Protein AF-0000000078882111 (afdb_homodimer)

Sequence (1118 aa):
MERHYGGCLCYGPPIEEGYYYDMHLEGRQVSSNDFSSLDNLTKKITKEKQPFERLEMKKEDLLEMFKYNEFKCRILNNKVKTPTTTVYRCGPLIDLCRGPHVRHTGKIKSIAVTKNSATYWEGNCEAESLQRIYGISFPNDKQMKEWKKFQEEAAKRDHRKIGRDQELFFFHELSPGSCFFLPKGAVIYNTLINFIKEQYWKRGFQEVVSPNIYSTKLWETSGHWQHYSEHMFSFEVEKESYALKPMNCPGHCLMFDHRPRSWRELPLRMADFGVLHRNELSGTLSGLTRVRRFQQDDAHIFCTADQIGQEIISCLDFLKHVYGVFGFTFKLNLSTRPEKYLGKIELWNQAEKELEAALNGFGQAWVLNPGDGAFYGPKIDIQIQDALRRYHQCATIQLDFQLPERFNLTYVTGEGDERKRPVIVHRAILGSVERMIAILTESFGGKWPFWLSPRQAIVIPIGPKYDEYAQKVMSDILAAGYHVDADLDHGTTLNKKVRNAQLAQYNFIFVVGEKEATTGTVNVRTRDNKVHGEFSVEAVLNKFATLTSERVRNSEEEFMERHYGGCLCYGPPIEEGYYYDMHLEGRQVSSNDFSSLDNLTKKITKEKQPFERLEMKKEDLLEMFKYNEFKCRILNNKVKTPTTTVYRCGPLIDLCRGPHVRHTGKIKSIAVTKNSATYWEGNCEAESLQRIYGISFPNDKQMKEWKKFQEEAAKRDHRKIGRDQELFFFHELSPGSCFFLPKGAVIYNTLINFIKEQYWKRGFQEVVSPNIYSTKLWETSGHWQHYSEHMFSFEVEKESYALKPMNCPGHCLMFDHRPRSWRELPLRMADFGVLHRNELSGTLSGLTRVRRFQQDDAHIFCTADQIGQEIISCLDFLKHVYGVFGFTFKLNLSTRPEKYLGKIELWNQAEKELEAALNGFGQAWVLNPGDGAFYGPKIDIQIQDALRRYHQCATIQLDFQLPERFNLTYVTGEGDERKRPVIVHRAILGSVERMIAILTESFGGKWPFWLSPRQAIVIPIGPKYDEYAQKVMSDILAAGYHVDADLDHGTTLNKKVRNAQLAQYNFIFVVGEKEATTGTVNVRTRDNKVHGEFSVEAVLNKFATLTSERVRNSEEEF

Nearest PDB structures (foldseek):
  4p3n-assembly2_C  TM=9.733E-01  e=9.401E-69  Homo sapiens
  7l3o-assembly1_D  TM=9.529E-01  e=1.076E-58  Cryptosporidium parvum Iowa II
  8wia-assembly1_B  TM=9.780E-01  e=5.096E-55  Escherichia coli
  8wih-assembly1_B  TM=9.767E-01  e=7.377E-54  Escherichia coli
  6vu9-assembly1_A  TM=7.011E-01  e=6.704E-66  Stenotrophomonas maltophilia K279a

Structure (mmCIF, N/CA/C/O backbone):
data_AF-0000000078882111-model_v1
#
loop_
_entity.id
_entity.type
_entity.pdbx_description
1 polymer 'threonine--tRNA ligase'
#
loop_
_atom_site.group_PDB
_atom_site.id
_atom_site.type_symbol
_atom_site.label_atom_id
_atom_site.label_alt_id
_atom_site.label_comp_id
_atom_site.label_asym_id
_atom_site.label_entity_id
_atom_site.label_seq_id
_atom_site.pdbx_PDB_ins_code
_atom_site.Cartn_x
_atom_site.Cartn_y
_atom_site.Cartn_z
_atom_site.occupancy
_atom_site.B_iso_or_equiv
_atom_site.auth_seq_id
_atom_site.auth_comp_id
_atom_site.auth_asym_id
_atom_site.auth_atom_id
_atom_site.pdbx_PDB_model_num
ATOM 1 N N . MET A 1 1 ? 13.812 -48.375 1.765 1 89.62 1 MET A N 1
ATOM 2 C CA . MET A 1 1 ? 14.25 -47.562 2.881 1 89.62 1 MET A CA 1
ATOM 3 C C . MET A 1 1 ? 14.633 -48.406 4.082 1 89.62 1 MET A C 1
ATOM 5 O O . MET A 1 1 ? 15.68 -48.188 4.695 1 89.62 1 MET A O 1
ATOM 9 N N . GLU A 1 2 ? 13.789 -49.375 4.328 1 87.38 2 GLU A N 1
ATOM 10 C CA . GLU A 1 2 ? 14.109 -50.281 5.43 1 87.38 2 GLU A CA 1
ATOM 11 C C . GLU A 1 2 ? 15.398 -51.062 5.152 1 87.38 2 GLU A C 1
ATOM 13 O O . GLU A 1 2 ? 16.219 -51.25 6.051 1 87.38 2 GLU A O 1
ATOM 18 N N . ARG A 1 3 ? 15.492 -51.531 3.975 1 87.56 3 ARG A N 1
ATOM 19 C CA . ARG A 1 3 ? 16.672 -52.312 3.6 1 87.56 3 ARG A CA 1
ATOM 20 C C . ARG A 1 3 ? 17.922 -51.438 3.639 1 87.56 3 ARG A C 1
ATOM 22 O O . ARG A 1 3 ? 19 -51.906 4.027 1 87.56 3 ARG A O 1
ATOM 29 N N . HIS A 1 4 ? 17.828 -50.188 3.262 1 90.56 4 HIS A N 1
ATOM 30 C CA . HIS A 1 4 ? 18.984 -49.312 3.15 1 90.56 4 HIS A CA 1
ATOM 31 C C . HIS A 1 4 ? 19.312 -48.656 4.484 1 90.56 4 HIS A C 1
ATOM 33 O O . HIS A 1 4 ? 20.469 -48.562 4.875 1 90.56 4 HIS A O 1
ATOM 39 N N . TYR A 1 5 ? 18.328 -48.156 5.211 1 90.5 5 TYR A N 1
ATOM 40 C CA . TYR A 1 5 ? 18.547 -47.312 6.391 1 90.5 5 TYR A CA 1
ATOM 41 C C . TYR A 1 5 ? 18.281 -48.094 7.668 1 90.5 5 TYR A C 1
ATOM 43 O O . TYR A 1 5 ? 18.797 -47.75 8.734 1 90.5 5 TYR A O 1
ATOM 51 N N . GLY A 1 6 ? 17.422 -49.125 7.664 1 86 6 GLY A N 1
ATOM 52 C CA . GLY A 1 6 ? 17.094 -49.938 8.828 1 86 6 GLY A CA 1
ATOM 53 C C . GLY A 1 6 ? 16.156 -49.219 9.797 1 86 6 GLY A C 1
ATOM 54 O O . GLY A 1 6 ? 16.078 -49.594 10.969 1 86 6 GLY A O 1
ATOM 55 N N . GLY A 1 7 ? 15.523 -48.125 9.492 1 89.25 7 GLY A N 1
ATOM 56 C CA . GLY A 1 7 ? 14.641 -47.375 10.367 1 89.25 7 GLY A CA 1
ATOM 57 C C . GLY A 1 7 ? 13.211 -47.906 10.367 1 89.25 7 GLY A C 1
ATOM 58 O O . GLY A 1 7 ? 12.953 -49 9.898 1 89.25 7 GLY A O 1
ATOM 59 N N . CYS A 1 8 ? 12.328 -47.219 11.133 1 91.62 8 CYS A N 1
ATOM 60 C CA . CYS A 1 8 ? 10.922 -47.594 11.234 1 91.62 8 CYS A CA 1
ATOM 61 C C . CYS A 1 8 ? 10.078 -46.812 10.227 1 91.62 8 CYS A C 1
ATOM 63 O O . CYS A 1 8 ? 9.938 -45.594 10.328 1 91.62 8 CYS A O 1
ATOM 65 N N . LEU A 1 9 ? 9.508 -47.594 9.273 1 92.19 9 LEU A N 1
ATOM 66 C CA . LEU A 1 9 ? 8.641 -46.938 8.281 1 92.19 9 LEU A CA 1
ATOM 67 C C . LEU A 1 9 ? 7.348 -46.469 8.93 1 92.19 9 LEU A C 1
ATOM 69 O O . LEU A 1 9 ? 6.758 -47.156 9.758 1 92.19 9 LEU A O 1
ATOM 73 N N . CYS A 1 10 ? 6.922 -45.281 8.531 1 91.62 10 CYS A N 1
ATOM 74 C CA . CYS A 1 10 ? 5.719 -44.688 9.117 1 91.62 10 CYS A CA 1
ATOM 75 C C . CYS A 1 10 ? 4.613 -44.562 8.078 1 91.62 10 CYS A C 1
ATOM 77 O O . CYS A 1 10 ? 3.902 -45.531 7.801 1 91.62 10 CYS A O 1
ATOM 79 N N . TYR A 1 11 ? 4.543 -43.375 7.316 1 85.88 11 TYR A N 1
ATOM 80 C CA . TYR A 1 11 ? 3.527 -43.094 6.309 1 85.88 11 TYR A CA 1
ATOM 81 C C . TYR A 1 11 ? 4.141 -43.062 4.914 1 85.88 11 TYR A C 1
ATOM 83 O O . TYR A 1 11 ? 5.309 -42.688 4.75 1 85.88 11 TYR A O 1
ATOM 91 N N . GLY A 1 12 ? 3.344 -43.531 3.938 1 84.62 12 GLY A N 1
ATOM 92 C CA . GLY A 1 12 ? 3.799 -43.406 2.562 1 84.62 12 GLY A CA 1
ATOM 93 C C . GLY A 1 12 ? 2.658 -43.344 1.562 1 84.62 12 GLY A C 1
ATOM 94 O O . GLY A 1 12 ? 2.33 -44.344 0.916 1 84.62 12 GLY A O 1
ATOM 95 N N . PRO A 1 13 ? 2.061 -42.188 1.33 1 83.5 13 PRO A N 1
ATOM 96 C CA . PRO A 1 13 ? 0.946 -42.031 0.39 1 83.5 13 PRO A CA 1
ATOM 97 C C . PRO A 1 13 ? 1.4 -41.625 -1.007 1 83.5 13 PRO A C 1
ATOM 99 O O . PRO A 1 13 ? 2.48 -41.062 -1.163 1 83.5 13 PRO A O 1
ATOM 102 N N . PRO A 1 14 ? 0.655 -42.156 -2.051 1 86.38 14 PRO A N 1
ATOM 103 C CA . PRO A 1 14 ? 0.847 -41.531 -3.355 1 86.38 14 PRO A CA 1
ATOM 104 C C . PRO A 1 14 ? 0.374 -40.062 -3.383 1 86.38 14 PRO A C 1
ATOM 106 O O . PRO A 1 14 ? -0.542 -39.719 -2.641 1 86.38 14 PRO A O 1
ATOM 109 N N . ILE A 1 15 ? 1.084 -39.281 -4.078 1 80.69 15 ILE A N 1
ATOM 110 C CA . ILE A 1 15 ? 0.682 -37.906 -4.293 1 80.69 15 ILE A CA 1
ATOM 111 C C . ILE A 1 15 ? 0.628 -37.594 -5.789 1 80.69 15 ILE A C 1
ATOM 113 O O . ILE A 1 15 ? 0.972 -38.438 -6.609 1 80.69 15 ILE A O 1
ATOM 117 N N . GLU A 1 16 ? 0.128 -36.438 -6.164 1 72.69 16 GLU A N 1
ATOM 118 C CA . GLU A 1 16 ? -0.05 -36.062 -7.566 1 72.69 16 GLU A CA 1
ATOM 119 C C . GLU A 1 16 ? 1.271 -36.156 -8.328 1 72.69 16 GLU A C 1
ATOM 121 O O . GLU A 1 16 ? 1.314 -36.625 -9.461 1 72.69 16 GLU A O 1
ATOM 126 N N . GLU A 1 17 ? 2.291 -35.688 -7.633 1 75.12 17 GLU A N 1
ATOM 127 C CA . GLU A 1 17 ? 3.578 -35.656 -8.32 1 75.12 17 GLU A CA 1
ATOM 128 C C . GLU A 1 17 ? 4.48 -36.812 -7.871 1 75.12 17 GLU A C 1
ATOM 130 O O . GLU A 1 17 ? 5.703 -36.656 -7.832 1 75.12 17 GLU A O 1
ATOM 135 N N . GLY A 1 18 ? 3.836 -37.938 -7.535 1 87.44 18 GLY A N 1
ATOM 136 C CA . GLY A 1 18 ? 4.637 -39.062 -7.117 1 87.44 18 GLY A CA 1
ATOM 137 C C . GLY A 1 18 ? 4.191 -39.656 -5.793 1 87.44 18 GLY A C 1
ATOM 138 O O . GLY A 1 18 ? 3.016 -39.969 -5.605 1 87.44 18 GLY A O 1
ATOM 139 N N . TYR A 1 19 ? 5.16 -39.875 -4.984 1 90.5 19 TYR A N 1
ATOM 140 C CA . TYR A 1 19 ? 4.898 -40.438 -3.664 1 90.5 19 TYR A CA 1
ATOM 141 C C . TYR A 1 19 ? 5.945 -39.969 -2.656 1 90.5 19 TYR A C 1
ATOM 143 O O . TYR A 1 19 ? 6.953 -39.375 -3.033 1 90.5 19 TYR A O 1
ATOM 151 N N . TYR A 1 20 ? 5.582 -40.062 -1.432 1 91.5 20 TYR A N 1
ATOM 152 C CA . TYR A 1 20 ? 6.617 -39.938 -0.415 1 91.5 20 TYR A CA 1
ATOM 153 C C . TYR A 1 20 ? 6.48 -41 0.658 1 91.5 20 TYR A C 1
ATOM 155 O O . TYR A 1 20 ? 5.445 -41.656 0.758 1 91.5 20 TYR A O 1
ATOM 163 N N . TYR A 1 21 ? 7.535 -41.25 1.365 1 92.38 21 TYR A N 1
ATOM 164 C CA . TYR A 1 21 ? 7.531 -42.188 2.5 1 92.38 21 TYR A CA 1
ATOM 165 C C . TYR A 1 21 ? 8.305 -41.594 3.676 1 92.38 21 TYR A C 1
ATOM 167 O O . TYR A 1 21 ? 9.406 -41.062 3.5 1 92.38 21 TYR A O 1
ATOM 175 N N . ASP A 1 22 ? 7.73 -41.656 4.824 1 93 22 ASP A N 1
ATOM 176 C CA . ASP A 1 22 ? 8.344 -41.188 6.066 1 93 22 ASP A CA 1
ATOM 177 C C . ASP A 1 22 ? 8.953 -42.344 6.848 1 93 22 ASP A C 1
ATOM 179 O O . ASP A 1 22 ? 8.375 -43.438 6.895 1 93 22 ASP A O 1
ATOM 183 N N . MET A 1 23 ? 10.125 -42.094 7.445 1 93.56 23 MET A N 1
ATOM 184 C CA . MET A 1 23 ? 10.805 -43.094 8.242 1 93.56 23 MET A CA 1
ATOM 185 C C . MET A 1 23 ? 11.445 -42.5 9.484 1 93.56 23 MET A C 1
ATOM 187 O O . MET A 1 23 ? 12 -41.375 9.414 1 93.56 23 MET A O 1
ATOM 191 N N . HIS A 1 24 ? 11.242 -43.125 10.57 1 94.25 24 HIS A N 1
ATOM 192 C CA . HIS A 1 24 ? 11.977 -42.719 11.766 1 94.25 24 HIS A CA 1
ATOM 193 C C . HIS A 1 24 ? 13.359 -43.375 11.797 1 94.25 24 HIS A C 1
ATOM 195 O O . HIS A 1 24 ? 13.477 -44.594 11.75 1 94.25 24 HIS A O 1
ATOM 201 N N . LEU A 1 25 ? 14.359 -42.531 11.758 1 90.12 25 LEU A N 1
ATOM 202 C CA . LEU A 1 25 ? 15.75 -42.969 11.773 1 90.12 25 LEU A CA 1
ATOM 203 C C . LEU A 1 25 ? 16.453 -42.469 13.031 1 90.12 25 LEU A C 1
ATOM 205 O O . LEU A 1 25 ? 16.312 -41.312 13.422 1 90.12 25 LEU A O 1
ATOM 209 N N . GLU A 1 26 ? 17.078 -43.406 13.758 1 82.5 26 GLU A N 1
ATOM 210 C CA . GLU A 1 26 ? 17.875 -43 14.914 1 82.5 26 GLU A CA 1
ATOM 211 C C . GLU A 1 26 ? 19.328 -42.75 14.516 1 82.5 26 GLU A C 1
ATOM 213 O O . GLU A 1 26 ? 20 -43.656 14 1 82.5 26 GLU A O 1
ATOM 218 N N . GLY A 1 27 ? 19.766 -41.625 14.766 1 79.06 27 GLY A N 1
ATOM 219 C CA . GLY A 1 27 ? 21.172 -41.312 14.617 1 79.06 27 GLY A CA 1
ATOM 220 C C . GLY A 1 27 ? 21.594 -41.094 13.18 1 79.06 27 GLY A C 1
ATOM 221 O O . GLY A 1 27 ? 22.781 -40.906 12.891 1 79.06 27 GLY A O 1
ATOM 222 N N . ARG A 1 28 ? 20.734 -41.406 12.18 1 81.5 28 ARG A N 1
ATOM 223 C CA . ARG A 1 28 ? 21.062 -41.188 10.773 1 81.5 28 ARG A CA 1
ATOM 224 C C . ARG A 1 28 ? 20.047 -40.281 10.094 1 81.5 28 ARG A C 1
ATOM 226 O O . ARG A 1 28 ? 18.922 -40.125 10.586 1 81.5 28 ARG A O 1
ATOM 233 N N . GLN A 1 29 ? 20.562 -39.5 9.023 1 87.25 29 GLN A N 1
ATOM 234 C CA . GLN A 1 29 ? 19.688 -38.688 8.219 1 87.25 29 GLN A CA 1
ATOM 235 C C . GLN A 1 29 ? 19.734 -39.094 6.746 1 87.25 29 GLN A C 1
ATOM 237 O O . GLN A 1 29 ? 20.75 -39.625 6.277 1 87.25 29 GLN A O 1
ATOM 242 N N . VAL A 1 30 ? 18.609 -39.031 6.125 1 89.25 30 VAL A N 1
ATOM 243 C CA . VAL A 1 30 ? 18.562 -39.25 4.684 1 89.25 30 VAL A CA 1
ATOM 244 C C . VAL A 1 30 ? 19.344 -38.156 3.965 1 89.25 30 VAL A C 1
ATOM 246 O O . VAL A 1 30 ? 19.25 -36.969 4.32 1 89.25 30 VAL A O 1
ATOM 249 N N . SER A 1 31 ? 20.234 -38.5 3.111 1 88.31 31 SER A N 1
ATOM 250 C CA . SER A 1 31 ? 21.031 -37.562 2.344 1 88.31 31 SER A CA 1
ATOM 251 C C . SER A 1 31 ? 20.828 -37.75 0.844 1 88.31 31 SER A C 1
ATOM 253 O O . SER A 1 31 ? 20.578 -38.875 0.382 1 88.31 31 SER A O 1
ATOM 255 N N . SER A 1 32 ? 20.922 -36.75 0.131 1 87.88 32 SER A N 1
ATOM 256 C CA . SER A 1 32 ? 20.812 -36.812 -1.322 1 87.88 32 SER A CA 1
ATOM 257 C C . SER A 1 32 ? 21.906 -37.719 -1.918 1 87.88 32 SER A C 1
ATOM 259 O O . SER A 1 32 ? 21.75 -38.219 -3.025 1 87.88 32 SER A O 1
ATOM 261 N N . ASN A 1 33 ? 22.906 -37.938 -1.239 1 89 33 ASN A N 1
ATOM 262 C CA . ASN A 1 33 ? 24 -38.812 -1.685 1 89 33 ASN A CA 1
ATOM 263 C C . ASN A 1 33 ? 23.562 -40.281 -1.775 1 89 33 ASN A C 1
ATOM 265 O O . ASN A 1 33 ? 24.203 -41.062 -2.438 1 89 33 ASN A O 1
ATOM 269 N N . ASP A 1 34 ? 22.453 -40.531 -1.107 1 90.06 34 ASP A N 1
ATOM 270 C CA . ASP A 1 34 ? 21.984 -41.906 -1.059 1 90.06 34 ASP A CA 1
ATOM 271 C C . ASP A 1 34 ? 21.031 -42.219 -2.209 1 90.06 34 ASP A C 1
ATOM 273 O O . ASP A 1 34 ? 20.594 -43.344 -2.375 1 90.06 34 ASP A O 1
ATOM 277 N N . PHE A 1 35 ? 20.719 -41.25 -2.998 1 92.62 35 PHE A N 1
ATOM 278 C CA . PHE A 1 35 ? 19.688 -41.406 -4.02 1 92.62 35 PHE A CA 1
ATOM 279 C C . PHE A 1 35 ? 20.094 -42.5 -5.012 1 92.62 35 PHE A C 1
ATOM 281 O O . PHE A 1 35 ? 19.266 -43.312 -5.402 1 92.62 35 PHE A O 1
ATOM 288 N N . SER A 1 36 ? 21.391 -42.5 -5.387 1 91.31 36 SER A N 1
ATOM 289 C CA . SER A 1 36 ? 21.859 -43.469 -6.352 1 91.31 36 SER A CA 1
ATOM 290 C C . SER A 1 36 ? 21.734 -44.906 -5.809 1 91.31 36 SER A C 1
ATOM 292 O O . SER A 1 36 ? 21.312 -45.812 -6.527 1 91.31 36 SER A O 1
ATOM 294 N N . SER A 1 37 ? 22.078 -45.031 -4.582 1 92.56 37 SER A N 1
ATOM 295 C CA . SER A 1 37 ? 21.984 -46.344 -3.953 1 92.56 37 SER A CA 1
ATOM 296 C C . SER A 1 37 ? 20.531 -46.812 -3.842 1 92.56 37 SER A C 1
ATOM 298 O O . SER A 1 37 ? 20.219 -47.969 -4.051 1 92.56 37 SER A O 1
ATOM 300 N N . LEU A 1 38 ? 19.734 -45.906 -3.475 1 93.25 38 LEU A N 1
ATOM 301 C CA . LEU A 1 38 ? 18.312 -46.219 -3.355 1 93.25 38 LEU A CA 1
ATOM 302 C C . LEU A 1 38 ? 17.719 -46.562 -4.715 1 93.25 38 LEU A C 1
ATOM 304 O O . LEU A 1 38 ? 16.938 -47.5 -4.824 1 93.25 38 LEU A O 1
ATOM 308 N N . ASP A 1 39 ? 18.109 -45.844 -5.688 1 92.38 39 ASP A N 1
ATOM 309 C CA . ASP A 1 39 ? 17.609 -46.094 -7.043 1 92.38 39 ASP A CA 1
ATOM 310 C C . ASP A 1 39 ? 18.047 -47.469 -7.531 1 92.38 39 ASP A C 1
ATOM 312 O O . ASP A 1 39 ? 17.266 -48.188 -8.156 1 92.38 39 ASP A O 1
ATOM 316 N N . ASN A 1 40 ? 19.266 -47.812 -7.285 1 92.38 40 ASN A N 1
ATOM 317 C CA . ASN A 1 40 ? 19.766 -49.125 -7.672 1 92.38 40 ASN A CA 1
ATOM 318 C C . ASN A 1 40 ? 19 -50.219 -6.973 1 92.38 40 ASN A C 1
ATOM 320 O O . ASN A 1 40 ? 18.688 -51.25 -7.586 1 92.38 40 ASN A O 1
ATOM 324 N N . LEU A 1 41 ? 18.766 -50 -5.762 1 92.5 41 LEU A N 1
ATOM 325 C CA . LEU A 1 41 ? 18.016 -51 -4.996 1 92.5 41 LEU A CA 1
ATOM 326 C C . LEU A 1 41 ? 16.609 -51.156 -5.543 1 92.5 41 LEU A C 1
ATOM 328 O O . LEU A 1 41 ? 16.094 -52.281 -5.652 1 92.5 41 LEU A O 1
ATOM 332 N N . THR A 1 42 ? 15.977 -50.094 -5.773 1 92.06 42 THR A N 1
ATOM 333 C CA . THR A 1 42 ? 14.609 -50.156 -6.285 1 92.06 42 THR A CA 1
ATOM 334 C C . THR A 1 42 ? 14.578 -50.812 -7.66 1 92.06 42 THR A C 1
ATOM 336 O O . THR A 1 42 ? 13.641 -51.531 -7.977 1 92.06 42 THR A O 1
ATOM 339 N N . LYS A 1 43 ? 15.578 -50.562 -8.477 1 90.5 43 LYS A N 1
ATOM 340 C CA . LYS A 1 43 ? 15.672 -51.188 -9.781 1 90.5 43 LYS A CA 1
ATOM 341 C C . LYS A 1 43 ? 15.789 -52.719 -9.641 1 90.5 43 LYS A C 1
ATOM 343 O O . LYS A 1 43 ? 15.188 -53.469 -10.406 1 90.5 43 LYS A O 1
ATOM 348 N N . LYS A 1 44 ? 16.547 -53.125 -8.68 1 92.81 44 LYS A N 1
ATOM 349 C CA . LYS A 1 44 ? 16.688 -54.562 -8.422 1 92.81 44 LYS A CA 1
ATOM 350 C C . LYS A 1 44 ? 15.359 -55.188 -8.023 1 92.81 44 LYS A C 1
ATOM 352 O O . LYS A 1 44 ? 15.008 -56.281 -8.5 1 92.81 44 LYS A O 1
ATOM 357 N N . ILE A 1 45 ? 14.711 -54.469 -7.195 1 93.81 45 ILE A N 1
ATOM 358 C CA . ILE A 1 45 ? 13.43 -54.969 -6.719 1 93.81 45 ILE A CA 1
ATOM 359 C C . ILE A 1 45 ? 12.438 -55.062 -7.879 1 93.81 45 ILE A C 1
ATOM 361 O O . ILE A 1 45 ? 11.656 -56 -7.977 1 93.81 45 ILE A O 1
ATOM 365 N N . THR A 1 46 ? 12.367 -54.125 -8.75 1 93.44 46 THR A N 1
ATOM 366 C CA . THR A 1 46 ? 11.477 -54.125 -9.898 1 93.44 46 THR A CA 1
ATOM 367 C C . THR A 1 46 ? 11.789 -55.281 -10.836 1 93.44 46 THR A C 1
ATOM 369 O O . THR A 1 46 ? 10.875 -55.875 -11.422 1 93.44 46 THR A O 1
ATOM 372 N N . LYS A 1 47 ? 13.078 -55.625 -10.992 1 92.88 47 LYS A N 1
ATOM 373 C CA . LYS A 1 47 ? 13.5 -56.719 -11.859 1 92.88 47 LYS A CA 1
ATOM 374 C C . LYS A 1 47 ? 13.047 -58.062 -11.305 1 92.88 47 LYS A C 1
ATOM 376 O O . LYS A 1 47 ? 12.82 -59 -12.062 1 92.88 47 LYS A O 1
ATOM 381 N N . GLU A 1 48 ? 12.805 -58.094 -10.031 1 94.94 48 GLU A N 1
ATOM 382 C CA . GLU A 1 48 ? 12.398 -59.312 -9.367 1 94.94 48 GLU A CA 1
ATOM 383 C C . GLU A 1 48 ? 10.914 -59.594 -9.586 1 94.94 48 GLU A C 1
ATOM 385 O O . GLU A 1 48 ? 10.445 -60.719 -9.359 1 94.94 48 GLU A O 1
ATOM 390 N N . LYS A 1 49 ? 10.227 -58.719 -10.031 1 95.19 49 LYS A N 1
ATOM 391 C CA . LYS A 1 49 ? 8.797 -58.844 -10.281 1 95.19 49 LYS A CA 1
ATOM 392 C C . LYS A 1 49 ? 8.078 -59.438 -9.086 1 95.19 49 LYS A C 1
ATOM 394 O O . LYS A 1 49 ? 7.332 -60.406 -9.227 1 95.19 49 LYS A O 1
ATOM 399 N N . GLN A 1 50 ? 8.336 -58.844 -7.953 1 94.88 50 GLN A N 1
ATOM 400 C CA . GLN A 1 50 ? 7.695 -59.281 -6.719 1 94.88 50 GLN A CA 1
ATOM 401 C C . GLN A 1 50 ? 6.195 -59 -6.746 1 94.88 50 GLN A C 1
ATOM 403 O O . GLN A 1 50 ? 5.777 -57.875 -7.008 1 94.88 50 GLN A O 1
ATOM 408 N N . PRO A 1 51 ? 5.383 -60 -6.504 1 95.5 51 PRO A N 1
ATOM 409 C CA . PRO A 1 51 ? 3.936 -59.781 -6.508 1 95.5 51 PRO A CA 1
ATOM 410 C C . PRO A 1 51 ? 3.453 -59.031 -5.277 1 95.5 51 PRO A C 1
ATOM 412 O O . PRO A 1 51 ? 4.012 -59.188 -4.188 1 95.5 51 PRO A O 1
ATOM 415 N N . PHE A 1 52 ? 2.482 -58.219 -5.434 1 94.62 52 PHE A N 1
ATOM 416 C CA . PHE A 1 52 ? 1.761 -57.625 -4.316 1 94.62 52 PHE A CA 1
ATOM 417 C C . PHE A 1 52 ? 0.601 -58.5 -3.887 1 94.62 52 PHE A C 1
ATOM 419 O O . PHE A 1 52 ? -0.316 -58.75 -4.672 1 94.62 52 PHE A O 1
ATOM 426 N N . GLU A 1 53 ? 0.645 -59 -2.662 1 94.25 53 GLU A N 1
ATOM 427 C CA . GLU A 1 53 ? -0.375 -59.906 -2.146 1 94.25 53 GLU A CA 1
ATOM 428 C C . GLU A 1 53 ? -1.201 -59.25 -1.049 1 94.25 53 GLU A C 1
ATOM 430 O O . GLU A 1 53 ? -0.651 -58.781 -0.051 1 94.25 53 GLU A O 1
ATOM 435 N N . ARG A 1 54 ? -2.475 -59.156 -1.258 1 94.62 54 ARG A N 1
ATOM 436 C CA . ARG A 1 54 ? -3.387 -58.625 -0.256 1 94.62 54 ARG A CA 1
ATOM 437 C C . ARG A 1 54 ? -3.709 -59.656 0.811 1 94.62 54 ARG A C 1
ATOM 439 O O . ARG A 1 54 ? -4.094 -60.781 0.49 1 94.62 54 ARG A O 1
ATOM 446 N N . LEU A 1 55 ? -3.51 -59.344 2.018 1 93.25 55 LEU A N 1
ATOM 447 C CA . LEU A 1 55 ? -3.781 -60.219 3.141 1 93.25 55 LEU A CA 1
ATOM 448 C C . LEU A 1 55 ? -4.723 -59.562 4.141 1 93.25 55 LEU A C 1
ATOM 450 O O . LEU A 1 55 ? -4.672 -58.344 4.34 1 93.25 55 LEU A O 1
ATOM 454 N N . GLU A 1 56 ? -5.637 -60.281 4.641 1 94.31 56 GLU A N 1
ATOM 455 C CA . GLU A 1 56 ? -6.469 -59.844 5.754 1 94.31 56 GLU A CA 1
ATOM 456 C C . GLU A 1 56 ? -6.008 -60.469 7.07 1 94.31 56 GLU A C 1
ATOM 458 O O . GLU A 1 56 ? -5.945 -61.688 7.199 1 94.31 56 GLU A O 1
ATOM 463 N N . MET A 1 57 ? -5.648 -59.625 7.969 1 94.56 57 MET A N 1
ATOM 464 C CA . MET A 1 57 ? -5.086 -60.125 9.227 1 94.56 57 MET A CA 1
ATOM 465 C C . MET A 1 57 ? -5.816 -59.5 10.422 1 94.56 57 MET A C 1
ATOM 467 O O . MET A 1 57 ? -6.43 -58.438 10.305 1 94.56 57 MET A O 1
ATOM 471 N N . LYS A 1 58 ? -5.777 -60.188 11.508 1 95.31 58 LYS A N 1
ATOM 472 C CA . LYS A 1 58 ? -6.352 -59.656 12.75 1 95.31 58 LYS A CA 1
ATOM 473 C C . LYS A 1 58 ? -5.484 -58.562 13.344 1 95.31 58 LYS A C 1
ATOM 475 O O . LYS A 1 58 ? -4.254 -58.625 13.289 1 95.31 58 LYS A O 1
ATOM 480 N N . LYS A 1 59 ? -6.148 -57.656 13.922 1 95.06 59 LYS A N 1
ATOM 481 C CA . LYS A 1 59 ? -5.453 -56.531 14.539 1 95.06 59 LYS A CA 1
ATOM 482 C C . LYS A 1 59 ? -4.445 -57.031 15.578 1 95.06 59 LYS A C 1
ATOM 484 O O . LYS A 1 59 ? -3.326 -56.5 15.656 1 95.06 59 LYS A O 1
ATOM 489 N N . GLU A 1 60 ? -4.844 -58.031 16.391 1 94.38 60 GLU A N 1
ATOM 490 C CA . GLU A 1 60 ? -3.975 -58.562 17.453 1 94.38 60 GLU A CA 1
ATOM 491 C C . GLU A 1 60 ? -2.705 -59.156 16.859 1 94.38 60 GLU A C 1
ATOM 493 O O . GLU A 1 60 ? -1.615 -59 17.406 1 94.38 60 GLU A O 1
ATOM 498 N N . ASP A 1 61 ? -2.867 -59.812 15.766 1 95 61 ASP A N 1
ATOM 499 C CA . ASP A 1 61 ? -1.722 -60.406 15.094 1 95 61 ASP A CA 1
ATOM 500 C C . ASP A 1 61 ? -0.798 -59.344 14.516 1 95 61 ASP A C 1
ATOM 502 O O . ASP A 1 61 ? 0.425 -59.5 14.547 1 95 61 ASP A O 1
ATOM 506 N N . LEU A 1 62 ? -1.387 -58.312 14 1 94.94 62 LEU A N 1
ATOM 507 C CA . LEU A 1 62 ? -0.61 -57.219 13.422 1 94.94 62 LEU A CA 1
ATOM 508 C C . LEU A 1 62 ? 0.161 -56.469 14.5 1 94.94 62 LEU A C 1
ATOM 510 O O . LEU A 1 62 ? 1.304 -56.062 14.281 1 94.94 62 LEU A O 1
ATOM 514 N N . LEU A 1 63 ? -0.448 -56.312 15.633 1 95.88 63 LEU A N 1
ATOM 515 C CA . LEU A 1 63 ? 0.223 -55.625 16.75 1 95.88 63 LEU A CA 1
ATOM 516 C C . LEU A 1 63 ? 1.44 -56.438 17.203 1 95.88 63 LEU A C 1
ATOM 518 O O . LEU A 1 63 ? 2.459 -55.844 17.578 1 95.88 63 LEU A O 1
ATOM 522 N N . GLU A 1 64 ? 1.242 -57.75 17.125 1 94.88 64 GLU A N 1
ATOM 523 C CA . GLU A 1 64 ? 2.373 -58.594 17.469 1 94.88 64 GLU A CA 1
ATOM 524 C C . GLU A 1 64 ? 3.463 -58.531 16.391 1 94.88 64 GLU A C 1
ATOM 526 O O . GLU A 1 64 ? 4.652 -58.5 16.719 1 94.88 64 GLU A O 1
ATOM 531 N N . MET A 1 65 ? 3.057 -58.531 15.203 1 93.75 65 MET A N 1
ATOM 532 C CA . MET A 1 65 ? 3.992 -58.5 14.078 1 93.75 65 MET A CA 1
ATOM 533 C C . MET A 1 65 ? 4.781 -57.188 14.047 1 93.75 65 MET A C 1
ATOM 535 O O . MET A 1 65 ? 5.977 -57.188 13.75 1 93.75 65 MET A O 1
ATOM 539 N N . PHE A 1 66 ? 4.105 -56.031 14.375 1 94.19 66 PHE A N 1
ATOM 540 C CA . PHE A 1 66 ? 4.719 -54.719 14.258 1 94.19 66 PHE A CA 1
ATOM 541 C C . PHE A 1 66 ? 5.254 -54.25 15.602 1 94.19 66 PHE A C 1
ATOM 543 O O . PHE A 1 66 ? 5.492 -53.031 15.789 1 94.19 66 PHE A O 1
ATOM 550 N N . LYS A 1 67 ? 5.434 -55.062 16.562 1 93.25 67 LYS A N 1
ATOM 551 C CA . LYS A 1 67 ? 5.875 -54.719 17.906 1 93.25 67 LYS A CA 1
ATOM 552 C C . LYS A 1 67 ? 7.191 -53.938 17.875 1 93.25 67 LYS A C 1
ATOM 554 O O . LYS A 1 67 ? 7.441 -53.094 18.734 1 93.25 67 LYS A O 1
ATOM 559 N N . TYR A 1 68 ? 7.957 -54.156 16.844 1 90.19 68 TYR A N 1
ATOM 560 C CA . TYR A 1 68 ? 9.258 -53.5 16.719 1 90.19 68 TYR A CA 1
ATOM 561 C C . TYR A 1 68 ? 9.102 -52.094 16.203 1 90.19 68 TYR A C 1
ATOM 563 O O . TYR A 1 68 ? 10.031 -51.281 16.312 1 90.19 68 TYR A O 1
ATOM 571 N N . ASN A 1 69 ? 8.039 -51.688 15.648 1 93.5 69 ASN A N 1
ATOM 572 C CA . ASN A 1 69 ? 7.738 -50.406 15.07 1 93.5 69 ASN A CA 1
ATOM 573 C C . ASN A 1 69 ? 6.613 -49.688 15.828 1 93.5 69 ASN A C 1
ATOM 575 O O . ASN A 1 69 ? 5.441 -49.844 15.484 1 93.5 69 ASN A O 1
ATOM 579 N N . GLU A 1 70 ? 7.078 -48.812 16.688 1 92.94 70 GLU A N 1
ATOM 580 C CA . GLU A 1 70 ? 6.113 -48.156 17.547 1 92.94 70 GLU A CA 1
ATOM 581 C C . GLU A 1 70 ? 5.141 -47.312 16.734 1 92.94 70 GLU A C 1
ATOM 583 O O . GLU A 1 70 ? 3.988 -47.125 17.141 1 92.94 70 GLU A O 1
ATOM 588 N N . PHE A 1 71 ? 5.535 -46.844 15.656 1 94.25 71 PHE A N 1
ATOM 589 C CA . PHE A 1 71 ? 4.703 -45.969 14.836 1 94.25 71 PHE A CA 1
ATOM 590 C C . PHE A 1 71 ? 3.574 -46.75 14.18 1 94.25 71 PHE A C 1
ATOM 592 O O . PHE A 1 71 ? 2.443 -46.25 14.094 1 94.25 71 PHE A O 1
ATOM 599 N N . LYS A 1 72 ? 3.842 -47.938 13.727 1 93.38 72 LYS A N 1
ATOM 600 C CA . LYS A 1 72 ? 2.801 -48.781 13.156 1 93.38 72 LYS A CA 1
ATOM 601 C C . LYS A 1 72 ? 1.789 -49.219 14.219 1 93.38 72 LYS A C 1
ATOM 603 O O . LYS A 1 72 ? 0.591 -49.281 13.938 1 93.38 72 LYS A O 1
ATOM 608 N N . CYS A 1 73 ? 2.293 -49.438 15.375 1 94.62 73 CYS A N 1
ATOM 609 C CA . CYS A 1 73 ? 1.406 -49.781 16.484 1 94.62 73 CYS A CA 1
ATOM 610 C C . CYS A 1 73 ? 0.474 -48.625 16.812 1 94.62 73 CYS A C 1
ATOM 612 O O . CYS A 1 73 ? -0.712 -48.812 17.078 1 94.62 73 CYS A O 1
ATOM 614 N N . ARG A 1 74 ? 1.056 -47.469 16.75 1 93.81 74 ARG A N 1
ATOM 615 C CA . ARG A 1 74 ? 0.247 -46.281 17 1 93.81 74 ARG A CA 1
ATOM 616 C C . ARG A 1 74 ? -0.845 -46.125 15.945 1 93.81 74 ARG A C 1
ATOM 618 O O . ARG A 1 74 ? -1.985 -45.781 16.281 1 93.81 74 ARG A O 1
ATOM 625 N N . ILE A 1 75 ? -0.489 -46.406 14.727 1 92.06 75 ILE A N 1
ATOM 626 C CA . ILE A 1 75 ? -1.444 -46.312 13.625 1 92.06 75 ILE A CA 1
ATOM 627 C C . ILE A 1 75 ? -2.545 -47.344 13.797 1 92.06 75 ILE A C 1
ATOM 629 O O . ILE A 1 75 ? -3.73 -47.031 13.648 1 92.06 75 ILE A O 1
ATOM 633 N N . LEU A 1 76 ? -2.203 -48.562 14.195 1 93.38 76 LEU A N 1
ATOM 634 C CA . LEU A 1 76 ? -3.158 -49.625 14.391 1 93.38 76 LEU A CA 1
ATOM 635 C C . LEU A 1 76 ? -4.125 -49.312 15.523 1 93.38 76 LEU A C 1
ATOM 637 O O . LEU A 1 76 ? -5.336 -49.5 15.383 1 93.38 76 LEU A O 1
ATOM 641 N N . ASN A 1 77 ? -3.58 -48.719 16.531 1 93.38 77 ASN A N 1
ATOM 642 C CA . ASN A 1 77 ? -4.387 -48.438 17.703 1 93.38 77 ASN A CA 1
ATOM 643 C C . ASN A 1 77 ? -5.293 -47.219 17.484 1 93.38 77 ASN A C 1
ATOM 645 O O . ASN A 1 77 ? -6.43 -47.188 17.953 1 93.38 77 ASN A O 1
ATOM 649 N N . ASN A 1 78 ? -4.773 -46.312 16.75 1 90.88 78 ASN A N 1
ATOM 650 C CA . ASN A 1 78 ? -5.504 -45.062 16.609 1 90.88 78 ASN A CA 1
ATOM 651 C C . ASN A 1 78 ? -6.453 -45.094 15.414 1 90.88 78 ASN A C 1
ATOM 653 O O . ASN A 1 78 ? -7.535 -44.531 15.461 1 90.88 78 ASN A O 1
ATOM 657 N N . LYS A 1 79 ? -6.082 -45.812 14.312 1 86.94 79 LYS A N 1
ATOM 658 C CA . LYS A 1 79 ? -6.828 -45.656 13.062 1 86.94 79 LYS A CA 1
ATOM 659 C C . LYS A 1 79 ? -7.633 -46.938 12.75 1 86.94 79 LYS A C 1
ATOM 661 O O . LYS A 1 79 ? -8.633 -46.875 12.031 1 86.94 79 LYS A O 1
ATOM 666 N N . VAL A 1 80 ? -7.238 -48.094 13.281 1 89.75 80 VAL A N 1
ATOM 667 C CA . VAL A 1 80 ? -7.926 -49.344 12.977 1 89.75 80 VAL A CA 1
ATOM 668 C C . VAL A 1 80 ? -8.898 -49.688 14.109 1 89.75 80 VAL A C 1
ATOM 670 O O . VAL A 1 80 ? -8.477 -50.031 15.219 1 89.75 80 VAL A O 1
ATOM 673 N N . LYS A 1 81 ? -10.164 -49.594 13.766 1 90.12 81 LYS A N 1
ATOM 674 C CA . LYS A 1 81 ? -11.188 -49.844 14.773 1 90.12 81 LYS A CA 1
ATOM 675 C C . LYS A 1 81 ? -11.891 -51.188 14.539 1 90.12 81 LYS A C 1
ATOM 677 O O . LYS A 1 81 ? -12.789 -51.562 15.297 1 90.12 81 LYS A O 1
ATOM 682 N N . THR A 1 82 ? -11.547 -51.938 13.531 1 91.75 82 THR A N 1
ATOM 683 C CA . THR A 1 82 ? -12.117 -53.25 13.211 1 91.75 82 THR A CA 1
ATOM 684 C C . THR A 1 82 ? -11.227 -54.375 13.711 1 91.75 82 THR A C 1
ATOM 686 O O . THR A 1 82 ? -10.023 -54.188 13.93 1 91.75 82 THR A O 1
ATOM 689 N N . PRO A 1 83 ? -11.836 -55.5 13.914 1 92.81 83 PRO A N 1
ATOM 690 C CA . PRO A 1 83 ? -11.047 -56.656 14.398 1 92.81 83 PRO A CA 1
ATOM 691 C C . PRO A 1 83 ? -10.023 -57.125 13.367 1 92.81 83 PRO A C 1
ATOM 693 O O . PRO A 1 83 ? -8.984 -57.688 13.742 1 92.81 83 PRO A O 1
ATOM 696 N N . THR A 1 84 ? -10.336 -56.906 12.094 1 93.75 84 THR A N 1
ATOM 697 C CA . THR A 1 84 ? -9.414 -57.281 11.023 1 93.75 84 THR A CA 1
ATOM 698 C C . THR A 1 84 ? -9.141 -56.094 10.117 1 93.75 84 THR A C 1
ATOM 700 O O . THR A 1 84 ? -9.914 -55.125 10.086 1 93.75 84 THR A O 1
ATOM 703 N N . THR A 1 85 ? -7.918 -56.094 9.516 1 93.56 85 THR A N 1
ATOM 704 C CA . THR A 1 85 ? -7.582 -55.062 8.516 1 93.56 85 THR A CA 1
ATOM 705 C C . THR A 1 85 ? -6.73 -55.688 7.406 1 93.56 85 THR A C 1
ATOM 707 O O . THR A 1 85 ? -6.328 -56.844 7.488 1 93.56 8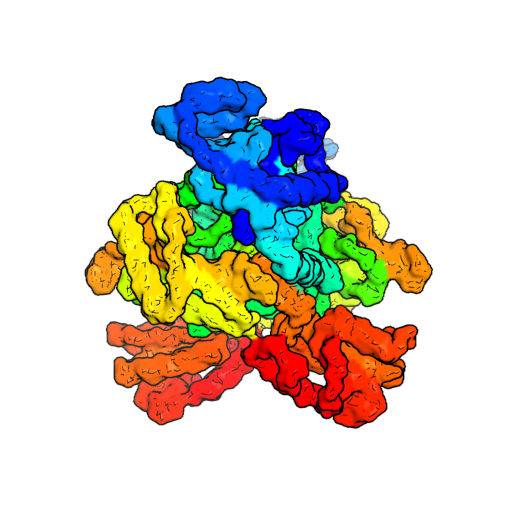5 THR A O 1
ATOM 710 N N . THR A 1 86 ? -6.633 -54.906 6.383 1 92.06 86 THR A N 1
ATOM 711 C CA . THR A 1 86 ? -5.91 -55.438 5.219 1 92.06 86 THR A CA 1
ATOM 712 C C . THR A 1 86 ? -4.453 -54.969 5.246 1 92.06 86 THR A C 1
ATOM 714 O O . THR A 1 86 ? -4.164 -53.844 5.668 1 92.06 86 THR A O 1
ATOM 717 N N . VAL A 1 87 ? -3.555 -55.844 4.871 1 93.88 87 VAL A N 1
ATOM 718 C CA . VAL A 1 87 ? -2.141 -55.562 4.676 1 93.88 87 VAL A CA 1
ATOM 719 C C . VAL A 1 87 ? -1.678 -56.094 3.322 1 93.88 87 VAL A C 1
ATOM 721 O O . VAL A 1 87 ? -2.334 -56.938 2.727 1 93.88 87 VAL A O 1
ATOM 724 N N . TYR A 1 88 ? -0.663 -55.531 2.844 1 93.94 88 TYR A N 1
ATOM 725 C CA . TYR A 1 88 ? -0.058 -56 1.61 1 93.94 88 TYR A CA 1
ATOM 726 C C . TYR A 1 88 ? 1.354 -56.531 1.862 1 93.94 88 TYR A C 1
ATOM 728 O O . TYR A 1 88 ? 2.111 -55.938 2.631 1 93.94 88 TYR A O 1
ATOM 736 N N . ARG A 1 89 ? 1.576 -57.594 1.202 1 93.88 89 ARG A N 1
ATOM 737 C CA . ARG A 1 89 ? 2.922 -58.156 1.23 1 93.88 89 ARG A CA 1
ATOM 738 C C . ARG A 1 89 ? 3.605 -58.031 -0.125 1 93.88 89 ARG A C 1
ATOM 740 O O . ARG A 1 89 ? 2.998 -58.281 -1.164 1 93.88 89 ARG A O 1
ATOM 747 N N . CYS A 1 90 ? 4.773 -57.562 -0.207 1 93.31 90 CYS A N 1
ATOM 748 C CA . CYS A 1 90 ? 5.652 -57.438 -1.365 1 93.31 90 CYS A CA 1
ATOM 749 C C . CYS A 1 90 ? 7.078 -57.844 -1.001 1 93.31 90 CYS A C 1
ATOM 751 O O . CYS A 1 90 ? 7.812 -57.062 -0.401 1 93.31 90 CYS A O 1
ATOM 753 N N . GLY A 1 91 ? 7.496 -59 -1.45 1 90 91 GLY A N 1
ATOM 754 C CA . GLY A 1 91 ? 8.773 -59.5 -0.966 1 90 91 GLY A CA 1
ATOM 755 C C . GLY A 1 91 ? 8.828 -59.625 0.545 1 90 91 GLY A C 1
ATOM 756 O O . GLY A 1 91 ? 7.945 -60.25 1.155 1 90 91 GLY A O 1
ATOM 757 N N . PRO A 1 92 ? 9.844 -59.031 1.08 1 86.94 92 PRO A N 1
ATOM 758 C CA . PRO A 1 92 ? 9.969 -59.125 2.535 1 86.94 92 PRO A CA 1
ATOM 759 C C . PRO A 1 92 ? 9.141 -58.094 3.271 1 86.94 92 PRO A C 1
ATOM 761 O O . PRO A 1 92 ? 9.031 -58.125 4.5 1 86.94 92 PRO A O 1
ATOM 764 N N . LEU A 1 93 ? 8.555 -57.25 2.533 1 90.94 93 LEU A N 1
ATOM 765 C CA . LEU A 1 93 ? 7.828 -56.156 3.164 1 90.94 93 LEU A CA 1
ATOM 766 C C . LEU A 1 93 ? 6.359 -56.5 3.365 1 90.94 93 LEU A C 1
ATOM 768 O O . LEU A 1 93 ? 5.727 -57.062 2.469 1 90.94 93 LEU A O 1
ATOM 772 N N . ILE A 1 94 ? 5.863 -56.312 4.566 1 90.12 94 ILE A N 1
ATOM 773 C CA . ILE A 1 94 ? 4.441 -56.312 4.879 1 90.12 94 ILE A CA 1
ATOM 774 C C . ILE A 1 94 ? 4.031 -54.969 5.504 1 90.12 94 ILE A C 1
ATOM 776 O O . ILE A 1 94 ? 4.645 -54.531 6.473 1 90.12 94 ILE A O 1
ATOM 780 N N . ASP A 1 95 ? 3.121 -54.344 4.941 1 91.75 95 ASP A N 1
ATOM 781 C CA . ASP A 1 95 ? 2.742 -53.031 5.426 1 91.75 95 ASP A CA 1
ATOM 782 C C . ASP A 1 95 ? 1.226 -52.844 5.426 1 91.75 95 ASP A C 1
ATOM 784 O O . ASP A 1 95 ? 0.515 -53.562 4.715 1 91.75 95 ASP A O 1
ATOM 788 N N . LEU A 1 96 ? 0.788 -51.969 6.312 1 90.62 96 LEU A N 1
ATOM 789 C CA . LEU A 1 96 ? -0.626 -51.625 6.387 1 90.62 96 LEU A CA 1
ATOM 790 C C . LEU A 1 96 ? -1.058 -50.812 5.156 1 90.62 96 LEU A C 1
ATOM 792 O O . LEU A 1 96 ? -0.534 -49.75 4.895 1 90.62 96 LEU A O 1
ATOM 796 N N . CYS A 1 97 ? -1.95 -51.344 4.367 1 87.94 97 CYS A N 1
ATOM 797 C CA . CYS A 1 97 ? -2.404 -50.656 3.166 1 87.94 97 CYS A CA 1
ATOM 798 C C . CYS A 1 97 ? -3.711 -51.25 2.658 1 87.94 97 CYS A C 1
ATOM 800 O O . CYS A 1 97 ? -3.912 -52.469 2.723 1 87.94 97 CYS A O 1
ATOM 802 N N . ARG A 1 98 ? -4.574 -50.406 2.201 1 82.31 98 ARG A N 1
ATOM 803 C CA . ARG A 1 98 ? -5.855 -50.844 1.663 1 82.31 98 ARG A CA 1
ATOM 804 C C . ARG A 1 98 ? -5.75 -51.156 0.17 1 82.31 98 ARG A C 1
ATOM 806 O O . ARG A 1 98 ? -6.531 -51.938 -0.372 1 82.31 98 ARG A O 1
ATOM 813 N N . GLY A 1 99 ? -4.668 -50.688 -0.402 1 77.38 99 GLY A N 1
ATOM 814 C CA . GLY A 1 99 ? -4.512 -50.844 -1.839 1 77.38 99 GLY A CA 1
ATOM 815 C C . GLY A 1 99 ? -5.523 -50.031 -2.639 1 77.38 99 GLY A C 1
ATOM 816 O O . GLY A 1 99 ? -6.062 -49.031 -2.154 1 77.38 99 GLY A O 1
ATOM 817 N N . PRO A 1 100 ? -5.645 -50.375 -3.93 1 80.62 100 PRO A N 1
ATOM 818 C CA . PRO A 1 100 ? -4.938 -51.406 -4.695 1 80.62 100 PRO A CA 1
ATOM 819 C C . PRO A 1 100 ? -3.521 -51 -5.082 1 80.62 100 PRO A C 1
ATOM 821 O O . PRO A 1 100 ? -3.172 -49.812 -4.973 1 80.62 100 PRO A O 1
ATOM 824 N N . HIS A 1 101 ? -2.729 -52 -5.367 1 87.62 101 HIS A N 1
ATOM 825 C CA . HIS A 1 101 ? -1.38 -51.812 -5.895 1 87.62 101 HIS A CA 1
ATOM 826 C C . HIS A 1 101 ? -1.248 -52.438 -7.285 1 87.62 101 HIS A C 1
ATOM 828 O O . HIS A 1 101 ? -2.174 -53.094 -7.77 1 87.62 101 HIS A O 1
ATOM 834 N N . VAL A 1 102 ? -0.201 -52.188 -7.996 1 90.31 102 VAL A N 1
ATOM 835 C CA . VAL A 1 102 ? 0.146 -52.875 -9.227 1 90.31 102 VAL A CA 1
ATOM 836 C C . VAL A 1 102 ? 0.283 -54.375 -8.953 1 90.31 102 VAL A C 1
ATOM 838 O O . VAL A 1 102 ? 0.454 -54.781 -7.805 1 90.31 102 VAL A O 1
ATOM 841 N N . ARG A 1 103 ? 0.216 -55.188 -9.977 1 92.19 103 ARG A N 1
ATOM 842 C CA . ARG A 1 103 ? 0.231 -56.656 -9.836 1 92.19 103 ARG A CA 1
ATOM 843 C C . ARG A 1 103 ? 1.566 -57.125 -9.281 1 92.19 103 ARG A C 1
ATOM 845 O O . ARG A 1 103 ? 1.604 -58 -8.422 1 92.19 103 ARG A O 1
ATOM 852 N N . HIS A 1 104 ? 2.564 -56.656 -9.789 1 94.69 104 HIS A N 1
ATOM 853 C CA . HIS A 1 104 ? 3.91 -56.969 -9.32 1 94.69 104 HIS A CA 1
ATOM 854 C C . HIS A 1 104 ? 4.867 -55.812 -9.602 1 94.69 104 HIS A C 1
ATOM 856 O O . HIS A 1 104 ? 4.547 -54.906 -10.391 1 94.69 104 HIS A O 1
ATOM 862 N N . THR A 1 105 ? 6.016 -55.812 -8.977 1 94.62 105 THR A N 1
ATOM 863 C CA . THR A 1 105 ? 6.957 -54.688 -9.023 1 94.62 105 THR A CA 1
ATOM 864 C C . THR A 1 105 ? 7.488 -54.5 -10.438 1 94.62 105 THR A C 1
ATOM 866 O O . THR A 1 105 ? 8 -53.406 -10.766 1 94.62 105 THR A O 1
ATOM 869 N N . GLY A 1 106 ? 7.398 -55.469 -11.32 1 93.69 106 GLY A N 1
ATOM 870 C CA . GLY A 1 106 ? 7.875 -55.406 -12.695 1 93.69 106 GLY A CA 1
ATOM 871 C C . GLY A 1 106 ? 7.07 -54.438 -13.555 1 93.69 106 GLY A C 1
ATOM 872 O O . GLY A 1 106 ? 7.512 -54.062 -14.633 1 93.69 106 GLY A O 1
ATOM 873 N N . LYS A 1 107 ? 5.941 -54.062 -13.102 1 94.12 107 LYS A N 1
ATOM 874 C CA . LYS A 1 107 ? 5.098 -53.125 -13.836 1 94.12 107 LYS A CA 1
ATOM 875 C C . LYS A 1 107 ? 5.625 -51.719 -13.703 1 94.12 107 LYS A C 1
ATOM 877 O O . LYS A 1 107 ? 5.238 -50.844 -14.477 1 94.12 107 LYS A O 1
ATOM 882 N N . ILE A 1 108 ? 6.496 -51.5 -12.727 1 94.06 108 ILE A N 1
ATOM 883 C CA . ILE A 1 108 ? 7.188 -50.219 -12.562 1 94.06 108 ILE A CA 1
ATOM 884 C C . ILE A 1 108 ? 8.461 -50.219 -13.406 1 94.06 108 ILE A C 1
ATOM 886 O O . ILE A 1 108 ? 9.492 -50.75 -12.992 1 94.06 108 ILE A O 1
ATOM 890 N N . LYS A 1 109 ? 8.445 -49.625 -14.539 1 91.88 109 LYS A N 1
ATOM 891 C CA . LYS A 1 109 ? 9.578 -49.688 -15.469 1 91.88 109 LYS A CA 1
ATOM 892 C C . LYS A 1 1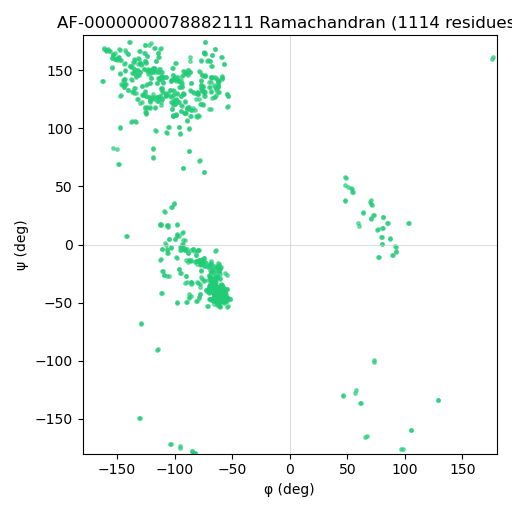09 ? 10.617 -48.625 -15.141 1 91.88 109 LYS A C 1
ATOM 894 O O . LYS A 1 109 ? 11.781 -48.781 -15.5 1 91.88 109 LYS A O 1
ATOM 899 N N . SER A 1 110 ? 10.102 -47.531 -14.664 1 93.12 110 SER A N 1
ATOM 900 C CA . SER A 1 110 ? 11.016 -46.438 -14.289 1 93.12 110 SER A CA 1
ATOM 901 C C . SER A 1 110 ? 10.641 -45.844 -12.938 1 93.12 110 SER A C 1
ATOM 903 O O . SER A 1 110 ? 9.469 -45.594 -12.672 1 93.12 110 SER A O 1
ATOM 905 N N . ILE A 1 111 ? 11.641 -45.719 -12.047 1 93.62 111 ILE A N 1
ATOM 906 C CA . ILE A 1 111 ? 11.43 -45.156 -10.719 1 93.62 111 ILE A CA 1
ATOM 907 C C . ILE A 1 111 ? 12.648 -44.344 -10.305 1 93.62 111 ILE A C 1
ATOM 909 O O . ILE A 1 111 ? 13.781 -44.656 -10.672 1 93.62 111 ILE A O 1
ATOM 913 N N . ALA A 1 112 ? 12.391 -43.125 -9.695 1 92.25 112 ALA A N 1
ATOM 914 C CA . ALA A 1 112 ? 13.492 -42.281 -9.258 1 92.25 112 ALA A CA 1
ATOM 915 C C . ALA A 1 112 ? 13.164 -41.594 -7.934 1 92.25 112 ALA A C 1
ATOM 917 O O . ALA A 1 112 ? 12.023 -41.156 -7.719 1 92.25 112 ALA A O 1
ATOM 918 N N . VAL A 1 113 ? 14.141 -41.562 -7.066 1 92.94 113 VAL A N 1
ATOM 919 C CA . VAL A 1 113 ? 14.047 -40.719 -5.879 1 92.94 113 VAL A CA 1
ATOM 920 C C . VAL A 1 113 ? 14.281 -39.25 -6.262 1 92.94 113 VAL A C 1
ATOM 922 O O . VAL A 1 113 ? 15.203 -38.938 -7.016 1 92.94 113 VAL A O 1
ATOM 925 N N . THR A 1 114 ? 13.445 -38.406 -5.801 1 89.25 114 THR A N 1
ATOM 926 C CA . THR A 1 114 ? 13.484 -37.031 -6.309 1 89.25 114 THR A CA 1
ATOM 927 C C . THR A 1 114 ? 13.961 -36.062 -5.227 1 89.25 114 THR A C 1
ATOM 929 O O . THR A 1 114 ? 14.672 -35.094 -5.52 1 89.25 114 THR A O 1
ATOM 932 N N . LYS A 1 115 ? 13.523 -36.188 -3.969 1 88.88 115 LYS A N 1
ATOM 933 C CA . LYS A 1 115 ? 13.867 -35.25 -2.902 1 88.88 115 LYS A CA 1
ATOM 934 C C . LYS A 1 115 ? 13.789 -35.906 -1.533 1 88.88 115 LYS A C 1
ATOM 936 O O . LYS A 1 115 ? 13.172 -36.969 -1.391 1 88.88 115 LYS A O 1
ATOM 941 N N . ASN A 1 116 ? 14.594 -35.344 -0.624 1 90 116 ASN A N 1
ATOM 942 C CA . ASN A 1 116 ? 14.492 -35.781 0.772 1 90 116 ASN A CA 1
ATOM 943 C C . ASN A 1 116 ? 14.203 -34.594 1.686 1 90 116 ASN A C 1
ATOM 945 O O . ASN A 1 116 ? 14.531 -33.438 1.351 1 90 116 ASN A O 1
ATOM 949 N N . SER A 1 117 ? 13.484 -34.781 2.703 1 86.62 117 SER A N 1
ATOM 950 C CA . SER A 1 117 ? 13.188 -33.719 3.668 1 86.62 117 SER A CA 1
ATOM 951 C C . SER A 1 117 ? 12.992 -34.281 5.066 1 86.62 117 SER A C 1
ATOM 953 O O . SER A 1 117 ? 12.969 -35.5 5.25 1 86.62 117 SER A O 1
ATOM 955 N N . ALA A 1 118 ? 13.117 -33.406 6.039 1 85.69 118 ALA A N 1
ATOM 956 C CA . ALA A 1 118 ? 12.766 -33.781 7.406 1 85.69 118 ALA A CA 1
ATOM 957 C C . ALA A 1 118 ? 11.32 -33.406 7.73 1 85.69 118 ALA A C 1
ATOM 959 O O . ALA A 1 118 ? 10.797 -32.438 7.199 1 85.69 118 ALA A O 1
ATOM 960 N N . THR A 1 119 ? 10.672 -34.219 8.375 1 85.12 119 THR A N 1
ATOM 961 C CA . THR A 1 119 ? 9.297 -33.969 8.797 1 85.12 119 THR A CA 1
ATOM 962 C C . THR A 1 119 ? 9.07 -34.469 10.227 1 85.12 119 THR A C 1
ATOM 964 O O . THR A 1 119 ? 10.008 -34.906 10.883 1 85.12 119 THR A O 1
ATOM 967 N N . TYR A 1 120 ? 7.902 -34.188 10.758 1 84.38 120 TYR A N 1
ATOM 968 C CA . TYR A 1 120 ? 7.547 -34.625 12.102 1 84.38 120 TYR A CA 1
ATOM 969 C C . TYR A 1 120 ? 6.359 -35.594 12.062 1 84.38 120 TYR A C 1
ATOM 971 O O . TYR A 1 120 ? 5.523 -35.5 11.164 1 84.38 120 TYR A O 1
ATOM 979 N N . TRP A 1 121 ? 6.332 -36.469 13.047 1 88.62 121 TRP A N 1
ATOM 980 C CA . TRP A 1 121 ? 5.203 -37.375 13.172 1 88.62 121 TRP A CA 1
ATOM 981 C C . TRP A 1 121 ? 3.885 -36.625 13.211 1 88.62 121 TRP A C 1
ATOM 983 O O . TRP A 1 121 ? 3.678 -35.75 14.078 1 88.62 121 TRP A O 1
ATOM 993 N N . GLU A 1 122 ? 3.109 -36.906 12.273 1 76.12 122 GLU A N 1
ATOM 994 C CA . GLU A 1 122 ? 1.788 -36.312 12.109 1 76.12 122 GLU A CA 1
ATOM 995 C C . GLU A 1 122 ? 1.887 -34.781 11.969 1 76.12 122 GLU A C 1
ATOM 997 O O . GLU A 1 122 ? 0.957 -34.062 12.336 1 76.12 122 GLU A O 1
ATOM 1002 N N . GLY A 1 123 ? 3.115 -34.281 11.633 1 71.06 123 GLY A N 1
ATOM 1003 C CA . GLY A 1 123 ? 3.326 -32.844 11.406 1 71.06 123 GLY A CA 1
ATOM 1004 C C . GLY A 1 123 ? 3.461 -32.062 12.688 1 71.06 123 GLY A C 1
ATOM 1005 O O . GLY A 1 123 ? 3.443 -30.828 12.664 1 71.06 123 GLY A O 1
ATOM 1006 N N . ASN A 1 124 ? 3.514 -32.75 13.82 1 72.5 124 ASN A N 1
ATOM 1007 C CA . ASN A 1 124 ? 3.666 -32.125 15.133 1 72.5 124 ASN A CA 1
ATOM 1008 C C . ASN A 1 124 ? 5.133 -31.875 15.469 1 72.5 124 ASN A C 1
ATOM 1010 O O . ASN A 1 124 ? 5.887 -32.812 15.695 1 72.5 124 ASN A O 1
ATOM 1014 N N . CYS A 1 125 ? 5.445 -30.594 15.484 1 70.12 125 CYS A N 1
ATOM 1015 C CA . CYS A 1 125 ? 6.844 -30.219 15.68 1 70.12 125 CYS A CA 1
ATOM 1016 C C . CYS A 1 125 ? 7.348 -30.688 17.047 1 70.12 125 CYS A C 1
ATOM 1018 O O . CYS A 1 125 ? 8.555 -30.719 17.281 1 70.12 125 CYS A O 1
ATOM 1020 N N . GLU A 1 126 ? 6.461 -31.016 17.906 1 75.81 126 GLU A N 1
ATOM 1021 C CA . GLU A 1 126 ? 6.848 -31.5 19.234 1 75.81 126 GLU A CA 1
ATOM 1022 C C . GLU A 1 126 ? 6.992 -33.031 19.25 1 75.81 126 GLU A C 1
ATOM 1024 O O . GLU A 1 126 ? 7.426 -33.594 20.234 1 75.81 126 GLU A O 1
ATOM 1029 N N . ALA A 1 127 ? 6.668 -33.656 18.141 1 85.19 127 ALA A N 1
ATOM 1030 C CA . ALA A 1 127 ? 6.75 -35.125 18.031 1 85.19 127 ALA A CA 1
ATOM 1031 C C . ALA A 1 127 ? 8.07 -35.562 17.406 1 85.19 127 ALA A C 1
ATOM 1033 O O . ALA A 1 127 ? 9 -34.75 17.281 1 85.19 127 ALA A O 1
ATOM 1034 N N . GLU A 1 128 ? 8.156 -36.844 17.188 1 89.38 128 GLU A N 1
ATOM 1035 C CA . GLU A 1 128 ? 9.398 -37.406 16.656 1 89.38 128 GLU A CA 1
ATOM 1036 C C . GLU A 1 128 ? 9.719 -36.844 15.273 1 89.38 128 GLU A C 1
ATOM 1038 O O . GLU A 1 128 ? 8.82 -36.625 14.453 1 89.38 128 GLU A O 1
ATOM 1043 N N . SER A 1 129 ? 10.992 -36.531 15.133 1 89.75 129 SER A N 1
ATOM 1044 C CA . SER A 1 129 ? 11.469 -36.125 13.812 1 89.75 129 SER A CA 1
ATOM 1045 C C . SER A 1 129 ? 11.578 -37.312 12.875 1 89.75 129 SER A C 1
ATOM 1047 O O . SER A 1 129 ? 12.055 -38.406 13.266 1 89.75 129 SER A O 1
ATOM 1049 N N . LEU A 1 130 ? 11.055 -37.219 11.727 1 92.25 130 LEU A N 1
ATOM 1050 C CA . LEU A 1 130 ? 11.094 -38.25 10.711 1 92.25 130 LEU A CA 1
ATOM 1051 C C . LEU A 1 130 ? 11.875 -37.781 9.484 1 92.25 130 LEU A C 1
ATOM 1053 O O . LEU A 1 130 ? 12.109 -36.594 9.312 1 92.25 130 LEU A O 1
ATOM 1057 N N . GLN A 1 131 ? 12.336 -38.781 8.758 1 92.69 131 GLN A N 1
ATOM 1058 C CA . GLN A 1 131 ? 12.961 -38.531 7.461 1 92.69 131 GLN A CA 1
ATOM 1059 C C . GLN A 1 131 ? 12.016 -38.906 6.316 1 92.69 131 GLN A C 1
ATOM 1061 O O . GLN A 1 131 ? 11.445 -40 6.293 1 92.69 131 GLN A O 1
ATOM 1066 N N . ARG A 1 132 ? 11.82 -37.938 5.379 1 91.12 132 ARG A N 1
ATOM 1067 C CA . ARG A 1 132 ? 10.922 -38.156 4.25 1 91.12 132 ARG A CA 1
ATOM 1068 C C . ARG A 1 132 ? 11.695 -38.25 2.943 1 91.12 132 ARG A C 1
ATOM 1070 O O . ARG A 1 132 ? 12.578 -37.438 2.674 1 91.12 132 ARG A O 1
ATOM 1077 N N . ILE A 1 133 ? 11.297 -39.281 2.156 1 91.81 133 ILE A N 1
ATOM 1078 C CA . ILE A 1 133 ? 11.859 -39.406 0.815 1 91.81 133 ILE A CA 1
ATOM 1079 C C . ILE A 1 133 ? 10.742 -39.312 -0.221 1 91.81 133 ILE A C 1
ATOM 1081 O O . ILE A 1 133 ? 9.719 -40 -0.098 1 91.81 133 ILE A O 1
ATOM 1085 N N . TYR A 1 134 ? 10.953 -38.438 -1.198 1 92.31 134 TYR A N 1
ATOM 1086 C CA . TYR A 1 134 ? 10.023 -38.312 -2.32 1 92.31 134 TYR A CA 1
ATOM 1087 C C . TYR A 1 134 ? 10.539 -39.094 -3.523 1 92.31 134 TYR A C 1
ATOM 1089 O O . TYR A 1 134 ? 11.75 -39.219 -3.725 1 92.31 134 TYR A O 1
ATOM 1097 N N . GLY A 1 135 ? 9.531 -39.656 -4.207 1 92 135 GLY A N 1
ATOM 1098 C CA . GLY A 1 135 ? 9.883 -40.344 -5.438 1 92 135 GLY A CA 1
ATOM 1099 C C . GLY A 1 135 ? 8.805 -40.281 -6.492 1 92 135 GLY A C 1
ATOM 1100 O O . GLY A 1 135 ? 7.711 -39.781 -6.238 1 92 135 GLY A O 1
ATOM 1101 N N . ILE A 1 136 ? 9.188 -40.688 -7.723 1 93.19 136 ILE A N 1
ATOM 1102 C CA . ILE A 1 136 ? 8.258 -40.719 -8.844 1 93.19 136 ILE A CA 1
ATOM 1103 C C . ILE A 1 136 ? 8.477 -42 -9.641 1 93.19 136 ILE A C 1
ATOM 1105 O O . ILE A 1 136 ? 9.57 -42.562 -9.633 1 93.19 136 ILE A O 1
ATOM 1109 N N . SER A 1 137 ? 7.383 -42.594 -10.133 1 93.5 137 SER A N 1
ATOM 1110 C CA . SER A 1 137 ? 7.484 -43.812 -10.945 1 93.5 137 SER A CA 1
ATOM 1111 C C . SER A 1 137 ? 6.578 -43.719 -12.172 1 93.5 137 SER A C 1
ATOM 1113 O O . SER A 1 137 ? 5.574 -43 -12.164 1 93.5 137 SER A O 1
ATOM 1115 N N . PHE A 1 138 ? 6.988 -44.406 -13.234 1 93.19 138 PHE A N 1
ATOM 1116 C CA . PHE A 1 138 ? 6.23 -44.438 -14.477 1 93.19 138 PHE A CA 1
ATOM 1117 C C . PHE A 1 138 ? 6.211 -45.844 -15.039 1 93.19 138 PHE A C 1
ATOM 1119 O O . PHE A 1 138 ? 7.102 -46.656 -14.758 1 93.19 138 PHE A O 1
ATOM 1126 N N . PRO A 1 139 ? 5.168 -46.188 -15.812 1 92.06 139 PRO A N 1
ATOM 1127 C CA . PRO A 1 139 ? 5.098 -47.5 -16.438 1 92.06 139 PRO A CA 1
ATOM 1128 C C . PRO A 1 139 ? 6.051 -47.656 -17.625 1 92.06 139 PRO A C 1
ATOM 1130 O O . PRO A 1 139 ? 6.25 -48.75 -18.141 1 92.06 139 PRO A O 1
ATOM 1133 N N . ASN A 1 140 ? 6.629 -46.625 -18.109 1 92.19 140 ASN A N 1
ATOM 1134 C CA . ASN A 1 140 ? 7.613 -46.688 -19.188 1 92.19 140 ASN A CA 1
ATOM 1135 C C . ASN A 1 140 ? 8.68 -45.625 -19.047 1 92.19 140 ASN A C 1
ATOM 1137 O O . ASN A 1 140 ? 8.484 -44.625 -18.328 1 92.19 140 ASN A O 1
ATOM 1141 N N . ASP A 1 141 ? 9.812 -45.875 -19.703 1 91.62 141 ASP A N 1
ATOM 1142 C CA . ASP A 1 141 ? 10.977 -45 -19.609 1 91.62 141 ASP A CA 1
ATOM 1143 C C . ASP A 1 141 ? 10.727 -43.656 -20.344 1 91.62 141 ASP A C 1
ATOM 1145 O O . ASP A 1 141 ? 11.281 -42.625 -19.969 1 91.62 141 ASP A O 1
ATOM 1149 N N . LYS A 1 142 ? 9.953 -43.75 -21.328 1 93.81 142 LYS A N 1
ATOM 1150 C CA . LYS A 1 142 ? 9.648 -42.531 -22.094 1 93.81 142 LYS A CA 1
ATOM 1151 C C . LYS A 1 142 ? 9.008 -41.469 -21.203 1 93.81 142 LYS A C 1
ATOM 1153 O O . LYS A 1 142 ? 9.375 -40.281 -21.281 1 93.81 142 LYS A O 1
ATOM 1158 N N . GLN A 1 143 ? 8.133 -41.875 -20.406 1 92.88 143 GLN A N 1
ATOM 1159 C CA . GLN A 1 143 ? 7.453 -40.938 -19.5 1 92.88 143 GLN A CA 1
ATOM 1160 C C . GLN A 1 143 ? 8.422 -40.375 -18.469 1 92.88 143 GLN A C 1
ATOM 1162 O O . GLN A 1 143 ? 8.305 -39.188 -18.094 1 92.88 143 GLN A O 1
ATOM 1167 N N . MET A 1 144 ? 9.281 -41.156 -18.047 1 92.88 144 MET A N 1
ATOM 1168 C CA . MET A 1 144 ? 10.297 -40.656 -17.109 1 92.88 144 MET A CA 1
ATOM 1169 C C . MET A 1 144 ? 11.195 -39.625 -17.781 1 92.88 144 MET A C 1
ATOM 1171 O O . MET A 1 144 ? 11.508 -38.594 -17.172 1 92.88 144 MET A O 1
ATOM 1175 N N . LYS A 1 145 ? 11.609 -39.938 -18.953 1 93.12 145 LYS A N 1
ATOM 1176 C CA . LYS A 1 145 ? 12.43 -38.969 -19.688 1 93.12 145 LYS A CA 1
ATOM 1177 C C . LYS A 1 145 ? 11.688 -37.656 -19.906 1 93.12 145 LYS A C 1
ATOM 1179 O O . LYS A 1 145 ? 12.273 -36.594 -19.766 1 93.12 145 LYS A O 1
ATOM 1184 N N . GLU A 1 146 ? 10.477 -37.781 -20.266 1 90.19 146 GLU A N 1
ATOM 1185 C CA . GLU A 1 146 ? 9.648 -36.594 -20.422 1 90.19 146 GLU A CA 1
ATOM 1186 C C . GLU A 1 146 ? 9.523 -35.812 -19.125 1 90.19 146 GLU A C 1
ATOM 1188 O O . GLU A 1 146 ? 9.594 -34.594 -19.109 1 90.19 146 GLU A O 1
ATOM 1193 N N . TRP A 1 147 ? 9.281 -36.531 -18.094 1 87.94 147 TRP A N 1
ATOM 1194 C CA . TRP A 1 147 ? 9.172 -35.906 -16.766 1 87.94 147 TRP A CA 1
ATOM 1195 C C . TRP A 1 147 ? 10.469 -35.188 -16.406 1 87.94 147 TRP A C 1
ATOM 1197 O O . TRP A 1 147 ? 10.43 -34.062 -15.883 1 87.94 147 TRP A O 1
ATOM 1207 N N . LYS A 1 148 ? 11.523 -35.844 -16.594 1 90 148 LYS A N 1
ATOM 1208 C CA . LYS A 1 148 ? 12.812 -35.219 -16.297 1 90 148 LYS A CA 1
ATOM 1209 C C . LYS A 1 148 ? 13.031 -33.969 -17.125 1 90 148 LYS A C 1
ATOM 1211 O O . LYS A 1 148 ? 13.57 -32.969 -16.625 1 90 148 LYS A O 1
ATOM 1216 N N . LYS A 1 149 ? 12.695 -34.062 -18.359 1 89.06 149 LYS A N 1
ATOM 1217 C CA . LYS A 1 149 ? 12.781 -32.875 -19.203 1 89.06 149 LYS A CA 1
ATOM 1218 C C . LYS A 1 149 ? 11.906 -31.734 -18.688 1 89.06 149 LYS A C 1
ATOM 1220 O O . LYS A 1 149 ? 12.312 -30.578 -18.703 1 89.06 149 LYS A O 1
ATOM 1225 N N . PHE A 1 150 ? 10.805 -32.156 -18.281 1 85.5 150 PHE A N 1
ATOM 1226 C CA . PHE A 1 150 ? 9.883 -31.172 -17.719 1 85.5 150 PHE A CA 1
ATOM 1227 C C . PHE A 1 150 ? 10.461 -30.562 -16.438 1 85.5 150 PHE A C 1
ATOM 1229 O O . PHE A 1 150 ? 10.305 -29.375 -16.203 1 85.5 150 PHE A O 1
ATOM 1236 N N . GLN A 1 151 ? 11.078 -31.375 -15.672 1 85.88 151 GLN A N 1
ATOM 1237 C CA . GLN A 1 151 ? 11.695 -30.891 -14.438 1 85.88 151 GLN A CA 1
ATOM 1238 C C . GLN A 1 151 ? 12.82 -29.906 -14.742 1 85.88 151 GLN A C 1
ATOM 1240 O O . GLN A 1 151 ? 12.992 -28.922 -14.023 1 85.88 151 GLN A O 1
ATOM 1245 N N . GLU A 1 152 ? 13.539 -30.203 -15.711 1 88.62 152 GLU A N 1
ATOM 1246 C CA . GLU A 1 152 ? 14.617 -29.297 -16.109 1 88.62 152 GLU A CA 1
ATOM 1247 C C . GLU A 1 152 ? 14.07 -27.969 -16.594 1 88.62 152 GLU A C 1
ATOM 1249 O O . GLU A 1 152 ? 14.625 -26.906 -16.266 1 88.62 152 GLU A O 1
ATOM 1254 N N . GLU A 1 153 ? 13.102 -28.062 -17.344 1 87.44 153 GLU A N 1
ATOM 1255 C CA . GLU A 1 153 ? 12.469 -26.844 -17.828 1 87.44 153 GLU A CA 1
ATOM 1256 C C . GLU A 1 153 ? 11.875 -26.031 -16.688 1 87.44 153 GLU A C 1
ATOM 1258 O O . GLU A 1 153 ? 11.969 -24.797 -16.672 1 87.44 153 GLU A O 1
ATOM 1263 N N . ALA A 1 154 ? 11.305 -26.734 -15.828 1 86.69 154 ALA A N 1
ATOM 1264 C CA . ALA A 1 154 ? 10.734 -26.078 -14.648 1 86.69 154 ALA A CA 1
ATOM 1265 C C . ALA A 1 154 ? 11.82 -25.406 -13.812 1 86.69 154 ALA A C 1
ATOM 1267 O O . ALA A 1 154 ? 11.602 -24.312 -13.273 1 86.69 154 ALA A O 1
ATOM 1268 N N . ALA A 1 155 ? 12.867 -26.062 -13.695 1 89.56 155 ALA A N 1
ATOM 1269 C CA . ALA A 1 155 ? 13.977 -25.5 -12.914 1 89.56 155 ALA A CA 1
ATOM 1270 C C . ALA A 1 155 ? 14.516 -24.234 -13.555 1 89.56 155 ALA A C 1
ATOM 1272 O O . ALA A 1 155 ? 14.898 -23.297 -12.859 1 89.56 155 ALA A O 1
ATOM 1273 N N . LYS A 1 156 ? 14.508 -24.25 -14.797 1 91.19 156 LYS A N 1
ATOM 1274 C CA . LYS A 1 156 ? 14.984 -23.062 -15.523 1 91.19 156 LYS A CA 1
ATOM 1275 C C . LYS A 1 156 ? 14.008 -21.906 -15.375 1 91.19 156 LYS A C 1
ATOM 1277 O O . LYS A 1 156 ? 14.414 -20.734 -15.391 1 91.19 156 LYS A O 1
ATOM 1282 N N . ARG A 1 157 ? 12.828 -22.234 -15.18 1 93.19 157 ARG A N 1
ATOM 1283 C CA . ARG A 1 157 ? 11.773 -21.219 -15.141 1 93.19 157 ARG A CA 1
ATOM 1284 C C . ARG A 1 157 ? 11.406 -20.875 -13.703 1 93.19 157 ARG A C 1
ATOM 1286 O O . ARG A 1 157 ? 10.492 -20.078 -13.461 1 93.19 157 ARG A O 1
ATOM 1293 N N . ASP A 1 158 ? 12.148 -21.469 -12.789 1 94.19 158 ASP A N 1
ATOM 1294 C CA . ASP A 1 158 ? 11.875 -21.188 -11.383 1 94.19 158 ASP A CA 1
ATOM 1295 C C . ASP A 1 158 ? 11.906 -19.688 -11.102 1 94.19 158 ASP A C 1
ATOM 1297 O O . ASP A 1 158 ? 12.883 -19.016 -11.43 1 94.19 158 ASP A O 1
ATOM 1301 N N . HIS A 1 159 ? 10.852 -19.172 -10.445 1 96.69 159 HIS A N 1
ATOM 1302 C CA . HIS A 1 159 ? 10.742 -17.719 -10.242 1 96.69 159 HIS A CA 1
ATOM 1303 C C . HIS A 1 159 ? 11.867 -17.219 -9.344 1 96.69 159 HIS A C 1
ATOM 1305 O O . HIS A 1 159 ? 12.258 -16.047 -9.445 1 96.69 159 HIS A O 1
ATOM 1311 N N . ARG A 1 160 ? 12.422 -18.109 -8.516 1 96.81 160 ARG A N 1
ATOM 1312 C CA . ARG A 1 160 ? 13.516 -17.703 -7.637 1 96.81 160 ARG A CA 1
ATOM 1313 C C . ARG A 1 160 ? 14.797 -17.453 -8.438 1 96.81 160 ARG A C 1
ATOM 1315 O O . ARG A 1 160 ? 15.516 -16.5 -8.172 1 96.81 160 ARG A O 1
ATOM 1322 N N . LYS A 1 161 ? 14.969 -18.188 -9.305 1 96.69 161 LYS A N 1
ATOM 1323 C CA . LYS A 1 161 ? 16.141 -18.031 -10.172 1 96.69 161 LYS A CA 1
ATOM 1324 C C . LYS A 1 161 ? 15.984 -16.812 -11.078 1 96.69 161 LYS A C 1
ATOM 1326 O O . LYS A 1 161 ? 16.875 -15.969 -11.141 1 96.69 161 LYS A O 1
ATOM 1331 N N . ILE A 1 162 ? 14.883 -16.766 -11.773 1 97.38 162 ILE A N 1
ATOM 1332 C CA . ILE A 1 162 ? 14.633 -15.656 -12.695 1 97.38 162 ILE A CA 1
ATOM 1333 C C . ILE A 1 162 ? 14.609 -14.336 -11.922 1 97.38 162 ILE A C 1
ATOM 1335 O O . ILE A 1 162 ? 15.117 -13.32 -12.406 1 97.38 162 ILE A O 1
ATOM 1339 N N . GLY A 1 163 ? 14 -14.352 -10.695 1 97.88 163 GLY A N 1
ATOM 1340 C CA . GLY A 1 163 ? 13.977 -13.164 -9.867 1 97.88 163 GLY A CA 1
ATOM 1341 C C . GLY A 1 163 ? 15.359 -12.617 -9.555 1 97.88 163 GLY A C 1
ATOM 1342 O O . GLY A 1 163 ? 15.578 -11.406 -9.617 1 97.88 163 GLY A O 1
ATOM 1343 N N . ARG A 1 164 ? 16.25 -13.461 -9.266 1 96.5 164 ARG A N 1
ATOM 1344 C CA . ARG A 1 164 ? 17.625 -13.07 -8.992 1 96.5 164 ARG A CA 1
ATOM 1345 C C . ARG A 1 164 ? 18.312 -12.586 -10.258 1 96.5 164 ARG A C 1
ATOM 1347 O O . ARG A 1 164 ? 18.938 -11.516 -10.266 1 96.5 164 ARG A O 1
ATOM 1354 N N . ASP A 1 165 ? 18.141 -13.359 -11.312 1 96.62 165 ASP A N 1
ATOM 1355 C CA . ASP A 1 165 ? 18.828 -13.062 -12.562 1 96.62 165 ASP A CA 1
ATOM 1356 C C . ASP A 1 165 ? 18.375 -11.727 -13.141 1 96.62 165 ASP A C 1
ATOM 1358 O O . ASP A 1 165 ? 19.172 -11 -13.734 1 96.62 165 ASP A O 1
ATOM 1362 N N . GLN A 1 166 ? 17.125 -11.469 -12.969 1 97.62 166 GLN A N 1
ATOM 1363 C CA . GLN A 1 166 ? 16.578 -10.227 -13.508 1 97.62 166 GLN A CA 1
ATOM 1364 C C . GLN A 1 166 ? 16.5 -9.148 -12.438 1 97.62 166 GLN A C 1
ATOM 1366 O O . GLN A 1 166 ? 15.914 -8.086 -12.656 1 97.62 166 GLN A O 1
ATOM 1371 N N . GLU A 1 167 ? 17.031 -9.391 -11.281 1 97.19 167 GLU A N 1
ATOM 1372 C CA . GLU A 1 167 ? 17.062 -8.445 -10.164 1 97.19 167 GLU A CA 1
ATOM 1373 C C . GLU A 1 167 ? 15.672 -7.93 -9.828 1 97.19 167 GLU A C 1
ATOM 1375 O O . GLU A 1 167 ? 15.461 -6.719 -9.727 1 97.19 167 GLU A O 1
ATOM 1380 N N . LEU A 1 168 ? 14.75 -8.844 -9.719 1 98.5 168 LEU A N 1
ATOM 1381 C CA . LEU A 1 168 ? 13.367 -8.461 -9.461 1 98.5 168 LEU A CA 1
ATOM 1382 C C . LEU A 1 168 ? 13.109 -8.328 -7.965 1 98.5 168 LEU A C 1
ATOM 1384 O O . LEU A 1 168 ? 12.453 -7.387 -7.523 1 98.5 168 LEU A O 1
ATOM 1388 N N . PHE A 1 169 ? 13.578 -9.297 -7.203 1 98.62 169 PHE A N 1
ATOM 1389 C CA . PHE A 1 169 ? 13.305 -9.344 -5.77 1 98.62 169 PHE A CA 1
ATOM 1390 C C . PHE A 1 169 ? 14.328 -10.227 -5.055 1 98.62 169 PHE A C 1
ATOM 1392 O O . PHE A 1 169 ? 15.117 -10.914 -5.699 1 98.62 169 PHE A O 1
ATOM 1399 N N . PHE A 1 170 ? 14.367 -10.156 -3.754 1 98.25 170 PHE A N 1
ATOM 1400 C CA . PHE A 1 170 ? 15.203 -11.039 -2.951 1 98.25 170 PHE A CA 1
ATOM 1401 C C . PHE A 1 170 ? 14.617 -11.219 -1.554 1 98.25 170 PHE A C 1
ATOM 1403 O O . PHE A 1 170 ? 13.664 -10.531 -1.186 1 98.25 170 PHE A O 1
ATOM 1410 N N . PHE A 1 171 ? 15.039 -12.195 -0.884 1 97.5 171 PHE A N 1
ATOM 1411 C CA . PHE A 1 171 ? 14.688 -12.453 0.509 1 97.5 171 PHE A CA 1
ATOM 1412 C C . PHE A 1 171 ? 15.891 -12.25 1.416 1 97.5 171 PHE A C 1
ATOM 1414 O O . PHE A 1 171 ? 17.031 -12.367 0.971 1 97.5 171 PHE A O 1
ATOM 1421 N N . HIS A 1 172 ? 15.672 -11.844 2.557 1 97.12 172 HIS A N 1
ATOM 1422 C CA . HIS A 1 172 ? 16.734 -11.57 3.514 1 97.12 172 HIS A CA 1
ATOM 1423 C C . HIS A 1 172 ? 16.469 -12.242 4.852 1 97.12 172 HIS A C 1
ATOM 1425 O O . HIS A 1 172 ? 15.32 -12.344 5.281 1 97.12 172 HIS A O 1
ATOM 1431 N N . GLU A 1 173 ? 17.469 -12.641 5.559 1 95.94 173 GLU A N 1
ATOM 1432 C CA . GLU A 1 173 ? 17.344 -13.359 6.82 1 95.94 173 GLU A CA 1
ATOM 1433 C C . GLU A 1 173 ? 16.766 -12.461 7.914 1 95.94 173 GLU A C 1
ATOM 1435 O O . GLU A 1 173 ? 16.172 -12.953 8.867 1 95.94 173 GLU A O 1
ATOM 1440 N N . LEU A 1 174 ? 16.891 -11.18 7.793 1 97.56 174 LEU A N 1
ATOM 1441 C CA . LEU A 1 174 ? 16.406 -10.242 8.805 1 97.56 174 LEU A CA 1
ATOM 1442 C C . LEU A 1 174 ? 14.906 -10.016 8.672 1 97.56 174 LEU A C 1
ATOM 1444 O O . LEU A 1 174 ? 14.289 -9.359 9.516 1 97.56 174 LEU A O 1
ATOM 1448 N N . SER A 1 175 ? 14.273 -10.555 7.684 1 97.62 175 SER A N 1
ATOM 1449 C CA . SER A 1 175 ? 12.82 -10.562 7.516 1 97.62 175 SER A CA 1
ATOM 1450 C C . SER A 1 175 ? 12.352 -11.812 6.777 1 97.62 175 SER A C 1
ATOM 1452 O O . SER A 1 175 ? 11.828 -11.719 5.668 1 97.62 175 SER A O 1
ATOM 1454 N N . PRO A 1 176 ? 12.453 -12.906 7.383 1 95.75 176 PRO A N 1
ATOM 1455 C CA . PRO A 1 176 ? 12.125 -14.164 6.707 1 95.75 176 PRO A CA 1
ATOM 1456 C C . PRO A 1 176 ? 10.664 -14.227 6.266 1 95.75 176 PRO A C 1
ATOM 1458 O O . PRO A 1 176 ? 9.766 -13.828 7.02 1 95.75 176 PRO A O 1
ATOM 1461 N N . GLY A 1 177 ? 10.469 -14.75 5.109 1 96.12 177 GLY A N 1
ATOM 1462 C CA . GLY A 1 177 ? 9.125 -14.922 4.594 1 96.12 177 GLY A CA 1
ATOM 1463 C C . GLY A 1 177 ? 8.539 -13.648 4.016 1 96.12 177 GLY A C 1
ATOM 1464 O O . GLY A 1 177 ? 7.383 -13.633 3.586 1 96.12 177 GLY A O 1
ATOM 1465 N N . SER A 1 178 ? 9.25 -12.539 4.02 1 97.81 178 SER A N 1
ATOM 1466 C CA . SER A 1 178 ? 8.828 -11.266 3.447 1 97.81 178 SER A CA 1
ATOM 1467 C C . SER A 1 178 ? 9.758 -10.828 2.326 1 97.81 178 SER A C 1
ATOM 1469 O O . SER A 1 178 ? 10.961 -10.672 2.539 1 97.81 178 SER A O 1
ATOM 1471 N N . CYS A 1 179 ? 9.203 -10.586 1.217 1 98.12 179 CYS A N 1
ATOM 1472 C CA . CYS A 1 179 ? 9.984 -10.32 0.015 1 98.12 179 CYS A CA 1
ATOM 1473 C C . CYS A 1 179 ? 10.367 -8.852 -0.076 1 98.12 179 CYS A C 1
ATOM 1475 O O . CYS A 1 179 ? 9.578 -7.973 0.288 1 98.12 179 CYS A O 1
ATOM 1477 N N . PHE A 1 180 ? 11.633 -8.57 -0.498 1 98.62 180 PHE A N 1
ATOM 1478 C CA . PHE A 1 180 ? 12.055 -7.258 -0.963 1 98.62 180 PHE A CA 1
ATOM 1479 C C . PHE A 1 180 ? 11.891 -7.137 -2.473 1 98.62 180 PHE A C 1
ATOM 1481 O O . PHE A 1 180 ? 12.578 -7.828 -3.232 1 98.62 180 PHE A O 1
ATOM 1488 N N . PHE A 1 181 ? 11.031 -6.332 -2.93 1 98.75 181 PHE A N 1
ATOM 1489 C CA . PHE A 1 181 ? 10.953 -6.078 -4.363 1 98.75 181 PHE A CA 1
ATOM 1490 C C . PHE A 1 181 ? 11.867 -4.93 -4.762 1 98.75 181 PHE A C 1
ATOM 1492 O O . PHE A 1 181 ? 11.711 -3.805 -4.281 1 98.75 181 PHE A O 1
ATOM 1499 N N . LEU A 1 182 ? 12.812 -5.219 -5.57 1 98.5 182 LEU A N 1
ATOM 1500 C CA . LEU A 1 182 ? 13.727 -4.23 -6.137 1 98.5 182 LEU A CA 1
ATOM 1501 C C . LEU A 1 182 ? 13.031 -3.398 -7.207 1 98.5 182 LEU A C 1
ATOM 1503 O O . LEU A 1 182 ? 11.852 -3.619 -7.508 1 98.5 182 LEU A O 1
ATOM 1507 N N . PRO A 1 183 ? 13.664 -2.379 -7.742 1 98.06 183 PRO A N 1
ATOM 1508 C CA . PRO A 1 183 ? 12.984 -1.462 -8.664 1 98.06 183 PRO A CA 1
ATOM 1509 C C . PRO A 1 183 ? 12.281 -2.188 -9.805 1 98.06 183 PRO A C 1
ATOM 1511 O O . PRO A 1 183 ? 11.109 -1.918 -10.094 1 98.06 183 PRO A O 1
ATOM 1514 N N . LYS A 1 184 ? 12.969 -3.131 -10.438 1 98.38 184 LYS A N 1
ATOM 1515 C CA . LYS A 1 184 ? 12.367 -3.838 -11.562 1 98.38 184 LYS A CA 1
ATOM 1516 C C . LYS A 1 184 ? 11.195 -4.707 -11.109 1 98.38 184 LYS A C 1
ATOM 1518 O O . LYS A 1 184 ? 10.195 -4.82 -11.812 1 98.38 184 LYS A O 1
ATOM 1523 N N . GLY A 1 185 ? 11.375 -5.363 -9.961 1 98.62 185 GLY A N 1
ATOM 1524 C CA . GLY A 1 185 ? 10.266 -6.113 -9.398 1 98.62 185 GLY A CA 1
ATOM 1525 C C . GLY A 1 185 ? 9.078 -5.242 -9.031 1 98.62 185 GLY A C 1
ATOM 1526 O O . GLY A 1 185 ? 7.93 -5.637 -9.219 1 98.62 185 GLY A O 1
ATOM 1527 N N . ALA A 1 186 ? 9.367 -4.062 -8.5 1 98.56 186 ALA A N 1
ATOM 1528 C CA . ALA A 1 186 ? 8.312 -3.127 -8.109 1 98.56 186 ALA A CA 1
ATOM 1529 C C . ALA A 1 186 ? 7.52 -2.658 -9.328 1 98.56 186 ALA A C 1
ATOM 1531 O O . ALA A 1 186 ? 6.32 -2.389 -9.227 1 98.56 186 ALA A O 1
ATOM 1532 N N . VAL A 1 187 ? 8.172 -2.547 -10.508 1 98.5 187 VAL A N 1
ATOM 1533 C CA . VAL A 1 187 ? 7.477 -2.184 -11.742 1 98.5 187 VAL A CA 1
ATOM 1534 C C . VAL A 1 187 ? 6.383 -3.203 -12.039 1 98.5 187 VAL A C 1
ATOM 1536 O O . VAL A 1 187 ? 5.234 -2.834 -12.289 1 98.5 187 VAL A O 1
ATOM 1539 N N . ILE A 1 188 ? 6.738 -4.465 -11.961 1 98.69 188 ILE A N 1
ATOM 1540 C CA . ILE A 1 188 ? 5.777 -5.531 -12.211 1 98.69 188 ILE A CA 1
ATOM 1541 C C . ILE A 1 188 ? 4.68 -5.496 -11.148 1 98.69 188 ILE A C 1
ATOM 1543 O O . ILE A 1 188 ? 3.49 -5.547 -11.477 1 98.69 188 ILE A O 1
ATOM 1547 N N . TYR A 1 189 ? 5.094 -5.371 -9.891 1 98.5 189 TYR A N 1
ATOM 1548 C CA . TYR A 1 189 ? 4.195 -5.305 -8.75 1 98.5 189 TYR A CA 1
ATOM 1549 C C . TYR A 1 189 ? 3.156 -4.207 -8.93 1 98.5 189 TYR A C 1
ATOM 1551 O O . TYR A 1 189 ? 1.953 -4.457 -8.836 1 98.5 189 TYR A O 1
ATOM 1559 N N . ASN A 1 190 ? 3.602 -3.029 -9.203 1 98.19 190 ASN A N 1
ATOM 1560 C CA . ASN A 1 190 ? 2.732 -1.865 -9.336 1 98.19 190 ASN A CA 1
ATOM 1561 C C . ASN A 1 190 ? 1.859 -1.963 -10.586 1 98.19 190 ASN A C 1
ATOM 1563 O O . ASN A 1 190 ? 0.706 -1.528 -10.578 1 98.19 190 ASN A O 1
ATOM 1567 N N . THR A 1 191 ? 2.416 -2.477 -11.688 1 98.44 191 THR A N 1
ATOM 1568 C CA . THR A 1 191 ? 1.65 -2.619 -12.922 1 98.44 191 THR A CA 1
ATOM 1569 C C . THR A 1 191 ? 0.47 -3.566 -12.719 1 98.44 191 THR A C 1
ATOM 1571 O O . THR A 1 191 ? -0.629 -3.309 -13.211 1 98.44 191 THR A O 1
ATOM 1574 N N . LEU A 1 192 ? 0.702 -4.645 -11.992 1 98.44 192 LEU A N 1
ATOM 1575 C CA . LEU A 1 192 ? -0.374 -5.59 -11.711 1 98.44 192 LEU A CA 1
ATOM 1576 C C . LEU A 1 192 ? -1.461 -4.938 -10.867 1 98.44 192 LEU A C 1
ATOM 1578 O O . LEU A 1 192 ? -2.652 -5.102 -11.141 1 98.44 192 LEU A O 1
ATOM 1582 N N . ILE A 1 193 ? -1.081 -4.219 -9.844 1 98.19 193 ILE A N 1
ATOM 1583 C CA . ILE A 1 193 ? -2.033 -3.545 -8.969 1 98.19 193 ILE A CA 1
ATOM 1584 C C . ILE A 1 193 ? -2.85 -2.539 -9.773 1 98.19 193 ILE A C 1
ATOM 1586 O O . ILE A 1 193 ? -4.078 -2.486 -9.656 1 98.19 193 ILE A O 1
ATOM 1590 N N . ASN A 1 194 ? -2.174 -1.756 -10.609 1 97.56 194 ASN A N 1
ATOM 1591 C CA . ASN A 1 194 ? -2.863 -0.759 -11.422 1 97.56 194 ASN A CA 1
ATOM 1592 C C . ASN A 1 194 ? -3.85 -1.409 -12.391 1 97.56 194 ASN A C 1
ATOM 1594 O O . ASN A 1 194 ? -4.926 -0.866 -12.641 1 97.56 194 ASN A O 1
ATOM 1598 N N . PHE A 1 195 ? -3.432 -2.525 -12.906 1 98.19 195 PHE A N 1
ATOM 1599 C CA . PHE A 1 195 ? -4.312 -3.271 -13.797 1 98.19 195 PHE A CA 1
ATOM 1600 C C . PHE A 1 195 ? -5.605 -3.652 -13.086 1 98.19 195 PHE A C 1
ATOM 1602 O O . PHE A 1 195 ? -6.699 -3.432 -13.609 1 98.19 195 PHE A O 1
ATOM 1609 N N . ILE A 1 196 ? -5.512 -4.195 -11.906 1 98.31 196 ILE A N 1
ATOM 1610 C CA . ILE A 1 196 ? -6.68 -4.613 -11.141 1 98.31 196 ILE A CA 1
ATOM 1611 C C . ILE A 1 196 ? -7.512 -3.393 -10.758 1 98.31 196 ILE A C 1
ATOM 1613 O O . ILE A 1 196 ? -8.742 -3.436 -10.797 1 98.31 196 ILE A O 1
ATOM 1617 N N . LYS A 1 197 ? -6.914 -2.332 -10.383 1 97.88 197 LYS A N 1
ATOM 1618 C CA . LYS A 1 197 ? -7.625 -1.111 -10.016 1 97.88 197 LYS A CA 1
ATOM 1619 C C . LYS A 1 197 ? -8.43 -0.565 -11.188 1 97.88 197 LYS A C 1
ATOM 1621 O O . LYS A 1 197 ? -9.531 -0.033 -11 1 97.88 197 LYS A O 1
ATOM 1626 N N . GLU A 1 198 ? -7.824 -0.633 -12.391 1 97.44 198 GLU A N 1
ATOM 1627 C CA . GLU A 1 198 ? -8.578 -0.254 -13.578 1 97.44 198 GLU A CA 1
ATOM 1628 C C . GLU A 1 198 ? -9.859 -1.069 -13.703 1 97.44 198 GLU A C 1
ATOM 1630 O O . GLU A 1 198 ? -10.914 -0.53 -14.047 1 97.44 198 GLU A O 1
ATOM 1635 N N . GLN A 1 199 ? -9.727 -2.338 -13.391 1 97.69 199 GLN A N 1
ATOM 1636 C CA . GLN A 1 199 ? -10.898 -3.207 -13.445 1 97.69 199 GLN A CA 1
ATOM 1637 C C . GLN A 1 199 ? -11.883 -2.877 -12.32 1 97.69 199 GLN A C 1
ATOM 1639 O O . GLN A 1 199 ? -13.094 -2.986 -12.5 1 97.69 199 GLN A O 1
ATOM 1644 N N . TYR A 1 200 ? -11.375 -2.496 -11.117 1 98 200 TYR A N 1
ATOM 1645 C CA . TYR A 1 200 ? -12.242 -2.033 -10.039 1 98 200 TYR A CA 1
ATOM 1646 C C . TYR A 1 200 ? -13.133 -0.892 -10.508 1 98 200 TYR A C 1
ATOM 1648 O O . TYR A 1 200 ? -14.344 -0.91 -10.273 1 98 200 TYR A O 1
ATOM 1656 N N . TRP A 1 201 ? -12.523 0.058 -11.211 1 97.31 201 TRP A N 1
ATOM 1657 C CA . TRP A 1 201 ? -13.242 1.235 -11.688 1 97.31 201 TRP A CA 1
ATOM 1658 C C . TRP A 1 201 ? -14.359 0.84 -12.641 1 97.31 201 TRP A C 1
ATOM 1660 O O . TRP A 1 201 ? -15.5 1.28 -12.484 1 97.31 201 TRP A O 1
ATOM 1670 N N . LYS A 1 202 ? -14.062 -0.055 -13.562 1 96.56 202 LYS A N 1
ATOM 1671 C CA . LYS A 1 202 ? -15.016 -0.467 -14.594 1 96.56 202 LYS A CA 1
ATOM 1672 C C . LYS A 1 202 ? -16.156 -1.281 -13.992 1 96.56 202 LYS A C 1
ATOM 1674 O O . LYS A 1 202 ? -17.281 -1.248 -14.5 1 96.56 202 LYS A O 1
ATOM 1679 N N . ARG A 1 203 ? -15.836 -1.959 -12.891 1 97 203 ARG A N 1
ATOM 1680 C CA . ARG A 1 203 ? -16.797 -2.918 -12.367 1 97 203 ARG A CA 1
ATOM 1681 C C . ARG A 1 203 ? -17.5 -2.371 -11.125 1 97 203 ARG A C 1
ATOM 1683 O O . ARG A 1 203 ? -18.266 -3.084 -10.477 1 97 203 ARG A O 1
ATOM 1690 N N . GLY A 1 204 ? -17.234 -1.149 -10.773 1 96.06 204 GLY A N 1
ATOM 1691 C CA . GLY A 1 204 ? -17.984 -0.454 -9.742 1 96.06 204 GLY A CA 1
ATOM 1692 C C . GLY A 1 204 ? -17.5 -0.741 -8.344 1 96.06 204 GLY A C 1
ATOM 1693 O O . GLY A 1 204 ? -18.234 -0.59 -7.371 1 96.06 204 GLY A O 1
ATOM 1694 N N . PHE A 1 205 ? -16.297 -1.24 -8.18 1 97.94 205 PHE A N 1
ATOM 1695 C CA . PHE A 1 205 ? -15.703 -1.411 -6.859 1 97.94 205 PHE A CA 1
ATOM 1696 C C . PHE A 1 205 ? -15.227 -0.075 -6.305 1 97.94 205 PHE A C 1
ATOM 1698 O O . PHE A 1 205 ? -14.812 0.806 -7.059 1 97.94 205 PHE A O 1
ATOM 1705 N N . GLN A 1 206 ? -15.328 0.084 -4.992 1 97.56 206 GLN A N 1
ATOM 1706 C CA . GLN A 1 206 ? -14.812 1.251 -4.281 1 97.56 206 GLN A CA 1
ATOM 1707 C C . GLN A 1 206 ? -13.625 0.881 -3.402 1 97.56 206 GLN A C 1
ATOM 1709 O O . GLN A 1 206 ? -13.719 -0.025 -2.57 1 97.56 206 GLN A O 1
ATOM 1714 N N . GLU A 1 207 ? -12.539 1.552 -3.594 1 98.12 207 GLU A N 1
ATOM 1715 C CA . GLU A 1 207 ? -11.336 1.262 -2.814 1 98.12 207 GLU A CA 1
ATOM 1716 C C . GLU A 1 207 ? -11.445 1.839 -1.405 1 98.12 207 GLU A C 1
ATOM 1718 O O . GLU A 1 207 ? -12 2.92 -1.212 1 98.12 207 GLU A O 1
ATOM 1723 N N . VAL A 1 208 ? -10.969 1.155 -0.413 1 98.56 208 VAL A N 1
ATOM 1724 C CA . VAL A 1 208 ? -10.867 1.603 0.973 1 98.56 208 VAL A CA 1
ATOM 1725 C C . VAL A 1 208 ? -9.469 1.321 1.505 1 98.56 208 VAL A C 1
ATOM 1727 O O . VAL A 1 208 ? -8.688 0.608 0.87 1 98.56 208 VAL A O 1
ATOM 1730 N N . VAL A 1 209 ? -9.031 1.938 2.521 1 98 209 VAL A N 1
ATOM 1731 C CA . VAL A 1 209 ? -7.777 1.689 3.23 1 98 209 VAL A CA 1
ATOM 1732 C C . VAL A 1 209 ? -8.07 1.355 4.691 1 98 209 VAL A C 1
ATOM 1734 O O . VAL A 1 209 ? -8.68 2.15 5.406 1 98 209 VAL A O 1
ATOM 1737 N N . SER A 1 210 ? -7.719 0.181 5.137 1 97.81 210 SER A N 1
ATOM 1738 C CA . SER A 1 210 ? -8.023 -0.262 6.496 1 97.81 210 SER A CA 1
ATOM 1739 C C . SER A 1 210 ? -6.75 -0.454 7.312 1 97.81 210 SER A C 1
ATOM 1741 O O . SER A 1 210 ? -5.656 -0.561 6.75 1 97.81 210 SER A O 1
ATOM 1743 N N . PRO A 1 211 ? -6.812 -0.495 8.602 1 98.12 211 PRO A N 1
ATOM 1744 C CA . PRO A 1 211 ? -5.664 -0.692 9.492 1 98.12 211 PRO A CA 1
ATOM 1745 C C . PRO A 1 211 ? -5.023 -2.068 9.328 1 98.12 211 PRO A C 1
ATOM 1747 O O . PRO A 1 211 ? -5.586 -2.941 8.664 1 98.12 211 PRO A O 1
ATOM 1750 N N . ASN A 1 212 ? -3.811 -2.188 9.945 1 98.12 212 ASN A N 1
ATOM 1751 C CA . ASN A 1 212 ? -3.092 -3.455 9.898 1 98.12 212 ASN A CA 1
ATOM 1752 C C . ASN A 1 212 ? -3.082 -4.152 11.258 1 98.12 212 ASN A C 1
ATOM 1754 O O . ASN A 1 212 ? -2.9 -5.367 11.336 1 98.12 212 ASN A O 1
ATOM 1758 N N . ILE A 1 213 ? -3.199 -3.379 12.312 1 98.31 213 ILE A N 1
ATOM 1759 C CA . ILE A 1 213 ? -3.18 -3.895 13.68 1 98.31 213 ILE A CA 1
ATOM 1760 C C . ILE A 1 213 ? -4.555 -3.711 14.32 1 98.31 213 ILE A C 1
ATOM 1762 O O . ILE A 1 213 ? -5.113 -2.613 14.297 1 98.31 213 ILE A O 1
ATOM 1766 N N . TYR A 1 214 ? -5.086 -4.797 14.852 1 98.5 214 TYR A N 1
ATOM 1767 C CA . TYR A 1 214 ? -6.375 -4.758 15.539 1 98.5 214 TYR A CA 1
ATOM 1768 C C . TYR A 1 214 ? -6.285 -5.43 16.906 1 98.5 214 TYR A C 1
ATOM 1770 O O . TYR A 1 214 ? -5.453 -6.316 17.109 1 98.5 214 TYR A O 1
ATOM 1778 N N . SER A 1 215 ? -7.211 -5.016 17.781 1 98.06 215 SER A N 1
ATOM 1779 C CA . SER A 1 215 ? -7.445 -5.777 19.016 1 98.06 215 SER A CA 1
ATOM 1780 C C . SER A 1 215 ? -7.855 -7.211 18.703 1 98.06 215 SER A C 1
ATOM 1782 O O . SER A 1 215 ? -8.594 -7.457 17.734 1 98.06 215 SER A O 1
ATOM 1784 N N . THR A 1 216 ? -7.402 -8.156 19.562 1 97.81 216 THR A N 1
ATOM 1785 C CA . THR A 1 216 ? -7.773 -9.555 19.359 1 97.81 216 THR A CA 1
ATOM 1786 C C . THR A 1 216 ? -9.289 -9.727 19.469 1 97.81 216 THR A C 1
ATOM 1788 O O . THR A 1 216 ? -9.844 -10.703 18.953 1 97.81 216 THR A O 1
ATOM 1791 N N . LYS A 1 217 ? -9.961 -8.766 20.094 1 98.06 217 LYS A N 1
ATOM 1792 C CA . LYS A 1 217 ? -11.414 -8.797 20.219 1 98.06 217 LYS A CA 1
ATOM 1793 C C . LYS A 1 217 ? -12.086 -8.812 18.859 1 98.06 217 LYS A C 1
ATOM 1795 O O . LYS A 1 217 ? -13.141 -9.422 18.672 1 98.06 217 LYS A O 1
ATOM 1800 N N . LEU A 1 218 ? -11.516 -8.172 17.906 1 98.5 218 LEU A N 1
ATOM 1801 C CA . LEU A 1 218 ? -12.039 -8.203 16.547 1 98.5 218 LEU A CA 1
ATOM 1802 C C . LEU A 1 218 ? -12.039 -9.617 15.984 1 98.5 218 LEU A C 1
ATOM 1804 O O . LEU A 1 218 ? -13.023 -10.062 15.391 1 98.5 218 LEU A O 1
ATOM 1808 N N . TRP A 1 219 ? -10.977 -10.289 16.188 1 97.88 219 TRP A N 1
ATOM 1809 C CA . TRP A 1 219 ? -10.789 -11.625 15.633 1 97.88 219 TRP A CA 1
ATOM 1810 C C . TRP A 1 219 ? -11.617 -12.656 16.391 1 97.88 219 TRP A C 1
ATOM 1812 O O . TRP A 1 219 ? -12.039 -13.664 15.828 1 97.88 219 TRP A O 1
ATOM 1822 N N . GLU A 1 220 ? -11.805 -12.375 17.688 1 97.69 220 GLU A N 1
ATOM 1823 C CA . GLU A 1 220 ? -12.727 -13.203 18.453 1 97.69 220 GLU A CA 1
ATOM 1824 C C . GLU A 1 220 ? -14.156 -13.078 17.922 1 97.69 220 GLU A C 1
ATOM 1826 O O . GLU A 1 220 ? -14.852 -14.086 17.766 1 97.69 220 GLU A O 1
ATOM 1831 N N . THR A 1 221 ? -14.508 -11.883 17.641 1 97.25 221 THR A N 1
ATOM 1832 C CA . THR A 1 221 ? -15.836 -11.633 17.094 1 97.25 221 THR A CA 1
ATOM 1833 C C . THR A 1 221 ? -16.016 -12.336 15.75 1 97.25 221 THR A C 1
ATOM 1835 O O . THR A 1 221 ? -17.031 -12.992 15.516 1 97.25 221 THR A O 1
ATOM 1838 N N . SER A 1 222 ? -15.062 -12.281 14.906 1 95.94 222 SER A N 1
ATOM 1839 C CA . SER A 1 222 ? -15.164 -12.852 13.57 1 95.94 222 SER A CA 1
ATOM 1840 C C . SER A 1 222 ? -15 -14.367 13.602 1 95.94 222 SER A C 1
ATOM 1842 O O . SER A 1 222 ? -15.328 -15.055 12.625 1 95.94 222 SER A O 1
ATOM 1844 N N . GLY A 1 223 ? -14.461 -14.945 14.68 1 93.94 223 GLY A N 1
ATOM 1845 C CA . GLY A 1 223 ? -14.211 -16.375 14.781 1 93.94 223 GLY A CA 1
ATOM 1846 C C . GLY A 1 223 ? -12.812 -16.766 14.328 1 93.94 223 GLY A C 1
ATOM 1847 O O . GLY A 1 223 ? -12.398 -17.906 14.516 1 93.94 223 GLY A O 1
ATOM 1848 N N . HIS A 1 224 ? -12.07 -15.789 13.797 1 94 224 HIS A N 1
ATOM 1849 C CA . HIS A 1 224 ? -10.727 -16.062 13.289 1 94 224 HIS A CA 1
ATOM 1850 C C . HIS A 1 224 ? -9.766 -16.406 14.422 1 94 224 HIS A C 1
ATOM 1852 O O . HIS A 1 224 ? -8.859 -17.219 14.258 1 94 224 HIS A O 1
ATOM 1858 N N . TRP A 1 225 ? -9.945 -15.781 15.547 1 95.12 225 TRP A N 1
ATOM 1859 C CA . TRP A 1 225 ? -9.031 -16.016 16.656 1 95.12 225 TRP A CA 1
ATOM 1860 C C . TRP A 1 225 ? -9.094 -17.469 17.109 1 95.12 225 TRP A C 1
ATOM 1862 O O . TRP A 1 225 ? -8.062 -18.094 17.375 1 95.12 225 TRP A O 1
ATOM 1872 N N . GLN A 1 226 ? -10.312 -18.062 17.172 1 91.38 226 GLN A N 1
ATOM 1873 C CA . GLN A 1 226 ? -10.547 -19.422 17.625 1 91.38 226 GLN A CA 1
ATOM 1874 C C . GLN A 1 226 ? -10 -20.438 16.641 1 91.38 226 GLN A C 1
ATOM 1876 O O . GLN A 1 226 ? -9.547 -21.516 17.031 1 91.38 226 GLN A O 1
ATOM 1881 N N . HIS A 1 227 ? -9.969 -20.031 15.438 1 87.06 227 HIS A N 1
ATOM 1882 C CA . HIS A 1 227 ? -9.68 -21.031 14.422 1 87.06 227 HIS A CA 1
ATOM 1883 C C . HIS A 1 227 ? -8.312 -20.781 13.773 1 87.06 227 HIS A C 1
ATOM 1885 O O . HIS A 1 227 ? -7.758 -21.688 13.133 1 87.06 227 HIS A O 1
ATOM 1891 N N . TYR A 1 228 ? -7.719 -19.578 14.016 1 89.5 228 TYR A N 1
ATOM 1892 C CA . TYR A 1 228 ? -6.582 -19.219 13.18 1 89.5 228 TYR A CA 1
ATOM 1893 C C . TYR A 1 228 ? -5.516 -18.484 13.992 1 89.5 228 TYR A C 1
ATOM 1895 O O . TYR A 1 228 ? -4.492 -18.062 13.445 1 89.5 228 TYR A O 1
ATOM 1903 N N . SER A 1 229 ? -5.574 -18.359 15.258 1 92.56 229 SER A N 1
ATOM 1904 C CA . SER A 1 229 ? -4.707 -17.531 16.078 1 92.56 229 SER A CA 1
ATOM 1905 C C . SER A 1 229 ? -3.258 -18 16.016 1 92.56 229 SER A C 1
ATOM 1907 O O . SER A 1 229 ? -2.33 -17.188 16.109 1 92.56 229 SER A O 1
ATOM 1909 N N . GLU A 1 230 ? -3.018 -19.266 15.805 1 90.12 230 GLU A N 1
ATOM 1910 C CA . GLU A 1 230 ? -1.672 -19.828 15.773 1 90.12 230 GLU A CA 1
ATOM 1911 C C . GLU A 1 230 ? -0.887 -19.312 14.57 1 90.12 230 GLU A C 1
ATOM 1913 O O . GLU A 1 230 ? 0.345 -19.328 14.57 1 90.12 230 GLU A O 1
ATOM 1918 N N . HIS A 1 231 ? -1.595 -18.859 13.625 1 92.5 231 HIS A N 1
ATOM 1919 C CA . HIS A 1 231 ? -0.958 -18.391 12.398 1 92.5 231 HIS A CA 1
ATOM 1920 C C . HIS A 1 231 ? -0.987 -16.875 12.312 1 92.5 231 HIS A C 1
ATOM 1922 O O . HIS A 1 231 ? -0.791 -16.297 11.242 1 92.5 231 HIS A O 1
ATOM 1928 N N . MET A 1 232 ? -1.269 -16.234 13.492 1 96.5 232 MET A N 1
ATOM 1929 C CA . MET A 1 232 ? -1.297 -14.773 13.523 1 96.5 232 MET A CA 1
ATOM 1930 C C . MET A 1 232 ? -0.13 -14.227 14.344 1 96.5 232 MET A C 1
ATOM 1932 O O . MET A 1 232 ? 0.338 -14.875 15.273 1 96.5 232 MET A O 1
ATOM 1936 N N . PHE A 1 233 ? 0.427 -13.078 13.922 1 97.31 233 PHE A N 1
ATOM 1937 C CA . PHE A 1 233 ? 1.378 -12.336 14.742 1 97.31 233 PHE A CA 1
ATOM 1938 C C . PHE A 1 233 ? 0.655 -11.531 15.812 1 97.31 233 PHE A C 1
ATOM 1940 O O . PHE A 1 233 ? -0.059 -10.578 15.5 1 97.31 233 PHE A O 1
ATOM 1947 N N . SER A 1 234 ? 0.806 -11.922 17.031 1 96.25 234 SER A N 1
ATOM 1948 C CA . SER A 1 234 ? 0.119 -11.234 18.109 1 96.25 234 SER A CA 1
ATOM 1949 C C . SER A 1 234 ? 1.111 -10.664 19.125 1 96.25 234 SER A C 1
ATOM 1951 O O . SER A 1 234 ? 2.242 -11.148 19.234 1 96.25 234 SER A O 1
ATOM 1953 N N . PHE A 1 235 ? 0.771 -9.586 19.781 1 96.06 235 PHE A N 1
ATOM 1954 C CA . PHE A 1 235 ? 1.631 -8.93 20.766 1 96.06 235 PHE A CA 1
ATOM 1955 C C . PHE A 1 235 ? 0.809 -8.07 21.719 1 96.06 235 PHE A C 1
ATOM 1957 O O . PHE A 1 235 ? -0.38 -7.84 21.484 1 96.06 235 PHE A O 1
ATOM 1964 N N . GLU A 1 236 ? 1.4 -7.609 22.797 1 93.88 236 GLU A N 1
ATOM 1965 C CA . GLU A 1 236 ? 0.723 -6.805 23.812 1 93.88 236 GLU A CA 1
ATOM 1966 C C . GLU A 1 236 ? 1.112 -5.332 23.703 1 93.88 236 GLU A C 1
ATOM 1968 O O . GLU A 1 236 ? 2.279 -5.012 23.484 1 93.88 236 GLU A O 1
ATOM 1973 N N . VAL A 1 237 ? 0.123 -4.516 23.75 1 90.25 237 VAL A N 1
ATOM 1974 C CA . VAL A 1 237 ? 0.293 -3.068 23.797 1 90.25 237 VAL A CA 1
ATOM 1975 C C . VAL A 1 237 ? -0.536 -2.49 24.938 1 90.25 237 VAL A C 1
ATOM 1977 O O . VAL A 1 237 ? -1.76 -2.643 24.969 1 90.25 237 VAL A O 1
ATOM 1980 N N . GLU A 1 238 ? 0.11 -1.775 25.906 1 88.06 238 GLU A N 1
ATOM 1981 C CA . GLU A 1 238 ? -0.573 -1.171 27.047 1 88.06 238 GLU A CA 1
ATOM 1982 C C . GLU A 1 238 ? -1.51 -2.17 27.719 1 88.06 238 GLU A C 1
ATOM 1984 O O . GLU A 1 238 ? -2.688 -1.875 27.938 1 88.06 238 GLU A O 1
ATOM 1989 N N . LYS A 1 239 ? -1.159 -3.402 27.828 1 88.75 239 LYS A N 1
ATOM 1990 C CA . LYS A 1 239 ? -1.803 -4.473 28.578 1 88.75 239 LYS A CA 1
ATOM 1991 C C . LYS A 1 239 ? -2.996 -5.043 27.812 1 88.75 239 LYS A C 1
ATOM 1993 O O . LYS A 1 239 ? -3.869 -5.68 28.406 1 88.75 239 LYS A O 1
ATOM 1998 N N . GLU A 1 240 ? -3.072 -4.734 26.578 1 93.38 240 GLU A N 1
ATOM 1999 C CA . GLU A 1 240 ? -4.082 -5.332 25.719 1 93.38 240 GLU A CA 1
ATOM 2000 C C . GLU A 1 240 ? -3.441 -6.121 24.578 1 93.38 240 GLU A C 1
ATOM 2002 O O . GLU A 1 240 ? -2.32 -5.824 24.156 1 93.38 240 GLU A O 1
ATOM 2007 N N . SER A 1 241 ? -4.195 -7.125 24.141 1 96.38 241 SER A N 1
ATOM 2008 C CA . SER A 1 241 ? -3.658 -7.992 23.094 1 96.38 241 SER A CA 1
ATOM 2009 C C . SER A 1 241 ? -4.094 -7.531 21.703 1 96.38 241 SER A C 1
ATOM 2011 O O . SER A 1 241 ? -5.277 -7.254 21.484 1 96.38 241 SER A O 1
ATOM 2013 N N . TYR A 1 242 ? -3.154 -7.379 20.891 1 97.88 242 TYR A N 1
ATOM 2014 C CA . TYR A 1 242 ? -3.379 -6.988 19.5 1 97.88 242 TYR A CA 1
ATOM 2015 C C . TYR A 1 242 ? -2.768 -8 18.547 1 97.88 242 TYR A C 1
ATOM 2017 O O . TYR A 1 242 ? -1.959 -8.836 18.953 1 97.88 242 TYR A O 1
ATOM 2025 N N . ALA A 1 243 ? -3.178 -7.988 17.297 1 98.06 243 ALA A N 1
ATOM 2026 C CA . ALA A 1 243 ? -2.617 -8.867 16.281 1 98.06 243 ALA A CA 1
ATOM 2027 C C . ALA A 1 243 ? -2.615 -8.188 14.914 1 98.06 243 ALA A C 1
ATOM 2029 O O . ALA A 1 243 ? -3.447 -7.312 14.648 1 98.06 243 ALA A O 1
ATOM 2030 N N . LEU A 1 244 ? -1.62 -8.531 14.133 1 98.38 244 LEU A N 1
ATOM 2031 C CA . LEU A 1 244 ? -1.617 -8.125 12.734 1 98.38 244 LEU A CA 1
ATOM 2032 C C . LEU A 1 244 ? -2.719 -8.836 11.953 1 98.38 244 LEU A C 1
ATOM 2034 O O . LEU A 1 244 ? -3.01 -10.008 12.211 1 98.38 244 LEU A O 1
ATOM 2038 N N . LYS A 1 245 ? -3.289 -8.117 11.047 1 98.19 245 LYS A N 1
ATOM 2039 C CA . LYS A 1 245 ? -4.422 -8.695 10.328 1 98.19 245 LYS A CA 1
ATOM 2040 C C . LYS A 1 245 ? -3.961 -9.758 9.336 1 98.19 245 LYS A C 1
ATOM 2042 O O . LYS A 1 245 ? -3.119 -9.492 8.477 1 98.19 245 LYS A O 1
ATOM 2047 N N . PRO A 1 246 ? -4.512 -10.977 9.344 1 97.19 246 PRO A N 1
ATOM 2048 C CA . PRO A 1 246 ? -4.262 -12 8.328 1 97.19 246 PRO A CA 1
ATOM 2049 C C . PRO A 1 246 ? -5.176 -11.867 7.113 1 97.19 246 PRO A C 1
ATOM 2051 O O . PRO A 1 246 ? -4.941 -12.516 6.09 1 97.19 246 PRO A O 1
ATOM 2054 N N . MET A 1 247 ? -6.223 -11.078 7.223 1 95.94 247 MET A N 1
ATOM 2055 C CA . MET A 1 247 ? -7.215 -10.836 6.18 1 95.94 247 MET A CA 1
ATOM 2056 C C . MET A 1 247 ? -7.93 -9.508 6.402 1 95.94 247 MET A C 1
ATOM 2058 O O . MET A 1 247 ? -7.879 -8.945 7.496 1 95.94 247 MET A O 1
ATOM 2062 N N . ASN A 1 248 ? -8.633 -9.023 5.453 1 97.5 248 ASN A N 1
ATOM 2063 C CA . ASN A 1 248 ? -9.242 -7.695 5.508 1 97.5 248 ASN A CA 1
ATOM 2064 C C . ASN A 1 248 ? -10.695 -7.758 5.957 1 97.5 248 ASN A C 1
ATOM 2066 O O . ASN A 1 248 ? -11.258 -6.758 6.406 1 97.5 248 ASN A O 1
ATOM 2070 N N . CYS A 1 249 ? -11.352 -8.859 5.848 1 97.5 249 CYS A N 1
ATOM 2071 C CA . CYS A 1 249 ? -12.805 -8.977 5.891 1 97.5 249 CYS A CA 1
ATOM 2072 C C . CYS A 1 249 ? -13.359 -8.43 7.199 1 97.5 249 CYS A C 1
ATOM 2074 O O . CYS A 1 249 ? -14.336 -7.676 7.195 1 97.5 249 CYS A O 1
ATOM 2076 N N . PRO A 1 250 ? -12.75 -8.773 8.406 1 97.94 250 PRO A N 1
ATOM 2077 C CA . PRO A 1 250 ? -13.328 -8.211 9.633 1 97.94 250 PRO A CA 1
ATOM 2078 C C . PRO A 1 250 ? -13.266 -6.688 9.672 1 97.94 250 PRO A C 1
ATOM 2080 O O . PRO A 1 250 ? -14.188 -6.043 10.18 1 97.94 250 PRO A O 1
ATOM 2083 N N . GLY A 1 251 ? -12.148 -6.141 9.188 1 98.12 251 GLY A N 1
ATOM 2084 C CA . GLY A 1 251 ? -12.062 -4.691 9.109 1 98.12 251 GLY A CA 1
ATOM 2085 C C . GLY A 1 251 ? -13.141 -4.07 8.234 1 98.12 251 GLY A C 1
ATOM 2086 O O . GLY A 1 251 ? -13.664 -3.004 8.555 1 98.12 251 GLY A O 1
ATOM 2087 N N . HIS A 1 252 ? -13.469 -4.699 7.113 1 98.5 252 HIS A N 1
ATOM 2088 C CA . HIS A 1 252 ? -14.5 -4.199 6.215 1 98.5 252 HIS A CA 1
ATOM 2089 C C . HIS A 1 252 ? -15.883 -4.297 6.848 1 98.5 252 HIS A C 1
ATOM 2091 O O . HIS A 1 252 ? -16.766 -3.488 6.555 1 98.5 252 HIS A O 1
ATOM 2097 N N . CYS A 1 253 ? -16.078 -5.312 7.742 1 98.62 253 CYS A N 1
ATOM 2098 C CA . CYS A 1 253 ? -17.328 -5.383 8.492 1 98.62 253 CYS A CA 1
ATOM 2099 C C . CYS A 1 253 ? -17.5 -4.156 9.375 1 98.62 253 CYS A C 1
ATOM 2101 O O . CYS A 1 253 ? -18.609 -3.613 9.477 1 98.62 253 CYS A O 1
ATOM 2103 N N . LEU A 1 254 ? -16.391 -3.744 10.016 1 98.62 254 LEU A N 1
ATOM 2104 C CA . LEU A 1 254 ? -16.453 -2.527 10.82 1 98.62 254 LEU A CA 1
ATOM 2105 C C . LEU A 1 254 ? -16.812 -1.324 9.961 1 98.62 254 LEU A C 1
ATOM 2107 O O . LEU A 1 254 ? -17.562 -0.449 10.398 1 98.62 254 LEU A O 1
ATOM 2111 N N . MET A 1 255 ? -16.266 -1.259 8.758 1 98.5 255 MET A N 1
ATOM 2112 C CA . MET A 1 255 ? -16.562 -0.155 7.844 1 98.5 255 MET A CA 1
ATOM 2113 C C . MET A 1 255 ? -18.031 -0.148 7.441 1 98.5 255 MET A C 1
ATOM 2115 O O . MET A 1 255 ? -18.656 0.911 7.387 1 98.5 255 MET A O 1
ATOM 2119 N N . PHE A 1 256 ? -18.578 -1.304 7.117 1 98.44 256 PHE A N 1
ATOM 2120 C CA . PHE A 1 256 ? -20 -1.41 6.77 1 98.44 256 PHE A CA 1
ATOM 2121 C C . PHE A 1 256 ? -20.875 -0.935 7.918 1 98.44 256 PHE A C 1
ATOM 2123 O O . PHE A 1 256 ? -21.875 -0.254 7.699 1 98.44 256 PHE A O 1
ATOM 2130 N N . ASP A 1 257 ? -20.438 -1.284 9.109 1 97.94 257 ASP A N 1
ATOM 2131 C CA . ASP A 1 257 ? -21.25 -1.05 10.305 1 97.94 257 ASP A CA 1
ATOM 2132 C C . ASP A 1 257 ? -21.062 0.375 10.82 1 97.94 257 ASP A C 1
ATOM 2134 O O . ASP A 1 257 ? -21.672 0.767 11.812 1 97.94 257 ASP A O 1
ATOM 2138 N N . HIS A 1 258 ? -20.219 1.133 10.25 1 96 258 HIS A N 1
ATOM 2139 C CA . HIS A 1 258 ? -19.875 2.461 10.734 1 96 258 HIS A CA 1
ATOM 2140 C C . HIS A 1 258 ? -21.078 3.379 10.773 1 96 258 HIS A C 1
ATOM 2142 O O . HIS A 1 258 ? -21.141 4.305 11.586 1 96 258 HIS A O 1
ATOM 2148 N N . ARG A 1 259 ? -22.016 3.221 9.984 1 94.69 259 ARG A N 1
ATOM 2149 C CA . ARG A 1 259 ? -23.281 3.957 9.953 1 94.69 259 ARG A CA 1
ATOM 2150 C C . ARG A 1 259 ? -24.406 3.082 9.43 1 94.69 259 ARG A C 1
ATOM 2152 O O . ARG A 1 259 ? -24.172 2.039 8.828 1 94.69 259 ARG A O 1
ATOM 2159 N N . PRO A 1 260 ? -25.641 3.529 9.742 1 94.62 260 PRO A N 1
ATOM 2160 C CA . PRO A 1 260 ? -26.75 2.766 9.188 1 94.62 260 PRO A CA 1
ATOM 2161 C C . PRO A 1 260 ? -26.734 2.707 7.66 1 94.62 260 PRO A C 1
ATOM 2163 O O . PRO A 1 260 ? -26.391 3.693 7.008 1 94.62 260 PRO A O 1
ATOM 2166 N N . ARG A 1 261 ? -27.125 1.538 7.141 1 95.5 261 ARG A N 1
ATOM 2167 C CA . ARG A 1 261 ? -27.125 1.306 5.699 1 95.5 261 ARG A CA 1
ATOM 2168 C C . ARG A 1 261 ? -28.531 1.142 5.16 1 95.5 261 ARG A C 1
ATOM 2170 O O . ARG A 1 261 ? -29.391 0.546 5.816 1 95.5 261 ARG A O 1
ATOM 2177 N N . SER A 1 262 ? -28.688 1.682 4.012 1 93.75 262 SER A N 1
ATOM 2178 C CA . SER A 1 262 ? -29.938 1.492 3.287 1 93.75 262 SER A CA 1
ATOM 2179 C C . SER A 1 262 ? -29.797 0.436 2.197 1 93.75 262 SER A C 1
ATOM 2181 O O . SER A 1 262 ? -28.719 0.286 1.61 1 93.75 262 SER A O 1
ATOM 2183 N N . TRP A 1 263 ? -30.938 -0.253 1.87 1 93.06 263 TRP A N 1
ATOM 2184 C CA . TRP A 1 263 ? -30.922 -1.24 0.795 1 93.06 263 TRP A CA 1
ATOM 2185 C C . TRP A 1 263 ? -30.531 -0.598 -0.53 1 93.06 263 TRP A C 1
ATOM 2187 O O . TRP A 1 263 ? -30 -1.269 -1.419 1 93.06 263 TRP A O 1
ATOM 2197 N N . ARG A 1 264 ? -30.656 0.679 -0.641 1 90 264 ARG A N 1
ATOM 2198 C CA . ARG A 1 264 ? -30.344 1.403 -1.87 1 90 264 ARG A CA 1
ATOM 2199 C C . ARG A 1 264 ? -28.828 1.487 -2.094 1 90 264 ARG A C 1
ATOM 2201 O O . ARG A 1 264 ? -28.375 1.733 -3.213 1 90 264 ARG A O 1
ATOM 2208 N N . GLU A 1 265 ? -28.125 1.261 -1.051 1 93.69 265 GLU A N 1
ATOM 2209 C CA . GLU A 1 265 ? -26.672 1.343 -1.128 1 93.69 265 GLU A CA 1
ATOM 2210 C C . GLU A 1 265 ? -26.062 0.001 -1.527 1 93.69 265 GLU A C 1
ATOM 2212 O O . GLU A 1 265 ? -24.875 -0.083 -1.816 1 93.69 265 GLU A O 1
ATOM 2217 N N . LEU A 1 266 ? -26.891 -1.052 -1.59 1 96.44 266 LEU A N 1
ATOM 2218 C CA . LEU A 1 266 ? -26.406 -2.395 -1.88 1 96.44 266 LEU A CA 1
ATOM 2219 C C . LEU A 1 266 ? -26.609 -2.744 -3.35 1 96.44 266 LEU A C 1
ATOM 2221 O O . LEU A 1 266 ? -27.594 -2.32 -3.959 1 96.44 266 LEU A O 1
ATOM 2225 N N . PRO A 1 267 ? -25.703 -3.422 -3.939 1 97.81 267 PRO A N 1
ATOM 2226 C CA . PRO A 1 267 ? -24.5 -4.008 -3.344 1 97.81 267 PRO A CA 1
ATOM 2227 C C . PRO A 1 267 ? -23.406 -2.973 -3.096 1 97.81 267 PRO A C 1
ATOM 2229 O O . PRO A 1 267 ? -23.219 -2.053 -3.896 1 97.81 267 PRO A O 1
ATOM 2232 N N . LEU A 1 268 ? -22.781 -3.059 -1.949 1 98.06 268 LEU A N 1
ATOM 2233 C CA . LEU A 1 268 ? -21.594 -2.27 -1.604 1 98.06 268 LEU A CA 1
ATOM 2234 C C . LEU A 1 268 ? -20.328 -3.076 -1.813 1 98.06 268 LEU A C 1
ATOM 2236 O O . LEU A 1 268 ? -20.078 -4.062 -1.112 1 98.06 268 LEU A O 1
ATOM 2240 N N . ARG A 1 269 ? -19.516 -2.676 -2.803 1 98.56 269 ARG A N 1
ATOM 2241 C CA . ARG A 1 269 ? -18.312 -3.418 -3.182 1 98.56 269 ARG A CA 1
ATOM 2242 C C . ARG A 1 269 ? -17.062 -2.703 -2.705 1 98.56 269 ARG A C 1
ATOM 2244 O O . ARG A 1 269 ? -16.578 -1.768 -3.354 1 98.56 269 ARG A O 1
ATOM 2251 N N . MET A 1 270 ? -16.469 -3.154 -1.606 1 98.5 270 MET A N 1
ATOM 2252 C CA . MET A 1 270 ? -15.266 -2.547 -1.06 1 98.5 270 MET A CA 1
ATOM 2253 C C . MET A 1 270 ? -14.031 -3.352 -1.448 1 98.5 270 MET A C 1
ATOM 2255 O O . MET A 1 270 ? -13.992 -4.57 -1.258 1 98.5 270 MET A O 1
ATOM 2259 N N . ALA A 1 271 ? -13.102 -2.684 -2.057 1 98.25 271 ALA A N 1
ATOM 2260 C CA . ALA A 1 271 ? -11.844 -3.32 -2.443 1 98.25 271 ALA A CA 1
ATOM 2261 C C . ALA A 1 271 ? -10.672 -2.73 -1.668 1 98.25 271 ALA A C 1
ATOM 2263 O O . ALA A 1 271 ? -10.641 -1.527 -1.396 1 98.25 271 ALA A O 1
ATOM 2264 N N . ASP A 1 272 ? -9.711 -3.531 -1.308 1 95.94 272 ASP A N 1
ATOM 2265 C CA . ASP A 1 272 ? -8.594 -3.152 -0.447 1 95.94 272 ASP A CA 1
ATOM 2266 C C . ASP A 1 272 ? -7.324 -3.91 -0.829 1 95.94 272 ASP A C 1
ATOM 2268 O O . ASP A 1 272 ? -7.352 -5.133 -0.991 1 95.94 272 ASP A O 1
ATOM 2272 N N . PHE A 1 273 ? -6.215 -3.189 -1.046 1 94.88 273 PHE A N 1
ATOM 2273 C CA . PHE A 1 273 ? -4.906 -3.814 -1.199 1 94.88 273 PHE A CA 1
ATOM 2274 C C . PHE A 1 273 ? -4.102 -3.707 0.09 1 94.88 273 PHE A C 1
ATOM 2276 O O . PHE A 1 273 ? -2.889 -3.479 0.054 1 94.88 273 PHE A O 1
ATOM 2283 N N . GLY A 1 274 ? -4.762 -3.791 1.165 1 92.38 274 GLY A N 1
ATOM 2284 C CA . GLY A 1 274 ? -4.062 -3.729 2.439 1 92.38 274 GLY A CA 1
ATOM 2285 C C . GLY A 1 274 ? -3.078 -4.863 2.637 1 92.38 274 GLY A C 1
ATOM 2286 O O . GLY A 1 274 ? -3.338 -5.996 2.229 1 92.38 274 GLY A O 1
ATOM 2287 N N . VAL A 1 275 ? -1.978 -4.586 3.189 1 96.56 275 VAL A N 1
ATOM 2288 C CA . VAL A 1 275 ? -0.928 -5.57 3.443 1 96.56 275 VAL A CA 1
ATOM 2289 C C . VAL A 1 275 ? -1.392 -6.555 4.516 1 96.56 275 VAL A C 1
ATOM 2291 O O . VAL A 1 275 ? -1.956 -6.152 5.535 1 96.56 275 VAL A O 1
ATOM 2294 N N . LEU A 1 276 ? -1.23 -7.797 4.281 1 97.94 276 LEU A N 1
ATOM 2295 C CA . LEU A 1 276 ? -1.615 -8.867 5.195 1 97.94 276 LEU A CA 1
ATOM 2296 C C . LEU A 1 276 ? -0.385 -9.602 5.715 1 97.94 276 LEU A C 1
ATOM 2298 O O . LEU A 1 276 ? 0.643 -9.664 5.039 1 97.94 276 LEU A O 1
ATOM 2302 N N . HIS A 1 277 ? -0.489 -10.141 6.902 1 98.31 277 HIS A N 1
ATOM 2303 C CA . HIS A 1 277 ? 0.581 -10.914 7.52 1 98.31 277 HIS A CA 1
ATOM 2304 C C . HIS A 1 277 ? 0.049 -12.219 8.102 1 98.31 277 HIS A C 1
ATOM 2306 O O . HIS A 1 277 ? -0.922 -12.219 8.859 1 98.31 277 HIS A O 1
ATOM 2312 N N . ARG A 1 278 ? 0.603 -13.297 7.73 1 97.5 278 ARG A N 1
ATOM 2313 C CA . ARG A 1 278 ? 0.327 -14.617 8.281 1 97.5 278 ARG A CA 1
ATOM 2314 C C . ARG A 1 278 ? 1.608 -15.289 8.766 1 97.5 278 ARG A C 1
ATOM 2316 O O . ARG A 1 278 ? 2.611 -15.312 8.055 1 97.5 278 ARG A O 1
ATOM 2323 N N . ASN A 1 279 ? 1.575 -15.734 10.008 1 96.19 279 ASN A N 1
ATOM 2324 C CA . ASN A 1 279 ? 2.754 -16.344 10.609 1 96.19 279 ASN A CA 1
ATOM 2325 C C . ASN A 1 279 ? 2.939 -17.781 10.133 1 96.19 279 ASN A C 1
ATOM 2327 O O . ASN A 1 279 ? 2.848 -18.719 10.93 1 96.19 279 ASN A O 1
ATOM 2331 N N . GLU A 1 280 ? 3.355 -17.906 8.891 1 92.31 280 GLU A N 1
ATOM 2332 C CA . GLU A 1 280 ? 3.662 -19.219 8.32 1 92.31 280 GLU A CA 1
ATOM 2333 C C . GLU A 1 280 ? 4.91 -19.828 8.961 1 92.31 280 GLU A C 1
ATOM 2335 O O . GLU A 1 280 ? 5.867 -19.109 9.258 1 92.31 280 GLU A O 1
ATOM 2340 N N . LEU A 1 281 ? 4.859 -21.109 9.109 1 85.19 281 LEU A N 1
ATOM 2341 C CA . LEU A 1 281 ? 6.035 -21.797 9.641 1 85.19 281 LEU A CA 1
ATOM 2342 C C . LEU A 1 281 ? 7.23 -21.625 8.711 1 85.19 281 LEU A C 1
ATOM 2344 O O . LEU A 1 281 ? 7.078 -21.672 7.484 1 85.19 281 LEU A O 1
ATOM 2348 N N . SER A 1 282 ? 8.359 -21.469 9.297 1 85.44 282 SER A N 1
ATOM 2349 C CA . SER A 1 282 ? 9.578 -21.234 8.539 1 85.44 282 SER A CA 1
ATOM 2350 C C . SER A 1 282 ? 9.812 -22.312 7.496 1 85.44 282 SER A C 1
ATOM 2352 O O . SER A 1 282 ? 10.258 -22.031 6.383 1 85.44 282 SER A O 1
ATOM 2354 N N . GLY A 1 283 ? 9.531 -23.516 7.777 1 77.81 283 GLY A N 1
ATOM 2355 C CA . GLY A 1 283 ? 9.781 -24.641 6.895 1 77.81 283 GLY A CA 1
ATOM 2356 C C . GLY A 1 283 ? 8.836 -24.688 5.711 1 77.81 283 GLY A C 1
ATOM 2357 O O . GLY A 1 283 ? 9.094 -25.391 4.73 1 77.81 283 GLY A O 1
ATOM 2358 N N . THR A 1 284 ? 7.703 -23.922 5.777 1 83.56 284 THR A N 1
ATOM 2359 C CA . THR A 1 284 ? 6.691 -23.984 4.73 1 83.56 284 THR A CA 1
ATOM 2360 C C . THR A 1 284 ? 6.863 -22.828 3.744 1 83.56 284 THR A C 1
ATOM 2362 O O . THR A 1 284 ? 6.234 -22.812 2.684 1 83.56 284 THR A O 1
ATOM 2365 N N . LEU A 1 285 ? 7.684 -21.875 4.082 1 89.81 285 LEU A N 1
ATOM 2366 C CA . LEU A 1 285 ? 7.922 -20.719 3.215 1 89.81 285 LEU A CA 1
ATOM 2367 C C . LEU A 1 285 ? 8.539 -21.156 1.89 1 89.81 285 LEU A C 1
ATOM 2369 O O . LEU A 1 285 ? 9.391 -22.047 1.86 1 89.81 285 LEU A O 1
ATOM 2373 N N . SER A 1 286 ? 8.062 -20.625 0.73 1 90.94 286 SER A N 1
ATOM 2374 C CA . SER A 1 286 ? 8.555 -21.016 -0.585 1 90.94 286 SER A CA 1
ATOM 2375 C C . SER A 1 286 ? 8.5 -19.844 -1.563 1 90.94 286 SER A C 1
ATOM 2377 O O . SER A 1 286 ? 7.473 -19.609 -2.197 1 90.94 286 SER A O 1
ATOM 2379 N N . GLY A 1 287 ? 9.641 -19.266 -1.741 1 95.12 287 GLY A N 1
ATOM 2380 C CA . GLY A 1 287 ? 9.695 -18.141 -2.666 1 95.12 287 GLY A CA 1
ATOM 2381 C C . GLY A 1 287 ? 8.57 -17.156 -2.463 1 95.12 287 GLY A C 1
ATOM 2382 O O . GLY A 1 287 ? 8.32 -16.703 -1.342 1 95.12 287 GLY A O 1
ATOM 2383 N N . LEU A 1 288 ? 7.902 -16.844 -3.586 1 97.56 288 LEU A N 1
ATOM 2384 C CA . LEU A 1 288 ? 6.809 -15.883 -3.545 1 97.56 288 LEU A CA 1
ATOM 2385 C C . LEU A 1 288 ? 5.465 -16.594 -3.414 1 97.56 288 LEU A C 1
ATOM 2387 O O . LEU A 1 288 ? 4.43 -15.938 -3.256 1 97.56 288 LEU A O 1
ATOM 2391 N N . THR A 1 289 ? 5.434 -17.875 -3.395 1 93.81 289 THR A N 1
ATOM 2392 C CA . THR A 1 289 ? 4.184 -18.625 -3.416 1 93.81 289 THR A CA 1
ATOM 2393 C C . THR A 1 289 ? 3.637 -18.797 -2.002 1 93.81 289 THR A C 1
ATOM 2395 O O . THR A 1 289 ? 2.426 -18.938 -1.812 1 93.81 289 THR A O 1
ATOM 2398 N N . ARG A 1 290 ? 4.488 -18.891 -1.058 1 93.44 290 ARG A N 1
ATOM 2399 C CA . ARG A 1 290 ? 4.109 -18.938 0.351 1 93.44 290 ARG A CA 1
ATOM 2400 C C . ARG A 1 290 ? 4.98 -18 1.183 1 93.44 290 ARG A C 1
ATOM 2402 O O . ARG A 1 290 ? 6.145 -18.312 1.457 1 93.44 290 ARG A O 1
ATOM 2409 N N . VAL A 1 291 ? 4.41 -16.906 1.585 1 97.62 291 VAL A N 1
ATOM 2410 C CA . VAL A 1 291 ? 5.148 -15.844 2.252 1 97.62 291 VAL A CA 1
ATOM 2411 C C . VAL A 1 291 ? 4.418 -15.422 3.523 1 97.62 291 VAL A C 1
ATOM 2413 O O . VAL A 1 291 ? 3.27 -15.82 3.748 1 97.62 291 VAL A O 1
ATOM 2416 N N . ARG A 1 292 ? 5.066 -14.664 4.402 1 97.88 292 ARG A N 1
ATOM 2417 C CA . ARG A 1 292 ? 4.484 -14.164 5.641 1 97.88 292 ARG A CA 1
ATOM 2418 C C . ARG A 1 292 ? 3.824 -12.805 5.422 1 97.88 292 ARG A C 1
ATOM 2420 O O . ARG A 1 292 ? 2.92 -12.422 6.164 1 97.88 292 ARG A O 1
ATOM 2427 N N . ARG A 1 293 ? 4.289 -12.07 4.477 1 98.25 293 ARG A N 1
ATOM 2428 C CA . ARG A 1 293 ? 3.766 -10.758 4.121 1 98.25 293 ARG A CA 1
ATOM 2429 C C . ARG A 1 293 ? 3.314 -10.727 2.664 1 98.25 293 ARG A C 1
ATOM 2431 O O . ARG A 1 293 ? 4.082 -11.07 1.763 1 98.25 293 ARG A O 1
ATOM 2438 N N . PHE A 1 294 ? 2.062 -10.352 2.406 1 97.75 294 PHE A N 1
ATOM 2439 C CA . PHE A 1 294 ? 1.578 -10.305 1.032 1 97.75 294 PHE A CA 1
ATOM 2440 C C . PHE A 1 294 ? 0.435 -9.305 0.896 1 97.75 294 PHE A C 1
ATOM 2442 O O . PHE A 1 294 ? -0.119 -8.844 1.898 1 97.75 294 PHE A O 1
ATOM 2449 N N . GLN A 1 295 ? 0.166 -8.867 -0.274 1 97.06 295 GLN A N 1
ATOM 2450 C CA . GLN A 1 295 ? -0.995 -8.039 -0.588 1 97.06 295 GLN A CA 1
ATOM 2451 C C . GLN A 1 295 ? -1.971 -8.781 -1.496 1 97.06 295 GLN A C 1
ATOM 2453 O O . GLN A 1 295 ? -1.57 -9.344 -2.518 1 97.06 295 GLN A O 1
ATOM 2458 N N . GLN A 1 296 ? -3.174 -8.82 -1.041 1 96.12 296 GLN A N 1
ATOM 2459 C CA . GLN A 1 296 ? -4.234 -9.445 -1.822 1 96.12 296 GLN A CA 1
ATOM 2460 C C . GLN A 1 296 ? -5.121 -8.398 -2.49 1 96.12 296 GLN A C 1
ATOM 2462 O O . GLN A 1 296 ? -5.324 -7.309 -1.943 1 96.12 296 GLN A O 1
ATOM 2467 N N . ASP A 1 297 ? -5.523 -8.672 -3.729 1 96.06 297 ASP A N 1
ATOM 2468 C CA . ASP A 1 297 ? -6.578 -7.852 -4.324 1 96.06 297 ASP A CA 1
ATOM 2469 C C . ASP A 1 297 ? -7.941 -8.195 -3.727 1 96.06 297 ASP A C 1
ATOM 2471 O O . ASP A 1 297 ? -8.883 -8.5 -4.457 1 96.06 297 ASP A O 1
ATOM 2475 N N . ASP A 1 298 ? -8.062 -7.984 -2.518 1 94.88 298 ASP A N 1
ATOM 2476 C CA . ASP A 1 298 ? -9.18 -8.414 -1.686 1 94.88 298 ASP A CA 1
ATOM 2477 C C . ASP A 1 298 ? -10.375 -7.469 -1.835 1 94.88 298 ASP A C 1
ATOM 2479 O O . ASP A 1 298 ? -10.211 -6.246 -1.799 1 94.88 298 ASP A O 1
ATOM 2483 N N . ALA A 1 299 ? -11.516 -8.062 -2.086 1 97.88 299 ALA A N 1
ATOM 2484 C CA . ALA A 1 299 ? -12.734 -7.262 -2.084 1 97.88 299 ALA A CA 1
ATOM 2485 C C . ALA A 1 299 ? -13.867 -7.98 -1.352 1 97.88 299 ALA A C 1
ATOM 2487 O O . ALA A 1 299 ? -13.906 -9.211 -1.327 1 97.88 299 ALA A O 1
ATOM 2488 N N . HIS A 1 300 ? -14.695 -7.262 -0.734 1 98.56 300 HIS A N 1
ATOM 2489 C CA . HIS A 1 300 ? -15.875 -7.754 -0.036 1 98.56 300 HIS A CA 1
ATOM 2490 C C . HIS A 1 300 ? -17.141 -7.043 -0.516 1 98.56 300 HIS A C 1
ATOM 2492 O O . HIS A 1 300 ? -17.25 -5.82 -0.385 1 98.56 300 HIS A O 1
ATOM 2498 N N . ILE A 1 301 ? -18.016 -7.832 -1.07 1 98.62 301 ILE A N 1
ATOM 2499 C CA . ILE A 1 301 ? -19.281 -7.312 -1.59 1 98.62 301 ILE A CA 1
ATOM 2500 C C . ILE A 1 301 ? -20.406 -7.602 -0.6 1 98.62 301 ILE A C 1
ATOM 2502 O O . ILE A 1 301 ? -20.734 -8.766 -0.35 1 98.62 301 ILE A O 1
ATOM 2506 N N . PHE A 1 302 ? -20.922 -6.578 0.029 1 98.69 302 PHE A N 1
ATOM 2507 C CA . PHE A 1 302 ? -22.109 -6.688 0.863 1 98.69 302 PHE A CA 1
ATOM 2508 C C . PHE A 1 302 ? -23.375 -6.555 0.023 1 98.69 302 PHE A C 1
ATOM 2510 O O . PHE A 1 302 ? -23.625 -5.504 -0.572 1 98.69 302 PHE A O 1
ATOM 2517 N N . CYS A 1 303 ? -24.172 -7.59 -0.053 1 97.81 303 CYS A N 1
ATOM 2518 C CA . CYS A 1 303 ? -25.328 -7.559 -0.944 1 97.81 303 CYS A CA 1
ATOM 2519 C C . CYS A 1 303 ? -26.531 -8.219 -0.291 1 97.81 303 CYS A C 1
ATOM 2521 O O . CYS A 1 303 ? -26.422 -8.836 0.768 1 97.81 303 CYS A O 1
ATOM 2523 N N . THR A 1 304 ? -27.703 -7.961 -0.852 1 95.88 304 THR A N 1
ATOM 2524 C CA . THR A 1 304 ? -28.922 -8.648 -0.417 1 95.88 304 THR A CA 1
ATOM 2525 C C . THR A 1 304 ? -28.938 -10.086 -0.928 1 95.88 304 THR A C 1
ATOM 2527 O O . THR A 1 304 ? -28.141 -10.453 -1.795 1 95.88 304 THR A O 1
ATOM 2530 N N . ALA A 1 305 ? -29.797 -10.859 -0.37 1 92.25 305 ALA A N 1
ATOM 2531 C CA . ALA A 1 305 ? -29.891 -12.266 -0.75 1 92.25 305 ALA A CA 1
ATOM 2532 C C . ALA A 1 305 ? -30.203 -12.414 -2.234 1 92.25 305 ALA A C 1
ATOM 2534 O O . ALA A 1 305 ? -29.703 -13.328 -2.898 1 92.25 305 ALA A O 1
ATOM 2535 N N . ASP A 1 306 ? -31 -11.523 -2.756 1 92.81 306 ASP A N 1
ATOM 2536 C CA . ASP A 1 306 ? -31.453 -11.617 -4.141 1 92.81 306 ASP A CA 1
ATOM 2537 C C . ASP A 1 306 ? -30.344 -11.188 -5.105 1 92.81 306 ASP A C 1
ATOM 2539 O O . ASP A 1 306 ? -30.422 -11.461 -6.309 1 92.81 306 ASP A O 1
ATOM 2543 N N . GLN A 1 307 ? -29.297 -10.57 -4.625 1 95.38 307 GLN A N 1
ATOM 2544 C CA . GLN A 1 307 ? -28.219 -10.062 -5.465 1 95.38 307 GLN A CA 1
ATOM 2545 C C . GLN A 1 307 ? -27.078 -11.07 -5.559 1 95.38 307 GLN A C 1
ATOM 2547 O O . GLN A 1 307 ? -26.156 -10.898 -6.363 1 95.38 307 GLN A O 1
ATOM 2552 N N . ILE A 1 308 ? -27.109 -12.172 -4.852 1 94.5 308 ILE A N 1
ATOM 2553 C CA . ILE A 1 308 ? -26.016 -13.117 -4.711 1 94.5 308 ILE A CA 1
ATOM 2554 C C . ILE A 1 308 ? -25.641 -13.688 -6.078 1 94.5 308 ILE A C 1
ATOM 2556 O O . ILE A 1 308 ? -24.469 -13.656 -6.477 1 94.5 308 ILE A O 1
ATOM 2560 N N . GLY A 1 309 ? -26.609 -14.203 -6.777 1 91.5 309 GLY A N 1
ATOM 2561 C CA . GLY A 1 309 ? -26.359 -14.82 -8.07 1 91.5 309 GLY A CA 1
ATOM 2562 C C . GLY A 1 309 ? -25.641 -13.898 -9.047 1 91.5 309 GLY A C 1
ATOM 2563 O O . GLY A 1 309 ? -24.641 -14.281 -9.648 1 91.5 309 GLY A O 1
ATOM 2564 N N . GLN A 1 310 ? -26.141 -12.727 -9.141 1 94.56 310 GLN A N 1
ATOM 2565 C CA . GLN A 1 310 ? -25.562 -11.75 -10.055 1 94.56 310 GLN A CA 1
ATOM 2566 C C . GLN A 1 310 ? -24.141 -11.367 -9.641 1 94.56 310 GLN A C 1
ATOM 2568 O O . GLN A 1 310 ? -23.266 -11.195 -10.492 1 94.56 310 GLN A O 1
ATOM 2573 N N . GLU A 1 311 ? -23.906 -11.18 -8.375 1 96.88 311 GLU A N 1
ATOM 2574 C CA . GLU A 1 311 ? -22.578 -10.797 -7.879 1 96.88 311 GLU A CA 1
ATOM 2575 C C . GLU A 1 311 ? -21.562 -11.906 -8.133 1 96.88 311 GLU A C 1
ATOM 2577 O O . GLU A 1 311 ? -20.422 -11.633 -8.516 1 96.88 311 GLU A O 1
ATOM 2582 N N . ILE A 1 312 ? -21.953 -13.164 -7.945 1 95.31 312 ILE A N 1
ATOM 2583 C CA . ILE A 1 312 ? -21.047 -14.281 -8.164 1 95.31 312 ILE A CA 1
ATOM 2584 C C . ILE A 1 312 ? -20.688 -14.367 -9.648 1 95.31 312 ILE A C 1
ATOM 2586 O O . ILE A 1 312 ? -19.516 -14.539 -10 1 95.31 312 ILE A O 1
ATOM 2590 N N . ILE A 1 313 ? -21.656 -14.234 -10.508 1 94.62 313 ILE A N 1
ATOM 2591 C CA . ILE A 1 313 ? -21.422 -14.289 -11.945 1 94.62 313 ILE A CA 1
ATOM 2592 C C . ILE A 1 313 ? -20.484 -13.156 -12.359 1 94.62 313 ILE A C 1
ATOM 2594 O O . ILE A 1 313 ? -19.578 -13.352 -13.18 1 94.62 313 ILE A O 1
ATOM 2598 N N . SER A 1 314 ? -20.75 -11.961 -11.789 1 96.94 314 SER A N 1
ATOM 2599 C CA . SER A 1 314 ? -19.891 -10.812 -12.078 1 96.94 314 SER A CA 1
ATOM 2600 C C . SER A 1 314 ? -18.453 -11.078 -11.656 1 96.94 314 SER A C 1
ATOM 2602 O O . SER A 1 314 ? -17.516 -10.664 -12.344 1 96.94 314 SER A O 1
ATOM 2604 N N . CYS A 1 315 ? -18.266 -11.719 -10.531 1 96.88 315 CYS A N 1
ATOM 2605 C CA . CYS A 1 315 ? -16.938 -12.055 -10.055 1 96.88 315 CYS A CA 1
ATOM 2606 C C . CYS A 1 315 ? -16.266 -13.062 -10.992 1 96.88 315 CYS A C 1
ATOM 2608 O O . CYS A 1 315 ? -15.07 -12.953 -11.266 1 96.88 315 CYS A O 1
ATOM 2610 N N . LEU A 1 316 ? -17.047 -14.023 -11.445 1 95.31 316 LEU A N 1
ATOM 2611 C CA . LEU A 1 316 ? -16.5 -15.023 -12.367 1 95.31 316 LEU A CA 1
ATOM 2612 C C . LEU A 1 316 ? -16.109 -14.383 -13.695 1 95.31 316 LEU A C 1
ATOM 2614 O O . LEU A 1 316 ? -15.094 -14.75 -14.289 1 95.31 316 LEU A O 1
ATOM 2618 N N . ASP A 1 317 ? -16.875 -13.461 -14.117 1 96.25 317 ASP A N 1
ATOM 2619 C CA . ASP A 1 317 ? -16.531 -12.719 -15.336 1 96.25 317 ASP A CA 1
ATOM 2620 C C . ASP A 1 317 ? -15.25 -11.922 -15.156 1 96.25 317 ASP A C 1
ATOM 2622 O O . ASP A 1 317 ? -14.438 -11.828 -16.078 1 96.25 317 ASP A O 1
ATOM 2626 N N . PHE A 1 318 ? -15.172 -11.281 -14 1 97.38 318 PHE A N 1
ATOM 2627 C CA . PHE A 1 318 ? -13.953 -10.562 -13.656 1 97.38 318 PHE A CA 1
ATOM 2628 C C . PHE A 1 318 ? -12.742 -11.484 -13.742 1 97.38 318 PHE A C 1
ATOM 2630 O O . PHE A 1 318 ? -11.727 -11.125 -14.344 1 97.38 318 PHE A O 1
ATOM 2637 N N . LEU A 1 319 ? -12.875 -12.602 -13.203 1 95.75 319 LEU A N 1
ATOM 2638 C CA . LEU A 1 319 ? -11.82 -13.609 -13.195 1 95.75 319 LEU A CA 1
ATOM 2639 C C . LEU A 1 319 ? -11.461 -14.023 -14.617 1 95.75 319 LEU A C 1
ATOM 2641 O O . LEU A 1 319 ? -10.281 -14.078 -14.977 1 95.75 319 LEU A O 1
ATOM 2645 N N . LYS A 1 320 ? -12.398 -14.352 -15.391 1 94.81 320 LYS A N 1
ATOM 2646 C CA . LYS A 1 320 ? -12.195 -14.773 -16.781 1 94.81 320 LYS A CA 1
ATOM 2647 C C . LYS A 1 320 ? -11.445 -13.711 -17.578 1 94.81 320 LYS A C 1
ATOM 2649 O O . LYS A 1 320 ? -10.547 -14.023 -18.344 1 94.81 320 LYS A O 1
ATOM 2654 N N . HIS A 1 321 ? -11.82 -12.492 -17.359 1 96.69 321 HIS A N 1
ATOM 2655 C CA . HIS A 1 321 ? -11.172 -11.391 -18.062 1 96.69 321 HIS A CA 1
ATOM 2656 C C . HIS A 1 321 ? -9.695 -11.312 -17.703 1 96.69 321 HIS A C 1
ATOM 2658 O O . HIS A 1 321 ? -8.836 -11.25 -18.594 1 96.69 321 HIS A O 1
ATOM 2664 N N . VAL A 1 322 ? -9.391 -11.297 -16.453 1 96.81 322 VAL A N 1
ATOM 2665 C CA . VAL A 1 322 ? -8.016 -11.117 -15.984 1 96.81 322 VAL A CA 1
ATOM 2666 C C . VAL A 1 322 ? -7.164 -12.305 -16.422 1 96.81 322 VAL A C 1
ATOM 2668 O O . VAL A 1 322 ? -6.066 -12.125 -16.938 1 96.81 322 VAL A O 1
ATOM 2671 N N . TYR A 1 323 ? -7.637 -13.516 -16.203 1 94.06 323 TYR A N 1
ATOM 2672 C CA . TYR A 1 323 ? -6.867 -14.703 -16.562 1 94.06 323 TYR A CA 1
ATOM 2673 C C . TYR A 1 323 ? -6.742 -14.836 -18.062 1 94.06 323 TYR A C 1
ATOM 2675 O O . TYR A 1 323 ? -5.75 -15.359 -18.578 1 94.06 323 TYR A O 1
ATOM 2683 N N . GLY A 1 324 ? -7.75 -14.352 -18.797 1 93.5 324 GLY A N 1
ATOM 2684 C CA . GLY A 1 324 ? -7.637 -14.281 -20.25 1 93.5 324 GLY A CA 1
ATOM 2685 C C . GLY A 1 324 ? -6.508 -13.383 -20.719 1 93.5 324 GLY A C 1
ATOM 2686 O O . GLY A 1 324 ? -5.781 -13.719 -21.656 1 93.5 324 GLY A O 1
ATOM 2687 N N . VAL A 1 325 ? -6.367 -12.266 -20.062 1 95.94 325 VAL A N 1
ATOM 2688 C CA . VAL A 1 325 ? -5.297 -11.328 -20.375 1 95.94 325 VAL A CA 1
ATOM 2689 C C . VAL A 1 325 ? -3.941 -12 -20.172 1 95.94 325 VAL A C 1
ATOM 2691 O O . VAL A 1 325 ? -3.014 -11.797 -20.953 1 95.94 325 VAL A O 1
ATOM 2694 N N . PHE A 1 326 ? -3.811 -12.836 -19.109 1 94.31 326 PHE A N 1
ATOM 2695 C CA . PHE A 1 326 ? -2.553 -13.508 -18.797 1 94.31 326 PHE A CA 1
ATOM 2696 C C . PHE A 1 326 ? -2.375 -14.75 -19.656 1 94.31 326 PHE A C 1
ATOM 2698 O O . PHE A 1 326 ? -1.283 -15.32 -19.719 1 94.31 326 PHE A O 1
ATOM 2705 N N . GLY A 1 327 ? -3.432 -15.195 -20.297 1 90.81 327 GLY A N 1
ATOM 2706 C CA . GLY A 1 327 ? -3.375 -16.391 -21.125 1 90.81 327 GLY A CA 1
ATOM 2707 C C . GLY A 1 327 ? -3.482 -17.672 -20.328 1 90.81 327 GLY A C 1
ATOM 2708 O O . GLY A 1 327 ? -2.979 -18.719 -20.75 1 90.81 327 GLY A O 1
ATOM 2709 N N . PHE A 1 328 ? -4.062 -17.641 -19.172 1 91.31 328 PHE A N 1
ATOM 2710 C CA . PHE A 1 328 ? -4.203 -18.812 -18.312 1 91.31 328 PHE A CA 1
ATOM 2711 C C . PHE A 1 328 ? -5.508 -19.547 -18.609 1 91.31 328 PHE A C 1
ATOM 2713 O O . PHE A 1 328 ? -6.504 -18.922 -18.969 1 91.31 328 PHE A O 1
ATOM 2720 N N . THR A 1 329 ? -5.406 -20.812 -18.438 1 89.69 329 THR A N 1
ATOM 2721 C CA . THR A 1 329 ? -6.609 -21.625 -18.297 1 89.69 329 THR A CA 1
ATOM 2722 C C . THR A 1 329 ? -6.879 -21.953 -16.828 1 89.69 329 THR A C 1
ATOM 2724 O O . THR A 1 329 ? -5.949 -22 -16.016 1 89.69 329 THR A O 1
ATOM 2727 N N . PHE A 1 330 ? -8.164 -21.953 -16.516 1 90.25 330 PHE A N 1
ATOM 2728 C CA . PHE A 1 330 ? -8.445 -22.156 -15.094 1 90.25 330 PHE A CA 1
ATOM 2729 C C . PHE A 1 330 ? -9.531 -23.203 -14.914 1 90.25 330 PHE A C 1
ATOM 2731 O O . PHE A 1 330 ? -10.305 -23.484 -15.836 1 90.25 330 PHE A O 1
ATOM 2738 N N . LYS A 1 331 ? -9.461 -23.891 -13.82 1 92 331 LYS A N 1
ATOM 2739 C CA . LYS A 1 331 ? -10.461 -24.844 -13.359 1 92 331 LYS A CA 1
ATOM 2740 C C . LYS A 1 331 ? -11.195 -24.312 -12.125 1 92 331 LYS A C 1
ATOM 2742 O O . LYS A 1 331 ? -10.594 -23.641 -11.281 1 92 331 LYS A O 1
ATOM 2747 N N . LEU A 1 332 ? -12.539 -24.672 -12.102 1 94.31 332 LEU A N 1
ATOM 2748 C CA . LEU A 1 332 ? -13.367 -24.219 -10.992 1 94.31 332 LEU A CA 1
ATOM 2749 C C . LEU A 1 332 ? -13.695 -25.375 -10.055 1 94.31 332 LEU A C 1
ATOM 2751 O O . LEU A 1 332 ? -14.07 -26.469 -10.516 1 94.31 332 LEU A O 1
ATOM 2755 N N . ASN A 1 333 ? -13.484 -25.141 -8.781 1 94.31 333 ASN A N 1
ATOM 2756 C CA . ASN A 1 333 ? -13.828 -26.125 -7.75 1 94.31 333 ASN A CA 1
ATOM 2757 C C . ASN A 1 333 ? -14.805 -25.531 -6.73 1 94.31 333 ASN A C 1
ATOM 2759 O O . ASN A 1 333 ? -14.578 -24.453 -6.207 1 94.31 333 ASN A O 1
ATOM 2763 N N . LEU A 1 334 ? -15.898 -26.234 -6.531 1 95.75 334 LEU A N 1
ATOM 2764 C CA . LEU A 1 334 ? -16.812 -25.844 -5.465 1 95.75 334 LEU A CA 1
ATOM 2765 C C . LEU A 1 334 ? -16.438 -26.516 -4.148 1 95.75 334 LEU A C 1
ATOM 2767 O O . LEU A 1 334 ? -16.672 -27.719 -3.969 1 95.75 334 LEU A O 1
ATOM 2771 N N . SER A 1 335 ? -15.891 -25.75 -3.277 1 94.12 335 SER A N 1
ATOM 2772 C CA . SER A 1 335 ? -15.484 -26.25 -1.97 1 94.12 335 SER A CA 1
ATOM 2773 C C . SER A 1 335 ? -16.578 -26.047 -0.932 1 94.12 335 SER A C 1
ATOM 2775 O O . SER A 1 335 ? -16.938 -24.906 -0.616 1 94.12 335 SER A O 1
ATOM 2777 N N . THR A 1 336 ? -17.031 -27.156 -0.393 1 94.25 336 THR A N 1
ATOM 2778 C CA . THR A 1 336 ? -18.203 -27.109 0.481 1 94.25 336 THR A CA 1
ATOM 2779 C C . THR A 1 336 ? -17.797 -27.219 1.944 1 94.25 336 THR A C 1
ATOM 2781 O O . THR A 1 336 ? -16.609 -27.078 2.275 1 94.25 336 THR A O 1
ATOM 2784 N N . ARG A 1 337 ? -18.703 -27.359 2.811 1 93.06 337 ARG A N 1
ATOM 2785 C CA . ARG A 1 337 ? -18.578 -27.25 4.262 1 93.06 337 ARG A CA 1
ATOM 2786 C C . ARG A 1 337 ? -17.469 -28.156 4.785 1 93.06 337 ARG A C 1
ATOM 2788 O O . ARG A 1 337 ? -17.469 -29.359 4.512 1 93.06 337 ARG A O 1
ATOM 2795 N N . PRO A 1 338 ? -16.562 -27.531 5.562 1 91.38 338 PRO A N 1
ATOM 2796 C CA . PRO A 1 338 ? -15.531 -28.344 6.219 1 91.38 338 PRO A CA 1
ATOM 2797 C C . PRO A 1 338 ? -16.016 -29 7.512 1 91.38 338 PRO A C 1
ATOM 2799 O O . PRO A 1 338 ? -17.172 -28.797 7.902 1 91.38 338 PRO A O 1
ATOM 2802 N N . GLU A 1 339 ? -15.133 -29.703 8.102 1 86.06 339 GLU A N 1
ATOM 2803 C CA . GLU A 1 339 ? -15.484 -30.344 9.367 1 86.06 339 GLU A CA 1
ATOM 2804 C C . GLU A 1 339 ? -15.727 -29.297 10.461 1 86.06 339 GLU A C 1
ATOM 2806 O O . GLU A 1 339 ? -16.734 -29.359 11.164 1 86.06 339 GLU A O 1
ATOM 2811 N N . LYS A 1 340 ? -14.797 -28.422 10.508 1 84.62 340 LYS A N 1
ATOM 2812 C CA . LYS A 1 340 ? -14.938 -27.312 11.453 1 84.62 340 LYS A CA 1
ATOM 2813 C C . LYS A 1 340 ? -15.547 -26.094 10.773 1 84.62 340 LYS A C 1
ATOM 2815 O O . LYS A 1 340 ? -14.875 -25.406 10.008 1 84.62 340 LYS A O 1
ATOM 2820 N N . TYR A 1 341 ? -16.875 -25.969 10.914 1 87.44 341 TYR A N 1
ATOM 2821 C CA . TYR A 1 341 ? -17.531 -24.844 10.289 1 87.44 341 TYR A CA 1
ATOM 2822 C C . TYR A 1 341 ? -18.359 -24.062 11.305 1 87.44 341 TYR A C 1
ATOM 2824 O O . TYR A 1 341 ? -18.656 -24.562 12.391 1 87.44 341 TYR A O 1
ATOM 2832 N N . LEU A 1 342 ? -18.641 -22.844 11.031 1 87.62 342 LEU A N 1
ATOM 2833 C CA . LEU A 1 342 ? -19.469 -21.969 11.852 1 87.62 342 LEU A CA 1
ATOM 2834 C C . LEU A 1 342 ? -20.875 -21.859 11.266 1 87.62 342 LEU A C 1
ATOM 2836 O O . LEU A 1 342 ? -21.062 -21.906 10.047 1 87.62 342 LEU A O 1
ATOM 2840 N N . GLY A 1 343 ? -21.844 -21.734 12.164 1 86.06 343 GLY A N 1
ATOM 2841 C CA . GLY A 1 343 ? -23.172 -21.359 11.719 1 86.06 343 GLY A CA 1
ATOM 2842 C C . GLY A 1 343 ? -24.094 -22.562 11.562 1 86.06 343 GLY A C 1
ATOM 2843 O O . GLY A 1 343 ? -23.703 -23.688 11.836 1 86.06 343 GLY A O 1
ATOM 2844 N N . LYS A 1 344 ? -25.312 -22.281 11.07 1 88.38 344 LYS A N 1
ATOM 2845 C CA . LYS A 1 344 ? -26.344 -23.297 10.93 1 88.38 344 LYS A CA 1
ATOM 2846 C C . LYS A 1 344 ? -26.234 -24.031 9.594 1 88.38 344 LYS A C 1
ATOM 2848 O O . LYS A 1 344 ? -25.875 -23.422 8.578 1 88.38 344 LYS A O 1
ATOM 2853 N N . ILE A 1 345 ? -26.594 -25.234 9.602 1 91.12 345 ILE A N 1
ATOM 2854 C CA . ILE A 1 345 ? -26.469 -26.094 8.438 1 91.12 345 ILE A CA 1
ATOM 2855 C C . ILE A 1 345 ? -27.375 -25.594 7.316 1 91.12 345 ILE A C 1
ATOM 2857 O O . ILE A 1 345 ? -27.031 -25.688 6.137 1 91.12 345 ILE A O 1
ATOM 2861 N N . GLU A 1 346 ? -28.5 -25.016 7.73 1 90.69 346 GLU A N 1
ATOM 2862 C CA . GLU A 1 346 ? -29.453 -24.516 6.73 1 90.69 346 GLU A CA 1
ATOM 2863 C C . GLU A 1 346 ? -28.844 -23.391 5.902 1 90.69 346 GLU A C 1
ATOM 2865 O O . GLU A 1 346 ? -29.062 -23.312 4.691 1 90.69 346 GLU A O 1
ATOM 2870 N N . LEU A 1 347 ? -28.109 -22.594 6.559 1 87.44 347 LEU A N 1
ATOM 2871 C CA . LEU A 1 347 ? -27.453 -21.5 5.867 1 87.44 347 LEU A CA 1
ATOM 2872 C C . LEU A 1 347 ? -26.359 -22.016 4.93 1 87.44 347 LEU A C 1
ATOM 2874 O O . LEU A 1 347 ? -26.172 -21.484 3.836 1 87.44 347 LEU A O 1
ATOM 2878 N N . TRP A 1 348 ? -25.719 -23.047 5.324 1 91.38 348 TRP A N 1
ATOM 2879 C CA . TRP A 1 348 ? -24.688 -23.656 4.484 1 91.38 348 TRP A CA 1
ATOM 2880 C C . TRP A 1 348 ? -25.312 -24.281 3.238 1 91.38 348 TRP A C 1
ATOM 2882 O O . TRP A 1 348 ? -24.812 -24.078 2.127 1 91.38 348 TRP A O 1
ATOM 2892 N N . ASN A 1 349 ? -26.328 -24.984 3.541 1 92.56 349 ASN A N 1
ATOM 2893 C CA . ASN A 1 349 ? -27.016 -25.609 2.41 1 92.56 349 ASN A CA 1
ATOM 2894 C C . ASN A 1 349 ? -27.469 -24.562 1.391 1 92.56 349 ASN A C 1
ATOM 2896 O O . ASN A 1 349 ? -27.328 -24.766 0.184 1 92.56 349 ASN A O 1
ATOM 2900 N N . GLN A 1 350 ? -27.953 -23.547 1.921 1 89.88 350 GLN A N 1
ATOM 2901 C CA . GLN A 1 350 ? -28.406 -22.469 1.046 1 89.88 350 GLN A CA 1
ATOM 2902 C C . GLN A 1 350 ? -27.234 -21.859 0.287 1 89.88 350 GLN A C 1
ATOM 2904 O O . GLN A 1 350 ? -27.312 -21.625 -0.921 1 89.88 350 GLN A O 1
ATOM 2909 N N . ALA A 1 351 ? -26.234 -21.562 0.971 1 90.75 351 ALA A N 1
ATOM 2910 C CA . ALA A 1 351 ? -25.047 -20.953 0.365 1 90.75 351 ALA A CA 1
ATOM 2911 C C . ALA A 1 351 ? -24.469 -21.844 -0.724 1 90.75 351 ALA A C 1
ATOM 2913 O O . ALA A 1 351 ? -24.109 -21.375 -1.807 1 90.75 351 ALA A O 1
ATOM 2914 N N . GLU A 1 352 ? -24.328 -23.109 -0.463 1 94 352 GLU A N 1
ATOM 2915 C CA . GLU A 1 352 ? -23.781 -24.062 -1.422 1 94 352 GLU A CA 1
ATOM 2916 C C . GLU A 1 352 ? -24.656 -24.156 -2.668 1 94 352 GLU A C 1
ATOM 2918 O O . GLU A 1 352 ? -24.141 -24.25 -3.785 1 94 352 GLU A O 1
ATOM 2923 N N . LYS A 1 353 ? -25.938 -24.125 -2.426 1 93.12 353 LYS A N 1
ATOM 2924 C CA . LYS A 1 353 ? -26.875 -24.172 -3.543 1 93.12 353 LYS A CA 1
ATOM 2925 C C . LYS A 1 353 ? -26.719 -22.938 -4.43 1 93.12 353 LYS A C 1
ATOM 2927 O O . LYS A 1 353 ? -26.781 -23.031 -5.656 1 93.12 353 LYS A O 1
ATOM 2932 N N . GLU A 1 354 ? -26.562 -21.828 -3.803 1 91.44 354 GLU A N 1
ATOM 2933 C CA . GLU A 1 354 ? -26.406 -20.594 -4.547 1 91.44 354 GLU A CA 1
ATOM 2934 C C . GLU A 1 354 ? -25.125 -20.609 -5.391 1 91.44 354 GLU A C 1
ATOM 2936 O O . GLU A 1 354 ? -25.141 -20.188 -6.547 1 91.44 354 GLU A O 1
ATOM 2941 N N . LEU A 1 355 ? -24.031 -21.031 -4.816 1 94.56 355 LEU A N 1
ATOM 2942 C CA . LEU A 1 355 ? -22.766 -21.109 -5.543 1 94.56 35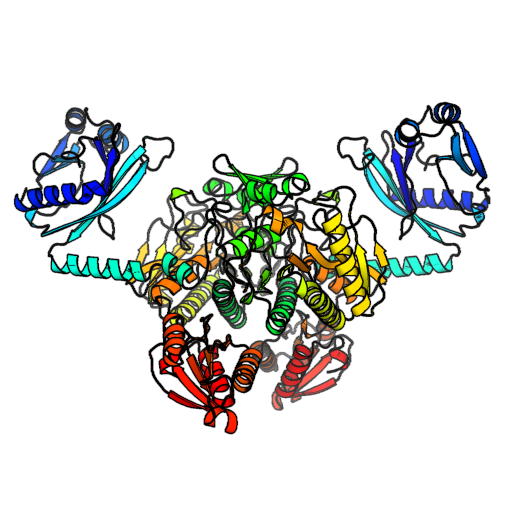5 LEU A CA 1
ATOM 2943 C C . LEU A 1 355 ? -22.859 -22.094 -6.699 1 94.56 355 LEU A C 1
ATOM 2945 O O . LEU A 1 355 ? -22.344 -21.844 -7.789 1 94.56 355 LEU A O 1
ATOM 2949 N N . GLU A 1 356 ? -23.5 -23.219 -6.426 1 94.88 356 GLU A N 1
ATOM 2950 C CA . GLU A 1 356 ? -23.672 -24.219 -7.469 1 94.88 356 GLU A CA 1
ATOM 2951 C C . GLU A 1 356 ? -24.484 -23.672 -8.641 1 94.88 356 GLU A C 1
ATOM 2953 O O . GLU A 1 356 ? -24.141 -23.891 -9.797 1 94.88 356 GLU A O 1
ATOM 2958 N N . ALA A 1 357 ? -25.531 -23 -8.305 1 93.81 357 ALA A N 1
ATOM 2959 C CA . ALA A 1 357 ? -26.375 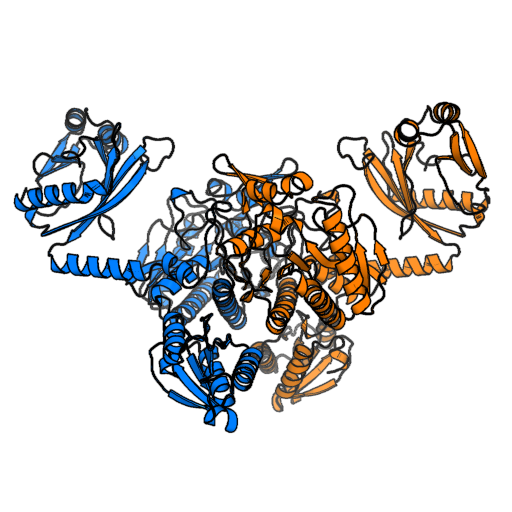-22.391 -9.336 1 93.81 357 ALA A CA 1
ATOM 2960 C C . ALA A 1 357 ? -25.578 -21.391 -10.172 1 93.81 357 ALA A C 1
ATOM 2962 O O . ALA A 1 357 ? -25.75 -21.328 -11.391 1 93.81 357 ALA A O 1
ATOM 2963 N N . ALA A 1 358 ? -24.828 -20.625 -9.492 1 92.12 358 ALA A N 1
ATOM 2964 C CA . ALA A 1 358 ? -24.016 -19.625 -10.188 1 92.12 358 ALA A CA 1
ATOM 2965 C C . ALA A 1 358 ? -23 -20.297 -11.117 1 92.12 358 ALA A C 1
ATOM 2967 O O . ALA A 1 358 ? -22.781 -19.828 -12.242 1 92.12 358 ALA A O 1
ATOM 2968 N N . LEU A 1 359 ? -22.375 -21.328 -10.656 1 94.69 359 LEU A N 1
ATOM 2969 C CA . LEU A 1 359 ? -21.391 -22.062 -11.453 1 94.69 359 LEU A CA 1
ATOM 2970 C C . LEU A 1 359 ? -22.047 -22.672 -12.688 1 94.69 359 LEU A C 1
ATOM 2972 O O . LEU A 1 359 ? -21.469 -22.609 -13.781 1 94.69 359 LEU A O 1
ATOM 2976 N N . ASN A 1 360 ? -23.188 -23.219 -12.5 1 94.12 360 ASN A N 1
ATOM 2977 C CA . ASN A 1 360 ? -23.922 -23.766 -13.625 1 94.12 360 ASN A CA 1
ATOM 2978 C C . ASN A 1 360 ? -24.281 -22.703 -14.648 1 94.12 360 ASN A C 1
ATOM 2980 O O . ASN A 1 360 ? -24.234 -22.953 -15.859 1 94.12 360 ASN A O 1
ATOM 2984 N N . GLY A 1 361 ? -24.641 -21.609 -14.172 1 91.19 361 GLY A N 1
ATOM 2985 C CA . GLY A 1 361 ? -24.969 -20.5 -15.055 1 91.19 361 GLY A CA 1
ATOM 2986 C C . GLY A 1 361 ? -23.781 -19.953 -15.812 1 91.19 361 GLY A C 1
ATOM 2987 O O . GLY A 1 361 ? -23.922 -19.453 -16.938 1 91.19 361 GLY A O 1
ATOM 2988 N N . PHE A 1 362 ? -22.703 -19.984 -15.195 1 90.31 362 PHE A N 1
ATOM 2989 C CA . PHE A 1 362 ? -21.484 -19.5 -15.82 1 90.31 362 PHE A CA 1
ATOM 2990 C C . PHE A 1 362 ? -21.094 -20.359 -17.016 1 90.31 362 PHE A C 1
ATOM 2992 O O . PHE A 1 362 ? -20.516 -19.875 -17.984 1 90.31 362 PHE A O 1
ATOM 2999 N N . GLY A 1 363 ? -21.375 -21.656 -16.984 1 87.56 363 GLY A N 1
ATOM 3000 C CA . GLY A 1 363 ? -21.266 -22.531 -18.141 1 87.56 363 GLY A CA 1
ATOM 3001 C C . GLY A 1 363 ? -19.906 -23.188 -18.25 1 87.56 363 GLY A C 1
ATOM 3002 O O . GLY A 1 363 ? -19.672 -24 -19.156 1 87.56 363 GLY A O 1
ATOM 3003 N N . GLN A 1 364 ? -18.984 -22.953 -17.406 1 90.19 364 GLN A N 1
ATOM 3004 C CA . GLN A 1 364 ? -17.688 -23.625 -17.406 1 90.19 364 GLN A CA 1
ATOM 3005 C C . GLN A 1 364 ? -17.719 -24.875 -16.516 1 90.19 364 GLN A C 1
ATOM 3007 O O . GLN A 1 364 ? -18.453 -24.922 -15.531 1 90.19 364 GLN A O 1
ATOM 3012 N N . ALA A 1 365 ? -16.938 -25.828 -16.906 1 90.62 365 ALA A N 1
ATOM 3013 C CA . ALA A 1 365 ? -16.875 -27.047 -16.125 1 90.62 365 ALA A CA 1
ATOM 3014 C C . ALA A 1 365 ? -16.312 -26.797 -14.734 1 90.62 365 ALA A C 1
ATOM 3016 O O . ALA A 1 365 ? -15.406 -25.969 -14.57 1 90.62 365 ALA A O 1
ATOM 3017 N N . TRP A 1 366 ? -16.969 -27.359 -13.781 1 93.5 366 TRP A N 1
ATOM 3018 C CA . TRP A 1 366 ? -16.5 -27.25 -12.406 1 93.5 366 TRP A CA 1
ATOM 3019 C C . TRP A 1 366 ? -16.594 -28.594 -11.695 1 93.5 366 TRP A C 1
ATOM 3021 O O . TRP A 1 366 ? -17.281 -29.5 -12.156 1 93.5 366 TRP A O 1
ATOM 3031 N N . VAL A 1 367 ? -15.797 -28.812 -10.617 1 93.44 367 VAL A N 1
ATOM 3032 C CA . VAL A 1 367 ? -15.789 -30.062 -9.859 1 93.44 367 VAL A CA 1
ATOM 3033 C C . VAL A 1 367 ? -16.078 -29.766 -8.383 1 93.44 367 VAL A C 1
ATOM 3035 O O . VAL A 1 367 ? -15.789 -28.672 -7.895 1 93.44 367 VAL A O 1
ATOM 3038 N N . LEU A 1 368 ? -16.703 -30.75 -7.734 1 93.5 368 LEU A N 1
ATOM 3039 C CA . LEU A 1 368 ? -16.969 -30.641 -6.305 1 93.5 368 LEU A CA 1
ATOM 3040 C C . LEU A 1 368 ? -15.719 -30.984 -5.492 1 93.5 368 LEU A C 1
ATOM 3042 O O . LEU A 1 368 ? -15.008 -31.938 -5.805 1 93.5 368 LEU A O 1
ATOM 3046 N N . ASN A 1 369 ? -15.375 -30.125 -4.586 1 91.88 369 ASN A N 1
ATOM 3047 C CA . ASN A 1 369 ? -14.305 -30.328 -3.621 1 91.88 369 ASN A CA 1
ATOM 3048 C C . ASN A 1 369 ? -14.828 -30.312 -2.188 1 91.88 369 ASN A C 1
ATOM 3050 O O . ASN A 1 369 ? -14.68 -29.312 -1.479 1 91.88 369 ASN A O 1
ATOM 3054 N N . PRO A 1 370 ? -15.344 -31.453 -1.759 1 91.69 370 PRO A N 1
ATOM 3055 C CA . PRO A 1 370 ? -16.016 -31.484 -0.455 1 91.69 370 PRO A CA 1
ATOM 3056 C C . PRO A 1 370 ? -15.055 -31.234 0.706 1 91.69 370 PRO A C 1
ATOM 3058 O O . PRO A 1 370 ? -13.922 -31.719 0.692 1 91.69 370 PRO A O 1
ATOM 3061 N N . GLY A 1 371 ? -15.492 -30.422 1.656 1 89.88 371 GLY A N 1
ATOM 3062 C CA . GLY A 1 371 ? -14.781 -30.266 2.914 1 89.88 371 GLY A CA 1
ATOM 3063 C C . GLY A 1 371 ? -13.695 -29.203 2.857 1 89.88 371 GLY A C 1
ATOM 3064 O O . GLY A 1 371 ? -12.977 -28.984 3.838 1 89.88 371 GLY A O 1
ATOM 3065 N N . ASP A 1 372 ? -13.586 -28.5 1.752 1 87.69 372 ASP A N 1
ATOM 3066 C CA . ASP A 1 372 ? -12.477 -27.562 1.6 1 87.69 372 ASP A CA 1
ATOM 3067 C C . ASP A 1 372 ? -12.969 -26.125 1.608 1 87.69 372 ASP A C 1
ATOM 3069 O O . ASP A 1 372 ? -12.258 -25.219 1.168 1 87.69 372 ASP A O 1
ATOM 3073 N N . GLY A 1 373 ? -14.102 -25.953 2.066 1 87.88 373 GLY A N 1
ATOM 3074 C CA . GLY A 1 373 ? -14.602 -24.594 2.234 1 87.88 373 GLY A CA 1
ATOM 3075 C C . GLY A 1 373 ? -13.953 -23.859 3.396 1 87.88 373 GLY A C 1
ATOM 3076 O O . GLY A 1 373 ? -13.203 -24.453 4.172 1 87.88 373 GLY A O 1
ATOM 3077 N N . ALA A 1 374 ? -14.125 -22.578 3.398 1 87.06 374 ALA A N 1
ATOM 3078 C CA . ALA A 1 374 ? -13.719 -21.812 4.578 1 87.06 374 ALA A CA 1
ATOM 3079 C C . ALA A 1 374 ? -14.602 -22.141 5.777 1 87.06 374 ALA A C 1
ATOM 3081 O O . ALA A 1 374 ? -15.695 -22.688 5.621 1 87.06 374 ALA A O 1
ATOM 3082 N N . PHE A 1 375 ? -14.141 -21.797 6.984 1 87.5 375 PHE A N 1
ATOM 3083 C CA . PHE A 1 375 ? -14.891 -22.141 8.188 1 87.5 375 PHE A CA 1
ATOM 3084 C C . PHE A 1 375 ? -16.188 -21.328 8.266 1 87.5 375 PHE A C 1
ATOM 3086 O O . PHE A 1 375 ? -17.109 -21.688 9 1 87.5 375 PHE A O 1
ATOM 3093 N N . TYR A 1 376 ? -16.25 -20.266 7.488 1 86.62 376 TYR A N 1
ATOM 3094 C CA . TYR A 1 376 ? -17.406 -19.391 7.602 1 86.62 376 TYR A CA 1
ATOM 3095 C C . TYR A 1 376 ? -18.281 -19.469 6.352 1 86.62 376 TYR A C 1
ATOM 3097 O O . TYR A 1 376 ? -19.328 -18.828 6.273 1 86.62 376 TYR A O 1
ATOM 3105 N N . GLY A 1 377 ? -17.891 -20.219 5.281 1 89.25 377 GLY A N 1
ATOM 3106 C CA . GLY A 1 377 ? -18.734 -20.344 4.098 1 89.25 377 GLY A CA 1
ATOM 3107 C C . GLY A 1 377 ? -18.078 -21.156 2.988 1 89.25 377 GLY A C 1
ATOM 3108 O O . GLY A 1 377 ? -16.859 -21.359 2.988 1 89.25 377 GLY A O 1
ATOM 3109 N N . PRO A 1 378 ? -18.953 -21.609 2.096 1 93.88 378 PRO A N 1
ATOM 3110 C CA . PRO A 1 378 ? -18.422 -22.312 0.923 1 93.88 378 PRO A CA 1
ATOM 3111 C C . PRO A 1 378 ? -17.734 -21.375 -0.057 1 93.88 378 PRO A C 1
ATOM 3113 O O . PRO A 1 378 ? -17.922 -20.156 0.004 1 93.88 378 PRO A O 1
ATOM 3116 N N . LYS A 1 379 ? -16.859 -21.969 -0.873 1 94.81 379 LYS A N 1
ATOM 3117 C CA . LYS A 1 379 ? -16.094 -21.109 -1.778 1 94.81 379 LYS A CA 1
ATOM 3118 C C . LYS A 1 379 ? -15.883 -21.781 -3.127 1 94.81 379 LYS A C 1
ATOM 3120 O O . LYS A 1 379 ? -15.945 -23.016 -3.229 1 94.81 379 LYS A O 1
ATOM 3125 N N . ILE A 1 380 ? -15.805 -20.984 -4.113 1 94.5 380 ILE A N 1
ATOM 3126 C CA . ILE A 1 380 ? -15.297 -21.406 -5.418 1 94.5 380 ILE A CA 1
ATOM 3127 C C . ILE A 1 380 ? -13.789 -21.172 -5.48 1 94.5 380 ILE A C 1
ATOM 3129 O O . ILE A 1 380 ? -13.328 -20.031 -5.418 1 94.5 380 ILE A O 1
ATOM 3133 N N . ASP A 1 381 ? -13.094 -22.25 -5.551 1 92.94 381 ASP A N 1
ATOM 3134 C CA . ASP A 1 381 ? -11.648 -22.172 -5.734 1 92.94 381 ASP A CA 1
ATOM 3135 C C . ASP A 1 381 ? -11.273 -22.25 -7.211 1 92.94 381 ASP A C 1
ATOM 3137 O O . ASP A 1 381 ? -11.836 -23.047 -7.961 1 92.94 381 ASP A O 1
ATOM 3141 N N . ILE A 1 382 ? -10.398 -21.375 -7.488 1 91.56 382 ILE A N 1
ATOM 3142 C CA . ILE A 1 382 ? -9.977 -21.328 -8.883 1 91.56 382 ILE A CA 1
ATOM 3143 C C . ILE A 1 382 ? -8.508 -21.734 -8.984 1 91.56 382 ILE A C 1
ATOM 3145 O O . ILE A 1 382 ? -7.645 -21.141 -8.336 1 91.56 382 ILE A O 1
ATOM 3149 N N . GLN A 1 383 ? -8.266 -22.734 -9.773 1 90.81 383 GLN A N 1
ATOM 3150 C CA . GLN A 1 383 ? -6.91 -23.188 -10.055 1 90.81 383 GLN A CA 1
ATOM 3151 C C . GLN A 1 383 ? -6.488 -22.812 -11.477 1 90.81 383 GLN A C 1
ATOM 3153 O O . GLN A 1 383 ? -7.223 -23.078 -12.43 1 90.81 383 GLN A O 1
ATOM 3158 N N . ILE A 1 384 ? -5.402 -22.203 -11.562 1 90.19 384 ILE A N 1
ATOM 3159 C CA . ILE A 1 384 ? -4.898 -21.828 -12.883 1 90.19 384 ILE A CA 1
ATOM 3160 C C . ILE A 1 384 ? -3.777 -22.781 -13.281 1 90.19 384 ILE A C 1
ATOM 3162 O O . ILE A 1 384 ? -3.025 -23.266 -12.43 1 90.19 384 ILE A O 1
ATOM 3166 N N . GLN A 1 385 ? -3.781 -23.078 -14.477 1 87.62 385 GLN A N 1
ATOM 3167 C CA . GLN A 1 385 ? -2.693 -23.875 -15.031 1 87.62 385 GLN A CA 1
ATOM 3168 C C . GLN A 1 385 ? -1.633 -22.984 -15.68 1 87.62 385 GLN A C 1
ATOM 3170 O O . GLN A 1 385 ? -1.941 -22.188 -16.562 1 87.62 385 GLN A O 1
ATOM 3175 N N . ASP A 1 386 ? -0.434 -23.172 -15.164 1 79.06 386 ASP A N 1
ATOM 3176 C CA . ASP A 1 386 ? 0.637 -22.344 -15.719 1 79.06 386 ASP A CA 1
ATOM 3177 C C . ASP A 1 386 ? 1.2 -22.969 -17 1 79.06 386 ASP A C 1
ATOM 3179 O O . ASP A 1 386 ? 0.663 -23.953 -17.5 1 79.06 386 ASP A O 1
ATOM 3183 N N . ALA A 1 387 ? 2.205 -22.266 -17.578 1 74.88 387 ALA A N 1
ATOM 3184 C CA . ALA A 1 387 ? 2.775 -22.688 -18.859 1 74.88 387 ALA A CA 1
ATOM 3185 C C . ALA A 1 387 ? 3.424 -24.062 -18.75 1 74.88 387 ALA A C 1
ATOM 3187 O O . ALA A 1 387 ? 3.617 -24.75 -19.75 1 74.88 387 ALA A O 1
ATOM 3188 N N . LEU A 1 388 ? 3.758 -24.547 -17.469 1 76 388 LEU A N 1
ATOM 3189 C CA . LEU A 1 388 ? 4.359 -25.844 -17.25 1 76 388 LEU A CA 1
ATOM 3190 C C . LEU A 1 388 ? 3.303 -26.875 -16.859 1 76 388 LEU A C 1
ATOM 3192 O O . LEU A 1 388 ? 3.631 -27.969 -16.391 1 76 388 LEU A O 1
ATOM 3196 N N . ARG A 1 389 ? 2.082 -26.469 -16.953 1 77.31 389 ARG A N 1
ATOM 3197 C CA . ARG A 1 389 ? 0.927 -27.328 -16.734 1 77.31 389 ARG A CA 1
ATOM 3198 C C . ARG A 1 389 ? 0.783 -27.688 -15.266 1 77.31 389 ARG A C 1
ATOM 3200 O O . ARG A 1 389 ? 0.369 -28.797 -14.922 1 77.31 389 ARG A O 1
ATOM 3207 N N . ARG A 1 390 ? 1.311 -26.938 -14.5 1 80.75 390 ARG A N 1
ATOM 3208 C CA . ARG A 1 390 ? 1.084 -27.062 -13.062 1 80.75 390 ARG A CA 1
ATOM 3209 C C . ARG A 1 390 ? -0.133 -26.266 -12.625 1 80.75 390 ARG A C 1
ATOM 3211 O O . ARG A 1 390 ? -0.372 -25.156 -13.133 1 80.75 390 ARG A O 1
ATOM 3218 N N . TYR A 1 391 ? -0.818 -26.734 -11.695 1 84.88 391 TYR A N 1
ATOM 3219 C CA . TYR A 1 391 ? -1.994 -26.047 -11.188 1 84.88 391 TYR A CA 1
ATOM 3220 C C . TYR A 1 391 ? -1.674 -25.297 -9.898 1 84.88 391 TYR A C 1
ATOM 3222 O O . TYR A 1 391 ? -0.96 -25.812 -9.039 1 84.88 391 TYR A O 1
ATOM 3230 N N . HIS A 1 392 ? -2.094 -24.078 -9.852 1 87.06 392 HIS A N 1
ATOM 3231 C CA . HIS A 1 392 ? -1.928 -23.234 -8.672 1 87.06 392 HIS A CA 1
ATOM 3232 C C . HIS A 1 392 ? -3.264 -22.656 -8.219 1 87.06 392 HIS A C 1
ATOM 3234 O O . HIS A 1 392 ? -4.074 -22.219 -9.039 1 87.06 392 HIS A O 1
ATOM 3240 N N . GLN A 1 393 ? -3.477 -22.797 -6.93 1 86.62 393 GLN A N 1
ATOM 3241 C CA . GLN A 1 393 ? -4.648 -22.125 -6.379 1 86.62 393 GLN A CA 1
ATOM 3242 C C . GLN A 1 393 ? -4.398 -20.641 -6.199 1 86.62 393 GLN A C 1
ATOM 3244 O O . GLN A 1 393 ? -3.447 -20.234 -5.523 1 86.62 393 GLN A O 1
ATOM 3249 N N . CYS A 1 394 ? -5.125 -19.812 -6.789 1 90.06 394 CYS A N 1
ATOM 3250 C CA . CYS A 1 394 ? -4.898 -18.375 -6.73 1 90.06 394 CYS A CA 1
ATOM 3251 C C . CYS A 1 394 ? -6.176 -17.641 -6.348 1 90.06 394 CYS A C 1
ATOM 3253 O O . CYS A 1 394 ? -6.391 -17.328 -5.176 1 90.06 394 CYS A O 1
ATOM 3255 N N . ALA A 1 395 ? -7.223 -17.594 -7.145 1 90.31 395 ALA A N 1
ATOM 3256 C CA . ALA A 1 395 ? -8.43 -16.797 -6.957 1 90.31 395 ALA A CA 1
ATOM 3257 C C . ALA A 1 395 ? -9.469 -17.547 -6.141 1 90.31 395 ALA A C 1
ATOM 3259 O O . ALA A 1 395 ? -9.469 -18.781 -6.117 1 90.31 395 ALA A O 1
ATOM 3260 N N . THR A 1 396 ? -10.242 -16.781 -5.438 1 92.81 396 THR A N 1
ATOM 3261 C CA . THR A 1 396 ? -11.32 -17.375 -4.652 1 92.81 396 THR A CA 1
ATOM 3262 C C . THR A 1 396 ? -12.555 -16.469 -4.656 1 92.81 396 THR A C 1
ATOM 3264 O O . THR A 1 396 ? -12.438 -15.258 -4.781 1 92.81 396 THR A O 1
ATOM 3267 N N . ILE A 1 397 ? -13.672 -17.078 -4.699 1 96.12 397 ILE A N 1
ATOM 3268 C CA . ILE A 1 397 ? -14.969 -16.453 -4.457 1 96.12 397 ILE A CA 1
ATOM 3269 C C . ILE A 1 397 ? -15.695 -17.203 -3.34 1 96.12 397 ILE A C 1
ATOM 3271 O O . ILE A 1 397 ? -15.969 -18.391 -3.455 1 96.12 397 ILE A O 1
ATOM 3275 N N . GLN A 1 398 ? -15.961 -16.547 -2.273 1 95.19 398 GLN A N 1
ATOM 3276 C CA . GLN A 1 398 ? -16.562 -17.188 -1.108 1 95.19 398 GLN A CA 1
ATOM 3277 C C . GLN A 1 398 ? -17.891 -16.516 -0.739 1 95.19 398 GLN A C 1
ATOM 3279 O O . GLN A 1 398 ? -18.031 -15.297 -0.852 1 95.19 398 GLN A O 1
ATOM 3284 N N . LEU A 1 399 ? -18.828 -17.281 -0.408 1 95.69 399 LEU A N 1
ATOM 3285 C CA . LEU A 1 399 ? -20.109 -16.781 0.075 1 95.69 399 LEU A CA 1
ATOM 3286 C C . LEU A 1 399 ? -20.203 -16.922 1.591 1 95.69 399 LEU A C 1
ATOM 3288 O O . LEU A 1 399 ? -20.141 -18.031 2.127 1 95.69 399 LEU A O 1
ATOM 3292 N N . ASP A 1 400 ? -20.438 -15.742 2.275 1 94.88 400 ASP A N 1
ATOM 3293 C CA . ASP A 1 400 ? -20.328 -15.695 3.73 1 94.88 400 ASP A CA 1
ATOM 3294 C C . ASP A 1 400 ? -21.609 -15.156 4.355 1 94.88 400 ASP A C 1
ATOM 3296 O O . ASP A 1 400 ? -21.922 -13.969 4.238 1 94.88 400 ASP A O 1
ATOM 3300 N N . PHE A 1 401 ? -22.344 -16.047 5.129 1 92.25 401 PHE A N 1
ATOM 3301 C CA . PHE A 1 401 ? -23.531 -15.648 5.879 1 92.25 401 PHE A CA 1
ATOM 3302 C C . PHE A 1 401 ? -23.203 -15.5 7.359 1 92.25 401 PHE A C 1
ATOM 3304 O O . PHE A 1 401 ? -24.031 -15.016 8.133 1 92.25 401 PHE A O 1
ATOM 3311 N N . GLN A 1 402 ? -21.969 -15.789 7.746 1 92.38 402 GLN A N 1
ATOM 3312 C CA . GLN A 1 402 ? -21.609 -15.891 9.156 1 92.38 402 GLN A CA 1
ATOM 3313 C C . GLN A 1 402 ? -21.156 -14.539 9.711 1 92.38 402 GLN A C 1
ATOM 3315 O O . GLN A 1 402 ? -21.641 -14.109 10.758 1 92.38 402 GLN A O 1
ATOM 3320 N N . LEU A 1 403 ? -20.266 -13.867 9.047 1 95.56 403 LEU A N 1
ATOM 3321 C CA . LEU A 1 403 ? -19.719 -12.617 9.57 1 95.56 403 LEU A CA 1
ATOM 3322 C C . LEU A 1 403 ? -20.812 -11.578 9.758 1 95.56 403 LEU A C 1
ATOM 3324 O O . LEU A 1 403 ? -20.797 -10.828 10.734 1 95.56 403 LEU A O 1
ATOM 3328 N N . PRO A 1 404 ? -21.75 -11.492 8.773 1 96.75 404 PRO A N 1
ATOM 3329 C CA . PRO A 1 404 ? -22.828 -10.539 9.016 1 96.75 404 PRO A CA 1
ATOM 3330 C C . PRO A 1 404 ? -23.594 -10.828 10.305 1 96.75 404 PRO A C 1
ATOM 3332 O O . PRO A 1 404 ? -24.047 -9.898 10.984 1 96.75 404 PRO A O 1
ATOM 3335 N N . GLU A 1 405 ? -23.781 -12.07 10.617 1 95 405 GLU A N 1
ATOM 3336 C CA . GLU A 1 405 ? -24.438 -12.438 11.867 1 95 405 GLU A CA 1
ATOM 3337 C C . GLU A 1 405 ? -23.562 -12.102 13.07 1 95 405 GLU A C 1
ATOM 3339 O O . GLU A 1 405 ? -24.031 -11.531 14.055 1 95 405 GLU A O 1
ATOM 3344 N N . ARG A 1 406 ? -22.375 -12.461 12.984 1 95.62 406 ARG A N 1
ATOM 3345 C CA . ARG A 1 406 ? -21.453 -12.312 14.117 1 95.62 406 ARG A CA 1
ATOM 3346 C C . ARG A 1 406 ? -21.188 -10.844 14.414 1 95.62 406 ARG A C 1
ATOM 3348 O O . ARG A 1 406 ? -20.984 -10.469 15.57 1 95.62 406 ARG A O 1
ATOM 3355 N N . PHE A 1 407 ? -21.141 -9.969 13.414 1 97.81 407 PHE A N 1
ATOM 3356 C CA . PHE A 1 407 ? -20.891 -8.539 13.586 1 97.81 407 PHE A CA 1
ATOM 3357 C C . PHE A 1 407 ? -22.203 -7.781 13.695 1 97.81 407 PHE A C 1
ATOM 3359 O O . PHE A 1 407 ? -22.219 -6.555 13.797 1 97.81 407 PHE A O 1
ATOM 3366 N N . ASN A 1 408 ? -23.297 -8.492 13.633 1 97.31 408 ASN A N 1
ATOM 3367 C CA . ASN A 1 408 ? -24.641 -7.906 13.703 1 97.31 408 ASN A CA 1
ATOM 3368 C C . ASN A 1 408 ? -24.828 -6.82 12.648 1 97.31 408 ASN A C 1
ATOM 3370 O O . ASN A 1 408 ? -25.234 -5.703 12.969 1 97.31 408 ASN A O 1
ATOM 3374 N N . LEU A 1 409 ? -24.391 -7.129 11.445 1 98.12 409 LEU A N 1
ATOM 3375 C CA . LEU A 1 409 ? -24.562 -6.184 10.352 1 98.12 409 LEU A CA 1
ATOM 3376 C C . LEU A 1 409 ? -26.016 -6.164 9.859 1 98.12 409 LEU A C 1
ATOM 3378 O O . LEU A 1 409 ? -26.641 -7.215 9.758 1 98.12 409 LEU A O 1
ATOM 3382 N N . THR A 1 410 ? -26.531 -4.988 9.641 1 97.44 410 THR A N 1
ATOM 3383 C CA . THR A 1 410 ? -27.891 -4.867 9.148 1 97.44 410 THR A CA 1
ATOM 3384 C C . THR A 1 410 ? -28.016 -3.713 8.156 1 97.44 410 THR A C 1
ATOM 3386 O O . THR A 1 410 ? -27.156 -2.842 8.102 1 97.44 410 THR A O 1
ATOM 3389 N N . TYR A 1 411 ? -28.984 -3.787 7.312 1 97 411 TYR A N 1
ATOM 3390 C CA . TYR A 1 411 ? -29.422 -2.682 6.465 1 97 411 TYR A CA 1
ATOM 3391 C C . TYR A 1 411 ? -30.938 -2.514 6.527 1 97 411 TYR A C 1
ATOM 3393 O O . TYR A 1 411 ? -31.656 -3.473 6.797 1 97 411 TYR A O 1
ATOM 3401 N N . VAL A 1 412 ? -31.359 -1.285 6.434 1 95.62 412 VAL A N 1
ATOM 3402 C CA . VAL A 1 412 ? -32.781 -0.994 6.418 1 95.62 412 VAL A CA 1
ATOM 3403 C C . VAL A 1 412 ? -33.375 -1.334 5.047 1 95.62 412 VAL A C 1
ATOM 3405 O O . VAL A 1 412 ? -32.844 -0.909 4.02 1 95.62 412 VAL A O 1
ATOM 3408 N N . THR A 1 413 ? -34.5 -2.027 5.27 1 91.5 413 THR A N 1
ATOM 3409 C CA . THR A 1 413 ? -35.156 -2.428 4.027 1 91.5 413 THR A CA 1
ATOM 3410 C C . THR A 1 413 ? -36.094 -1.33 3.529 1 91.5 413 THR A C 1
ATOM 3412 O O . THR A 1 413 ? -36.25 -0.312 4.199 1 91.5 413 THR A O 1
ATOM 3415 N N . GLY A 1 414 ? -36.562 -1.207 2.295 1 83.06 414 GLY A N 1
ATOM 3416 C CA . GLY A 1 414 ? -37.531 -0.247 1.748 1 83.06 414 GLY A CA 1
ATOM 3417 C C . GLY A 1 414 ? -38.906 -0.385 2.328 1 83.06 414 GLY A C 1
ATOM 3418 O O . GLY A 1 414 ? -39.781 0.465 2.096 1 83.06 414 GLY A O 1
ATOM 3419 N N . GLU A 1 415 ? -39.062 -1.362 3.105 1 83.88 415 GLU A N 1
ATOM 3420 C CA . GLU A 1 415 ? -40.375 -1.626 3.693 1 83.88 415 GLU A CA 1
ATOM 3421 C C . GLU A 1 415 ? -40.406 -1.256 5.176 1 83.88 415 GLU A C 1
ATOM 3423 O O . GLU A 1 415 ? -40.062 -2.078 6.031 1 83.88 415 GLU A O 1
ATOM 3428 N N . GLY A 1 416 ? -40.875 -0.071 5.516 1 78.44 416 GLY A N 1
ATOM 3429 C CA . GLY A 1 416 ? -40.938 0.373 6.898 1 78.44 416 GLY A CA 1
ATOM 3430 C C . GLY A 1 416 ? -39.562 0.458 7.562 1 78.44 416 GLY A C 1
ATOM 3431 O O . GLY A 1 416 ? -38.625 1.017 6.988 1 78.44 416 GLY A O 1
ATOM 3432 N N . ASP A 1 417 ? -39.469 -0.031 8.836 1 81.25 417 ASP A N 1
ATOM 3433 C CA . ASP A 1 417 ? -38.25 0 9.633 1 81.25 417 ASP A CA 1
ATOM 3434 C C . ASP A 1 417 ? -37.656 -1.399 9.781 1 81.25 417 ASP A C 1
ATOM 3436 O O . ASP A 1 417 ? -36.906 -1.663 10.727 1 81.25 417 ASP A O 1
ATOM 3440 N N . GLU A 1 418 ? -37.969 -2.143 8.75 1 91 418 GLU A N 1
ATOM 3441 C CA . GLU A 1 418 ? -37.469 -3.516 8.82 1 91 418 GLU A CA 1
ATOM 3442 C C . GLU A 1 418 ? -35.969 -3.588 8.5 1 91 418 GLU A C 1
ATOM 3444 O O . GLU A 1 418 ? -35.5 -2.918 7.586 1 91 418 GLU A O 1
ATOM 3449 N N . ARG A 1 419 ? -35.25 -4.344 9.336 1 94.44 419 ARG A N 1
ATOM 3450 C CA . ARG A 1 419 ? -33.812 -4.551 9.164 1 94.44 419 ARG A CA 1
ATOM 3451 C C . ARG A 1 419 ? -33.5 -5.992 8.773 1 94.44 419 ARG A C 1
ATOM 3453 O O . ARG A 1 419 ? -34.156 -6.922 9.281 1 94.44 419 ARG A O 1
ATOM 3460 N N . LYS A 1 420 ? -32.625 -6.141 7.785 1 95.81 420 LYS A N 1
ATOM 3461 C CA . LYS A 1 420 ? -32.156 -7.449 7.363 1 95.81 420 LYS A CA 1
ATOM 3462 C C . LYS A 1 420 ? -30.625 -7.496 7.363 1 95.81 420 LYS A C 1
ATOM 3464 O O . LYS A 1 420 ? -29.969 -6.461 7.48 1 95.81 420 LYS A O 1
ATOM 3469 N N . ARG A 1 421 ? -30.156 -8.719 7.301 1 96.06 421 ARG A N 1
ATOM 3470 C CA . ARG A 1 421 ? -28.703 -8.906 7.273 1 96.06 421 ARG A CA 1
ATOM 3471 C C . ARG A 1 421 ? -28.203 -9.055 5.844 1 96.06 421 ARG A C 1
ATOM 3473 O O . ARG A 1 421 ? -28.828 -9.719 5.023 1 96.06 421 ARG A O 1
ATOM 3480 N N . PRO A 1 422 ? -27.156 -8.398 5.535 1 97.56 422 PRO A N 1
ATOM 3481 C CA . PRO A 1 422 ? -26.531 -8.617 4.223 1 97.56 422 PRO A CA 1
ATOM 3482 C C . PRO A 1 422 ? -25.781 -9.945 4.145 1 97.56 422 PRO A C 1
ATOM 3484 O O . PRO A 1 422 ? -25.594 -10.617 5.16 1 97.56 422 PRO A O 1
ATOM 3487 N N . VAL A 1 423 ? -25.484 -10.336 2.973 1 96.44 423 VAL A N 1
ATOM 3488 C CA . VAL A 1 423 ? -24.562 -11.43 2.697 1 96.44 423 VAL A CA 1
ATOM 3489 C C . VAL A 1 423 ? -23.25 -10.883 2.133 1 96.44 423 VAL A C 1
ATOM 3491 O O . VAL A 1 423 ? -23.25 -9.891 1.403 1 96.44 423 VAL A O 1
ATOM 3494 N N . ILE A 1 424 ? -22.141 -11.523 2.504 1 97.88 424 ILE A N 1
ATOM 3495 C CA . ILE A 1 424 ? -20.844 -11.031 2.029 1 97.88 424 ILE A CA 1
ATOM 3496 C C . ILE A 1 424 ? -20.281 -11.984 0.978 1 97.88 424 ILE A C 1
ATOM 3498 O O . ILE A 1 424 ? -20.25 -13.203 1.189 1 97.88 424 ILE A O 1
ATOM 3502 N N . VAL A 1 425 ? -19.891 -11.508 -0.139 1 97.81 425 VAL A N 1
ATOM 3503 C CA . VAL A 1 425 ? -19.094 -12.242 -1.122 1 97.81 425 VAL A CA 1
ATOM 3504 C C . VAL A 1 425 ? -17.641 -11.805 -1.03 1 97.81 425 VAL A C 1
ATOM 3506 O O . VAL A 1 425 ? -17.312 -10.656 -1.316 1 97.81 425 VAL A O 1
ATOM 3509 N N . HIS A 1 426 ? -16.812 -12.727 -0.555 1 97.69 426 HIS A N 1
ATOM 3510 C CA . HIS A 1 426 ? -15.367 -12.5 -0.55 1 97.69 426 HIS A CA 1
ATOM 3511 C C . HIS A 1 426 ? -14.75 -12.859 -1.897 1 97.69 426 HIS A C 1
ATOM 3513 O O . HIS A 1 426 ? -15.031 -13.922 -2.453 1 97.69 426 HIS A O 1
ATOM 3519 N N . ARG A 1 427 ? -13.961 -11.977 -2.412 1 96.44 427 ARG A N 1
ATOM 3520 C CA . ARG A 1 427 ? -13.359 -12.352 -3.688 1 96.44 427 ARG A CA 1
ATOM 3521 C C . ARG A 1 427 ? -11.93 -11.812 -3.799 1 96.44 427 ARG A C 1
ATOM 3523 O O . ARG A 1 427 ? -11.633 -10.719 -3.312 1 96.44 427 ARG A O 1
ATOM 3530 N N . ALA A 1 428 ? -11.039 -12.57 -4.367 1 96.56 428 ALA A N 1
ATOM 3531 C CA . ALA A 1 428 ? -9.695 -12.219 -4.828 1 96.56 428 ALA A CA 1
ATOM 3532 C C . ALA A 1 428 ? -9.422 -12.805 -6.211 1 96.56 428 ALA A C 1
ATOM 3534 O O . ALA A 1 428 ? -9.773 -13.953 -6.488 1 96.56 428 ALA A O 1
ATOM 3535 N N . ILE A 1 429 ? -8.859 -12.008 -7.105 1 96.44 429 ILE A N 1
ATOM 3536 C CA . ILE A 1 429 ? -8.641 -12.43 -8.484 1 96.44 429 ILE A CA 1
ATOM 3537 C C . ILE A 1 429 ? -7.203 -12.906 -8.656 1 96.44 429 ILE A C 1
ATOM 3539 O O . ILE A 1 429 ? -6.969 -14.039 -9.094 1 96.44 429 ILE A O 1
ATOM 3543 N N . LEU A 1 430 ? -6.25 -12.133 -8.211 1 95.94 430 LEU A N 1
ATOM 3544 C CA . LEU A 1 430 ? -4.84 -12.508 -8.297 1 95.94 430 LEU A CA 1
ATOM 3545 C C . LEU A 1 430 ? -4.473 -13.484 -7.18 1 95.94 430 LEU A C 1
ATOM 3547 O O . LEU A 1 430 ? -3.457 -14.172 -7.27 1 95.94 430 LEU A O 1
ATOM 3551 N N . GLY A 1 431 ? -5.332 -13.602 -6.18 1 93.69 431 GLY A N 1
ATOM 3552 C CA . GLY A 1 431 ? -4.871 -14.148 -4.91 1 93.69 431 GLY A CA 1
ATOM 3553 C C . GLY A 1 431 ? -3.996 -13.18 -4.133 1 93.69 431 GLY A C 1
ATOM 3554 O O . GLY A 1 431 ? -4.492 -12.203 -3.568 1 93.69 431 GLY A O 1
ATOM 3555 N N . SER A 1 432 ? -2.76 -13.367 -4.215 1 96.12 432 SER A N 1
ATOM 3556 C CA . SER A 1 432 ? -1.81 -12.359 -3.76 1 96.12 432 SER A CA 1
ATOM 3557 C C . SER A 1 432 ? -0.936 -11.867 -4.906 1 96.12 432 SER A C 1
ATOM 3559 O O . SER A 1 432 ? -0.709 -12.594 -5.879 1 96.12 432 SER A O 1
ATOM 3561 N N . VAL A 1 433 ? -0.551 -10.633 -4.816 1 98 433 VAL A N 1
ATOM 3562 C CA . VAL A 1 433 ? 0.328 -10.07 -5.836 1 98 433 VAL A CA 1
ATOM 3563 C C . VAL A 1 433 ? 1.619 -10.883 -5.914 1 98 433 VAL A C 1
ATOM 3565 O O . VAL A 1 433 ? 2.115 -11.164 -7.008 1 98 433 VAL A O 1
ATOM 3568 N N . GLU A 1 434 ? 2.133 -11.305 -4.77 1 97.88 434 GLU A N 1
ATOM 3569 C CA . GLU A 1 434 ? 3.359 -12.094 -4.688 1 97.88 434 GLU A CA 1
ATOM 3570 C C . GLU A 1 434 ? 3.211 -13.422 -5.418 1 97.88 434 GLU A C 1
ATOM 3572 O O . GLU A 1 434 ? 4.027 -13.758 -6.277 1 97.88 434 GLU A O 1
ATOM 3577 N N . ARG A 1 435 ? 2.18 -14.141 -5.074 1 96.12 435 ARG A N 1
ATOM 3578 C CA . ARG A 1 435 ? 1.964 -15.438 -5.707 1 96.12 435 ARG A CA 1
ATOM 3579 C C . ARG A 1 435 ? 1.781 -15.289 -7.211 1 96.12 435 ARG A C 1
ATOM 3581 O O . ARG A 1 435 ? 2.293 -16.094 -7.988 1 96.12 435 ARG A O 1
ATOM 3588 N N . MET A 1 436 ? 1.057 -14.289 -7.648 1 97.12 436 MET A N 1
ATOM 3589 C CA . MET A 1 436 ? 0.833 -14.07 -9.07 1 97.12 436 MET A CA 1
ATOM 3590 C C . MET A 1 436 ? 2.145 -13.766 -9.789 1 97.12 436 MET A C 1
ATOM 3592 O O . MET A 1 436 ? 2.375 -14.242 -10.906 1 97.12 436 MET A O 1
ATOM 3596 N N . ILE A 1 437 ? 2.984 -12.953 -9.188 1 98.12 437 ILE A N 1
ATOM 3597 C CA . ILE A 1 437 ? 4.277 -12.641 -9.789 1 98.12 437 ILE A CA 1
ATOM 3598 C C . ILE A 1 437 ? 5.09 -13.922 -9.953 1 98.12 437 ILE A C 1
ATOM 3600 O O . ILE A 1 437 ? 5.754 -14.125 -10.969 1 98.12 437 ILE A O 1
ATOM 3604 N N . ALA A 1 438 ? 5.039 -14.805 -8.93 1 97 438 ALA A N 1
ATOM 3605 C CA . ALA A 1 438 ? 5.727 -16.078 -9.039 1 97 438 ALA A CA 1
ATOM 3606 C C . ALA A 1 438 ? 5.23 -16.875 -10.242 1 97 438 ALA A C 1
ATOM 3608 O O . ALA A 1 438 ? 6.031 -17.344 -11.062 1 97 438 ALA A O 1
ATOM 3609 N N . ILE A 1 439 ? 3.953 -17 -10.383 1 95.38 439 ILE A N 1
ATOM 3610 C CA . ILE A 1 439 ? 3.338 -17.797 -11.438 1 95.38 439 ILE A CA 1
ATOM 3611 C C . ILE A 1 439 ? 3.639 -17.172 -12.797 1 95.38 439 ILE A C 1
ATOM 3613 O O . ILE A 1 439 ? 4.008 -17.859 -13.742 1 95.38 439 ILE A O 1
ATOM 3617 N N . LEU A 1 440 ? 3.508 -15.883 -12.898 1 96.81 440 LEU A N 1
ATOM 3618 C CA . LEU A 1 440 ? 3.766 -15.188 -14.156 1 96.81 440 LEU A CA 1
ATOM 3619 C C . LEU A 1 440 ? 5.23 -15.312 -14.555 1 96.81 440 LEU A C 1
ATOM 3621 O O . LEU A 1 440 ? 5.543 -15.5 -15.734 1 96.81 440 LEU A O 1
ATOM 3625 N N . THR A 1 441 ? 6.117 -15.133 -13.586 1 97.25 441 THR A N 1
ATOM 3626 C CA . THR A 1 441 ? 7.543 -15.258 -13.852 1 97.25 441 THR A CA 1
ATOM 3627 C C . THR A 1 441 ? 7.863 -16.625 -14.453 1 97.25 441 THR A C 1
ATOM 3629 O O . THR A 1 441 ? 8.594 -16.719 -15.445 1 97.25 441 THR A O 1
ATOM 3632 N N . GLU A 1 442 ? 7.309 -17.641 -13.883 1 94.94 442 GLU A N 1
ATOM 3633 C CA . GLU A 1 442 ? 7.566 -19 -14.352 1 94.94 442 GLU A CA 1
ATOM 3634 C C . GLU A 1 442 ? 6.867 -19.266 -15.68 1 94.94 442 GLU A C 1
ATOM 3636 O O . GLU A 1 442 ? 7.414 -19.938 -16.547 1 94.94 442 GLU A O 1
ATOM 3641 N N . SER A 1 443 ? 5.691 -18.766 -15.82 1 93.62 443 SER A N 1
ATOM 3642 C CA . SER A 1 443 ? 4.918 -18.969 -17.031 1 93.62 443 SER A CA 1
ATOM 3643 C C . SER A 1 443 ? 5.582 -18.312 -18.234 1 93.62 443 SER A C 1
ATOM 3645 O O . SER A 1 443 ? 5.664 -18.891 -19.312 1 93.62 443 SER A O 1
ATOM 3647 N N . PHE A 1 444 ? 6.082 -17.109 -18.062 1 94.62 444 PHE A N 1
ATOM 3648 C CA . PHE A 1 444 ? 6.699 -16.375 -19.156 1 94.62 444 PHE A CA 1
ATOM 3649 C C . PHE A 1 444 ? 8.18 -16.719 -19.281 1 94.62 444 PHE A C 1
ATOM 3651 O O . PHE A 1 444 ? 8.82 -16.375 -20.281 1 94.62 444 PHE A O 1
ATOM 3658 N N . GLY A 1 445 ? 8.727 -17.375 -18.281 1 94.19 445 GLY A N 1
ATOM 3659 C CA . GLY A 1 445 ? 10.141 -17.703 -18.281 1 94.19 445 GLY A CA 1
ATOM 3660 C C . GLY A 1 445 ? 11.031 -16.469 -18.266 1 94.19 445 GLY A C 1
ATOM 3661 O O . GLY A 1 445 ? 12.102 -16.453 -18.891 1 94.19 445 GLY A O 1
ATOM 3662 N N . GLY A 1 446 ? 10.555 -15.406 -17.734 1 95.31 446 GLY A N 1
ATOM 3663 C CA . GLY A 1 446 ? 11.32 -14.172 -17.672 1 95.31 446 GLY A CA 1
ATOM 3664 C C . GLY A 1 446 ? 11.117 -13.297 -18.891 1 95.31 446 GLY A C 1
ATOM 3665 O O . GLY A 1 446 ? 11.586 -12.156 -18.938 1 95.31 446 GLY A O 1
ATOM 3666 N N . LYS A 1 447 ? 10.461 -13.797 -19.891 1 96.12 447 LYS A N 1
ATOM 3667 C CA . LYS A 1 447 ? 10.117 -13.023 -21.078 1 96.12 447 LYS A CA 1
ATOM 3668 C C . LYS A 1 447 ? 8.797 -12.289 -20.906 1 96.12 447 LYS A C 1
ATOM 3670 O O . LYS A 1 447 ? 7.793 -12.641 -21.531 1 96.12 447 LYS A O 1
ATOM 3675 N N . TRP A 1 448 ? 8.859 -11.172 -20.219 1 97.69 448 TRP A N 1
ATOM 3676 C CA . TRP A 1 448 ? 7.668 -10.438 -19.812 1 97.69 448 TRP A CA 1
ATOM 3677 C C . TRP A 1 448 ? 6.996 -9.805 -21.031 1 97.69 448 TRP A C 1
ATOM 3679 O O . TRP A 1 448 ? 7.668 -9.25 -21.906 1 97.69 448 TRP A O 1
ATOM 3689 N N . PRO A 1 449 ? 5.629 -9.906 -21.125 1 97.5 449 PRO A N 1
ATOM 3690 C CA . PRO A 1 449 ? 4.953 -9.086 -22.141 1 97.5 449 PRO A CA 1
ATOM 3691 C C . PRO A 1 449 ? 5.242 -7.598 -21.984 1 97.5 449 PRO A C 1
ATOM 3693 O O . PRO A 1 449 ? 5.441 -7.117 -20.859 1 97.5 449 PRO A O 1
ATOM 3696 N N . PHE A 1 450 ? 5.141 -6.84 -23.016 1 98.12 450 PHE A N 1
ATOM 3697 C CA . PHE A 1 450 ? 5.559 -5.445 -23.062 1 98.12 450 PHE A CA 1
ATOM 3698 C C . PHE A 1 450 ? 4.902 -4.641 -21.938 1 98.12 450 PHE A C 1
ATOM 3700 O O . PHE A 1 450 ? 5.57 -3.883 -21.234 1 98.12 450 PHE A O 1
ATOM 3707 N N . TRP A 1 451 ? 3.592 -4.812 -21.734 1 98.12 451 TRP A N 1
ATOM 3708 C CA . TRP A 1 451 ? 2.852 -3.965 -20.812 1 98.12 451 TRP A CA 1
ATOM 3709 C C . TRP A 1 451 ? 3.238 -4.27 -19.375 1 98.12 451 TRP A C 1
ATOM 3711 O O . TRP A 1 451 ? 3.023 -3.449 -18.469 1 98.12 451 TRP A O 1
ATOM 3721 N N . LEU A 1 452 ? 3.846 -5.445 -19.062 1 98.12 452 LEU A N 1
ATOM 3722 C CA . LEU A 1 452 ? 4.234 -5.852 -17.719 1 98.12 452 LEU A CA 1
ATOM 3723 C C . LEU A 1 452 ? 5.746 -5.75 -17.547 1 98.12 452 LEU A C 1
ATOM 3725 O O . LEU A 1 452 ? 6.246 -5.82 -16.422 1 98.12 452 LEU A O 1
ATOM 3729 N N . SER A 1 453 ? 6.48 -5.473 -18.594 1 98.44 453 SER A N 1
ATOM 3730 C CA . SER A 1 453 ? 7.934 -5.613 -18.609 1 98.44 453 SER A CA 1
ATOM 3731 C C . SER A 1 453 ? 8.609 -4.418 -17.938 1 98.44 453 SER A C 1
ATOM 3733 O O . SER A 1 453 ? 8.305 -3.266 -18.266 1 98.44 453 SER A O 1
ATOM 3735 N N . PRO A 1 454 ? 9.547 -4.691 -17.031 1 98.12 454 PRO A N 1
ATOM 3736 C CA . PRO A 1 454 ? 10.367 -3.592 -16.531 1 98.12 454 PRO A CA 1
ATOM 3737 C C . PRO A 1 454 ? 11.461 -3.168 -17.5 1 98.12 454 PRO A C 1
ATOM 3739 O O . PRO A 1 454 ? 12.109 -2.141 -17.297 1 98.12 454 PRO A O 1
ATOM 3742 N N . ARG A 1 455 ? 11.734 -3.945 -18.5 1 98.19 455 ARG A N 1
ATOM 3743 C CA . ARG A 1 455 ? 12.719 -3.68 -19.547 1 98.19 455 ARG A CA 1
ATOM 3744 C C . ARG A 1 455 ? 12.047 -3.611 -20.922 1 98.19 455 ARG A C 1
ATOM 3746 O O . ARG A 1 455 ? 12.289 -4.465 -21.781 1 98.19 455 ARG A O 1
ATOM 3753 N N . GLN A 1 456 ? 11.398 -2.516 -21.094 1 98.5 456 GLN A N 1
ATOM 3754 C CA . GLN A 1 456 ? 10.57 -2.396 -22.297 1 98.5 456 GLN A CA 1
ATOM 3755 C C . GLN A 1 456 ? 11.422 -2.082 -23.516 1 98.5 456 GLN A C 1
ATOM 3757 O O . GLN A 1 456 ? 11.211 -2.645 -24.594 1 98.5 456 GLN A O 1
ATOM 3762 N N . ALA A 1 457 ? 12.391 -1.187 -23.359 1 98.56 457 ALA A N 1
ATOM 3763 C CA . ALA A 1 457 ? 13.219 -0.827 -24.516 1 98.56 457 ALA A CA 1
ATOM 3764 C C . ALA A 1 457 ? 14.609 -0.387 -24.062 1 98.56 457 ALA A C 1
ATOM 3766 O O . ALA A 1 457 ? 14.82 -0.06 -22.891 1 98.56 457 ALA A O 1
ATOM 3767 N N . ILE A 1 458 ? 15.531 -0.438 -24.953 1 98.69 458 ILE A N 1
ATOM 3768 C CA . ILE A 1 458 ? 16.875 0.066 -24.734 1 98.69 458 ILE A CA 1
ATOM 3769 C C . ILE A 1 458 ? 17.406 0.681 -26.031 1 98.69 458 ILE A C 1
ATOM 3771 O O . ILE A 1 458 ? 17.172 0.16 -27.125 1 98.69 458 ILE A O 1
ATOM 3775 N N . VAL A 1 459 ? 18.047 1.872 -25.953 1 98.75 459 VAL A N 1
ATOM 3776 C CA . VAL A 1 459 ? 18.609 2.568 -27.109 1 98.75 459 VAL A CA 1
ATOM 3777 C C . VAL A 1 459 ? 20.109 2.357 -27.141 1 98.75 459 VAL A C 1
ATOM 3779 O O . VAL A 1 459 ? 20.812 2.586 -26.156 1 98.75 459 VAL A O 1
ATOM 3782 N N . ILE A 1 460 ? 20.641 1.92 -28.297 1 98.38 460 ILE A N 1
ATOM 3783 C CA . ILE A 1 460 ? 22.062 1.635 -28.484 1 98.38 460 ILE A CA 1
ATOM 3784 C C . ILE A 1 460 ? 22.609 2.43 -29.656 1 98.38 460 ILE A C 1
ATOM 3786 O O . ILE A 1 460 ? 22.281 2.135 -30.812 1 98.38 460 ILE A O 1
ATOM 3790 N N . PRO A 1 461 ? 23.484 3.385 -29.406 1 98.25 461 PRO A N 1
ATOM 3791 C CA . PRO A 1 461 ? 24.141 4.098 -30.5 1 98.25 461 PRO A CA 1
ATOM 3792 C C . PRO A 1 461 ? 25.281 3.299 -31.141 1 98.25 461 PRO A C 1
ATOM 3794 O O . PRO A 1 461 ? 25.984 2.572 -30.438 1 98.25 461 PRO A O 1
ATOM 3797 N N . ILE A 1 462 ? 25.547 3.447 -32.406 1 96.5 462 ILE A N 1
ATOM 3798 C CA . ILE A 1 462 ? 26.578 2.697 -33.125 1 96.5 462 ILE A CA 1
ATOM 3799 C C . ILE A 1 462 ? 27.953 3.268 -32.781 1 96.5 462 ILE A C 1
ATOM 3801 O O . ILE A 1 462 ? 28.984 2.609 -33 1 96.5 462 ILE A O 1
ATOM 3805 N N . GLY A 1 463 ? 27.969 4.512 -32.344 1 95.38 463 GLY A N 1
ATOM 3806 C CA . GLY A 1 463 ? 29.203 5.18 -31.938 1 95.38 463 GLY A CA 1
ATOM 3807 C C . GLY A 1 463 ? 28.969 6.402 -31.062 1 95.38 463 GLY A C 1
ATOM 3808 O O . GLY A 1 463 ? 27.828 6.871 -30.938 1 95.38 463 GLY A O 1
ATOM 3809 N N . PRO A 1 464 ? 30.016 6.938 -30.469 1 95.81 464 PRO A N 1
ATOM 3810 C CA . PRO A 1 464 ? 29.906 8.055 -29.516 1 95.81 464 PRO A CA 1
ATOM 3811 C C . PRO A 1 464 ? 29.281 9.297 -30.156 1 95.81 464 PRO A C 1
ATOM 3813 O O . PRO A 1 464 ? 28.641 10.086 -29.453 1 95.81 464 PRO A O 1
ATOM 3816 N N . LYS A 1 465 ? 29.422 9.383 -31.469 1 95.81 465 LYS A N 1
ATOM 3817 C CA . LYS A 1 465 ? 28.906 10.547 -32.188 1 95.81 465 LYS A CA 1
ATOM 3818 C C . LYS A 1 465 ? 27.391 10.641 -32.062 1 95.81 465 LYS A C 1
ATOM 3820 O O . LYS A 1 465 ? 26.812 11.727 -32.188 1 95.81 465 LYS A O 1
ATOM 3825 N N . TYR A 1 466 ? 26.797 9.547 -31.781 1 97.25 466 TYR A N 1
ATOM 3826 C CA . TYR A 1 466 ? 25.344 9.523 -31.812 1 97.25 466 TYR A CA 1
ATOM 3827 C C . TYR A 1 466 ? 24.766 9.344 -30.406 1 97.25 466 TYR A C 1
ATOM 3829 O O . TYR A 1 466 ? 23.594 9 -30.234 1 97.25 466 TYR A O 1
ATOM 3837 N N . ASP A 1 467 ? 25.562 9.57 -29.359 1 97.5 467 ASP A N 1
ATOM 3838 C CA . ASP A 1 467 ? 25.141 9.453 -27.969 1 97.5 467 ASP A CA 1
ATOM 3839 C C . ASP A 1 467 ? 24.047 10.484 -27.641 1 97.5 467 ASP A C 1
ATOM 3841 O O . ASP A 1 467 ? 23.109 10.18 -26.922 1 97.5 467 ASP A O 1
ATOM 3845 N N . GLU A 1 468 ? 24.219 11.625 -28.156 1 97.56 468 GLU A N 1
ATOM 3846 C CA . GLU A 1 468 ? 23.234 12.68 -27.891 1 97.56 468 GLU A CA 1
ATOM 3847 C C . GLU A 1 468 ? 21.859 12.312 -28.438 1 97.56 468 GLU A C 1
ATOM 3849 O O . GLU A 1 468 ? 20.844 12.547 -27.781 1 97.56 468 GLU A O 1
ATOM 3854 N N . TYR A 1 469 ? 21.922 11.812 -29.672 1 98.06 469 TYR A N 1
ATOM 3855 C CA . TYR A 1 469 ? 20.656 11.406 -30.25 1 98.06 469 TYR A CA 1
ATOM 3856 C C . TYR A 1 469 ? 20.047 10.25 -29.469 1 98.06 469 TYR A C 1
ATOM 3858 O O . TYR A 1 469 ? 18.828 10.211 -29.25 1 98.06 469 TYR A O 1
ATOM 3866 N N . ALA A 1 470 ? 20.812 9.297 -29.062 1 98.38 470 ALA A N 1
ATOM 3867 C CA . ALA A 1 470 ? 20.344 8.172 -28.25 1 98.38 470 ALA A CA 1
ATOM 3868 C C . ALA A 1 470 ? 19.688 8.672 -26.953 1 98.38 470 ALA A C 1
ATOM 3870 O O . ALA A 1 470 ? 18.641 8.164 -26.547 1 98.38 470 ALA A O 1
ATOM 3871 N N . GLN A 1 471 ? 20.266 9.625 -26.344 1 97.94 471 GLN A N 1
ATOM 3872 C CA . GLN A 1 471 ? 19.75 10.203 -25.109 1 97.94 471 GLN A CA 1
ATOM 3873 C C . GLN A 1 471 ? 18.422 10.922 -25.359 1 97.94 471 GLN A C 1
ATOM 3875 O O . GLN A 1 471 ? 17.516 10.867 -24.531 1 97.94 471 GLN A O 1
ATOM 3880 N N . LYS A 1 472 ? 18.391 11.609 -26.438 1 98.06 472 LYS A N 1
ATOM 3881 C CA . LYS A 1 472 ? 17.141 12.289 -26.797 1 98.06 472 LYS A CA 1
ATOM 3882 C C . LYS A 1 472 ? 16 11.297 -26.969 1 98.06 472 LYS A C 1
ATOM 3884 O O . LYS A 1 472 ? 14.898 11.516 -26.469 1 98.06 472 LYS A O 1
ATOM 3889 N N . VAL A 1 473 ? 16.281 10.203 -27.734 1 98.44 473 VAL A N 1
ATOM 3890 C CA . VAL A 1 473 ? 15.273 9.164 -27.953 1 98.44 473 VAL A CA 1
ATOM 3891 C C . VAL A 1 473 ? 14.828 8.578 -26.625 1 98.44 473 VAL A C 1
ATOM 3893 O O . VAL A 1 473 ? 13.633 8.398 -26.375 1 98.44 473 VAL A O 1
ATOM 3896 N N . MET A 1 474 ? 15.773 8.289 -25.797 1 98.25 474 MET A N 1
ATOM 3897 C CA . MET A 1 474 ? 15.477 7.754 -24.469 1 98.25 474 MET A CA 1
ATOM 3898 C C . MET A 1 474 ? 14.57 8.703 -23.688 1 98.25 474 MET A C 1
ATOM 3900 O O . MET A 1 474 ? 13.586 8.273 -23.094 1 98.25 474 MET A O 1
ATOM 3904 N N . SER A 1 475 ? 14.891 9.984 -23.703 1 97.69 475 SER A N 1
ATOM 3905 C CA . SER A 1 475 ? 14.133 11 -22.969 1 97.69 475 SER A CA 1
ATOM 3906 C C . SER A 1 475 ? 12.703 11.094 -23.484 1 97.69 475 SER A C 1
ATOM 3908 O O . SER A 1 475 ? 11.766 11.266 -22.703 1 97.69 475 SER A O 1
ATOM 3910 N N . ASP A 1 476 ? 12.578 11.023 -24.797 1 97.88 476 ASP A N 1
ATOM 3911 C CA . ASP A 1 476 ? 11.25 11.086 -25.391 1 97.88 476 ASP A CA 1
ATOM 3912 C C . ASP A 1 476 ? 10.391 9.898 -24.969 1 97.88 476 ASP A C 1
ATOM 3914 O O . ASP A 1 476 ? 9.211 10.055 -24.641 1 97.88 476 ASP A O 1
ATOM 3918 N N . ILE A 1 477 ? 10.992 8.75 -24.969 1 98.25 477 ILE A N 1
ATOM 3919 C CA . ILE A 1 477 ? 10.281 7.531 -24.609 1 98.25 477 ILE A CA 1
ATOM 3920 C C . ILE A 1 477 ? 9.945 7.559 -23.125 1 98.25 477 ILE A C 1
ATOM 3922 O O . ILE A 1 477 ? 8.836 7.188 -22.719 1 98.25 477 ILE A O 1
ATOM 3926 N N . LEU A 1 478 ? 10.836 8.031 -22.312 1 97.75 478 LEU A N 1
ATOM 3927 C CA . LEU A 1 478 ? 10.609 8.164 -20.891 1 97.75 478 LEU A CA 1
ATOM 3928 C C . LEU A 1 478 ? 9.484 9.148 -20.609 1 97.75 478 LEU A C 1
ATOM 3930 O O . LEU A 1 478 ? 8.641 8.906 -19.734 1 97.75 478 LEU A O 1
ATOM 3934 N N . ALA A 1 479 ? 9.508 10.227 -21.312 1 96.81 479 ALA A N 1
ATOM 3935 C CA . ALA A 1 479 ? 8.484 11.258 -21.125 1 96.81 479 ALA A CA 1
ATOM 3936 C C . ALA A 1 479 ? 7.102 10.734 -21.484 1 96.81 479 ALA A C 1
ATOM 3938 O O . ALA A 1 479 ? 6.094 11.195 -20.953 1 96.81 479 ALA A O 1
ATOM 3939 N N . ALA A 1 480 ? 7.082 9.758 -22.375 1 97.38 480 ALA A N 1
ATOM 3940 C CA . ALA A 1 480 ? 5.816 9.164 -22.812 1 97.38 480 ALA A CA 1
ATOM 3941 C C . ALA A 1 480 ? 5.328 8.125 -21.797 1 97.38 480 ALA A C 1
ATOM 3943 O O . ALA A 1 480 ? 4.203 7.637 -21.906 1 97.38 480 ALA A O 1
ATOM 3944 N N . GLY A 1 481 ? 6.117 7.77 -20.828 1 97.25 481 GLY A N 1
ATOM 3945 C CA . GLY A 1 481 ? 5.656 6.93 -19.734 1 97.25 481 GLY A CA 1
ATOM 3946 C C . GLY A 1 481 ? 6.129 5.492 -19.859 1 97.25 481 GLY A C 1
ATOM 3947 O O . GLY A 1 481 ? 5.566 4.598 -19.219 1 97.25 481 GLY A O 1
ATOM 3948 N N . TYR A 1 482 ? 7.219 5.234 -20.703 1 98.44 482 TYR A N 1
ATOM 3949 C CA . TYR A 1 482 ? 7.695 3.871 -20.891 1 98.44 482 TYR A CA 1
ATO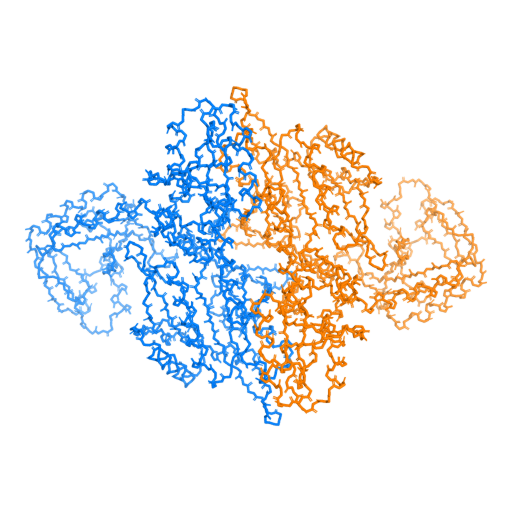M 3950 C C . TYR A 1 482 ? 9.102 3.701 -20.328 1 98.44 482 TYR A C 1
ATOM 3952 O O . TYR A 1 482 ? 9.883 4.656 -20.297 1 98.44 482 TYR A O 1
ATOM 3960 N N . HIS A 1 483 ? 9.367 2.504 -19.859 1 98.19 483 HIS A N 1
ATOM 3961 C CA . HIS A 1 483 ? 10.688 2.188 -19.328 1 98.19 483 HIS A CA 1
ATOM 3962 C C . HIS A 1 483 ? 11.711 2 -20.438 1 98.19 483 HIS A C 1
ATOM 3964 O O . HIS A 1 483 ? 11.523 1.153 -21.312 1 98.19 483 HIS A O 1
ATOM 3970 N N . VAL A 1 484 ? 12.758 2.82 -20.422 1 98.25 484 VAL A N 1
ATOM 3971 C CA . VAL A 1 484 ? 13.758 2.764 -21.469 1 98.25 484 VAL A CA 1
ATOM 3972 C C . VAL A 1 484 ? 15.141 3.084 -20.891 1 98.25 484 VAL A C 1
ATOM 3974 O O . VAL A 1 484 ? 15.266 3.939 -20.016 1 98.25 484 VAL A O 1
ATOM 3977 N N . ASP A 1 485 ? 16.109 2.355 -21.297 1 97.06 485 ASP A N 1
ATOM 3978 C CA . ASP A 1 485 ? 17.516 2.602 -20.969 1 97.06 485 ASP A CA 1
ATOM 3979 C C . ASP A 1 485 ? 18.312 2.963 -22.203 1 97.06 485 ASP A C 1
ATOM 3981 O O . ASP A 1 485 ? 17.812 2.863 -23.328 1 97.06 485 ASP A O 1
ATOM 3985 N N . ALA A 1 486 ? 19.5 3.504 -22 1 97.25 486 ALA A N 1
ATOM 3986 C CA . ALA A 1 486 ? 20.469 3.721 -23.078 1 97.25 486 ALA A CA 1
ATOM 3987 C C . ALA A 1 486 ? 21.828 3.113 -22.719 1 97.25 486 ALA A C 1
ATOM 3989 O O . ALA A 1 486 ? 22.281 3.23 -21.578 1 97.25 486 ALA A O 1
ATOM 3990 N N . ASP A 1 487 ? 22.344 2.352 -23.594 1 97 487 ASP A N 1
ATOM 3991 C CA . ASP A 1 487 ? 23.688 1.818 -23.406 1 97 487 ASP A CA 1
ATOM 3992 C C . ASP A 1 487 ? 24.719 2.672 -24.141 1 97 487 ASP A C 1
ATOM 3994 O O . ASP A 1 487 ? 24.969 2.463 -25.328 1 97 487 ASP A O 1
ATOM 3998 N N . LEU A 1 488 ? 25.406 3.514 -23.391 1 95.06 488 LEU A N 1
ATOM 3999 C CA . LEU A 1 488 ? 26.344 4.469 -23.984 1 95.06 488 LEU A CA 1
ATOM 4000 C C . LEU A 1 488 ? 27.781 4.047 -23.734 1 95.06 488 LEU A C 1
ATOM 4002 O O . LEU A 1 488 ? 28.703 4.871 -23.828 1 95.06 488 LEU A O 1
ATOM 4006 N N . ASP A 1 489 ? 27.953 2.793 -23.375 1 91.88 489 ASP A N 1
ATOM 4007 C CA . ASP A 1 489 ? 29.297 2.287 -23.109 1 91.88 489 ASP A CA 1
ATOM 4008 C C . ASP A 1 489 ? 30 1.918 -24.422 1 91.88 489 ASP A C 1
ATOM 4010 O O . ASP A 1 489 ? 29.75 0.853 -24.984 1 91.88 489 ASP A O 1
ATOM 4014 N N . HIS A 1 490 ? 31.016 2.664 -24.828 1 90.75 490 HIS A N 1
ATOM 4015 C CA . HIS A 1 490 ? 31.656 2.432 -26.125 1 90.75 490 HIS A CA 1
ATOM 4016 C C . HIS A 1 490 ? 32.844 1.491 -25.984 1 90.75 490 HIS A C 1
ATOM 4018 O O . HIS A 1 490 ? 33.531 1.186 -26.969 1 90.75 490 HIS A O 1
ATOM 4024 N N . GLY A 1 491 ? 33.031 1.014 -24.781 1 90.69 491 GLY A N 1
ATOM 4025 C CA . GLY A 1 491 ? 34 -0.051 -24.609 1 90.69 491 GLY A CA 1
ATOM 4026 C C . GLY A 1 491 ? 33.5 -1.403 -25.078 1 90.69 491 GLY A C 1
ATOM 4027 O O . GLY A 1 491 ? 34.312 -2.314 -25.328 1 90.69 491 GLY A O 1
ATOM 4028 N N . THR A 1 492 ? 32.281 -1.479 -25.312 1 92.44 492 THR A N 1
ATOM 4029 C CA . THR A 1 492 ? 31.625 -2.701 -25.766 1 92.44 492 THR A CA 1
ATOM 4030 C C . THR A 1 492 ? 31.172 -2.561 -27.219 1 92.44 492 THR A C 1
ATOM 4032 O O . THR A 1 492 ? 30.688 -1.503 -27.625 1 92.44 492 THR A O 1
ATOM 4035 N N . THR A 1 493 ? 31.375 -3.703 -28.031 1 94.62 493 THR A N 1
ATOM 4036 C CA . THR A 1 493 ? 31 -3.67 -29.438 1 94.62 493 THR A CA 1
ATOM 4037 C C . THR A 1 493 ? 29.484 -3.627 -29.578 1 94.62 493 THR A C 1
ATOM 4039 O O . THR A 1 493 ? 28.75 -4.023 -28.672 1 94.62 493 THR A O 1
ATOM 4042 N N . LEU A 1 494 ? 29.078 -3.146 -30.719 1 95 494 LEU A N 1
ATOM 4043 C CA . LEU A 1 494 ? 27.656 -3.051 -31 1 95 494 LEU A CA 1
ATOM 4044 C C . LEU A 1 494 ? 26.984 -4.414 -30.875 1 95 494 LEU A C 1
ATOM 4046 O O . LEU A 1 494 ? 25.938 -4.535 -30.234 1 95 494 LEU A O 1
ATOM 4050 N N . ASN A 1 495 ? 27.562 -5.434 -31.484 1 95.06 495 ASN A N 1
ATOM 4051 C CA . ASN A 1 495 ? 26.984 -6.777 -31.453 1 95.06 495 ASN A CA 1
ATOM 4052 C C . ASN A 1 495 ? 26.875 -7.309 -30.031 1 95.06 495 ASN A C 1
ATOM 4054 O O . ASN A 1 495 ? 25.891 -7.969 -29.688 1 95.06 495 ASN A O 1
ATOM 4058 N N . LYS A 1 496 ? 27.828 -6.988 -29.297 1 96.5 496 LYS A N 1
ATOM 4059 C CA . LYS A 1 496 ? 27.797 -7.438 -27.906 1 96.5 496 LYS A CA 1
ATOM 4060 C C . LYS A 1 496 ? 26.734 -6.699 -27.125 1 96.5 496 LYS A C 1
ATOM 4062 O O . LYS A 1 496 ? 26.062 -7.285 -26.266 1 96.5 496 LYS A O 1
ATOM 4067 N N . LYS A 1 497 ? 26.562 -5.391 -27.359 1 96.75 497 LYS A N 1
ATOM 4068 C CA . LYS A 1 497 ? 25.5 -4.621 -26.703 1 96.75 497 LYS A CA 1
ATOM 4069 C C . LYS A 1 497 ? 24.125 -5.195 -27.016 1 96.75 497 LYS A C 1
ATOM 4071 O O . LYS A 1 497 ? 23.281 -5.34 -26.125 1 96.75 497 LYS A O 1
ATOM 4076 N N . VAL A 1 498 ? 23.953 -5.496 -28.25 1 96.69 498 VAL A N 1
ATOM 4077 C CA . VAL A 1 498 ? 22.688 -6.047 -28.703 1 96.69 498 VAL A CA 1
ATOM 4078 C C . VAL A 1 498 ? 22.453 -7.406 -28.047 1 96.69 498 VAL A C 1
ATOM 4080 O O . VAL A 1 498 ? 21.344 -7.688 -27.562 1 96.69 498 VAL A O 1
ATOM 4083 N N . ARG A 1 499 ? 23.422 -8.227 -28.031 1 96.75 499 ARG A N 1
ATOM 4084 C CA . ARG A 1 499 ? 23.328 -9.547 -27.406 1 96.75 499 ARG A CA 1
ATOM 4085 C C . ARG A 1 499 ? 23 -9.43 -25.922 1 96.75 499 ARG A C 1
ATOM 4087 O O . ARG A 1 499 ? 22.172 -10.164 -25.406 1 96.75 499 ARG A O 1
ATOM 4094 N N . ASN A 1 500 ? 23.719 -8.5 -25.25 1 96.5 500 ASN A N 1
ATOM 4095 C CA . ASN A 1 500 ? 23.453 -8.273 -23.828 1 96.5 500 ASN A CA 1
ATOM 4096 C C . ASN A 1 500 ? 22.016 -7.848 -23.578 1 96.5 500 ASN A C 1
ATOM 4098 O O . ASN A 1 500 ? 21.391 -8.266 -22.609 1 96.5 500 ASN A O 1
ATOM 4102 N N . ALA A 1 501 ? 21.531 -6.996 -24.438 1 97.62 501 ALA A N 1
ATOM 4103 C CA . ALA A 1 501 ? 20.156 -6.527 -24.328 1 97.62 501 ALA A CA 1
ATOM 4104 C C . ALA A 1 501 ? 19.172 -7.676 -24.531 1 97.62 501 ALA A C 1
ATOM 4106 O O . ALA A 1 501 ? 18.141 -7.742 -23.859 1 97.62 501 ALA A O 1
ATOM 4107 N N . GLN A 1 502 ? 19.484 -8.555 -25.469 1 96.75 502 GLN A N 1
ATOM 4108 C CA . GLN A 1 502 ? 18.656 -9.734 -25.719 1 96.75 502 GLN A CA 1
ATOM 4109 C C . GLN A 1 502 ? 18.641 -10.656 -24.5 1 96.75 502 GLN A C 1
ATOM 4111 O O . GLN A 1 502 ? 17.578 -11.117 -24.078 1 96.75 502 GLN A O 1
ATOM 4116 N N . LEU A 1 503 ? 19.781 -10.844 -23.953 1 95.69 503 LEU A N 1
ATOM 4117 C CA . LEU A 1 503 ? 19.906 -11.719 -22.797 1 95.69 503 LEU A CA 1
ATOM 4118 C C . LEU A 1 503 ? 19.188 -11.117 -21.578 1 95.69 503 LEU A C 1
ATOM 4120 O O . LEU A 1 503 ? 18.656 -11.844 -20.75 1 95.69 503 LEU A O 1
ATOM 4124 N N . ALA A 1 504 ? 19.188 -9.82 -21.531 1 96.75 504 ALA A N 1
ATOM 4125 C CA . ALA A 1 504 ? 18.516 -9.117 -20.453 1 96.75 504 ALA A CA 1
ATOM 4126 C C . ALA A 1 504 ? 17 -9.055 -20.688 1 96.75 504 ALA A C 1
ATOM 4128 O O . ALA A 1 504 ? 16.25 -8.594 -19.828 1 96.75 504 ALA A O 1
ATOM 4129 N N . GLN A 1 505 ? 16.562 -9.523 -21.812 1 96.88 505 GLN A N 1
ATOM 4130 C CA . GLN A 1 505 ? 15.164 -9.711 -22.156 1 96.88 505 GLN A CA 1
ATOM 4131 C C . GLN A 1 505 ? 14.469 -8.375 -22.375 1 96.88 505 GLN A C 1
ATOM 4133 O O . GLN A 1 505 ? 13.305 -8.203 -22 1 96.88 505 GLN A O 1
ATOM 4138 N N . TYR A 1 506 ? 15.211 -7.336 -22.938 1 98.31 506 TYR A N 1
ATOM 4139 C CA . TYR A 1 506 ? 14.531 -6.129 -23.391 1 98.31 506 TYR A CA 1
ATOM 4140 C C . TYR A 1 506 ? 13.547 -6.449 -24.516 1 98.31 506 TYR A C 1
ATOM 4142 O O . TYR A 1 506 ? 13.875 -7.16 -25.469 1 98.31 506 TYR A O 1
ATOM 4150 N N . ASN A 1 507 ? 12.344 -5.953 -24.391 1 98.31 507 ASN A N 1
ATOM 4151 C CA . ASN A 1 507 ? 11.359 -6.227 -25.422 1 98.31 507 ASN A CA 1
ATOM 4152 C C . ASN A 1 507 ? 11.812 -5.691 -26.781 1 98.31 507 ASN A C 1
ATOM 4154 O O . ASN A 1 507 ? 11.719 -6.391 -27.797 1 98.31 507 ASN A O 1
ATOM 4158 N N . PHE A 1 508 ? 12.266 -4.406 -26.766 1 98.38 508 PHE A N 1
ATOM 4159 C CA . PHE A 1 508 ? 12.68 -3.752 -28 1 98.38 508 PHE A CA 1
ATOM 4160 C C . PHE A 1 508 ? 14.062 -3.135 -27.859 1 98.38 508 PHE A C 1
ATOM 4162 O O . PHE A 1 508 ? 14.391 -2.566 -26.812 1 98.38 508 PHE A O 1
ATOM 4169 N N . ILE A 1 509 ? 14.852 -3.322 -28.844 1 98.44 509 ILE A N 1
ATOM 4170 C CA . ILE A 1 509 ? 16.203 -2.793 -28.922 1 98.44 509 ILE A CA 1
ATOM 4171 C C . ILE A 1 509 ? 16.328 -1.817 -30.094 1 98.44 509 ILE A C 1
ATOM 4173 O O . ILE A 1 509 ? 16.109 -2.197 -31.25 1 98.44 509 ILE A O 1
ATOM 4177 N N . PHE A 1 510 ? 16.625 -0.55 -29.812 1 98.5 510 PHE A N 1
ATOM 4178 C CA . PHE A 1 510 ? 16.734 0.498 -30.828 1 98.5 510 PHE A CA 1
ATOM 4179 C C . PHE A 1 510 ? 18.188 0.799 -31.141 1 98.5 510 PHE A C 1
ATOM 4181 O O . PHE A 1 510 ? 18.938 1.279 -30.281 1 98.5 510 PHE A O 1
ATOM 4188 N N . VAL A 1 511 ? 18.547 0.542 -32.344 1 98.12 511 VAL A N 1
ATOM 4189 C CA . VAL A 1 511 ? 19.875 0.918 -32.781 1 98.12 511 VAL A CA 1
ATOM 4190 C C . VAL A 1 511 ? 19.812 2.246 -33.531 1 98.12 511 VAL A C 1
ATOM 4192 O O . VAL A 1 511 ? 18.984 2.416 -34.438 1 98.12 511 VAL A O 1
ATOM 4195 N N . VAL A 1 512 ? 20.703 3.211 -33.156 1 98.44 512 VAL A N 1
ATOM 4196 C CA . VAL A 1 512 ? 20.641 4.527 -33.781 1 98.44 512 VAL A CA 1
ATOM 4197 C C . VAL A 1 512 ? 22.016 4.91 -34.312 1 98.44 512 VAL A C 1
ATOM 4199 O O . VAL A 1 512 ? 23.031 4.73 -33.656 1 98.44 512 VAL A O 1
ATOM 4202 N N . GLY A 1 513 ? 22.078 5.297 -35.562 1 97.19 513 GLY A N 1
ATOM 4203 C CA . GLY A 1 513 ? 23.266 5.801 -36.219 1 97.19 513 GLY A CA 1
ATOM 4204 C C . GLY A 1 513 ? 23.031 7.105 -36.969 1 97.19 513 GLY A C 1
ATOM 4205 O O . GLY A 1 513 ? 22.234 7.938 -36.5 1 97.19 513 GLY A O 1
ATOM 4206 N N . GLU A 1 514 ? 23.781 7.258 -38 1 96.44 514 GLU A N 1
ATOM 4207 C CA . GLU A 1 514 ? 23.719 8.508 -38.781 1 96.44 514 GLU A CA 1
ATOM 4208 C C . GLU A 1 514 ? 22.344 8.695 -39.406 1 96.44 514 GLU A C 1
ATOM 4210 O O . GLU A 1 514 ? 21.734 9.766 -39.281 1 96.44 514 GLU A O 1
ATOM 4215 N N . LYS A 1 515 ? 21.938 7.723 -40.062 1 96.25 515 LYS A N 1
ATOM 4216 C CA . LYS A 1 515 ? 20.641 7.793 -40.75 1 96.25 515 LYS A CA 1
ATOM 4217 C C . LYS A 1 515 ? 19.516 8.086 -39.781 1 96.25 515 LYS A C 1
ATOM 4219 O O . LYS A 1 515 ? 18.672 8.953 -40.031 1 96.25 515 LYS A O 1
ATOM 4224 N N . GLU A 1 516 ? 19.453 7.352 -38.656 1 96.62 516 GLU A N 1
ATOM 4225 C CA . GLU A 1 516 ? 18.406 7.512 -37.625 1 96.62 516 GLU A CA 1
ATOM 4226 C C . GLU A 1 516 ? 18.438 8.906 -37.031 1 96.62 516 GLU A C 1
ATOM 4228 O O . GLU A 1 516 ? 17.391 9.523 -36.812 1 96.62 516 GLU A O 1
ATOM 4233 N N . ALA A 1 517 ? 19.625 9.414 -36.75 1 97.06 517 ALA A N 1
ATOM 4234 C CA . ALA A 1 517 ? 19.766 10.734 -36.156 1 97.06 517 ALA A CA 1
ATOM 4235 C C . ALA A 1 517 ? 19.297 11.828 -37.094 1 97.06 517 ALA A C 1
ATOM 4237 O O . ALA A 1 517 ? 18.719 12.828 -36.656 1 97.06 517 ALA A O 1
ATOM 4238 N N . THR A 1 518 ? 19.562 11.641 -38.375 1 96.31 518 THR A N 1
ATOM 4239 C CA . THR A 1 518 ? 19.219 12.656 -39.344 1 96.31 518 THR A CA 1
ATOM 4240 C C . THR A 1 518 ? 17.719 12.648 -39.656 1 96.31 518 THR A C 1
ATOM 4242 O O . THR A 1 518 ? 17.125 13.695 -39.906 1 96.31 518 THR A O 1
ATOM 4245 N N . THR A 1 519 ? 17.109 11.539 -39.531 1 96.38 519 THR A N 1
ATOM 4246 C CA . THR A 1 519 ? 15.711 11.414 -39.938 1 96.38 519 THR A CA 1
ATOM 4247 C C . THR A 1 519 ? 14.789 11.328 -38.75 1 96.38 519 THR A C 1
ATOM 4249 O O . THR A 1 519 ? 13.562 11.297 -38.875 1 96.38 519 THR A O 1
ATOM 4252 N N . GLY A 1 520 ? 15.32 11.289 -37.562 1 96.81 520 GLY A N 1
ATOM 4253 C CA . GLY A 1 520 ? 14.516 11.188 -36.344 1 96.81 520 GLY A CA 1
ATOM 4254 C C . GLY A 1 520 ? 13.859 9.828 -36.188 1 96.81 520 GLY A C 1
ATOM 4255 O O . GLY A 1 520 ? 12.688 9.742 -35.812 1 96.81 520 GLY A O 1
ATOM 4256 N N . THR A 1 521 ? 14.602 8.789 -36.562 1 98.12 521 THR A N 1
ATOM 4257 C CA . THR A 1 521 ? 14.062 7.438 -36.562 1 98.12 521 THR A CA 1
ATOM 4258 C C . THR A 1 521 ? 14.906 6.531 -35.656 1 98.12 521 THR A C 1
ATOM 4260 O O . THR A 1 521 ? 15.867 6.98 -35.031 1 98.12 521 THR A O 1
ATOM 4263 N N . VAL A 1 522 ? 14.445 5.344 -35.438 1 98.5 522 VAL A N 1
ATOM 4264 C CA . VAL A 1 522 ? 15.195 4.293 -34.75 1 98.5 522 VAL A CA 1
ATOM 4265 C C . VAL A 1 522 ? 15.078 2.986 -35.531 1 98.5 522 VAL A C 1
ATOM 4267 O O . VAL A 1 522 ? 14.062 2.738 -36.188 1 98.5 522 VAL A O 1
ATOM 4270 N N . ASN A 1 523 ? 16.156 2.203 -35.531 1 97.94 523 ASN A N 1
ATOM 4271 C CA . ASN A 1 523 ? 16.094 0.845 -36.062 1 97.94 523 ASN A CA 1
ATOM 4272 C C . ASN A 1 523 ? 15.68 -0.156 -35 1 97.94 523 ASN A C 1
ATOM 4274 O O . ASN A 1 523 ? 16.391 -0.363 -34 1 97.94 523 ASN A O 1
ATOM 4278 N N . VAL A 1 524 ? 14.539 -0.821 -35.219 1 97.75 524 VAL A N 1
ATOM 4279 C CA . VAL A 1 524 ? 13.883 -1.596 -34.156 1 97.75 524 VAL A CA 1
ATOM 4280 C C . VAL A 1 524 ? 14.242 -3.072 -34.312 1 97.75 524 VAL A C 1
ATOM 4282 O O . VAL A 1 524 ? 14.039 -3.662 -35.375 1 97.75 524 VAL A O 1
ATOM 4285 N N . ARG A 1 525 ? 14.766 -3.609 -33.25 1 96.75 525 ARG A N 1
ATOM 4286 C CA . ARG A 1 525 ? 14.992 -5.039 -33.094 1 96.75 525 ARG A CA 1
ATOM 4287 C C . ARG A 1 525 ? 14.312 -5.562 -31.828 1 96.75 525 ARG A C 1
ATOM 4289 O O . ARG A 1 525 ? 14 -4.785 -30.922 1 96.75 525 ARG A O 1
ATOM 4296 N N . THR A 1 526 ? 14.016 -6.883 -31.812 1 96.44 526 THR A N 1
ATOM 4297 C CA . THR A 1 526 ? 13.375 -7.477 -30.641 1 96.44 526 THR A CA 1
ATOM 4298 C C . THR A 1 526 ? 14.336 -8.43 -29.938 1 96.44 526 THR A C 1
ATOM 4300 O O . THR A 1 526 ? 15.398 -8.758 -30.453 1 96.44 526 THR A O 1
ATOM 4303 N N . ARG A 1 527 ? 13.969 -8.867 -28.734 1 95.38 527 ARG A N 1
ATOM 4304 C CA . ARG A 1 527 ? 14.789 -9.758 -27.922 1 95.38 527 ARG A CA 1
ATOM 4305 C C . ARG A 1 527 ? 14.992 -11.102 -28.609 1 95.38 527 ARG A C 1
ATOM 4307 O O . ARG A 1 527 ? 15.969 -11.797 -28.359 1 95.38 527 ARG A O 1
ATOM 4314 N N . ASP A 1 528 ? 14.125 -11.461 -29.578 1 91.88 528 ASP A N 1
ATOM 4315 C CA . ASP A 1 528 ? 14.25 -12.711 -30.312 1 91.88 528 ASP A CA 1
ATOM 4316 C C . ASP A 1 528 ? 15.039 -12.508 -31.609 1 91.88 528 ASP A C 1
ATOM 4318 O O . ASP A 1 528 ? 15.008 -13.352 -32.5 1 91.88 528 ASP A O 1
ATOM 4322 N N . ASN A 1 529 ? 15.609 -11.398 -31.734 1 89.19 529 ASN A N 1
ATOM 4323 C CA . ASN A 1 529 ? 16.5 -11.062 -32.812 1 89.19 529 ASN A CA 1
ATOM 4324 C C . ASN A 1 529 ? 15.742 -10.852 -34.125 1 89.19 529 ASN A C 1
ATOM 4326 O O . ASN A 1 529 ? 16.281 -11.086 -35.219 1 89.19 529 ASN A O 1
ATOM 4330 N N . LYS A 1 530 ? 14.578 -10.523 -33.969 1 92.75 530 LYS A N 1
ATOM 4331 C CA . LYS A 1 530 ? 13.828 -10.109 -35.156 1 92.75 530 LYS A CA 1
ATOM 4332 C C . LYS A 1 530 ? 14.031 -8.625 -35.438 1 92.75 530 LYS A C 1
ATOM 4334 O O . LYS A 1 530 ? 13.953 -7.793 -34.531 1 92.75 530 LYS A O 1
ATOM 4339 N N . VAL A 1 531 ? 14.312 -8.344 -36.688 1 94 531 VAL A N 1
ATOM 4340 C CA . VAL A 1 531 ? 14.523 -6.961 -37.094 1 94 531 VAL A CA 1
ATOM 4341 C C . VAL A 1 531 ? 13.266 -6.422 -37.781 1 94 531 VAL A C 1
ATOM 4343 O O . VAL A 1 531 ? 12.805 -6.965 -38.781 1 94 531 VAL A O 1
ATOM 4346 N N . HIS A 1 532 ? 12.711 -5.391 -37.281 1 94.06 532 HIS A N 1
ATOM 4347 C CA . HIS A 1 532 ? 11.484 -4.805 -37.812 1 94.06 532 HIS A CA 1
ATOM 4348 C C . HIS A 1 532 ? 11.805 -3.67 -38.781 1 94.06 532 HIS A C 1
ATOM 4350 O O . HIS A 1 532 ? 10.984 -3.324 -39.625 1 94.06 532 HIS A O 1
ATOM 4356 N N . GLY A 1 533 ? 12.969 -3.062 -38.625 1 93.94 533 GLY A N 1
ATOM 4357 C CA . GLY A 1 533 ? 13.367 -1.997 -39.531 1 93.94 533 GLY A CA 1
ATOM 4358 C C . GLY A 1 533 ? 13.266 -0.617 -38.906 1 93.94 533 GLY A C 1
ATOM 4359 O O . GLY A 1 533 ? 13.336 -0.471 -37.688 1 93.94 533 GLY A O 1
ATOM 4360 N N . GLU A 1 534 ? 13.203 0.376 -39.719 1 96.5 534 GLU A N 1
ATOM 4361 C CA . GLU A 1 534 ? 13.281 1.771 -39.312 1 96.5 534 GLU A CA 1
ATOM 4362 C C . GLU A 1 534 ? 11.891 2.352 -39.062 1 96.5 534 GLU A C 1
ATOM 4364 O O . GLU A 1 534 ? 10.984 2.182 -39.875 1 96.5 534 GLU A O 1
ATOM 4369 N N . PHE A 1 535 ? 11.688 2.984 -37.938 1 97.81 535 PHE A N 1
ATOM 4370 C CA . PHE A 1 535 ? 10.445 3.658 -37.562 1 97.81 535 PHE A CA 1
ATOM 4371 C C . PHE A 1 535 ? 10.742 5.031 -36.969 1 97.81 535 PHE A C 1
ATOM 4373 O O . PHE A 1 535 ? 11.781 5.234 -36.344 1 97.81 535 PHE A O 1
ATOM 4380 N N . SER A 1 536 ? 9.836 5.969 -37.188 1 98.06 536 SER A N 1
ATOM 4381 C CA . SER A 1 536 ? 9.93 7.23 -36.438 1 98.06 536 SER A CA 1
ATOM 4382 C C . SER A 1 536 ? 9.656 7.027 -34.969 1 98.06 536 SER A C 1
ATOM 4384 O O . SER A 1 536 ? 8.961 6.086 -34.562 1 98.06 536 SER A O 1
ATOM 4386 N N . VAL A 1 537 ? 10.227 7.906 -34.125 1 97.88 537 VAL A N 1
ATOM 4387 C CA . VAL A 1 537 ? 10 7.82 -32.688 1 97.88 537 VAL A CA 1
ATOM 4388 C C . VAL A 1 537 ? 8.508 7.941 -32.406 1 97.88 537 VAL A C 1
ATOM 4390 O O . VAL A 1 537 ? 7.977 7.23 -31.531 1 97.88 537 VAL A O 1
ATOM 4393 N N . GLU A 1 538 ? 7.84 8.734 -33.094 1 97.69 538 GLU A N 1
ATOM 4394 C CA . GLU A 1 538 ? 6.402 8.914 -32.938 1 97.69 538 GLU A CA 1
ATOM 4395 C C . GLU A 1 538 ? 5.648 7.629 -33.25 1 97.69 538 GLU A C 1
ATOM 4397 O O . GLU A 1 538 ? 4.715 7.262 -32.531 1 97.69 538 GLU A O 1
ATOM 4402 N N . ALA A 1 539 ? 6.02 7.016 -34.312 1 97.62 539 ALA A N 1
ATOM 4403 C CA . ALA A 1 539 ? 5.379 5.758 -34.688 1 97.62 539 ALA A CA 1
ATOM 4404 C C . ALA A 1 539 ? 5.594 4.695 -33.625 1 97.62 539 ALA A C 1
ATOM 4406 O O . ALA A 1 539 ? 4.691 3.908 -33.344 1 97.62 539 ALA A O 1
ATOM 4407 N N . VAL A 1 540 ? 6.777 4.645 -33.094 1 97.94 540 VAL A N 1
ATOM 4408 C CA . VAL A 1 540 ? 7.121 3.701 -32.031 1 97.94 540 VAL A CA 1
ATOM 4409 C C . VAL A 1 540 ? 6.234 3.947 -30.812 1 97.94 540 VAL A C 1
ATOM 4411 O O . VAL A 1 540 ? 5.676 3.006 -30.234 1 97.94 540 VAL A O 1
ATOM 4414 N N . LEU A 1 541 ? 6.055 5.191 -30.422 1 98.19 541 LEU A N 1
ATOM 4415 C CA . LEU A 1 541 ? 5.266 5.543 -29.234 1 98.19 541 LEU A CA 1
ATOM 4416 C C . LEU A 1 541 ? 3.799 5.168 -29.438 1 98.19 541 LEU A C 1
ATOM 4418 O O . LEU A 1 541 ? 3.127 4.746 -28.5 1 98.19 541 LEU A O 1
ATOM 4422 N N . ASN A 1 542 ? 3.326 5.34 -30.656 1 97.88 542 ASN A N 1
ATOM 4423 C CA . ASN A 1 542 ? 1.962 4.922 -30.953 1 97.88 542 ASN A CA 1
ATOM 4424 C C . ASN A 1 542 ? 1.79 3.412 -30.812 1 97.88 542 ASN A C 1
ATOM 4426 O O . ASN A 1 542 ? 0.771 2.947 -30.297 1 97.88 542 ASN A O 1
ATOM 4430 N N . LYS A 1 543 ? 2.771 2.691 -31.312 1 97.19 543 LYS A N 1
ATOM 4431 C CA . LYS A 1 543 ? 2.73 1.239 -31.172 1 97.19 543 LYS A CA 1
ATOM 4432 C C . LYS A 1 543 ? 2.801 0.823 -29.719 1 97.19 543 LYS A C 1
ATOM 4434 O O . LYS A 1 543 ? 2.107 -0.105 -29.297 1 97.19 543 LYS A O 1
ATOM 4439 N N . PHE A 1 544 ? 3.701 1.483 -28.938 1 98.19 544 PHE A N 1
ATOM 4440 C CA . PHE A 1 544 ? 3.816 1.209 -27.516 1 98.19 544 PHE A CA 1
ATOM 4441 C C . PHE A 1 544 ? 2.479 1.423 -26.812 1 98.19 544 PHE A C 1
ATOM 4443 O O . PHE A 1 544 ? 2.09 0.631 -25.953 1 98.19 544 PHE A O 1
ATOM 4450 N N . ALA A 1 545 ? 1.787 2.49 -27.172 1 97.69 545 ALA A N 1
ATOM 4451 C CA . ALA A 1 545 ? 0.489 2.799 -26.578 1 97.69 545 ALA A CA 1
ATOM 4452 C C . ALA A 1 545 ? -0.514 1.679 -26.844 1 97.69 545 ALA A C 1
ATOM 4454 O O . ALA A 1 545 ? -1.271 1.291 -25.953 1 97.69 545 ALA A O 1
ATOM 4455 N N . THR A 1 546 ? -0.522 1.137 -28.016 1 97.06 546 THR A N 1
ATOM 4456 C CA . THR A 1 546 ? -1.431 0.061 -28.391 1 97.06 546 THR A CA 1
ATOM 4457 C C . THR A 1 546 ? -1.09 -1.226 -27.641 1 97.06 546 THR A C 1
ATOM 4459 O O . THR A 1 546 ? -1.977 -1.893 -27.109 1 97.06 546 THR A O 1
ATOM 4462 N N . LEU A 1 547 ? 0.22 -1.575 -27.625 1 97.25 547 LEU A N 1
ATOM 4463 C CA . LEU A 1 547 ? 0.67 -2.781 -26.953 1 97.25 547 LEU A CA 1
ATOM 4464 C C . LEU A 1 547 ? 0.295 -2.74 -25.469 1 97.25 547 LEU A C 1
ATOM 4466 O O . LEU A 1 547 ? -0.021 -3.771 -24.875 1 97.25 547 LEU A O 1
ATOM 4470 N N . THR A 1 548 ? 0.348 -1.542 -24.891 1 97.5 548 THR A N 1
ATOM 4471 C CA . THR A 1 548 ? 0.079 -1.372 -23.469 1 97.5 548 THR A CA 1
ATOM 4472 C C . THR A 1 548 ? -1.422 -1.387 -23.188 1 97.5 548 THR A C 1
ATOM 4474 O O . THR A 1 548 ? -1.889 -2.092 -22.297 1 97.5 548 THR A O 1
ATOM 4477 N N . SER A 1 549 ? -2.227 -0.638 -24.016 1 95.75 549 SER A N 1
ATOM 4478 C CA . SER A 1 549 ? -3.662 -0.516 -23.781 1 95.75 549 SER A CA 1
ATOM 4479 C C . SER A 1 549 ? -4.379 -1.837 -24.047 1 95.75 549 SER A C 1
ATOM 4481 O O . SER A 1 549 ? -5.336 -2.178 -23.344 1 95.75 549 SER A O 1
ATOM 4483 N N . GLU A 1 550 ? -3.906 -2.596 -25 1 95.25 550 GLU A N 1
ATOM 4484 C CA . GLU A 1 550 ? -4.539 -3.865 -25.344 1 95.25 550 GLU A CA 1
ATOM 4485 C C . GLU A 1 550 ? -3.902 -5.023 -24.594 1 95.25 550 GLU A C 1
ATOM 4487 O O . GLU A 1 550 ? -4.375 -6.16 -24.672 1 95.25 550 GLU A O 1
ATOM 4492 N N . ARG A 1 551 ? -2.918 -4.707 -23.828 1 96.56 551 ARG A N 1
ATOM 4493 C CA . ARG A 1 551 ? -2.207 -5.688 -23.016 1 96.56 551 ARG A CA 1
ATOM 4494 C C . ARG A 1 551 ? -1.84 -6.918 -23.844 1 96.56 551 ARG A C 1
ATOM 4496 O O . ARG A 1 551 ? -2.156 -8.047 -23.453 1 96.56 551 ARG A O 1
ATOM 4503 N N . VAL A 1 552 ? -1.116 -6.645 -24.875 1 94.62 552 VAL A N 1
ATOM 4504 C CA . VAL A 1 552 ? -0.751 -7.688 -25.828 1 94.62 552 VAL A CA 1
ATOM 4505 C C . VAL A 1 552 ? 0.322 -8.586 -25.219 1 94.62 552 VAL A C 1
ATOM 4507 O O . VAL A 1 552 ? 1.356 -8.102 -24.75 1 94.62 552 VAL A O 1
ATOM 4510 N N . ARG A 1 553 ? 0.176 -9.922 -25.281 1 91.81 553 ARG A N 1
ATOM 4511 C CA . ARG A 1 553 ? 1.119 -10.867 -24.688 1 91.81 553 ARG A CA 1
ATOM 4512 C C . ARG A 1 553 ? 2.324 -11.078 -25.594 1 91.81 553 ARG A C 1
ATOM 4514 O O . ARG A 1 553 ? 3.469 -11.008 -25.156 1 91.81 553 ARG A O 1
ATOM 4521 N N . ASN A 1 554 ? 2.043 -11.328 -26.875 1 90.31 554 ASN A N 1
ATOM 4522 C CA . ASN A 1 554 ? 3.117 -11.492 -27.844 1 90.31 554 ASN A CA 1
ATOM 4523 C C . ASN A 1 554 ? 3.463 -10.172 -28.531 1 90.31 554 ASN A C 1
ATOM 4525 O O . ASN A 1 554 ? 3.363 -10.055 -29.75 1 90.31 554 ASN A O 1
ATOM 4529 N N . SER A 1 555 ? 3.949 -9.258 -27.828 1 88 555 SER A N 1
ATOM 4530 C CA . SER A 1 555 ? 4.141 -7.875 -28.25 1 88 555 SER A CA 1
ATOM 4531 C C . SER A 1 555 ? 5.199 -7.77 -29.344 1 88 555 SER A C 1
ATOM 4533 O O . SER A 1 555 ? 5.062 -6.969 -30.266 1 88 555 SER A O 1
ATOM 4535 N N . GLU A 1 556 ? 6.266 -8.539 -29.281 1 86.69 556 GLU A N 1
ATOM 4536 C CA . GLU A 1 556 ? 7.363 -8.484 -30.234 1 86.69 556 GLU A CA 1
ATOM 4537 C C . GLU A 1 556 ? 6.91 -8.914 -31.625 1 86.69 556 GLU A C 1
ATOM 4539 O O . GLU A 1 556 ? 7.398 -8.398 -32.625 1 86.69 556 GLU A O 1
ATOM 4544 N N . GLU A 1 557 ? 6 -9.805 -31.578 1 82.81 557 GLU A N 1
ATOM 4545 C CA . GLU A 1 557 ? 5.477 -10.289 -32.844 1 82.81 557 GLU A CA 1
ATOM 4546 C C . GLU A 1 557 ? 4.453 -9.32 -33.438 1 82.81 557 GLU A C 1
ATOM 4548 O O . GLU A 1 557 ? 4.398 -9.117 -34.656 1 82.81 557 GLU A O 1
ATOM 4553 N N . GLU A 1 558 ? 3.748 -8.68 -32.594 1 82.5 558 GLU A N 1
ATOM 4554 C CA . GLU A 1 558 ? 2.633 -7.848 -33.031 1 82.5 558 GLU A CA 1
ATOM 4555 C C . GLU A 1 558 ? 3.076 -6.406 -33.25 1 82.5 558 GLU A C 1
ATOM 4557 O O . GLU A 1 558 ? 2.322 -5.594 -33.812 1 82.5 558 GLU A O 1
ATOM 4562 N N . PHE A 1 559 ? 4.227 -6.156 -32.969 1 87.19 559 PHE A N 1
ATOM 4563 C CA . PHE A 1 559 ? 4.73 -4.797 -33.156 1 87.19 559 PHE A CA 1
ATOM 4564 C C . PHE A 1 559 ? 4.602 -4.363 -34.594 1 87.19 559 PHE A C 1
ATOM 4566 O O . PHE A 1 559 ? 4.348 -3.191 -34.875 1 87.19 559 PHE A O 1
ATOM 4573 N N . MET B 1 1 ? -4.828 29.547 40.125 1 90 1 MET B N 1
ATOM 4574 C CA . MET B 1 1 ? -5 28.125 40.375 1 90 1 MET B CA 1
ATOM 4575 C C . MET B 1 1 ? -4.844 27.797 41.844 1 90 1 MET B C 1
ATOM 4577 O O . MET B 1 1 ? -5.652 27.062 42.406 1 90 1 MET B O 1
ATOM 4581 N N . GLU B 1 2 ? -3.83 28.422 42.406 1 87.69 2 GLU B N 1
ATOM 4582 C CA . GLU B 1 2 ? -3.646 28.203 43.844 1 87.69 2 GLU B CA 1
ATOM 4583 C C . GLU B 1 2 ? -4.832 28.734 44.656 1 87.69 2 GLU B C 1
ATOM 4585 O O . GLU B 1 2 ? -5.27 28.109 45.625 1 87.69 2 GLU B O 1
ATOM 4590 N N . ARG B 1 3 ? -5.227 29.891 44.281 1 87.81 3 ARG B N 1
ATOM 4591 C CA . ARG B 1 3 ? -6.34 30.516 44.969 1 87.81 3 ARG B CA 1
ATOM 4592 C C . ARG B 1 3 ? -7.625 29.719 44.812 1 87.81 3 ARG B C 1
ATOM 4594 O O . ARG B 1 3 ? -8.438 29.625 45.719 1 87.81 3 ARG B O 1
ATOM 4601 N N . HIS B 1 4 ? -7.828 29.156 43.656 1 90.81 4 HIS B N 1
ATOM 4602 C CA . HIS B 1 4 ? -9.078 28.469 43.344 1 90.81 4 HIS B CA 1
ATOM 4603 C C . HIS B 1 4 ? -9.039 27.016 43.781 1 90.81 4 HIS B C 1
ATOM 4605 O O . HIS B 1 4 ? -10.016 26.5 44.312 1 90.81 4 HIS B O 1
ATOM 4611 N N . TYR B 1 5 ? -7.945 26.297 43.562 1 90.62 5 TYR B N 1
ATOM 4612 C CA . TYR B 1 5 ? -7.898 24.844 43.781 1 90.62 5 TYR B CA 1
ATOM 4613 C C . TYR B 1 5 ? -7.109 24.516 45.031 1 90.62 5 TYR B C 1
ATOM 4615 O O . TYR B 1 5 ? -7.301 23.438 45.625 1 90.62 5 TYR B O 1
ATOM 4623 N N . GLY B 1 6 ? -6.148 25.328 45.469 1 86.25 6 GLY B N 1
ATOM 4624 C CA . GLY B 1 6 ? -5.332 25.094 46.656 1 86.25 6 GLY B CA 1
ATOM 4625 C C . GLY B 1 6 ? -4.254 24.047 46.438 1 86.25 6 GLY B C 1
ATOM 4626 O O . GLY B 1 6 ? -3.719 23.484 47.406 1 86.25 6 GLY B O 1
ATOM 4627 N N . GLY B 1 7 ? -3.924 23.609 45.25 1 89.5 7 GLY B N 1
ATOM 4628 C CA . GLY B 1 7 ? -2.926 22.594 44.969 1 89.5 7 GLY B CA 1
ATOM 4629 C C . GLY B 1 7 ? -1.518 23.156 44.875 1 89.5 7 GLY B C 1
ATOM 4630 O O . GLY B 1 7 ? -1.26 24.281 45.312 1 89.5 7 GLY B O 1
ATOM 4631 N N . CYS B 1 8 ? -0.548 22.266 44.562 1 91.94 8 CYS B N 1
ATOM 4632 C CA . CYS B 1 8 ? 0.853 22.641 44.438 1 91.94 8 CYS B CA 1
ATOM 4633 C C . CYS B 1 8 ? 1.199 22.953 42.969 1 91.94 8 CYS B C 1
ATOM 4635 O O . CYS B 1 8 ? 1.181 22.078 42.125 1 91.94 8 CYS B O 1
ATOM 4637 N N . LEU B 1 9 ? 1.548 24.234 42.719 1 92.38 9 LEU B N 1
ATOM 4638 C CA . LEU B 1 9 ? 1.943 24.625 41.375 1 92.38 9 LEU B CA 1
ATOM 4639 C C . LEU B 1 9 ? 3.277 24 41 1 92.38 9 LEU B C 1
ATOM 4641 O O . LEU B 1 9 ? 4.195 23.938 41.812 1 92.38 9 LEU B O 1
ATOM 4645 N N . CYS B 1 10 ? 3.357 23.562 39.781 1 92 10 CYS B N 1
ATOM 4646 C CA . CYS B 1 10 ? 4.574 22.906 39.312 1 92 10 CYS B CA 1
ATOM 4647 C C . CYS B 1 10 ? 5.25 23.719 38.219 1 92 10 CYS B C 1
ATOM 4649 O O . CYS B 1 10 ? 5.98 24.672 38.5 1 92 10 CYS B O 1
ATOM 4651 N N . TYR B 1 11 ? 4.887 23.453 36.844 1 86.06 11 TYR B N 1
ATOM 4652 C CA . TYR B 1 11 ? 5.465 24.125 35.688 1 86.06 11 TYR B CA 1
ATOM 4653 C C . TYR B 1 11 ? 4.438 25.016 35 1 86.06 11 TYR B C 1
ATOM 4655 O O . TYR B 1 11 ? 3.242 24.719 35 1 86.06 11 TYR B O 1
ATOM 4663 N N . GLY B 1 12 ? 4.93 26.188 34.531 1 84.94 12 GLY B N 1
ATOM 4664 C CA . GLY B 1 12 ? 4.031 27.016 33.75 1 84.94 12 GLY B CA 1
ATOM 4665 C C . GLY B 1 12 ? 4.754 27.859 32.719 1 84.94 12 GLY B C 1
ATOM 4666 O O . GLY B 1 12 ? 4.977 29.047 32.906 1 84.94 12 GLY B O 1
ATOM 4667 N N . PRO B 1 13 ? 5.09 27.312 31.562 1 84 13 PRO B N 1
ATOM 4668 C CA . PRO B 1 13 ? 5.797 28.047 30.516 1 84 13 PRO B CA 1
ATOM 4669 C C . PRO B 1 13 ? 4.852 28.703 29.5 1 84 13 PRO B C 1
ATOM 4671 O O . PRO B 1 13 ? 3.711 28.25 29.359 1 84 13 PRO B O 1
ATOM 4674 N N . PRO B 1 14 ? 5.277 29.906 29 1 86.62 14 PRO B N 1
ATOM 4675 C CA . PRO B 1 14 ? 4.578 30.375 27.797 1 86.62 14 PRO B CA 1
ATOM 4676 C C . PRO B 1 14 ? 4.801 29.469 26.594 1 86.62 14 PRO B C 1
ATOM 4678 O O . PRO B 1 14 ? 5.844 28.812 26.484 1 86.62 14 PRO B O 1
ATOM 4681 N N . ILE B 1 15 ? 3.797 29.328 25.812 1 80.94 15 ILE B N 1
ATOM 4682 C CA . ILE B 1 15 ? 3.902 28.594 24.562 1 80.94 15 ILE B CA 1
ATOM 4683 C C . ILE B 1 15 ? 3.422 29.469 23.406 1 80.94 15 ILE B C 1
ATOM 4685 O O . ILE B 1 15 ? 2.957 30.594 23.625 1 80.94 15 ILE B O 1
ATOM 4689 N N . GLU B 1 16 ? 3.598 29.031 22.188 1 72.81 16 GLU B N 1
ATOM 4690 C CA . GLU B 1 16 ? 3.252 29.797 21 1 72.81 16 GLU B CA 1
ATOM 4691 C C . GLU B 1 16 ? 1.78 30.203 21.016 1 72.81 16 GLU B C 1
ATOM 4693 O O . GLU B 1 16 ? 1.438 31.328 20.656 1 72.81 16 GLU B O 1
ATOM 4698 N N . GLU B 1 17 ? 0.992 29.25 21.453 1 75.38 17 GLU B N 1
ATOM 4699 C CA . GLU B 1 17 ? -0.442 29.531 21.422 1 75.38 17 GLU B CA 1
ATOM 4700 C C . GLU B 1 17 ? -0.976 29.859 22.812 1 75.38 17 GLU B C 1
ATOM 4702 O O . GLU B 1 17 ? -2.121 29.531 23.141 1 75.38 17 GLU B O 1
ATOM 4707 N N . GLY B 1 18 ? -0.1 30.484 23.609 1 87.69 18 GLY B N 1
ATOM 4708 C CA . GLY B 1 18 ? -0.549 30.844 24.938 1 87.69 18 GLY B CA 1
ATOM 4709 C C . GLY B 1 18 ? 0.383 30.375 26.031 1 87.69 18 GLY B C 1
ATOM 4710 O O . GLY B 1 18 ? 1.588 30.625 25.984 1 87.69 18 GLY B O 1
ATOM 4711 N N . TYR B 1 19 ? -0.214 29.812 27.016 1 90.88 19 TYR B N 1
ATOM 4712 C CA . TYR B 1 19 ? 0.54 29.297 28.156 1 90.88 19 TYR B CA 1
ATOM 4713 C C . TYR B 1 19 ? -0.179 28.109 28.781 1 90.88 19 TYR B C 1
ATOM 4715 O O . TYR B 1 19 ? -1.33 27.812 28.453 1 90.88 19 TYR B O 1
ATOM 4723 N N . TYR B 1 20 ? 0.571 27.344 29.484 1 92 20 TYR B N 1
ATOM 4724 C CA . TYR B 1 20 ? -0.086 26.375 30.344 1 92 20 TYR B CA 1
ATOM 4725 C C . TYR B 1 20 ? 0.547 26.359 31.734 1 92 20 TYR B C 1
ATOM 4727 O O . TYR B 1 20 ? 1.635 26.906 31.938 1 92 20 TYR B O 1
ATOM 4735 N N . TYR B 1 21 ? -0.157 25.891 32.688 1 92.69 21 TYR B N 1
ATOM 4736 C CA . TYR B 1 21 ? 0.368 25.703 34.031 1 92.69 21 TYR B CA 1
ATOM 4737 C C . TYR B 1 21 ? -0.069 24.359 34.625 1 92.69 21 TYR B C 1
ATOM 4739 O O . TYR B 1 21 ? -1.236 23.969 34.5 1 92.69 21 TYR B O 1
ATOM 4747 N N . ASP B 1 22 ? 0.853 23.641 35.156 1 93.19 22 ASP B N 1
ATOM 4748 C CA . ASP B 1 22 ? 0.613 22.344 35.812 1 93.19 22 ASP B CA 1
ATOM 4749 C C . ASP B 1 22 ? 0.468 22.5 37.312 1 93.19 22 ASP B C 1
ATOM 4751 O O . ASP B 1 22 ? 1.181 23.297 37.938 1 93.19 22 ASP B O 1
ATOM 4755 N N . MET B 1 23 ? -0.476 21.734 37.906 1 93.75 23 MET B N 1
ATOM 4756 C CA . MET B 1 23 ? -0.7 21.75 39.344 1 93.75 23 MET B CA 1
ATOM 4757 C C . MET B 1 23 ? -0.983 20.344 39.875 1 93.75 23 MET B C 1
ATOM 4759 O O . MET B 1 23 ? -1.69 19.562 39.219 1 93.75 23 MET B O 1
ATOM 4763 N N . HIS B 1 24 ? -0.335 20.031 40.906 1 94.38 24 HIS B N 1
ATOM 4764 C CA . HIS B 1 24 ? -0.691 18.797 41.625 1 94.38 24 HIS B CA 1
ATOM 4765 C C . HIS B 1 24 ? -1.88 19.016 42.562 1 94.38 24 HIS B C 1
ATOM 4767 O O . HIS B 1 24 ? -1.828 19.875 43.438 1 94.38 24 HIS B O 1
ATOM 4773 N N . LEU B 1 25 ? -2.945 18.344 42.25 1 90.25 25 LEU B N 1
ATOM 4774 C CA . LEU B 1 25 ? -4.176 18.422 43.031 1 90.25 25 LEU B CA 1
ATOM 4775 C C . LEU B 1 25 ? -4.508 17.094 43.688 1 90.25 25 LEU B C 1
ATOM 4777 O O . LEU B 1 25 ? -4.41 16.047 43.031 1 90.25 25 LEU B O 1
ATOM 4781 N N . GLU B 1 26 ? -4.715 17.094 44.969 1 82.56 26 GLU B N 1
ATOM 4782 C CA . GLU B 1 26 ? -5.152 15.891 45.656 1 82.56 26 GLU B CA 1
ATOM 4783 C C . GLU B 1 26 ? -6.676 15.812 45.719 1 82.56 26 GLU B C 1
ATOM 4785 O O . GLU B 1 26 ? -7.328 16.719 46.281 1 82.56 26 GLU B O 1
ATOM 4790 N N . GLY B 1 27 ? -7.176 14.805 45.25 1 79.06 27 GLY B N 1
ATOM 4791 C CA . GLY B 1 27 ? -8.594 14.508 45.406 1 79.06 27 GLY B CA 1
ATOM 4792 C C . GLY B 1 27 ? -9.484 15.32 44.5 1 79.06 27 GLY B C 1
ATOM 4793 O O . GLY B 1 27 ? -10.711 15.25 44.594 1 79.06 27 GLY B O 1
ATOM 4794 N N . ARG B 1 28 ? -8.961 16.375 43.812 1 81.69 28 ARG B N 1
ATOM 4795 C CA . ARG B 1 28 ? -9.766 17.188 42.906 1 81.69 28 ARG B CA 1
ATOM 4796 C C . ARG B 1 28 ? -9.164 17.203 41.5 1 81.69 28 ARG B C 1
ATOM 4798 O O . ARG B 1 28 ? -7.988 16.891 41.312 1 81.69 28 ARG B O 1
ATOM 4805 N N . GLN B 1 29 ? -10.125 17.375 40.469 1 87.25 29 GLN B N 1
ATOM 4806 C CA . GLN B 1 29 ? -9.688 17.516 39.094 1 87.25 29 GLN B CA 1
ATOM 4807 C C . GLN B 1 29 ? -10.148 18.828 38.5 1 87.25 29 GLN B C 1
ATOM 4809 O O . GLN B 1 29 ? -11.164 19.391 38.906 1 87.25 29 GLN B O 1
ATOM 4814 N N . VAL B 1 30 ? -9.305 19.391 37.688 1 89.31 30 VAL B N 1
ATOM 4815 C CA . VAL B 1 30 ? -9.688 20.578 36.938 1 89.31 30 VAL B CA 1
ATOM 4816 C C . VAL B 1 30 ? -10.812 20.234 35.969 1 89.31 30 VAL B C 1
ATOM 4818 O O . VAL B 1 30 ? -10.773 19.188 35.312 1 89.31 30 VAL B O 1
ATOM 4821 N N . SER B 1 31 ? -11.875 20.938 36 1 88.56 31 SER B N 1
ATOM 4822 C CA . SER B 1 31 ? -13.016 20.734 35.094 1 88.56 31 SER B CA 1
ATOM 4823 C C . SER B 1 31 ? -13.273 21.969 34.25 1 88.56 31 SER B C 1
ATOM 4825 O O . SER B 1 31 ? -13.023 23.094 34.656 1 88.56 31 SER B O 1
ATOM 4827 N N . SER B 1 32 ? -13.75 21.781 33.125 1 88.12 32 SER B N 1
ATOM 4828 C CA . SER B 1 32 ? -14.102 22.891 32.219 1 88.12 32 SER B CA 1
ATOM 4829 C C . SER B 1 32 ? -15.18 23.766 32.844 1 88.12 32 SER B C 1
ATOM 4831 O O . SER B 1 32 ? -15.328 24.938 32.5 1 88.12 32 SER B O 1
ATOM 4833 N N . ASN B 1 33 ? -15.859 23.312 33.781 1 89.31 33 ASN B N 1
ATOM 4834 C CA . ASN B 1 33 ? -16.891 24.062 34.469 1 89.31 33 ASN B CA 1
ATOM 4835 C C . ASN B 1 33 ? -16.281 25.188 35.312 1 89.31 33 ASN B C 1
ATOM 4837 O O . ASN B 1 33 ? -16.984 26.125 35.688 1 89.31 33 ASN B O 1
ATOM 4841 N N . ASP B 1 34 ? -15 25.031 35.562 1 90.19 34 ASP B N 1
ATOM 4842 C CA . ASP B 1 34 ? -14.344 26 36.406 1 90.19 34 ASP B CA 1
ATOM 4843 C C . ASP B 1 34 ? -13.781 27.172 35.625 1 90.19 34 ASP B C 1
ATOM 4845 O O . ASP B 1 34 ? -13.266 28.141 36.188 1 90.19 34 ASP B O 1
ATOM 4849 N N . PHE B 1 35 ? -13.883 27.125 34.312 1 92.69 35 PHE B N 1
ATOM 4850 C CA . PHE B 1 35 ? -13.234 28.125 33.469 1 92.69 35 PHE B CA 1
ATOM 4851 C C . PHE B 1 35 ? -13.773 29.516 33.781 1 92.69 35 PHE B C 1
ATOM 4853 O O . PHE B 1 35 ? -13.008 30.484 33.844 1 92.69 35 PHE B O 1
ATOM 4860 N N . SER B 1 36 ? -15.109 29.609 33.969 1 91.5 36 SER B N 1
ATOM 4861 C CA . SER B 1 36 ? -15.711 30.906 34.25 1 91.5 36 SER B CA 1
ATOM 4862 C C . SER B 1 36 ? -15.195 31.5 35.562 1 91.5 36 SER B C 1
ATOM 4864 O O . SER B 1 36 ? -14.906 32.688 35.625 1 91.5 36 SER B O 1
ATOM 4866 N N . SER B 1 37 ? -15.109 30.656 36.5 1 92.69 37 SER B N 1
ATOM 4867 C CA . SER B 1 37 ? -14.609 31.109 37.812 1 92.69 37 SER B CA 1
ATOM 4868 C C . SER B 1 37 ? -13.148 31.547 37.719 1 92.69 37 SER B C 1
ATOM 4870 O O . SER B 1 37 ? -12.75 32.531 38.344 1 92.69 37 SER B O 1
ATOM 4872 N N . LEU B 1 38 ? -12.43 30.781 37.031 1 93.5 38 LEU B N 1
ATOM 4873 C CA . LEU B 1 38 ? -11.016 31.109 36.875 1 93.5 38 LEU B CA 1
ATOM 4874 C C . LEU B 1 38 ? -10.844 32.406 36.094 1 93.5 38 LEU B C 1
ATOM 4876 O O . LEU B 1 38 ? -10 33.219 36.438 1 93.5 38 LEU B O 1
ATOM 4880 N N . ASP B 1 39 ? -11.625 32.562 35.094 1 92.62 39 ASP B N 1
ATOM 4881 C CA . ASP B 1 39 ? -11.57 33.781 34.281 1 92.62 39 ASP B CA 1
ATOM 4882 C C . ASP B 1 39 ? -11.93 35 35.125 1 92.62 39 ASP B C 1
ATOM 4884 O O . ASP B 1 39 ? -11.297 36.062 34.969 1 92.62 39 ASP B O 1
ATOM 4888 N N . ASN B 1 40 ? -12.938 34.875 35.906 1 92.56 40 ASN B N 1
ATOM 4889 C CA . ASN B 1 40 ? -13.336 35.969 36.781 1 92.56 40 ASN B CA 1
ATOM 4890 C C . ASN B 1 40 ? -12.219 36.344 37.75 1 92.56 40 ASN B C 1
ATOM 4892 O O . ASN B 1 40 ? -11.977 37.531 38 1 92.56 40 ASN B O 1
ATOM 4896 N N . LEU B 1 41 ? -11.641 35.344 38.25 1 92.69 41 LEU B N 1
ATOM 4897 C CA . LEU B 1 41 ? -10.547 35.594 39.188 1 92.69 41 LEU B CA 1
ATOM 4898 C C . LEU B 1 41 ? -9.375 36.281 38.5 1 92.69 41 LEU B C 1
ATOM 4900 O O . LEU B 1 41 ? -8.773 37.188 39.062 1 92.69 41 LEU B O 1
ATOM 4904 N N . THR B 1 42 ? -9.031 35.812 37.375 1 92.25 42 THR B N 1
ATOM 4905 C CA . THR B 1 42 ? -7.914 36.406 36.656 1 92.25 42 THR B CA 1
ATOM 4906 C C . THR B 1 42 ? -8.227 37.844 36.281 1 92.25 42 THR B C 1
ATOM 4908 O O . THR B 1 42 ? -7.34 38.688 36.281 1 92.25 42 THR B O 1
ATOM 4911 N N . LYS B 1 43 ? -9.461 38.125 35.906 1 90.69 43 LYS B N 1
ATOM 4912 C CA . LYS B 1 43 ? -9.883 39.469 35.594 1 90.69 43 LYS B CA 1
ATOM 4913 C C . LYS B 1 43 ? -9.711 40.406 36.812 1 90.69 43 LYS B C 1
ATOM 4915 O O . LYS B 1 43 ? -9.289 41.531 36.656 1 90.69 43 LYS B O 1
ATOM 4920 N N . LYS B 1 44 ? -10.047 39.906 37.938 1 93.06 44 LYS B N 1
ATOM 4921 C CA . LYS B 1 44 ? -9.883 40.656 39.188 1 93.06 44 LYS B CA 1
ATOM 4922 C C . LYS B 1 44 ? -8.406 41 39.406 1 93.06 44 LYS B C 1
ATOM 4924 O O . LYS B 1 44 ? -8.07 42.125 39.781 1 93.06 44 LYS B O 1
ATOM 4929 N N . ILE B 1 45 ? -7.641 40 39.219 1 94.06 45 ILE B N 1
ATOM 4930 C CA . ILE B 1 45 ? -6.207 40.188 39.438 1 94.06 45 ILE B CA 1
ATOM 4931 C C . ILE B 1 45 ? -5.652 41.219 38.438 1 94.06 45 ILE B C 1
ATOM 4933 O O . ILE B 1 45 ? -4.809 42.031 38.812 1 94.06 45 ILE B O 1
ATOM 4937 N N . THR B 1 46 ? -6.023 41.188 37.25 1 93.62 46 THR B N 1
ATOM 4938 C CA . THR B 1 46 ? -5.574 42.156 36.219 1 93.62 46 THR B CA 1
ATOM 4939 C C . THR B 1 46 ? -5.988 43.562 36.562 1 93.62 46 THR B C 1
ATOM 4941 O O . THR B 1 46 ? -5.234 44.531 36.344 1 93.62 46 THR B O 1
ATOM 4944 N N . LYS B 1 47 ? -7.184 43.719 37.156 1 93.06 47 LYS B N 1
ATOM 4945 C CA . LYS B 1 47 ? -7.691 45.031 37.531 1 93.06 47 LYS B CA 1
ATOM 4946 C C . LYS B 1 47 ? -6.883 45.625 38.688 1 93.06 47 LYS B C 1
ATOM 4948 O O . LYS B 1 47 ? -6.773 46.844 38.844 1 93.06 47 LYS B O 1
ATOM 4953 N N . GLU B 1 48 ? -6.246 44.75 39.406 1 95.06 48 GLU B N 1
ATOM 4954 C CA . GLU B 1 48 ? -5.465 45.188 40.562 1 95.06 48 GLU B CA 1
ATOM 4955 C C . GLU B 1 48 ? -4.109 45.75 40.156 1 95.06 48 GLU B C 1
ATOM 4957 O O . GLU B 1 48 ? -3.432 46.406 40.938 1 95.06 48 GLU B O 1
ATOM 4962 N N . LYS B 1 49 ? -3.744 45.531 39.031 1 95.31 49 LYS B N 1
ATOM 4963 C CA . LYS B 1 49 ? -2.471 46 38.5 1 95.31 49 LYS B CA 1
ATOM 4964 C C . LYS B 1 49 ? -1.317 45.656 39.406 1 95.31 49 LYS B C 1
ATOM 4966 O O . LYS B 1 49 ? -0.521 46.531 39.781 1 95.31 49 LYS B O 1
ATOM 4971 N N . GLN B 1 50 ? -1.285 44.406 39.781 1 95.06 50 GLN B N 1
ATOM 4972 C CA . GLN B 1 50 ? -0.215 43.906 40.625 1 95.06 50 GLN B CA 1
ATOM 4973 C C . GLN B 1 50 ? 1.131 43.938 39.906 1 95.06 50 GLN B C 1
ATOM 4975 O O . GLN B 1 50 ? 1.262 43.438 38.812 1 95.06 50 GLN B O 1
ATOM 4980 N N . PRO B 1 51 ? 2.121 44.562 40.531 1 95.69 51 PRO B N 1
ATOM 4981 C CA . PRO B 1 51 ? 3.436 44.625 39.875 1 95.69 51 PRO B CA 1
ATOM 4982 C C . PRO B 1 51 ? 4.168 43.281 39.938 1 95.69 51 PRO B C 1
ATOM 4984 O O . PRO B 1 51 ? 4.035 42.531 40.906 1 95.69 51 PRO B O 1
ATOM 4987 N N . PHE B 1 52 ? 4.895 42.969 38.906 1 94.81 52 PHE B N 1
ATOM 4988 C CA . PHE B 1 52 ? 5.844 41.875 38.938 1 94.81 52 PHE B CA 1
ATOM 4989 C C . PHE B 1 52 ? 7.199 42.312 39.438 1 94.81 52 PHE B C 1
ATOM 4991 O O . PHE B 1 52 ? 7.84 43.188 38.844 1 94.81 52 PHE B O 1
ATOM 4998 N N . GLU B 1 53 ? 7.625 41.781 40.562 1 94.44 53 GLU B N 1
ATOM 4999 C CA . GLU B 1 53 ? 8.883 42.188 41.188 1 94.44 53 GLU B CA 1
ATOM 5000 C C . GLU B 1 53 ? 9.914 41.031 41.125 1 94.44 53 GLU B C 1
ATOM 5002 O O . GLU B 1 53 ? 9.648 39.938 41.594 1 94.44 53 GLU B O 1
ATOM 5007 N N . ARG B 1 54 ? 11.023 41.312 40.531 1 94.69 54 ARG B N 1
ATOM 5008 C CA . ARG B 1 54 ? 12.125 40.344 40.469 1 94.69 54 ARG B CA 1
ATOM 5009 C C . ARG B 1 54 ? 12.93 40.344 41.75 1 94.69 54 ARG B C 1
ATOM 5011 O O . ARG B 1 54 ? 13.352 41.406 42.219 1 94.69 54 ARG B O 1
ATOM 5018 N N . LEU B 1 55 ? 13.086 39.25 42.344 1 93.44 55 LEU B N 1
ATOM 5019 C CA . LEU B 1 55 ? 13.844 39.094 43.562 1 93.44 55 LEU B CA 1
ATOM 5020 C C . LEU B 1 55 ? 14.938 38.031 43.406 1 93.44 55 LEU B C 1
ATOM 5022 O O . LEU B 1 55 ? 14.766 37.062 42.688 1 93.44 55 LEU B O 1
ATOM 5026 N N . GLU B 1 56 ? 16.062 38.312 43.906 1 94.44 56 GLU B N 1
ATOM 5027 C CA . GLU B 1 56 ? 17.141 37.312 44 1 94.44 56 GLU B CA 1
ATOM 5028 C C . GLU B 1 56 ? 17.219 36.719 45.406 1 94.44 56 GLU B C 1
ATOM 5030 O O . GLU B 1 56 ? 17.391 37.469 46.406 1 94.44 56 GLU B O 1
ATOM 5035 N N . MET B 1 57 ? 17.062 35.469 45.5 1 94.62 57 MET B N 1
ATOM 5036 C CA . MET B 1 57 ? 17.016 34.844 46.812 1 94.62 57 MET B CA 1
ATOM 5037 C C . MET B 1 57 ? 18 33.656 46.875 1 94.62 57 MET B C 1
ATOM 5039 O O . MET B 1 57 ? 18.359 33.094 45.844 1 94.62 57 MET B O 1
ATOM 5043 N N . LYS B 1 58 ? 18.438 33.344 48.062 1 95.12 58 LYS B N 1
ATOM 5044 C CA . LYS B 1 58 ? 19.297 32.188 48.25 1 95.12 58 LYS B CA 1
ATOM 5045 C C . LYS B 1 58 ? 18.516 30.875 48.125 1 95.12 58 LYS B C 1
ATOM 5047 O O . LYS B 1 58 ? 17.359 30.781 48.531 1 95.12 58 LYS B O 1
ATOM 5052 N N . LYS B 1 59 ? 19.172 29.953 47.594 1 95.19 59 LYS B N 1
ATOM 5053 C CA . LYS B 1 59 ? 18.547 28.641 47.406 1 95.19 59 LYS B CA 1
ATOM 5054 C C . LYS B 1 59 ? 18.016 28.078 48.719 1 95.19 59 LYS B C 1
ATOM 5056 O O . LYS B 1 59 ? 16.922 27.516 48.75 1 95.19 59 LYS B O 1
ATOM 5061 N N . GLU B 1 60 ? 18.828 28.234 49.812 1 94.56 60 GLU B N 1
ATOM 5062 C CA . GLU B 1 60 ? 18.438 27.719 51.125 1 94.56 60 GLU B CA 1
ATOM 5063 C C . GLU B 1 60 ? 17.156 28.375 51.625 1 94.56 60 GLU B C 1
ATOM 5065 O O . GLU B 1 60 ? 16.281 27.703 52.219 1 94.56 60 GLU B O 1
ATOM 5070 N N . ASP B 1 61 ? 17.031 29.625 51.375 1 95.12 61 ASP B N 1
ATOM 5071 C CA . ASP B 1 61 ? 15.844 30.359 51.781 1 95.12 61 ASP B CA 1
ATOM 5072 C C . ASP B 1 61 ? 14.625 29.922 50.969 1 95.12 61 ASP B C 1
ATOM 5074 O O . ASP B 1 61 ? 13.516 29.828 51.469 1 95.12 61 ASP B O 1
ATOM 5078 N N . LEU B 1 62 ? 14.852 29.672 49.719 1 95.12 62 LEU B N 1
ATOM 5079 C CA . LEU B 1 62 ? 13.773 29.234 48.844 1 95.12 62 LEU B CA 1
ATOM 5080 C C . LEU B 1 62 ? 13.289 27.844 49.219 1 95.12 62 LEU B C 1
ATOM 5082 O O . LEU B 1 62 ? 12.094 27.547 49.156 1 95.12 62 LEU B O 1
ATOM 5086 N N . LEU B 1 63 ? 14.211 27.016 49.594 1 96 63 LEU B N 1
ATOM 5087 C CA . LEU B 1 63 ? 13.844 25.672 50.031 1 96 63 LEU B CA 1
ATOM 5088 C C . LEU B 1 63 ? 12.977 25.719 51.281 1 96 63 LEU B C 1
ATOM 5090 O O . LEU B 1 63 ? 12.062 24.906 51.438 1 96 63 LEU B O 1
ATOM 5094 N N . GLU B 1 64 ? 13.336 26.672 52.094 1 95 64 GLU B N 1
ATOM 5095 C CA . GLU B 1 64 ? 12.523 26.859 53.281 1 95 64 GLU B CA 1
ATOM 5096 C C . GLU B 1 64 ? 11.148 27.422 52.938 1 95 64 GLU B C 1
ATOM 5098 O O . GLU B 1 64 ? 10.141 27 53.5 1 95 64 GLU B O 1
ATOM 5103 N N . MET B 1 65 ? 11.133 28.328 52.062 1 93.94 65 MET B N 1
ATOM 5104 C CA . MET B 1 65 ? 9.891 29 51.688 1 93.94 65 MET B CA 1
ATOM 5105 C C . MET B 1 65 ? 8.945 28.016 51 1 93.94 65 MET B C 1
ATOM 5107 O O . MET B 1 65 ? 7.734 28.062 51.188 1 93.94 65 MET B O 1
ATOM 5111 N N . PHE B 1 66 ? 9.516 27.078 50.125 1 94.38 66 PHE B N 1
ATOM 5112 C CA . PHE B 1 66 ? 8.703 26.188 49.312 1 94.38 66 PHE B CA 1
ATOM 5113 C C . PHE B 1 66 ? 8.57 24.812 49.969 1 94.38 66 PHE B C 1
ATOM 5115 O O . PHE B 1 66 ? 8.227 23.828 49.312 1 94.38 66 PHE B O 1
ATOM 5122 N N . LYS B 1 67 ? 8.836 24.672 51.219 1 93.38 67 LYS B N 1
ATOM 5123 C CA . LYS B 1 67 ? 8.812 23.391 51.938 1 93.38 67 LYS B CA 1
ATOM 5124 C C . LYS B 1 67 ? 7.457 22.703 51.812 1 93.38 67 LYS B C 1
ATOM 5126 O O . LYS B 1 67 ? 7.371 21.484 51.812 1 93.38 67 LYS B O 1
ATOM 5131 N N . TYR B 1 68 ? 6.445 23.5 51.562 1 90.62 68 TYR B N 1
ATOM 5132 C CA . TYR B 1 68 ? 5.094 22.953 51.469 1 90.62 68 TYR B CA 1
ATOM 5133 C C . TYR B 1 68 ? 4.855 22.375 50.062 1 90.62 68 TYR B C 1
ATOM 5135 O O . TYR B 1 68 ? 3.9 21.625 49.875 1 90.62 68 TYR B O 1
ATOM 5143 N N . ASN B 1 69 ? 5.617 22.656 49.125 1 93.62 69 ASN B N 1
ATOM 5144 C CA . ASN B 1 69 ? 5.508 22.219 47.719 1 93.62 69 ASN B CA 1
ATOM 5145 C C . ASN B 1 69 ? 6.699 21.359 47.312 1 93.62 69 ASN B C 1
ATOM 5147 O O . ASN B 1 69 ? 7.711 21.891 46.844 1 93.62 69 ASN B O 1
ATOM 5151 N N . GLU B 1 70 ? 6.414 20.109 47.375 1 93.06 70 GLU B N 1
ATOM 5152 C CA . GLU B 1 70 ? 7.496 19.156 47.094 1 93.06 70 GLU B CA 1
ATOM 5153 C C . GLU B 1 70 ? 8.008 19.297 45.656 1 93.06 70 GLU B C 1
ATOM 5155 O O . GLU B 1 70 ? 9.188 19.062 45.406 1 93.06 70 GLU B O 1
ATOM 5160 N N . PHE B 1 71 ? 7.207 19.703 44.812 1 94.38 71 PHE B N 1
ATOM 5161 C CA . PHE B 1 71 ? 7.582 19.812 43.406 1 94.38 71 PHE B CA 1
ATOM 5162 C C . PHE B 1 71 ? 8.547 20.969 43.188 1 94.38 71 PHE B C 1
ATOM 5164 O O . PHE B 1 71 ? 9.492 20.859 42.406 1 94.38 71 PHE B O 1
ATOM 5171 N N . LYS B 1 72 ? 8.32 22.078 43.875 1 93.56 72 LYS B N 1
ATOM 5172 C CA . LYS B 1 72 ? 9.234 23.219 43.781 1 93.56 72 LYS B CA 1
ATOM 5173 C C . LYS B 1 72 ? 10.586 22.875 44.406 1 93.56 72 LYS B C 1
ATOM 5175 O O . LYS B 1 72 ? 11.633 23.297 43.875 1 93.56 72 LYS B O 1
ATOM 5180 N N . CYS B 1 73 ? 10.523 22.109 45.438 1 94.75 73 CYS B N 1
ATOM 5181 C CA . CYS B 1 73 ? 11.766 21.688 46.062 1 94.75 73 CYS B CA 1
ATOM 5182 C C . CYS B 1 73 ? 12.57 20.781 45.125 1 94.75 73 CYS B C 1
ATOM 5184 O O . CYS B 1 73 ? 13.789 20.891 45.062 1 94.75 73 CYS B O 1
ATOM 5186 N N . ARG B 1 74 ? 11.828 19.969 44.469 1 93.94 74 ARG B N 1
ATOM 5187 C CA . ARG B 1 74 ? 12.484 19.078 43.5 1 93.94 74 ARG B CA 1
ATOM 5188 C C . ARG B 1 74 ? 13.141 19.891 42.375 1 93.94 74 ARG B C 1
ATOM 5190 O O . ARG B 1 74 ? 14.258 19.578 41.969 1 93.94 74 ARG B O 1
ATOM 5197 N N . ILE B 1 75 ? 12.453 20.922 41.969 1 92.19 75 ILE B N 1
ATOM 5198 C CA . ILE B 1 75 ? 12.977 21.766 40.875 1 92.19 75 ILE B CA 1
ATOM 5199 C C . ILE B 1 75 ? 14.211 22.5 41.375 1 92.19 75 ILE B C 1
ATOM 5201 O O . ILE B 1 75 ? 15.219 22.578 40.656 1 92.19 75 ILE B O 1
ATOM 5205 N N . LEU B 1 76 ? 14.203 23 42.594 1 93.5 76 LEU B N 1
ATOM 5206 C CA . LEU B 1 76 ? 15.32 23.719 43.188 1 93.5 76 LEU B CA 1
ATOM 5207 C C . LEU B 1 76 ? 16.547 22.828 43.344 1 93.5 76 LEU B C 1
ATOM 5209 O O . LEU B 1 76 ? 17.656 23.219 43 1 93.5 76 LEU B O 1
ATOM 5213 N N . ASN B 1 77 ? 16.266 21.625 43.688 1 93.44 77 ASN B N 1
ATOM 5214 C CA . ASN B 1 77 ? 17.359 20.688 43.938 1 93.44 77 ASN B CA 1
ATOM 5215 C C . ASN B 1 77 ? 17.953 20.156 42.625 1 93.44 77 ASN B C 1
ATOM 5217 O O . ASN B 1 77 ? 19.156 19.953 42.531 1 93.44 77 ASN B O 1
ATOM 5221 N N . ASN B 1 78 ? 17.094 19.969 41.719 1 90.94 78 ASN B N 1
ATOM 5222 C CA . ASN B 1 78 ? 17.531 19.328 40.5 1 90.94 78 ASN B CA 1
ATOM 5223 C C . ASN B 1 78 ? 18.031 20.328 39.469 1 90.94 78 ASN B C 1
ATOM 5225 O O . ASN B 1 78 ? 18.969 20.062 38.719 1 90.94 78 ASN B O 1
ATOM 5229 N N . LYS B 1 79 ? 17.438 21.578 39.438 1 87.06 79 LYS B N 1
ATOM 5230 C CA . LYS B 1 79 ? 17.688 22.469 38.312 1 87.06 79 LYS B CA 1
ATOM 5231 C C . LYS B 1 79 ? 18.531 23.672 38.719 1 87.06 79 LYS B C 1
ATOM 5233 O O . LYS B 1 79 ? 19.172 24.312 37.906 1 87.06 79 LYS B O 1
ATOM 5238 N N . VAL B 1 80 ? 18.516 24.016 40.031 1 89.69 80 VAL B N 1
ATOM 5239 C CA . VAL B 1 80 ? 19.25 25.188 40.5 1 89.69 80 VAL B CA 1
ATOM 5240 C C . VAL B 1 80 ? 20.578 24.75 41.125 1 89.69 80 VAL B C 1
ATOM 5242 O O . VAL B 1 80 ? 20.594 24.109 42.188 1 89.69 80 VAL B O 1
ATOM 5245 N N . LYS B 1 81 ? 21.625 25.109 40.438 1 90 81 LYS B N 1
ATOM 5246 C CA . LYS B 1 81 ? 22.953 24.688 40.906 1 90 81 LYS B CA 1
ATOM 5247 C C . LYS B 1 81 ? 23.734 25.875 41.469 1 90 81 LYS B C 1
ATOM 5249 O O . LYS B 1 81 ? 24.875 25.719 41.906 1 90 81 LYS B O 1
ATOM 5254 N N . THR B 1 82 ? 23.188 27.047 41.5 1 91.81 82 THR B N 1
ATOM 5255 C CA . THR B 1 82 ? 23.812 28.25 42.031 1 91.81 82 THR B CA 1
ATOM 5256 C C . THR B 1 82 ? 23.312 28.547 43.469 1 91.81 82 THR B C 1
ATOM 5258 O O . THR B 1 82 ? 22.234 28.078 43.844 1 91.81 82 THR B O 1
ATOM 5261 N N . PRO B 1 83 ? 24.141 29.266 44.188 1 93 83 PRO B N 1
ATOM 5262 C CA . PRO B 1 83 ? 23.719 29.578 45.562 1 93 83 PRO B CA 1
ATOM 5263 C C . PRO B 1 83 ? 22.516 30.5 45.594 1 93 83 PRO B C 1
ATOM 5265 O O . PRO B 1 83 ? 21.75 30.469 46.562 1 93 83 PRO B O 1
ATOM 5268 N N . THR B 1 84 ? 22.359 31.312 44.562 1 94 84 THR B N 1
ATOM 5269 C CA . THR B 1 84 ? 21.203 32.188 44.469 1 94 84 THR B CA 1
ATOM 5270 C C . THR B 1 84 ? 20.469 32 43.125 1 94 84 THR B C 1
ATOM 5272 O O . THR B 1 84 ? 21.031 31.469 42.188 1 94 84 THR B O 1
ATOM 5275 N N . THR B 1 85 ? 19.141 32.25 43.156 1 93.69 85 THR B N 1
ATOM 5276 C CA . THR B 1 85 ? 18.344 32.219 41.938 1 93.69 85 THR B CA 1
ATOM 5277 C C . THR B 1 85 ? 17.281 33.312 41.969 1 93.69 85 THR B C 1
ATOM 5279 O O . THR B 1 85 ? 17.109 34 43 1 93.69 85 THR B O 1
ATOM 5282 N N . THR B 1 86 ? 16.75 33.531 40.844 1 92.25 86 THR B N 1
ATOM 5283 C CA . THR B 1 86 ? 15.766 34.594 40.75 1 92.25 86 THR B CA 1
ATOM 5284 C C . THR B 1 86 ? 14.344 34.062 40.906 1 92.25 86 THR B C 1
ATOM 5286 O O . THR B 1 86 ? 14.039 32.938 40.469 1 92.25 86 THR B O 1
ATOM 5289 N N . VAL B 1 87 ? 13.516 34.844 41.594 1 94 87 VAL B N 1
ATOM 5290 C CA . VAL B 1 87 ? 12.086 34.562 41.75 1 94 87 VAL B CA 1
ATOM 5291 C C . VAL B 1 87 ? 11.297 35.844 41.438 1 94 87 VAL B C 1
ATOM 5293 O O . VAL B 1 87 ? 11.844 36.938 41.438 1 94 87 VAL B O 1
ATOM 5296 N N . TYR B 1 88 ? 10.109 35.656 41.062 1 94 88 TYR B N 1
ATOM 5297 C CA . TYR B 1 88 ? 9.211 36.781 40.844 1 94 88 TYR B CA 1
ATOM 5298 C C . TYR B 1 88 ? 8.055 36.75 41.844 1 94 88 TYR B C 1
ATOM 5300 O O . TYR B 1 88 ? 7.516 35.688 42.156 1 94 88 TYR B O 1
ATOM 5308 N N . ARG B 1 89 ? 7.801 37.938 42.281 1 94.06 89 ARG B N 1
ATOM 5309 C CA . ARG B 1 89 ? 6.641 38.125 43.156 1 94.06 89 ARG B CA 1
ATOM 5310 C C . ARG B 1 89 ? 5.539 38.906 42.438 1 94.06 89 ARG B C 1
ATOM 5312 O O . ARG B 1 89 ? 5.812 39.906 41.781 1 94.06 89 ARG B O 1
ATOM 5319 N N . CYS B 1 90 ? 4.348 38.5 42.438 1 93.56 90 CYS B N 1
ATOM 5320 C CA . CYS B 1 90 ? 3.135 39.125 41.938 1 93.56 90 CYS B CA 1
ATOM 5321 C C . CYS B 1 90 ? 1.979 38.938 42.906 1 93.56 90 CYS B C 1
ATOM 5323 O O . CYS B 1 90 ? 1.372 37.875 42.969 1 93.56 90 CYS B O 1
ATOM 5325 N N . GLY B 1 91 ? 1.638 40 43.594 1 90.31 91 GLY B N 1
ATOM 5326 C CA . GLY B 1 91 ? 0.678 39.844 44.688 1 90.31 91 GLY B CA 1
ATOM 5327 C C . GLY B 1 91 ? 1.137 38.844 45.719 1 90.31 91 GLY B C 1
ATOM 5328 O O . GLY B 1 91 ? 2.252 38.938 46.25 1 90.31 91 GLY B O 1
ATOM 5329 N N . PRO B 1 92 ? 0.274 37.875 45.969 1 87.25 92 PRO B N 1
ATOM 5330 C CA . PRO B 1 92 ? 0.644 36.906 46.969 1 87.25 92 PRO B CA 1
ATOM 5331 C C . PRO B 1 92 ? 1.501 35.75 46.406 1 87.25 92 PRO B C 1
ATOM 5333 O O . PRO B 1 92 ? 2.014 34.938 47.156 1 87.25 92 PRO B O 1
ATOM 5336 N N . LEU B 1 93 ? 1.67 35.781 45.156 1 91.25 93 LEU B N 1
ATOM 5337 C CA . LEU B 1 93 ? 2.387 34.688 44.5 1 91.25 93 LEU B CA 1
ATOM 5338 C C . LEU B 1 93 ? 3.877 35 44.406 1 91.25 93 LEU B C 1
ATOM 5340 O O . LEU B 1 93 ? 4.27 36.125 44.062 1 91.25 93 LEU B O 1
ATOM 5344 N N . ILE B 1 94 ? 4.707 34.062 44.844 1 90.44 94 ILE B N 1
ATOM 5345 C CA . ILE B 1 94 ? 6.141 34.031 44.594 1 90.44 94 ILE B CA 1
ATOM 5346 C C . ILE B 1 94 ? 6.52 32.719 43.875 1 90.44 94 ILE B C 1
ATOM 5348 O O . ILE B 1 94 ? 6.195 31.641 44.344 1 90.44 94 ILE B O 1
ATOM 5352 N N . ASP B 1 95 ? 7.09 32.844 42.781 1 92 95 ASP B N 1
ATOM 5353 C CA . ASP B 1 95 ? 7.402 31.625 42 1 92 95 ASP B CA 1
ATOM 5354 C C . ASP B 1 95 ? 8.789 31.719 41.375 1 92 95 ASP B C 1
ATOM 5356 O O . ASP B 1 95 ? 9.328 32.812 41.219 1 92 95 ASP B O 1
ATOM 5360 N N . LEU B 1 96 ? 9.359 30.547 41.156 1 90.94 96 LEU B N 1
ATOM 5361 C CA . LEU B 1 96 ? 10.648 30.453 40.5 1 90.94 96 LEU B CA 1
ATOM 5362 C C . LEU B 1 96 ? 10.531 30.859 39.031 1 90.94 96 LEU B C 1
ATOM 5364 O O . LEU B 1 96 ? 9.789 30.234 38.281 1 90.94 96 LEU B O 1
ATOM 5368 N N . CYS B 1 97 ? 11.18 31.906 38.625 1 88.31 97 CYS B N 1
ATOM 5369 C CA . CYS B 1 97 ? 11.109 32.375 37.25 1 88.31 97 CYS B CA 1
ATOM 5370 C C . CYS B 1 97 ? 12.258 33.312 36.938 1 88.31 97 CYS B C 1
ATOM 5372 O O . CYS B 1 97 ? 12.656 34.125 37.781 1 88.31 97 CYS B O 1
ATOM 5374 N N . ARG B 1 98 ? 12.789 33.188 35.75 1 82.62 98 ARG B N 1
ATOM 5375 C CA . ARG B 1 98 ? 13.875 34.062 35.312 1 82.62 98 ARG B CA 1
ATOM 5376 C C . ARG B 1 98 ? 13.336 35.312 34.625 1 82.62 98 ARG B C 1
ATOM 5378 O O . ARG B 1 98 ? 14.008 36.344 34.594 1 82.62 98 ARG B O 1
ATOM 5385 N N . GLY B 1 99 ? 12.07 35.25 34.312 1 78.12 99 GLY B N 1
ATOM 5386 C CA . GLY B 1 99 ? 11.477 36.375 33.562 1 78.12 99 GLY B CA 1
ATOM 5387 C C . GLY B 1 99 ? 12.039 36.531 32.156 1 78.12 99 GLY B C 1
ATOM 5388 O O . GLY B 1 99 ? 12.547 35.562 31.594 1 78.12 99 GLY B O 1
ATOM 5389 N N . PRO B 1 100 ? 11.773 37.656 31.562 1 81.19 100 PRO B N 1
ATOM 5390 C CA . PRO B 1 100 ? 11.023 38.844 32.031 1 81.19 100 PRO B CA 1
ATOM 5391 C C . PRO B 1 100 ? 9.516 38.625 31.984 1 81.19 100 PRO B C 1
ATOM 5393 O O . PRO B 1 100 ? 9.039 37.688 31.359 1 81.19 100 PRO B O 1
ATOM 5396 N N . HIS B 1 101 ? 8.836 39.406 32.781 1 88 101 HIS B N 1
ATOM 5397 C CA . HIS B 1 101 ? 7.383 39.5 32.781 1 88 101 HIS B CA 1
ATOM 5398 C C . HIS B 1 101 ? 6.902 40.906 32.406 1 88 101 HIS B C 1
ATOM 5400 O O . HIS B 1 101 ? 7.707 41.812 32.312 1 88 101 HIS B O 1
ATOM 5406 N N . VAL B 1 102 ? 5.656 41.094 32.156 1 90.62 102 VAL B N 1
ATOM 5407 C CA . VAL B 1 102 ? 5.035 42.406 32 1 90.62 102 VAL B CA 1
ATOM 5408 C C . VAL B 1 102 ? 5.219 43.219 33.281 1 90.62 102 VAL B C 1
ATOM 5410 O O . VAL B 1 102 ? 5.508 42.656 34.344 1 90.62 102 VAL B O 1
ATOM 5413 N N . ARG B 1 103 ? 5.074 44.5 33.219 1 92.31 103 ARG B N 1
ATOM 5414 C CA . ARG B 1 103 ? 5.324 45.406 34.344 1 92.31 103 ARG B CA 1
ATOM 5415 C C . ARG B 1 103 ? 4.336 45.156 35.5 1 92.31 103 ARG B C 1
ATOM 5417 O O . ARG B 1 103 ? 4.715 45.125 36.656 1 92.31 103 ARG B O 1
ATOM 5424 N N . HIS B 1 104 ? 3.172 45.031 35.188 1 94.81 104 HIS B N 1
ATOM 5425 C CA . HIS B 1 104 ? 2.115 44.719 36.125 1 94.81 104 HIS B CA 1
ATOM 5426 C C . HIS B 1 104 ? 0.957 44 35.438 1 94.81 104 HIS B C 1
ATOM 5428 O O . HIS B 1 104 ? 0.863 44 34.219 1 94.81 104 HIS B O 1
ATOM 5434 N N . THR B 1 105 ? 0.081 43.375 36.219 1 94.75 105 THR B N 1
ATOM 5435 C CA . THR B 1 105 ? -0.984 42.531 35.688 1 94.75 105 THR B CA 1
ATOM 5436 C C . THR B 1 105 ? -1.972 43.344 34.844 1 94.75 105 THR B C 1
ATOM 5438 O O . THR B 1 105 ? -2.721 42.781 34.062 1 94.75 105 THR B O 1
ATOM 5441 N N . GLY B 1 106 ? -2.02 44.656 35 1 93.81 106 GLY B N 1
ATOM 5442 C CA . GLY B 1 106 ? -2.918 45.531 34.25 1 93.81 106 GLY B CA 1
ATOM 5443 C C . GLY B 1 106 ? -2.584 45.625 32.781 1 93.81 106 GLY B C 1
ATOM 5444 O O . GLY B 1 106 ? -3.404 46.062 31.969 1 93.81 106 GLY B O 1
ATOM 5445 N N . LYS B 1 107 ? -1.441 45.188 32.406 1 94.12 107 LYS B N 1
ATOM 5446 C CA . LYS B 1 107 ? -1.03 45.188 31.016 1 94.12 107 LYS B CA 1
ATOM 5447 C C . LYS B 1 107 ? -1.688 44.062 30.25 1 94.12 107 LYS B C 1
ATOM 5449 O O . LYS B 1 107 ? -1.708 44.062 29.016 1 94.12 107 LYS B O 1
ATOM 5454 N N . ILE B 1 108 ? -2.221 43.094 30.984 1 94.06 108 ILE B N 1
ATOM 5455 C CA . ILE B 1 108 ? -3.002 42 30.406 1 94.06 108 ILE B CA 1
ATOM 5456 C C . ILE B 1 108 ? -4.465 42.438 30.297 1 94.06 108 ILE B C 1
ATOM 5458 O O . ILE B 1 108 ? -5.219 42.344 31.266 1 94.06 108 ILE B O 1
ATOM 5462 N N . LYS B 1 109 ? -4.914 42.844 29.188 1 91.88 109 LYS B N 1
ATOM 5463 C CA . LYS B 1 109 ? -6.258 43.406 29.031 1 91.88 109 LYS B CA 1
ATOM 5464 C C . LYS B 1 109 ? -7.285 42.281 28.797 1 91.88 109 LYS B C 1
ATOM 5466 O O . LYS B 1 109 ? -8.477 42.469 29.047 1 91.88 109 LYS B O 1
ATOM 5471 N N . SER B 1 110 ? -6.816 41.281 28.125 1 93.12 110 SER B N 1
ATOM 5472 C CA . SER B 1 110 ? -7.707 40.125 27.875 1 93.12 110 SER B CA 1
ATOM 5473 C C . SER B 1 110 ? -7.012 38.812 28.172 1 93.12 110 SER B C 1
ATOM 5475 O O . SER B 1 110 ? -5.867 38.594 27.75 1 93.12 110 SER B O 1
ATOM 5477 N N . ILE B 1 111 ? -7.68 37.938 28.953 1 93.75 111 ILE B N 1
ATOM 5478 C CA . ILE B 1 111 ? -7.137 36.656 29.312 1 93.75 111 ILE B CA 1
ATOM 5479 C C . ILE B 1 111 ? -8.266 35.625 29.375 1 93.75 111 ILE B C 1
ATOM 5481 O O . ILE B 1 111 ? -9.391 35.938 29.75 1 93.75 111 ILE B O 1
ATOM 5485 N N . ALA B 1 112 ? -8.008 34.375 28.812 1 92.44 112 ALA B N 1
ATOM 5486 C CA . ALA B 1 112 ? -9.023 33.312 28.828 1 92.44 112 ALA B CA 1
ATOM 5487 C C . ALA B 1 112 ? -8.383 31.953 29.047 1 92.44 112 ALA B C 1
ATOM 5489 O O . ALA B 1 112 ? -7.316 31.672 28.5 1 92.44 112 ALA B O 1
ATOM 5490 N N . VAL B 1 113 ? -9.023 31.172 29.875 1 93.19 113 VAL B N 1
ATOM 5491 C CA . VAL B 1 113 ? -8.68 29.766 29.984 1 93.19 113 VAL B CA 1
ATOM 5492 C C . VAL B 1 113 ? -9.242 29 28.781 1 93.19 113 VAL B C 1
ATOM 5494 O O . VAL B 1 113 ? -10.398 29.203 28.391 1 93.19 113 VAL B O 1
ATOM 5497 N N . THR B 1 114 ? -8.438 28.219 28.188 1 89.44 114 THR B N 1
ATOM 5498 C CA . THR B 1 114 ? -8.852 27.641 26.906 1 89.44 114 THR B CA 1
ATOM 5499 C C . THR B 1 114 ? -9.086 26.141 27.047 1 89.44 114 THR B C 1
ATOM 5501 O O . THR B 1 114 ? -9.992 25.578 26.406 1 89.44 114 THR B O 1
ATOM 5504 N N . LYS B 1 115 ? -8.258 25.375 27.75 1 89.06 115 LYS B N 1
ATOM 5505 C CA . LYS B 1 115 ? -8.359 23.922 27.844 1 89.06 115 LYS B CA 1
ATOM 5506 C C . LYS B 1 115 ? -7.738 23.406 29.141 1 89.06 115 LYS B C 1
ATOM 5508 O O . LYS B 1 115 ? -6.965 24.125 29.781 1 89.06 115 LYS B O 1
ATOM 5513 N N . ASN B 1 116 ? -8.281 22.266 29.594 1 90.31 116 ASN B N 1
ATOM 5514 C CA . ASN B 1 116 ? -7.668 21.562 30.703 1 90.31 116 ASN B CA 1
ATOM 5515 C C . ASN B 1 116 ? -7.273 20.125 30.328 1 90.31 116 ASN B C 1
ATOM 5517 O O . ASN B 1 116 ? -7.859 19.547 29.422 1 90.31 116 ASN B O 1
ATOM 5521 N N . SER B 1 117 ? -6.242 19.641 30.859 1 87 117 SER B N 1
ATOM 5522 C CA . SER B 1 117 ? -5.809 18.281 30.594 1 87 117 SER B CA 1
ATOM 5523 C C . SER B 1 117 ? -5.086 17.688 31.812 1 87 117 SER B C 1
ATOM 5525 O O . SER B 1 117 ? -4.812 18.406 32.781 1 87 117 SER B O 1
ATOM 5527 N N . ALA B 1 118 ? -5.027 16.359 31.797 1 85.94 118 ALA B N 1
ATOM 5528 C CA . ALA B 1 118 ? -4.203 15.68 32.812 1 85.94 118 ALA B CA 1
ATOM 5529 C C . ALA B 1 118 ? -2.803 15.406 32.25 1 85.94 118 ALA B C 1
ATOM 5531 O O . ALA B 1 118 ? -2.629 15.188 31.062 1 85.94 118 ALA B O 1
ATOM 5532 N N . THR B 1 119 ? -1.864 15.594 33.031 1 85.38 119 THR B N 1
ATOM 5533 C CA . THR B 1 119 ? -0.482 15.312 32.656 1 85.38 119 THR B CA 1
ATOM 5534 C C . THR B 1 119 ? 0.268 14.656 33.812 1 85.38 119 THR B C 1
ATOM 5536 O O . THR B 1 119 ? -0.316 14.375 34.844 1 85.38 119 THR B O 1
ATOM 5539 N N . TYR B 1 120 ? 1.485 14.258 33.562 1 84.56 120 TYR B N 1
ATOM 5540 C CA . TYR B 1 120 ? 2.322 13.648 34.594 1 84.56 120 TYR B CA 1
ATOM 5541 C C . TYR B 1 120 ? 3.561 14.492 34.844 1 84.56 120 TYR B C 1
ATOM 5543 O O . TYR B 1 120 ? 4.035 15.203 33.969 1 84.56 120 TYR B O 1
ATOM 5551 N N . TRP B 1 121 ? 4.035 14.391 36.062 1 88.88 121 TRP B N 1
ATOM 5552 C CA . TRP B 1 121 ? 5.27 15.078 36.438 1 88.88 121 TRP B CA 1
ATOM 5553 C C . TRP B 1 121 ? 6.398 14.711 35.469 1 88.88 121 TRP B C 1
ATOM 5555 O O . TRP B 1 121 ? 6.742 13.539 35.344 1 88.88 121 TRP B O 1
ATOM 5565 N N . GLU B 1 122 ? 6.871 15.695 34.844 1 76.44 122 GLU B N 1
ATOM 5566 C CA . GLU B 1 122 ? 7.965 15.578 33.906 1 76.44 122 GLU B CA 1
ATOM 5567 C C . GLU B 1 122 ? 7.598 14.633 32.75 1 76.44 122 GLU B C 1
ATOM 5569 O O . GLU B 1 122 ? 8.477 14.008 32.156 1 76.44 122 GLU B O 1
ATOM 5574 N N . GLY B 1 123 ? 6.262 14.352 32.594 1 71.19 123 GLY B N 1
ATOM 5575 C CA . GLY B 1 123 ? 5.777 13.508 31.5 1 71.19 123 GLY B CA 1
ATOM 5576 C C . GLY B 1 123 ? 5.941 12.023 31.766 1 71.19 123 GLY B C 1
ATOM 5577 O O . GLY B 1 123 ? 5.758 11.203 30.875 1 71.19 123 GLY B O 1
ATOM 5578 N N . ASN B 1 124 ? 6.363 11.68 32.969 1 72.62 124 ASN B N 1
ATOM 5579 C CA . ASN B 1 124 ? 6.551 10.289 33.375 1 72.62 124 ASN B CA 1
ATOM 5580 C C . ASN B 1 124 ? 5.254 9.68 33.906 1 72.62 124 ASN B C 1
ATOM 5582 O O . ASN B 1 124 ? 4.762 10.07 34.969 1 72.62 124 ASN B O 1
ATOM 5586 N N . CYS B 1 125 ? 4.77 8.758 33.094 1 70.44 125 CYS B N 1
ATOM 5587 C CA . CYS B 1 125 ? 3.475 8.164 33.406 1 70.44 125 CYS B CA 1
ATOM 5588 C C . CYS B 1 125 ? 3.512 7.441 34.75 1 70.44 125 CYS B C 1
ATOM 5590 O O . CYS B 1 125 ? 2.467 7.137 35.312 1 70.44 125 CYS B O 1
ATOM 5592 N N . GLU B 1 126 ? 4.672 7.16 35.25 1 76.06 126 GLU B N 1
ATOM 5593 C CA . GLU B 1 126 ? 4.812 6.492 36.531 1 76.06 126 GLU B CA 1
ATOM 5594 C C . GLU B 1 126 ? 4.91 7.504 37.656 1 76.06 126 GLU B C 1
ATOM 5596 O O . GLU B 1 126 ? 4.914 7.125 38.844 1 76.06 126 GLU B O 1
ATOM 5601 N N . ALA B 1 127 ? 4.961 8.781 37.312 1 85.5 127 ALA B N 1
ATOM 5602 C CA . ALA B 1 127 ? 5.07 9.836 38.344 1 85.5 127 ALA B CA 1
ATOM 5603 C C . ALA B 1 127 ? 3.697 10.391 38.688 1 85.5 127 ALA B C 1
ATOM 5605 O O . ALA B 1 127 ? 2.67 9.812 38.344 1 85.5 127 ALA B O 1
ATOM 5606 N N . GLU B 1 128 ? 3.738 11.43 39.5 1 89.56 128 GLU B N 1
ATOM 5607 C CA . GLU B 1 128 ? 2.49 12.016 39.969 1 89.56 128 GLU B CA 1
ATOM 5608 C C . GLU B 1 128 ? 1.661 12.578 38.844 1 89.56 128 GLU B C 1
ATOM 5610 O O . GLU B 1 128 ? 2.205 13.156 37.875 1 89.56 128 GLU B O 1
ATOM 5615 N N . SER B 1 129 ? 0.377 12.305 38.938 1 89.94 129 SER B N 1
ATOM 5616 C CA . SER B 1 129 ? -0.555 12.898 38 1 89.94 129 SER B CA 1
ATOM 5617 C C . SER B 1 129 ? -0.79 14.375 38.312 1 89.94 129 SER B C 1
ATOM 5619 O O . SER B 1 129 ? -0.941 14.758 39.469 1 89.94 129 SER B O 1
ATOM 5621 N N . LEU B 1 130 ? -0.694 15.195 37.344 1 92.44 130 LEU B N 1
ATOM 5622 C CA . LEU B 1 130 ? -0.906 16.625 37.469 1 92.44 130 LEU B CA 1
ATOM 5623 C C . LEU B 1 130 ? -2.102 17.078 36.656 1 92.44 130 LEU B C 1
ATOM 5625 O O . LEU B 1 130 ? -2.564 16.359 35.781 1 92.44 130 LEU B O 1
ATOM 5629 N N . GLN B 1 131 ? -2.617 18.219 37.062 1 92.94 131 GLN B N 1
ATOM 5630 C CA . GLN B 1 131 ? -3.656 18.891 36.312 1 92.94 131 GLN B CA 1
ATOM 5631 C C . GLN B 1 131 ? -3.086 20.078 35.531 1 92.94 131 GLN B C 1
ATOM 5633 O O . GLN B 1 131 ? -2.402 20.922 36.125 1 92.94 131 GLN B O 1
ATOM 5638 N N . ARG B 1 132 ? -3.354 20.109 34.219 1 91.38 132 ARG B N 1
ATOM 5639 C CA . ARG B 1 132 ? -2.846 21.188 33.375 1 91.38 132 ARG B CA 1
ATOM 5640 C C . ARG B 1 132 ? -3.979 22.078 32.875 1 91.38 132 ARG B C 1
ATOM 5642 O O . ARG B 1 132 ? -5.012 21.594 32.406 1 91.38 132 ARG B O 1
ATOM 5649 N N . ILE B 1 133 ? -3.711 23.422 33 1 92.12 133 ILE B N 1
ATOM 5650 C CA . ILE B 1 133 ? -4.652 24.391 32.469 1 92.12 133 ILE B CA 1
ATOM 5651 C C . ILE B 1 133 ? -3.959 25.25 31.406 1 92.12 133 ILE B C 1
ATOM 5653 O O . ILE B 1 133 ? -2.867 25.766 31.625 1 92.12 133 ILE B O 1
ATOM 5657 N N . TYR B 1 134 ? -4.609 25.297 30.219 1 92.62 134 TYR B N 1
ATOM 5658 C CA . TYR B 1 134 ? -4.125 26.156 29.141 1 92.62 134 TYR B CA 1
ATOM 5659 C C . TYR B 1 134 ? -4.879 27.484 29.125 1 92.62 134 TYR B C 1
ATOM 5661 O O . TYR B 1 134 ? -6.059 27.531 29.484 1 92.62 134 TYR B O 1
ATOM 5669 N N . GLY B 1 135 ? -4.082 28.5 28.781 1 92.31 135 GLY B N 1
ATOM 5670 C CA . GLY B 1 135 ? -4.707 29.797 28.641 1 92.31 135 GLY B CA 1
ATOM 5671 C C . GLY B 1 135 ? -4.047 30.656 27.578 1 92.31 135 GLY B C 1
ATOM 5672 O O . GLY B 1 135 ? -3.023 30.281 27 1 92.31 135 GLY B O 1
ATOM 5673 N N . ILE B 1 136 ? -4.746 31.75 27.219 1 93.38 136 ILE B N 1
ATOM 5674 C CA . ILE B 1 136 ? -4.238 32.719 26.25 1 93.38 136 ILE B CA 1
ATOM 5675 C C . ILE B 1 136 ? -4.508 34.125 26.734 1 93.38 136 ILE B C 1
ATOM 5677 O O . ILE B 1 136 ? -5.438 34.344 27.516 1 93.38 136 ILE B O 1
ATOM 5681 N N . SER B 1 137 ? -3.562 35.031 26.5 1 93.56 137 SER B N 1
ATOM 5682 C CA . SER B 1 137 ? -3.736 36.438 26.891 1 93.56 137 SER B CA 1
ATOM 5683 C C . SER B 1 137 ? -3.301 37.375 25.781 1 93.56 137 SER B C 1
ATOM 5685 O O . SER B 1 137 ? -2.469 37.031 24.938 1 93.56 137 SER B O 1
ATOM 5687 N N . PHE B 1 138 ? -3.934 38.531 25.75 1 93.25 138 PHE B N 1
ATOM 5688 C CA . PHE B 1 138 ? -3.621 39.562 24.766 1 93.25 138 PHE B CA 1
ATOM 5689 C C . PHE B 1 138 ? -3.574 40.938 25.422 1 93.25 138 PHE B C 1
ATOM 5691 O O . PHE B 1 138 ? -4.199 41.156 26.453 1 93.25 138 PHE B O 1
ATOM 5698 N N . PRO B 1 139 ? -2.799 41.875 24.828 1 92.06 139 PRO B N 1
ATOM 5699 C CA . PRO B 1 139 ? -2.742 43.219 25.359 1 92.06 139 PRO B CA 1
ATOM 5700 C C . PRO B 1 139 ? -3.996 44.031 25.047 1 92.06 139 PRO B C 1
ATOM 5702 O O . PRO B 1 139 ? -4.18 45.125 25.578 1 92.06 139 PRO B O 1
ATOM 5705 N N . ASN B 1 140 ? -4.848 43.594 24.203 1 92.12 140 ASN B N 1
ATOM 5706 C CA . ASN B 1 140 ? -6.105 44.281 23.922 1 92.12 140 ASN B CA 1
ATOM 5707 C C . ASN B 1 140 ? -7.215 43.281 23.578 1 92.12 140 ASN B C 1
ATOM 5709 O O . ASN B 1 140 ? -6.945 42.125 23.25 1 92.12 140 ASN B O 1
ATOM 5713 N N . ASP B 1 141 ? -8.453 43.781 23.75 1 91.62 141 ASP B N 1
ATOM 5714 C CA . ASP B 1 141 ? -9.641 42.938 23.547 1 91.62 141 ASP B CA 1
ATOM 5715 C C . ASP B 1 141 ? -9.836 42.594 22.078 1 91.62 141 ASP B C 1
ATOM 5717 O O . ASP B 1 141 ? -10.383 41.562 21.75 1 91.62 141 ASP B O 1
ATOM 5721 N N . LYS B 1 142 ? -9.43 43.469 21.25 1 93.81 142 LYS B N 1
ATOM 5722 C CA . LYS B 1 142 ? -9.57 43.219 19.828 1 93.81 142 LYS B CA 1
ATOM 5723 C C . LYS B 1 142 ? -8.844 41.969 19.391 1 93.81 142 LYS B C 1
ATOM 5725 O O . LYS B 1 142 ? -9.383 41.156 18.641 1 93.81 142 LYS B O 1
ATOM 5730 N N . GLN B 1 143 ? -7.699 41.781 19.891 1 93 143 GLN B N 1
ATOM 5731 C CA . GLN B 1 143 ? -6.902 40.594 19.578 1 93 143 GLN B CA 1
ATOM 5732 C C . GLN B 1 143 ? -7.562 39.344 20.109 1 93 143 GLN B C 1
ATOM 5734 O O . GLN B 1 143 ? -7.5 38.281 19.453 1 93 143 GLN B O 1
ATOM 5739 N N . MET B 1 144 ? -8.117 39.438 21.219 1 92.94 144 MET B N 1
ATOM 5740 C CA . MET B 1 144 ? -8.836 38.312 21.781 1 92.94 144 MET B CA 1
ATOM 5741 C C . MET B 1 144 ? -10.039 37.938 20.922 1 92.94 144 MET B C 1
ATOM 5743 O O . MET B 1 144 ? -10.289 36.75 20.656 1 92.94 144 MET B O 1
ATOM 5747 N N . LYS B 1 145 ? -10.766 38.938 20.547 1 93.19 145 LYS B N 1
ATOM 5748 C CA . LYS B 1 145 ? -11.914 38.688 19.672 1 93.19 145 LYS B CA 1
ATOM 5749 C C . LYS B 1 145 ? -11.484 38.031 18.359 1 93.19 145 LYS B C 1
ATOM 5751 O O . LYS B 1 145 ? -12.148 37.125 17.875 1 93.19 145 LYS B O 1
ATOM 5756 N N . GLU B 1 146 ? -10.453 38.562 17.828 1 90.31 146 GLU B N 1
ATOM 5757 C CA . GLU B 1 146 ? -9.906 37.969 16.609 1 90.31 146 GLU B CA 1
ATOM 5758 C C . GLU B 1 146 ? -9.484 36.531 16.812 1 90.31 146 GLU B C 1
ATOM 5760 O O . GLU B 1 146 ? -9.727 35.688 15.961 1 90.31 146 GLU B O 1
ATOM 5765 N N . TRP B 1 147 ? -8.82 36.312 17.891 1 88 147 TRP B N 1
ATOM 5766 C CA . TRP B 1 147 ? -8.383 34.969 18.219 1 88 147 TRP B CA 1
ATOM 5767 C C . TRP B 1 147 ? -9.578 34.031 18.359 1 88 147 TRP B C 1
ATOM 5769 O O . TRP B 1 147 ? -9.539 32.875 17.875 1 88 147 TRP B O 1
ATOM 5779 N N . LYS B 1 148 ? -10.531 34.469 19.047 1 90.06 148 LYS B N 1
ATOM 5780 C CA . LYS B 1 148 ? -11.727 33.625 19.219 1 90.06 148 LYS B CA 1
ATOM 5781 C C . LYS B 1 148 ? -12.391 33.344 17.875 1 90.06 148 LYS B C 1
ATOM 5783 O O . LYS B 1 148 ? -12.875 32.219 17.656 1 90.06 148 LYS B O 1
ATOM 5788 N N . LYS B 1 149 ? -12.453 34.312 17.062 1 89.06 149 LYS B N 1
ATOM 5789 C CA . LYS B 1 149 ? -12.992 34.125 15.719 1 89.06 149 LYS B CA 1
ATOM 5790 C C . LYS B 1 149 ? -12.172 33.094 14.953 1 89.06 149 LYS B C 1
ATOM 5792 O O . LYS B 1 149 ? -12.734 32.25 14.242 1 89.06 149 LYS B O 1
ATOM 5797 N N . PHE B 1 150 ? -10.945 33.219 15.133 1 85.56 150 PHE B N 1
ATOM 5798 C CA . PHE B 1 150 ? -10.047 32.281 14.484 1 85.56 150 PHE B CA 1
ATOM 5799 C C . PHE B 1 150 ? -10.266 30.875 15.023 1 85.56 150 PHE B C 1
ATOM 5801 O O . PHE B 1 150 ? -10.211 29.891 14.266 1 85.56 150 PHE B O 1
ATOM 5808 N N . GLN B 1 151 ? -10.477 30.797 16.281 1 85.88 151 GLN B N 1
ATOM 5809 C CA . GLN B 1 151 ? -10.727 29.484 16.906 1 85.88 151 GLN B CA 1
ATOM 5810 C C . GLN B 1 151 ? -12.023 28.875 16.375 1 85.88 151 GLN B C 1
ATOM 5812 O O . GLN B 1 151 ? -12.102 27.656 16.172 1 85.88 151 GLN B O 1
ATOM 5817 N N . GLU B 1 152 ? -12.969 29.656 16.219 1 88.75 152 GLU B N 1
ATOM 5818 C CA . GLU B 1 152 ? -14.242 29.188 15.695 1 88.75 152 GLU B CA 1
ATOM 5819 C C . GLU B 1 152 ? -14.086 28.688 14.258 1 88.75 152 GLU B C 1
ATOM 5821 O O . GLU B 1 152 ? -14.648 27.656 13.883 1 88.75 152 GLU B O 1
ATOM 5826 N N . GLU B 1 153 ? -13.414 29.438 13.539 1 87.5 153 GLU B N 1
ATOM 5827 C CA . GLU B 1 153 ? -13.164 29.047 12.164 1 87.5 153 GLU B CA 1
ATOM 5828 C C . GLU B 1 153 ? -12.352 27.75 12.094 1 87.5 153 GLU B C 1
ATOM 5830 O O . GLU B 1 153 ? -12.617 26.891 11.258 1 87.5 153 GLU B O 1
ATOM 5835 N N . ALA B 1 154 ? -11.438 27.703 12.945 1 86.75 154 ALA B N 1
ATOM 5836 C CA . ALA B 1 154 ? -10.617 26.5 13.016 1 86.75 154 ALA B CA 1
ATOM 5837 C C . ALA B 1 154 ? -11.453 25.281 13.398 1 86.75 154 ALA B C 1
ATOM 5839 O O . ALA B 1 154 ? -11.234 24.172 12.883 1 86.75 154 ALA B O 1
ATOM 5840 N N . ALA B 1 155 ? -12.305 25.484 14.281 1 89.56 155 ALA B N 1
ATOM 5841 C CA . ALA B 1 155 ? -13.164 24.391 14.727 1 89.56 155 ALA B CA 1
ATOM 5842 C C . ALA B 1 155 ? -14.062 23.906 13.594 1 89.56 155 ALA B C 1
ATOM 5844 O O . ALA B 1 155 ? -14.336 22.719 13.484 1 89.56 155 ALA B O 1
ATOM 5845 N N . LYS B 1 156 ? -14.461 24.797 12.844 1 91.19 156 LYS B N 1
ATOM 5846 C CA . LYS B 1 156 ? -15.312 24.453 11.711 1 91.19 156 LYS B CA 1
ATOM 5847 C C . LYS B 1 156 ? -14.531 23.688 10.648 1 91.19 156 LYS B C 1
ATOM 5849 O O . LYS B 1 156 ? -15.094 22.859 9.938 1 91.19 156 LYS B O 1
ATOM 5854 N N . ARG B 1 157 ? -13.32 23.953 10.617 1 93.19 157 ARG B N 1
ATOM 5855 C CA . ARG B 1 157 ? -12.477 23.391 9.57 1 93.19 157 ARG B CA 1
ATOM 5856 C C . ARG B 1 157 ? -11.703 22.172 10.086 1 93.19 157 ARG B C 1
ATOM 5858 O O . ARG B 1 157 ? -10.891 21.594 9.367 1 93.19 157 ARG B O 1
ATOM 5865 N N . ASP B 1 158 ? -12.016 21.812 11.312 1 94.19 158 ASP B N 1
ATOM 5866 C CA . ASP B 1 158 ? -11.344 20.656 11.891 1 94.19 158 ASP B CA 1
ATOM 5867 C C . ASP B 1 158 ? -11.5 19.438 11 1 94.19 158 ASP B C 1
ATOM 5869 O O . ASP B 1 158 ? -12.617 19.062 10.633 1 94.19 158 ASP B O 1
ATOM 5873 N N . HIS B 1 159 ? -10.375 18.75 10.688 1 96.69 159 HIS B N 1
ATOM 5874 C CA . HIS B 1 159 ? -10.422 17.641 9.742 1 96.69 159 HIS B CA 1
ATOM 5875 C C . HIS B 1 159 ? -11.25 16.484 10.297 1 96.69 159 HIS B C 1
ATOM 5877 O O . HIS B 1 159 ? -11.82 15.703 9.531 1 96.69 159 HIS B O 1
ATOM 5883 N N . ARG B 1 160 ? -11.359 16.422 11.633 1 96.75 160 ARG B N 1
ATOM 5884 C CA . ARG B 1 160 ? -12.156 15.359 12.234 1 96.75 160 ARG B CA 1
ATOM 5885 C C . ARG B 1 160 ? -13.648 15.578 11.977 1 96.75 160 ARG B C 1
ATOM 5887 O O . ARG B 1 160 ? -14.375 14.625 11.695 1 96.75 160 ARG B O 1
ATOM 5894 N N . LYS B 1 161 ? -13.992 16.672 12.031 1 96.69 161 LYS B N 1
ATOM 5895 C CA . LYS B 1 161 ? -15.383 17.016 11.766 1 96.69 161 LYS B CA 1
ATOM 5896 C C . LYS B 1 161 ? -15.711 16.859 10.281 1 96.69 161 LYS B C 1
ATOM 5898 O O . LYS B 1 161 ? -16.688 16.203 9.922 1 96.69 161 LYS B O 1
ATOM 5903 N N . ILE B 1 162 ? -14.922 17.484 9.445 1 97.38 162 ILE B N 1
ATOM 5904 C CA . ILE B 1 162 ? -15.148 17.422 8.008 1 97.38 162 ILE B CA 1
ATOM 5905 C C . ILE B 1 162 ? -15.07 15.977 7.527 1 97.38 162 ILE B C 1
ATOM 5907 O O . ILE B 1 162 ? -15.844 15.555 6.664 1 97.38 162 ILE B O 1
ATOM 5911 N N . GLY B 1 163 ? -14.102 15.195 8.102 1 97.88 163 GLY B N 1
ATOM 5912 C CA . GLY B 1 163 ? -13.977 13.789 7.75 1 97.88 163 GLY B CA 1
ATOM 5913 C C . GLY B 1 163 ? -15.25 13 7.992 1 97.88 163 GLY B C 1
ATOM 5914 O O . GLY B 1 163 ? -15.648 12.188 7.16 1 97.88 163 GLY B O 1
ATOM 5915 N N . ARG B 1 164 ? -15.867 13.234 9.07 1 96.5 164 ARG B N 1
ATOM 5916 C CA . ARG B 1 164 ? -17.125 12.578 9.406 1 96.5 164 ARG B CA 1
ATOM 5917 C C . ARG B 1 164 ? -18.25 13.062 8.5 1 96.5 164 ARG B C 1
ATOM 5919 O O . ARG B 1 164 ? -18.984 12.25 7.93 1 96.5 164 ARG B O 1
ATOM 5926 N N . ASP B 1 165 ? -18.312 14.367 8.359 1 96.62 165 ASP B N 1
ATOM 5927 C CA . ASP B 1 165 ? -19.406 14.969 7.598 1 96.62 165 ASP B CA 1
ATOM 5928 C C . ASP B 1 165 ? -19.375 14.531 6.137 1 96.62 165 ASP B C 1
ATOM 5930 O O . ASP B 1 165 ? -20.406 14.352 5.504 1 96.62 165 ASP B O 1
ATOM 5934 N N . GLN B 1 166 ? -18.172 14.414 5.641 1 97.62 166 GLN B N 1
ATOM 5935 C CA . GLN B 1 166 ? -18.031 14.031 4.242 1 97.62 166 GLN B CA 1
ATOM 5936 C C . GLN B 1 166 ? -17.75 12.539 4.102 1 97.62 166 GLN B C 1
ATOM 5938 O O . GLN B 1 166 ? -17.438 12.062 3.01 1 97.62 166 GLN B O 1
ATOM 5943 N N . GLU B 1 167 ? -17.844 11.805 5.152 1 97.19 167 GLU B N 1
ATOM 5944 C CA . GLU B 1 167 ? -17.656 10.359 5.176 1 97.19 167 GLU B CA 1
ATOM 5945 C C . GLU B 1 167 ? -16.312 9.961 4.555 1 97.19 167 GLU B C 1
ATOM 5947 O O . GLU B 1 167 ? -16.25 9.102 3.678 1 97.19 167 GLU B O 1
ATOM 5952 N N . LEU B 1 168 ? -15.281 10.633 4.988 1 98.5 168 LEU B N 1
ATOM 5953 C CA . LEU B 1 168 ? -13.961 10.391 4.426 1 98.5 168 LEU B CA 1
ATOM 5954 C C . LEU B 1 168 ? -13.25 9.258 5.168 1 98.5 168 LEU B C 1
ATOM 5956 O O . LEU B 1 168 ? -12.625 8.398 4.547 1 98.5 168 LEU B O 1
ATOM 5960 N N . PHE B 1 169 ? -13.297 9.305 6.48 1 98.62 169 PHE B N 1
ATOM 5961 C CA . PHE B 1 169 ? -12.57 8.352 7.309 1 98.62 169 PHE B CA 1
ATOM 5962 C C . PHE B 1 169 ? -13.156 8.289 8.711 1 98.62 169 PHE B C 1
ATOM 5964 O O . PHE B 1 169 ? -14.008 9.109 9.07 1 98.62 169 PHE B O 1
ATOM 5971 N N . PHE B 1 170 ? -12.789 7.301 9.477 1 98.25 170 PHE B N 1
ATOM 5972 C CA . PHE B 1 170 ? -13.18 7.207 10.875 1 98.25 170 PHE B CA 1
ATOM 5973 C C . PHE B 1 170 ? -12.156 6.41 11.672 1 98.25 170 PHE B C 1
ATOM 5975 O O . PHE B 1 170 ? -11.242 5.82 11.102 1 98.25 170 PHE B O 1
ATOM 5982 N N . PHE B 1 171 ? -12.195 6.531 12.922 1 97.56 171 PHE B N 1
ATOM 5983 C CA . PHE B 1 171 ? -11.375 5.754 13.852 1 97.56 171 PHE B CA 1
ATOM 5984 C C . PHE B 1 171 ? -12.242 4.793 14.656 1 97.56 171 PHE B C 1
ATOM 5986 O O . PHE B 1 171 ? -13.438 5.027 14.844 1 97.56 171 PHE B O 1
ATOM 5993 N N . HIS B 1 172 ? -11.727 3.732 15 1 97.12 172 HIS B N 1
ATOM 5994 C CA . HIS B 1 172 ? -12.453 2.703 15.734 1 97.12 172 HIS B CA 1
ATOM 5995 C C . HIS B 1 172 ? -11.664 2.24 16.953 1 97.12 172 HIS B C 1
ATOM 5997 O O . HIS B 1 172 ? -10.43 2.168 16.922 1 97.12 172 HIS B O 1
ATOM 6003 N N . GLU B 1 173 ? -12.32 1.854 18 1 95.94 173 GLU B N 1
ATOM 6004 C CA . GLU B 1 173 ? -11.695 1.456 19.25 1 95.94 173 GLU B CA 1
ATOM 6005 C C . GLU B 1 173 ? -10.922 0.146 19.094 1 95.94 173 GLU B C 1
ATOM 6007 O O . GLU B 1 173 ? -9.977 -0.117 19.844 1 95.94 173 GLU B O 1
ATOM 6012 N N . LEU B 1 174 ? -11.258 -0.667 18.141 1 97.56 174 LEU B N 1
ATOM 6013 C CA . LEU B 1 174 ? -10.609 -1.959 17.938 1 97.56 174 LEU B CA 1
ATOM 6014 C C . LEU B 1 174 ? -9.281 -1.796 17.203 1 97.56 174 LEU B C 1
ATOM 6016 O O . LEU B 1 174 ? -8.531 -2.758 17.047 1 97.56 174 LEU B O 1
ATOM 6020 N N . SER B 1 175 ? -8.938 -0.633 16.766 1 97.62 175 SER B N 1
ATOM 6021 C CA . SER B 1 175 ? -7.641 -0.299 16.203 1 97.62 175 SER B CA 1
ATOM 6022 C C . SER B 1 175 ? -7.262 1.148 16.5 1 97.62 175 SER B C 1
ATOM 6024 O O . SER B 1 175 ? -7.145 1.966 15.578 1 97.62 175 SER B O 1
ATOM 6026 N N . PRO B 1 176 ? -6.992 1.45 17.688 1 95.75 176 PRO B N 1
ATOM 6027 C CA . PRO B 1 176 ? -6.723 2.836 18.078 1 95.75 176 PRO B CA 1
ATOM 6028 C C . PRO B 1 176 ? -5.492 3.414 17.375 1 95.75 176 PRO B C 1
ATOM 6030 O O . PRO B 1 176 ? -4.469 2.738 17.25 1 95.75 176 PRO B O 1
ATOM 6033 N N . GLY B 1 177 ? -5.621 4.621 16.969 1 96.19 177 GLY B N 1
ATOM 6034 C CA . GLY B 1 177 ? -4.508 5.312 16.344 1 96.19 177 GLY B CA 1
ATOM 6035 C C . GLY B 1 177 ? -4.328 4.949 14.883 1 96.19 177 GLY B C 1
ATOM 6036 O O . GLY B 1 177 ? -3.393 5.418 14.234 1 96.19 177 GLY B O 1
ATOM 6037 N N . SER B 1 178 ? -5.156 4.09 14.32 1 97.81 178 SER B N 1
ATOM 6038 C CA . SER B 1 178 ? -5.129 3.699 12.914 1 97.81 178 SER B CA 1
ATOM 6039 C C . SER B 1 178 ? -6.43 4.074 12.203 1 97.81 178 SER B C 1
ATOM 6041 O O . SER B 1 178 ? -7.512 3.658 12.625 1 97.81 178 SER B O 1
ATOM 6043 N N . CYS B 1 179 ? -6.289 4.77 11.164 1 98.19 179 CYS B N 1
ATOM 6044 C CA . CYS B 1 179 ? -7.445 5.344 10.484 1 98.19 179 CYS B CA 1
ATOM 6045 C C . CYS B 1 179 ? -8.047 4.348 9.5 1 98.19 179 CYS B C 1
ATOM 6047 O O . CYS B 1 179 ? -7.316 3.607 8.836 1 98.19 179 CYS B O 1
ATOM 6049 N N . PHE B 1 180 ? -9.414 4.277 9.453 1 98.62 180 PHE B N 1
ATOM 6050 C CA . PHE B 1 180 ? -10.148 3.66 8.352 1 98.62 180 PHE B CA 1
ATOM 6051 C C . PHE B 1 180 ? -10.492 4.691 7.285 1 98.62 180 PHE B C 1
ATOM 6053 O O . PHE B 1 180 ? -11.273 5.609 7.535 1 98.62 180 PHE B O 1
ATOM 6060 N N . PHE B 1 181 ? -9.953 4.598 6.145 1 98.75 181 PHE B N 1
ATOM 6061 C CA . PHE B 1 181 ? -10.383 5.465 5.051 1 98.75 181 PHE B CA 1
ATOM 6062 C C . PHE B 1 181 ? -11.531 4.832 4.281 1 98.75 181 PHE B C 1
ATOM 6064 O O . PHE B 1 181 ? -11.391 3.742 3.719 1 98.75 181 PHE B O 1
ATOM 6071 N N . LEU B 1 182 ? -12.641 5.473 4.301 1 98.5 182 LEU B N 1
ATOM 6072 C CA . LEU B 1 182 ? -13.82 5.074 3.543 1 98.5 182 LEU B CA 1
ATOM 6073 C C . LEU B 1 182 ? -13.641 5.375 2.059 1 98.5 182 LEU B C 1
ATOM 6075 O O . LEU B 1 182 ? -12.602 5.91 1.65 1 98.5 182 LEU B O 1
ATOM 6079 N N . PRO B 1 183 ? -14.547 4.977 1.204 1 98.06 183 PRO B N 1
ATOM 6080 C CA . PRO B 1 183 ? -14.352 5.113 -0.241 1 98.06 183 PRO B CA 1
ATOM 6081 C C . PRO B 1 183 ? -13.961 6.531 -0.652 1 98.06 183 PRO B C 1
ATOM 6083 O O . PRO B 1 183 ? -13 6.723 -1.402 1 98.06 183 PRO B O 1
ATOM 6086 N N . LYS B 1 184 ? -14.672 7.523 -0.142 1 98.38 184 LYS B N 1
ATOM 6087 C CA . LYS B 1 184 ? -14.375 8.898 -0.521 1 98.38 184 LYS B CA 1
ATOM 6088 C C . LYS B 1 184 ? -13.008 9.336 0.004 1 98.38 184 LYS B C 1
ATOM 6090 O O . LYS B 1 184 ? -12.281 10.062 -0.672 1 98.38 184 LYS B O 1
ATOM 6095 N N . GLY B 1 185 ? -12.703 8.93 1.242 1 98.62 185 GLY B N 1
ATOM 6096 C CA . GLY B 1 185 ? -11.375 9.203 1.767 1 98.62 185 GLY B CA 1
ATOM 6097 C C . GLY B 1 185 ? -10.273 8.516 0.982 1 98.62 185 GLY B C 1
ATOM 6098 O O . GLY B 1 185 ? -9.203 9.086 0.778 1 98.62 185 GLY B O 1
ATOM 6099 N N . ALA B 1 186 ? -10.539 7.297 0.549 1 98.56 186 ALA B N 1
ATOM 6100 C CA . ALA B 1 186 ? -9.562 6.531 -0.224 1 98.56 186 ALA B CA 1
ATOM 6101 C C . ALA B 1 186 ? -9.281 7.199 -1.567 1 98.56 186 ALA B C 1
ATOM 6103 O O . ALA B 1 186 ? -8.172 7.121 -2.088 1 98.56 186 ALA B O 1
ATOM 6104 N N . VAL B 1 187 ? -10.289 7.887 -2.162 1 98.5 187 VAL B N 1
ATOM 6105 C CA . VAL B 1 187 ? -10.094 8.625 -3.406 1 98.5 187 VAL B CA 1
ATOM 6106 C C . VAL B 1 187 ? -9.016 9.688 -3.209 1 98.5 187 VAL B C 1
ATOM 6108 O O . VAL B 1 187 ? -8.078 9.789 -4.008 1 98.5 187 VAL B O 1
ATOM 6111 N N . ILE B 1 188 ? -9.141 10.438 -2.135 1 98.69 188 ILE B N 1
ATOM 6112 C CA . ILE B 1 188 ? -8.172 11.484 -1.833 1 98.69 188 ILE B CA 1
ATOM 6113 C C . ILE B 1 188 ? -6.805 10.852 -1.564 1 98.69 188 ILE B C 1
ATOM 6115 O O . ILE B 1 188 ? -5.793 11.297 -2.115 1 98.69 188 ILE B O 1
ATOM 6119 N N . TYR B 1 189 ? -6.809 9.805 -0.75 1 98.5 189 TYR B N 1
ATOM 6120 C CA . TYR B 1 189 ? -5.605 9.062 -0.383 1 98.5 189 TYR B CA 1
ATOM 6121 C C . TYR B 1 189 ? -4.855 8.594 -1.623 1 98.5 189 TYR B C 1
ATOM 6123 O O . TYR B 1 189 ? -3.664 8.875 -1.778 1 98.5 189 TYR B O 1
ATOM 6131 N N . ASN B 1 190 ? -5.523 7.922 -2.494 1 98.19 190 ASN B N 1
ATOM 6132 C CA . ASN B 1 190 ? -4.926 7.352 -3.695 1 98.19 190 ASN B CA 1
ATOM 6133 C C . ASN B 1 190 ? -4.5 8.438 -4.68 1 98.19 190 ASN B C 1
ATOM 6135 O O . ASN B 1 190 ? -3.482 8.305 -5.363 1 98.19 190 ASN B O 1
ATOM 6139 N N . THR B 1 191 ? -5.297 9.5 -4.801 1 98.44 191 THR B N 1
ATOM 6140 C CA . THR B 1 191 ? -4.961 10.594 -5.703 1 98.44 191 THR B CA 1
ATOM 6141 C C . THR B 1 191 ? -3.656 11.266 -5.285 1 98.44 191 THR B C 1
ATOM 6143 O O . THR B 1 191 ? -2.826 11.602 -6.133 1 98.44 191 THR B O 1
ATOM 6146 N N . LEU B 1 192 ? -3.486 11.438 -3.99 1 98.44 192 LEU B N 1
ATOM 6147 C CA . LEU B 1 192 ? -2.252 12.031 -3.486 1 98.44 192 LEU B CA 1
ATOM 6148 C C . LEU B 1 192 ? -1.057 11.141 -3.787 1 98.44 192 LEU B C 1
ATOM 6150 O O . LEU B 1 192 ? -0.01 11.617 -4.227 1 98.44 192 LEU B O 1
ATOM 6154 N N . ILE B 1 193 ? -1.185 9.859 -3.549 1 98.19 193 ILE B N 1
ATOM 6155 C CA . ILE B 1 193 ? -0.108 8.914 -3.805 1 98.19 193 ILE B CA 1
ATOM 6156 C C . ILE B 1 193 ? 0.247 8.922 -5.289 1 98.19 193 ILE B C 1
ATOM 6158 O O . ILE B 1 193 ? 1.425 8.977 -5.652 1 98.19 193 ILE B O 1
ATOM 6162 N N . ASN B 1 194 ? -0.77 8.898 -6.141 1 97.62 194 ASN B N 1
ATOM 6163 C CA . ASN B 1 194 ? -0.532 8.906 -7.582 1 97.62 194 ASN B CA 1
ATOM 6164 C C . ASN B 1 194 ? 0.169 10.18 -8.031 1 97.62 194 ASN B C 1
ATOM 6166 O O . ASN B 1 194 ? 1.013 10.148 -8.93 1 97.62 194 ASN B O 1
ATOM 6170 N N . PHE B 1 195 ? -0.224 11.258 -7.41 1 98.19 195 PHE B N 1
ATOM 6171 C CA . PHE B 1 195 ? 0.419 12.531 -7.707 1 98.19 195 PHE B CA 1
ATOM 6172 C C . PHE B 1 195 ? 1.914 12.461 -7.418 1 98.19 195 PHE B C 1
ATOM 6174 O O . PHE B 1 195 ? 2.732 12.852 -8.258 1 98.19 195 PHE B O 1
ATOM 6181 N N . ILE B 1 196 ? 2.283 11.961 -6.277 1 98.31 196 ILE B N 1
ATOM 6182 C CA . ILE B 1 196 ? 3.684 11.867 -5.883 1 98.31 196 ILE B CA 1
ATOM 6183 C C . ILE B 1 196 ? 4.41 10.875 -6.793 1 98.31 196 ILE B C 1
ATOM 6185 O O . ILE B 1 196 ? 5.555 11.117 -7.188 1 98.31 196 ILE B O 1
ATOM 6189 N N . LYS B 1 197 ? 3.811 9.805 -7.129 1 97.88 197 LYS B N 1
ATOM 6190 C CA . LYS B 1 197 ? 4.418 8.812 -8.008 1 97.88 197 LYS B CA 1
ATOM 6191 C C . LYS B 1 197 ? 4.711 9.406 -9.383 1 97.88 197 LYS B C 1
ATOM 6193 O O . LYS B 1 197 ? 5.719 9.062 -10.008 1 97.88 197 LYS B O 1
ATOM 6198 N N . GLU B 1 198 ? 3.768 10.234 -9.875 1 97.44 198 GLU B N 1
ATOM 6199 C CA . GLU B 1 198 ? 4.031 10.938 -11.125 1 97.44 198 GLU B CA 1
ATOM 6200 C C . GLU B 1 198 ? 5.309 11.766 -11.031 1 97.44 198 GLU B C 1
ATOM 6202 O O . GLU B 1 198 ? 6.105 11.797 -11.977 1 97.44 198 GLU B O 1
ATOM 6207 N N . GLN B 1 199 ? 5.477 12.383 -9.891 1 97.69 199 GLN B N 1
ATOM 6208 C CA . GLN B 1 199 ? 6.684 13.18 -9.68 1 97.69 199 GLN B CA 1
ATOM 6209 C C . GLN B 1 199 ? 7.914 12.289 -9.547 1 97.69 199 GLN B C 1
ATOM 6211 O O . GLN B 1 199 ? 9.008 12.672 -9.969 1 97.69 199 GLN B O 1
ATOM 6216 N N . TYR B 1 200 ? 7.773 11.094 -8.914 1 98 200 TYR B N 1
ATOM 6217 C CA . TYR B 1 200 ? 8.867 10.125 -8.867 1 98 200 TYR B CA 1
ATOM 6218 C C . TYR B 1 200 ? 9.383 9.82 -10.266 1 98 200 TYR B C 1
ATOM 6220 O O . TYR B 1 200 ? 10.586 9.836 -10.508 1 98 200 TYR B O 1
ATOM 6228 N N . TRP B 1 201 ? 8.445 9.586 -11.18 1 97.31 201 TRP B N 1
ATOM 6229 C CA . TRP B 1 201 ? 8.789 9.234 -12.555 1 97.31 201 TRP B CA 1
ATOM 6230 C C . TRP B 1 201 ? 9.586 10.352 -13.219 1 97.31 201 TRP B C 1
ATOM 6232 O O . TRP B 1 201 ? 10.633 10.109 -13.82 1 97.31 201 TRP B O 1
ATOM 6242 N N . LYS B 1 202 ? 9.141 11.578 -13.047 1 96.5 202 LYS B N 1
ATOM 6243 C CA . LYS B 1 202 ? 9.758 12.734 -13.688 1 96.5 202 LYS B CA 1
ATOM 6244 C C . LYS B 1 202 ? 11.141 13.023 -13.102 1 96.5 202 LYS B C 1
ATOM 6246 O O . LYS B 1 202 ? 12.016 13.531 -13.805 1 96.5 202 LYS B O 1
ATOM 6251 N N . ARG B 1 203 ? 11.281 12.648 -11.836 1 97 203 ARG B N 1
ATOM 6252 C CA . ARG B 1 203 ? 12.5 13.07 -11.141 1 97 203 ARG B CA 1
ATOM 6253 C C . ARG B 1 203 ? 13.477 11.906 -10.992 1 97 203 ARG B C 1
ATOM 6255 O O . ARG B 1 203 ? 14.508 12.039 -10.336 1 97 203 ARG B O 1
ATOM 6262 N N . GLY B 1 204 ? 13.164 10.781 -11.562 1 96 204 GLY B N 1
ATOM 6263 C CA . GLY B 1 204 ? 14.109 9.68 -11.68 1 96 204 GLY B CA 1
ATOM 6264 C C . GLY B 1 204 ? 14.148 8.797 -10.453 1 96 204 GLY B C 1
ATOM 6265 O O . GLY B 1 204 ? 15.133 8.102 -10.203 1 96 204 GLY B O 1
ATOM 6266 N N . PHE B 1 205 ? 13.148 8.844 -9.602 1 97.94 205 PHE B N 1
ATOM 6267 C CA . PHE B 1 205 ? 13.047 7.926 -8.477 1 97.94 205 PHE B CA 1
ATOM 6268 C C . PHE B 1 205 ? 12.594 6.547 -8.938 1 97.94 205 PHE B C 1
ATOM 6270 O O . PHE B 1 205 ? 11.828 6.43 -9.898 1 97.94 205 PHE B O 1
ATOM 6277 N N . GLN B 1 206 ? 13.094 5.516 -8.281 1 97.56 206 GLN B N 1
ATOM 6278 C CA . GLN B 1 206 ? 12.672 4.137 -8.516 1 97.56 206 GLN B CA 1
ATOM 6279 C C . GLN B 1 206 ? 11.898 3.584 -7.324 1 97.56 206 GLN B C 1
ATOM 6281 O O . GLN B 1 206 ? 12.383 3.613 -6.191 1 97.56 206 GLN B O 1
ATOM 6286 N N . GLU B 1 207 ? 10.727 3.105 -7.57 1 98.19 207 GLU B N 1
ATOM 6287 C CA . GLU B 1 207 ? 9.898 2.57 -6.492 1 98.19 207 GLU B CA 1
ATOM 6288 C C . GLU B 1 207 ? 10.367 1.18 -6.074 1 98.19 207 GLU B C 1
ATOM 6290 O O . GLU B 1 207 ? 10.805 0.388 -6.91 1 98.19 207 GLU B O 1
ATOM 6295 N N . VAL B 1 208 ? 10.352 0.874 -4.824 1 98.56 208 VAL B N 1
ATOM 6296 C CA . VAL B 1 208 ? 10.641 -0.44 -4.258 1 98.56 208 VAL B CA 1
ATOM 6297 C C . VAL B 1 208 ? 9.539 -0.833 -3.271 1 98.56 208 VAL B C 1
ATOM 6299 O O . VAL B 1 208 ? 8.711 -0.002 -2.895 1 98.56 208 VAL B O 1
ATOM 6302 N N . VAL B 1 209 ? 9.367 -2.059 -2.951 1 98 209 VAL B N 1
ATOM 6303 C CA . VAL B 1 209 ? 8.461 -2.578 -1.934 1 98 209 VAL B CA 1
ATOM 6304 C C . VAL B 1 209 ? 9.25 -3.361 -0.887 1 98 209 VAL B C 1
ATOM 6306 O O . VAL B 1 209 ? 9.938 -4.332 -1.216 1 98 209 VAL B O 1
ATOM 6309 N N . SER B 1 210 ? 9.242 -2.916 0.347 1 97.81 210 SER B N 1
ATOM 6310 C CA . SER B 1 210 ? 10.031 -3.547 1.402 1 97.81 210 SER B CA 1
ATOM 6311 C C . SER B 1 210 ? 9.133 -4.184 2.455 1 97.81 210 SER B C 1
ATOM 6313 O O . SER B 1 210 ? 7.941 -3.865 2.543 1 97.81 210 SER B O 1
ATOM 6315 N N . PRO B 1 211 ? 9.609 -5.078 3.256 1 98.12 211 PRO B N 1
ATOM 6316 C CA . PRO B 1 211 ? 8.852 -5.75 4.316 1 98.12 211 PRO B CA 1
ATOM 6317 C C . PRO B 1 211 ? 8.398 -4.793 5.418 1 98.12 211 PRO B C 1
ATOM 6319 O O . PRO B 1 211 ? 8.828 -3.635 5.445 1 98.12 211 PRO B O 1
ATOM 6322 N N . ASN B 1 212 ? 7.484 -5.336 6.273 1 98.19 212 ASN B N 1
ATOM 6323 C CA . ASN B 1 212 ? 6.98 -4.539 7.387 1 98.19 212 ASN B CA 1
ATOM 6324 C C . ASN B 1 212 ? 7.516 -5.043 8.727 1 98.19 212 ASN B C 1
ATOM 6326 O O . ASN B 1 212 ? 7.551 -4.297 9.703 1 98.19 212 ASN B O 1
ATOM 6330 N N . ILE B 1 213 ? 7.859 -6.309 8.781 1 98.31 213 ILE B N 1
ATOM 6331 C CA . ILE B 1 213 ? 8.359 -6.941 10 1 98.31 213 ILE B CA 1
ATOM 6332 C C . ILE B 1 213 ? 9.828 -7.328 9.812 1 98.31 213 ILE B C 1
ATOM 6334 O O . ILE B 1 213 ? 10.188 -7.973 8.82 1 98.31 213 ILE B O 1
ATOM 6338 N N . TYR B 1 214 ? 10.656 -6.895 10.75 1 98.5 214 TYR B N 1
ATOM 6339 C CA . TYR B 1 214 ? 12.07 -7.23 10.727 1 98.5 214 TYR B CA 1
ATOM 6340 C C . TYR B 1 214 ? 12.531 -7.766 12.078 1 98.5 214 TYR B C 1
ATOM 6342 O O . TYR B 1 214 ? 11.945 -7.438 13.109 1 98.5 214 TYR B O 1
ATOM 6350 N N . SER B 1 215 ? 13.625 -8.547 12.023 1 98.06 215 SER B N 1
ATOM 6351 C CA . SER B 1 215 ? 14.352 -8.875 13.25 1 98.06 215 SER B CA 1
ATOM 6352 C C . SER B 1 215 ? 14.844 -7.617 13.953 1 98.06 215 SER B C 1
ATOM 6354 O O . SER B 1 215 ? 15.258 -6.656 13.305 1 98.06 215 SER B O 1
ATOM 6356 N N . THR B 1 216 ? 14.844 -7.656 15.312 1 97.81 216 THR B N 1
ATOM 6357 C CA . THR B 1 216 ? 15.328 -6.508 16.078 1 97.81 216 THR B CA 1
ATOM 6358 C C . THR B 1 216 ? 16.797 -6.246 15.773 1 97.81 216 THR B C 1
ATOM 6360 O O . THR B 1 216 ? 17.297 -5.137 15.984 1 97.81 216 THR B O 1
ATOM 6363 N N . LYS B 1 217 ? 17.5 -7.262 15.25 1 98.06 217 LYS B N 1
ATOM 6364 C CA . LYS B 1 217 ? 18.891 -7.121 14.867 1 98.06 217 LYS B CA 1
ATOM 6365 C C . LYS B 1 217 ? 19.078 -6.023 13.828 1 98.06 217 LYS B C 1
ATOM 6367 O O . LYS B 1 217 ? 20.094 -5.332 13.812 1 98.06 217 LYS B O 1
ATOM 6372 N N . LEU B 1 218 ? 18.141 -5.863 12.961 1 98.5 218 LEU B N 1
ATOM 6373 C CA . LEU B 1 218 ? 18.203 -4.789 11.977 1 98.5 218 LEU B CA 1
ATOM 6374 C C . LEU B 1 218 ? 18.219 -3.426 12.656 1 98.5 218 LEU B C 1
ATOM 6376 O O . LEU B 1 218 ? 19.016 -2.557 12.281 1 98.5 218 LEU B O 1
ATOM 6380 N N . TRP B 1 219 ? 17.391 -3.271 13.609 1 97.94 219 TRP B N 1
ATOM 6381 C CA . TRP B 1 219 ? 17.219 -1.992 14.289 1 97.94 219 TRP B CA 1
ATOM 6382 C C . TRP B 1 219 ? 18.391 -1.716 15.227 1 97.94 219 TRP B C 1
ATOM 6384 O O . TRP B 1 219 ? 18.75 -0.559 15.461 1 97.94 219 TRP B O 1
ATOM 6394 N N . GLU B 1 220 ? 18.953 -2.801 15.766 1 97.69 220 GLU B N 1
ATOM 6395 C CA . GLU B 1 220 ? 20.188 -2.656 16.531 1 97.69 220 GLU B CA 1
ATOM 6396 C C . GLU B 1 220 ? 21.328 -2.156 15.648 1 97.69 220 GLU B C 1
ATOM 6398 O O . GLU B 1 220 ? 22.078 -1.259 16.047 1 97.69 220 GLU B O 1
ATOM 6403 N N . THR B 1 221 ? 21.391 -2.709 14.492 1 97.25 221 THR B N 1
ATOM 6404 C CA . THR B 1 221 ? 22.422 -2.295 13.547 1 97.25 221 THR B CA 1
ATOM 6405 C C . THR B 1 221 ? 22.25 -0.825 13.172 1 97.25 221 THR B C 1
ATOM 6407 O O . THR B 1 221 ? 23.219 -0.063 13.172 1 97.25 221 THR B O 1
ATOM 6410 N N . SER B 1 222 ? 21.078 -0.405 12.93 1 96 222 SER B N 1
ATOM 6411 C CA . SER B 1 222 ? 20.828 0.96 12.484 1 96 222 SER B CA 1
ATOM 6412 C C . SER B 1 222 ? 20.906 1.944 13.641 1 96 222 SER B C 1
ATOM 6414 O O . SER B 1 222 ? 20.984 3.156 13.43 1 96 222 SER B O 1
ATOM 6416 N N . GLY B 1 223 ? 20.828 1.487 14.891 1 94.06 223 GLY B N 1
ATOM 6417 C CA . GLY B 1 223 ? 20.828 2.348 16.062 1 94.06 223 GLY B CA 1
ATOM 6418 C C . GLY B 1 223 ? 19.438 2.738 16.531 1 94.06 223 GLY B C 1
ATOM 6419 O O . GLY B 1 223 ? 19.281 3.309 17.609 1 94.06 223 GLY B O 1
ATOM 6420 N N . HIS B 1 224 ? 18.422 2.346 15.734 1 94.06 224 HIS B N 1
ATOM 6421 C CA . HIS B 1 224 ? 17.047 2.711 16.062 1 94.06 224 HIS B CA 1
ATOM 6422 C C . HIS B 1 224 ? 16.562 1.985 17.312 1 94.06 224 HIS B C 1
ATOM 6424 O O . HIS B 1 224 ? 15.781 2.531 18.094 1 94.06 224 HIS B O 1
ATOM 6430 N N . TRP B 1 225 ? 17 0.784 17.5 1 95.19 225 TRP B N 1
ATOM 6431 C CA . TRP B 1 225 ? 16.547 0.012 18.641 1 95.19 225 TRP B CA 1
ATOM 6432 C C . TRP B 1 225 ? 16.969 0.686 19.953 1 95.19 225 TRP B C 1
ATOM 6434 O O . TRP B 1 225 ? 16.172 0.775 20.891 1 95.19 225 TRP B O 1
ATOM 6444 N N . GLN B 1 226 ? 18.219 1.222 20 1 91.44 226 GLN B N 1
ATOM 6445 C CA . GLN B 1 226 ? 18.781 1.848 21.188 1 91.44 226 GLN B CA 1
ATOM 6446 C C . GLN B 1 226 ? 18.109 3.178 21.5 1 91.44 226 GLN B C 1
ATOM 6448 O O . GLN B 1 226 ? 17.969 3.562 22.656 1 91.44 226 GLN B O 1
ATOM 6453 N N . HIS B 1 227 ? 17.609 3.756 20.469 1 87.12 227 HIS B N 1
ATOM 6454 C CA . HIS B 1 227 ? 17.156 5.129 20.656 1 87.12 227 HIS B CA 1
ATOM 6455 C C . HIS B 1 227 ? 15.641 5.234 20.531 1 87.12 227 HIS B C 1
ATOM 6457 O O . HIS B 1 227 ? 15.047 6.234 20.938 1 87.12 227 HIS B O 1
ATOM 6463 N N . TYR B 1 228 ? 14.984 4.148 20 1 89.38 228 TYR B N 1
ATOM 6464 C CA . TYR B 1 228 ? 13.602 4.336 19.594 1 89.38 228 TYR B CA 1
ATOM 6465 C C . TYR B 1 228 ? 12.766 3.109 19.922 1 89.38 228 TYR B C 1
ATOM 6467 O O . TYR B 1 228 ? 11.57 3.068 19.625 1 89.38 228 TYR B O 1
ATOM 6475 N N . SER B 1 229 ? 13.203 2.123 20.594 1 92.62 229 SER B N 1
ATOM 6476 C CA . SER B 1 229 ? 12.539 0.839 20.766 1 92.62 229 SER B CA 1
ATOM 6477 C C . SER B 1 229 ? 11.234 1 21.547 1 92.62 229 SER B C 1
ATOM 6479 O O . SER B 1 229 ? 10.273 0.258 21.312 1 92.62 229 SER B O 1
ATOM 6481 N N . GLU B 1 230 ? 11.125 1.974 22.406 1 90.12 230 GLU B N 1
ATOM 6482 C CA . GLU B 1 230 ? 9.938 2.189 23.234 1 90.12 230 GLU B CA 1
ATOM 6483 C C . GLU B 1 230 ? 8.742 2.586 22.375 1 90.12 230 GLU B C 1
ATOM 6485 O O . GLU B 1 230 ? 7.594 2.422 22.797 1 90.12 230 GLU B O 1
ATOM 6490 N N . HIS B 1 231 ? 9.023 3.066 21.234 1 92.56 231 HIS B N 1
ATOM 6491 C CA . HIS B 1 231 ? 7.965 3.527 20.344 1 92.56 231 HIS B CA 1
ATOM 6492 C C . HIS B 1 231 ? 7.746 2.553 19.203 1 92.56 231 HIS B C 1
ATOM 6494 O O . HIS B 1 231 ? 7.129 2.906 18.188 1 92.56 231 HIS B O 1
ATOM 6500 N N . MET B 1 232 ? 8.297 1.318 19.375 1 96.56 232 MET B N 1
ATOM 6501 C CA . MET B 1 232 ? 8.125 0.304 18.328 1 96.56 232 MET B CA 1
ATOM 6502 C C . MET B 1 232 ? 7.215 -0.821 18.828 1 96.56 232 MET B C 1
ATOM 6504 O O . MET B 1 232 ? 7.176 -1.117 20.016 1 96.56 232 MET B O 1
ATOM 6508 N N . PHE B 1 233 ? 6.395 -1.383 17.906 1 97.31 233 PHE B N 1
ATOM 6509 C CA . PHE B 1 233 ? 5.664 -2.613 18.203 1 97.31 233 PHE B CA 1
ATOM 6510 C C . PHE B 1 233 ? 6.574 -3.828 18.047 1 97.31 233 PHE B C 1
ATOM 6512 O O . PHE B 1 233 ? 7.004 -4.156 16.938 1 97.31 233 PHE B O 1
ATOM 6519 N N . SER B 1 234 ? 6.887 -4.453 19.125 1 96.31 234 SER B N 1
ATOM 6520 C CA . SER B 1 234 ? 7.785 -5.602 19.078 1 96.31 234 SER B CA 1
ATOM 6521 C C . SER B 1 234 ? 7.102 -6.859 19.609 1 96.31 234 SER B C 1
ATOM 6523 O O . SER B 1 234 ? 6.148 -6.77 20.391 1 96.31 234 SER B O 1
ATOM 6525 N N . PHE B 1 235 ? 7.484 -8.016 19.141 1 96.06 235 PHE B N 1
ATOM 6526 C CA . PHE B 1 235 ? 6.902 -9.289 19.547 1 96.06 235 PHE B CA 1
ATOM 6527 C C . PHE B 1 235 ? 7.852 -10.445 19.25 1 96.06 235 PHE B C 1
ATOM 6529 O O . PHE B 1 235 ? 8.859 -10.258 18.562 1 96.06 235 PHE B O 1
ATOM 6536 N N . GLU B 1 236 ? 7.582 -11.617 19.781 1 93.88 236 GLU B N 1
ATOM 6537 C CA . GLU B 1 236 ? 8.43 -12.797 19.609 1 93.88 236 GLU B CA 1
ATOM 6538 C C . GLU B 1 236 ? 7.816 -13.773 18.609 1 93.88 236 GLU B C 1
ATOM 6540 O O . GLU B 1 236 ? 6.605 -14 18.609 1 93.88 236 GLU B O 1
ATOM 6545 N N . VAL B 1 237 ? 8.633 -14.219 17.719 1 90.19 237 VAL B N 1
ATOM 6546 C CA . VAL B 1 237 ? 8.289 -15.266 16.766 1 90.19 237 VAL B CA 1
ATOM 6547 C C . VAL B 1 237 ? 9.344 -16.359 16.797 1 90.19 237 VAL B C 1
ATOM 6549 O O . VAL B 1 237 ? 10.523 -16.109 16.531 1 90.19 237 VAL B O 1
ATOM 6552 N N . GLU B 1 238 ? 8.953 -17.641 17.078 1 87.94 238 GLU B N 1
ATOM 6553 C CA . GLU B 1 238 ? 9.875 -18.766 17.125 1 87.94 238 GLU B CA 1
ATOM 6554 C C . GLU B 1 238 ? 11.109 -18.438 17.953 1 87.94 238 GLU B C 1
ATOM 6556 O O . GLU B 1 238 ? 12.234 -18.625 17.5 1 87.94 238 GLU B O 1
ATOM 6561 N N . LYS B 1 239 ? 10.984 -17.719 19.016 1 88.69 239 LYS B N 1
ATOM 6562 C CA . LYS B 1 239 ? 11.984 -17.438 20.047 1 88.69 239 LYS B CA 1
ATOM 6563 C C . LYS B 1 239 ? 12.938 -16.328 19.609 1 88.69 239 LYS B C 1
ATOM 6565 O O . LYS B 1 239 ? 14.031 -16.188 20.156 1 88.69 239 LYS B O 1
ATOM 6570 N N . GLU B 1 240 ? 12.57 -15.648 18.594 1 93.38 240 GLU B N 1
ATOM 6571 C CA . GLU B 1 240 ? 13.328 -14.477 18.156 1 93.38 240 GLU B CA 1
ATOM 6572 C C . GLU B 1 240 ? 12.477 -13.211 18.234 1 93.38 240 GLU B C 1
ATOM 6574 O O . GLU B 1 240 ? 11.25 -13.273 18.125 1 93.38 240 GLU B O 1
ATOM 6579 N N . SER B 1 241 ? 13.172 -12.102 18.438 1 96.44 241 SER B N 1
ATOM 6580 C CA . SER B 1 241 ? 12.461 -10.836 18.594 1 96.44 241 SER B CA 1
ATOM 6581 C C . SER B 1 241 ? 12.352 -10.094 17.266 1 96.44 241 SER B C 1
ATOM 6583 O O . SER B 1 241 ? 13.336 -9.961 16.531 1 96.44 241 SER B O 1
ATOM 6585 N N . TYR B 1 242 ? 11.18 -9.742 16.969 1 97.88 242 TYR B N 1
ATOM 6586 C CA . TYR B 1 242 ? 10.883 -8.984 15.758 1 97.88 242 TYR B CA 1
ATOM 6587 C C . TYR B 1 242 ? 10.148 -7.691 16.094 1 97.88 242 TYR B C 1
ATOM 6589 O O . TYR B 1 242 ? 9.648 -7.531 17.203 1 97.88 242 TYR B O 1
ATOM 6597 N N . ALA B 1 243 ? 10.125 -6.754 15.18 1 98.06 243 ALA B N 1
ATOM 6598 C CA . ALA B 1 243 ? 9.398 -5.5 15.367 1 98.06 243 ALA B CA 1
ATOM 6599 C C . ALA B 1 243 ? 8.859 -4.984 14.031 1 98.06 243 ALA B C 1
ATOM 6601 O O . ALA B 1 243 ? 9.422 -5.262 12.977 1 98.06 243 ALA B O 1
ATOM 6602 N N . LEU B 1 244 ? 7.715 -4.34 14.125 1 98.38 244 LEU B N 1
ATOM 6603 C CA . LEU B 1 244 ? 7.199 -3.615 12.969 1 98.38 244 LEU B CA 1
ATOM 6604 C C . LEU B 1 244 ? 8.078 -2.412 12.648 1 98.38 244 LEU B C 1
ATOM 6606 O O . LEU B 1 244 ? 8.594 -1.755 13.547 1 98.38 244 LEU B O 1
ATOM 6610 N N . LYS B 1 245 ? 8.211 -2.154 11.375 1 98.19 245 LYS B N 1
ATOM 6611 C CA . LYS B 1 245 ? 9.125 -1.084 10.984 1 98.19 245 LYS B CA 1
ATOM 6612 C C . LYS B 1 245 ? 8.523 0.287 11.281 1 98.19 245 LYS B C 1
ATOM 6614 O O . LYS B 1 245 ? 7.422 0.601 10.836 1 98.19 245 LYS B O 1
ATOM 6619 N N . PRO B 1 246 ? 9.219 1.194 11.984 1 97.25 246 PRO B N 1
ATOM 6620 C CA . PRO B 1 246 ? 8.805 2.584 12.18 1 97.25 246 PRO B CA 1
ATOM 6621 C C . PRO B 1 246 ? 9.242 3.5 11.039 1 97.25 246 PRO B C 1
ATOM 6623 O O . PRO B 1 246 ? 8.789 4.641 10.945 1 97.25 246 PRO B O 1
ATOM 6626 N N . MET B 1 247 ? 10.156 3.033 10.195 1 96 247 MET B N 1
ATOM 6627 C CA . MET B 1 247 ? 10.711 3.762 9.062 1 96 247 MET B CA 1
ATOM 6628 C C . MET B 1 247 ? 11.25 2.799 8.008 1 96 247 MET B C 1
ATOM 6630 O O . MET B 1 247 ? 11.477 1.622 8.297 1 96 247 MET B O 1
ATOM 6634 N N . ASN B 1 248 ? 11.531 3.238 6.848 1 97.56 248 ASN B N 1
ATOM 6635 C CA . ASN B 1 248 ? 11.922 2.381 5.734 1 97.56 248 ASN B CA 1
ATOM 6636 C C . ASN B 1 248 ? 13.438 2.309 5.586 1 97.56 248 ASN B C 1
ATOM 6638 O O . ASN B 1 248 ? 13.961 1.385 4.961 1 97.56 248 ASN B O 1
ATOM 6642 N N . CYS B 1 249 ? 14.18 3.246 6.098 1 97.56 249 CYS B N 1
ATOM 6643 C CA . CYS B 1 249 ? 15.57 3.504 5.734 1 97.56 249 CYS B CA 1
ATOM 6644 C C . CYS B 1 249 ? 16.438 2.268 5.969 1 97.56 249 CYS B C 1
ATOM 6646 O O . CYS B 1 249 ? 17.234 1.897 5.113 1 97.56 249 CYS B O 1
ATOM 6648 N N . PRO B 1 250 ? 16.297 1.545 7.156 1 98 250 PRO B N 1
ATOM 6649 C CA . PRO B 1 250 ? 17.156 0.367 7.328 1 98 250 PRO B CA 1
ATOM 6650 C C . PRO B 1 250 ? 16.891 -0.709 6.277 1 98 250 PRO B C 1
ATOM 6652 O O . PRO B 1 250 ? 17.828 -1.379 5.828 1 98 250 PRO B O 1
ATOM 6655 N N . GLY B 1 251 ? 15.609 -0.895 5.941 1 98.12 251 GLY B N 1
ATOM 6656 C CA . GLY B 1 251 ? 15.297 -1.837 4.879 1 98.12 251 GLY B CA 1
ATOM 6657 C C . GLY B 1 251 ? 15.938 -1.477 3.551 1 98.12 251 GLY B C 1
ATOM 6658 O O . GLY B 1 251 ? 16.375 -2.355 2.809 1 98.12 251 GLY B O 1
ATOM 6659 N N . HIS B 1 252 ? 15.969 -0.198 3.207 1 98.5 252 HIS B N 1
ATOM 6660 C CA . HIS B 1 252 ? 16.578 0.257 1.959 1 98.5 252 HIS B CA 1
ATOM 6661 C C . HIS B 1 252 ? 18.078 0.067 1.973 1 98.5 252 HIS B C 1
ATOM 6663 O O . HIS B 1 252 ? 18.703 -0.146 0.924 1 98.5 252 HIS B O 1
ATOM 6669 N N . CYS B 1 253 ? 18.703 0.143 3.188 1 98.62 253 CYS B N 1
ATOM 6670 C CA . CYS B 1 253 ? 20.125 -0.166 3.293 1 98.62 253 CYS B CA 1
ATOM 6671 C C . CYS B 1 253 ? 20.391 -1.612 2.9 1 98.62 253 CYS B C 1
ATOM 6673 O O . CYS B 1 253 ? 21.375 -1.897 2.217 1 98.62 253 CYS B O 1
ATOM 6675 N N . LEU B 1 254 ? 19.5 -2.514 3.365 1 98.62 254 LEU B N 1
ATOM 6676 C CA . LEU B 1 254 ? 19.641 -3.91 2.967 1 98.62 254 LEU B CA 1
ATOM 6677 C C . LEU B 1 254 ? 19.531 -4.059 1.453 1 98.62 254 LEU B C 1
ATOM 6679 O O . LEU B 1 254 ? 20.25 -4.855 0.849 1 98.62 254 LEU B O 1
ATOM 6683 N N . MET B 1 255 ? 18.625 -3.316 0.84 1 98.5 255 MET B N 1
ATOM 6684 C CA . MET B 1 255 ? 18.438 -3.371 -0.607 1 98.5 255 MET B CA 1
ATOM 6685 C C . MET B 1 255 ? 19.672 -2.877 -1.336 1 98.5 255 MET B C 1
ATOM 6687 O O . MET B 1 255 ? 20.094 -3.471 -2.332 1 98.5 255 MET B O 1
ATOM 6691 N N . PHE B 1 256 ? 20.266 -1.768 -0.888 1 98.44 256 PHE B N 1
ATOM 6692 C CA . PHE B 1 256 ? 21.484 -1.242 -1.482 1 98.44 256 PHE B CA 1
ATOM 6693 C C . PHE B 1 256 ? 22.609 -2.266 -1.4 1 98.44 256 PHE B C 1
ATOM 6695 O O . PHE B 1 256 ? 23.375 -2.43 -2.35 1 98.44 256 PHE B O 1
ATOM 6702 N N . ASP B 1 257 ? 22.641 -2.947 -0.281 1 98 257 ASP B N 1
ATOM 6703 C CA . ASP B 1 257 ? 23.75 -3.85 0.026 1 98 257 ASP B CA 1
ATOM 6704 C C . ASP B 1 257 ? 23.531 -5.219 -0.617 1 98 257 ASP B C 1
ATOM 6706 O O . ASP B 1 257 ? 24.375 -6.109 -0.49 1 98 257 ASP B O 1
ATOM 6710 N N . HIS B 1 258 ? 22.453 -5.449 -1.247 1 96.06 258 HIS B N 1
ATOM 6711 C CA . HIS B 1 258 ? 22.094 -6.75 -1.788 1 96.06 258 HIS B CA 1
ATOM 6712 C C . HIS B 1 258 ? 23.109 -7.227 -2.818 1 96.06 258 HIS B C 1
ATOM 6714 O O . HIS B 1 258 ? 23.281 -8.43 -3.006 1 96.06 258 HIS B O 1
ATOM 6720 N N . ARG B 1 259 ? 23.734 -6.406 -3.492 1 94.75 259 ARG B N 1
ATOM 6721 C CA . ARG B 1 259 ? 24.797 -6.703 -4.453 1 94.75 259 ARG B CA 1
ATOM 6722 C C . ARG B 1 259 ? 25.812 -5.57 -4.512 1 94.75 259 ARG B C 1
ATOM 6724 O O . ARG B 1 259 ? 25.547 -4.461 -4.051 1 94.75 259 ARG B O 1
ATOM 6731 N N . PRO B 1 260 ? 26.984 -5.922 -5.039 1 94.62 260 PRO B N 1
ATOM 6732 C CA . PRO B 1 260 ? 27.969 -4.844 -5.195 1 94.62 260 PRO B CA 1
ATOM 6733 C C . PRO B 1 260 ? 27.453 -3.709 -6.082 1 94.62 260 PRO B C 1
ATOM 6735 O O . PRO B 1 260 ? 26.781 -3.961 -7.082 1 94.62 260 PRO B O 1
ATOM 6738 N N . ARG B 1 261 ? 27.828 -2.48 -5.695 1 95.56 261 ARG B N 1
ATOM 6739 C CA . ARG B 1 261 ? 27.391 -1.288 -6.41 1 95.56 261 ARG B CA 1
ATOM 6740 C C . ARG B 1 261 ? 28.562 -0.583 -7.086 1 95.56 261 ARG B C 1
ATOM 6742 O O . ARG B 1 261 ? 29.656 -0.527 -6.531 1 95.56 261 ARG B O 1
ATOM 6749 N N . SER B 1 262 ? 28.25 -0.099 -8.227 1 93.81 262 SER B N 1
ATOM 6750 C CA . SER B 1 262 ? 29.219 0.73 -8.938 1 93.81 262 SER B CA 1
ATOM 6751 C C . SER B 1 262 ? 28.875 2.211 -8.805 1 93.81 262 SER B C 1
ATOM 6753 O O . SER B 1 262 ? 27.703 2.582 -8.703 1 93.81 262 SER B O 1
ATOM 6755 N N . TRP B 1 263 ? 29.938 3.076 -8.883 1 93.06 263 TRP B N 1
ATOM 6756 C CA . TRP B 1 263 ? 29.734 4.52 -8.836 1 93.06 263 TRP B CA 1
ATOM 6757 C C . TRP B 1 263 ? 28.844 4.98 -9.977 1 93.06 263 TRP B C 1
ATOM 6759 O O . TRP B 1 263 ? 28.156 5.996 -9.867 1 93.06 263 TRP B O 1
ATOM 6769 N N . ARG B 1 264 ? 28.719 4.203 -11 1 90.06 264 ARG B N 1
ATOM 6770 C CA . ARG B 1 264 ? 27.922 4.551 -12.172 1 90.06 264 ARG B CA 1
ATOM 6771 C C . ARG B 1 264 ? 26.438 4.441 -11.883 1 90.06 264 ARG B C 1
ATOM 6773 O O . ARG B 1 264 ? 25.609 5.012 -12.602 1 90.06 264 ARG B O 1
ATOM 6780 N N . GLU B 1 265 ? 26.141 3.74 -10.859 1 93.75 265 GLU B N 1
ATOM 6781 C CA . GLU B 1 265 ? 24.75 3.531 -10.492 1 93.75 265 GLU B CA 1
ATOM 6782 C C . GLU B 1 265 ? 24.25 4.645 -9.57 1 93.75 265 GLU B C 1
ATOM 6784 O O . GLU B 1 265 ? 23.047 4.738 -9.305 1 93.75 265 GLU B O 1
ATOM 6789 N N . LEU B 1 266 ? 25.156 5.523 -9.117 1 96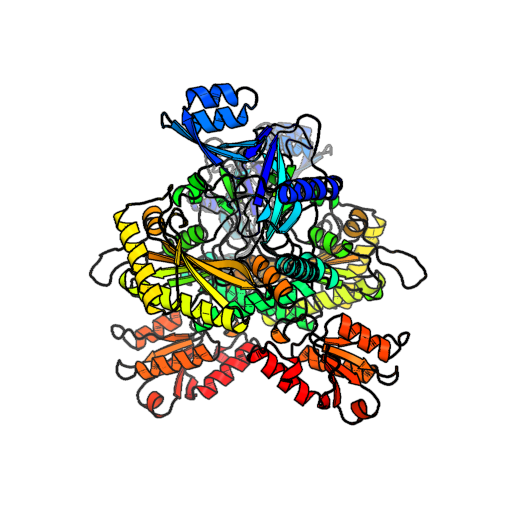.44 266 LEU B N 1
ATOM 6790 C CA . LEU B 1 266 ? 24.797 6.574 -8.172 1 96.44 266 LEU B CA 1
ATOM 6791 C C . LEU B 1 266 ? 24.562 7.898 -8.891 1 96.44 266 LEU B C 1
ATOM 6793 O O . LEU B 1 266 ? 25.234 8.195 -9.891 1 96.44 266 LEU B O 1
ATOM 6797 N N . PRO B 1 267 ? 23.625 8.656 -8.477 1 97.75 267 PRO B N 1
ATOM 6798 C CA . PRO B 1 267 ? 22.781 8.445 -7.301 1 97.75 267 PRO B CA 1
ATOM 6799 C C . PRO B 1 267 ? 21.688 7.406 -7.535 1 97.75 267 PRO B C 1
ATOM 6801 O O . PRO B 1 267 ? 21.125 7.328 -8.633 1 97.75 267 PRO B O 1
ATOM 6804 N N . LEU B 1 268 ? 21.484 6.551 -6.562 1 98.06 268 LEU B N 1
ATOM 6805 C CA . LEU B 1 268 ? 20.391 5.594 -6.535 1 98.06 268 LEU B CA 1
ATOM 6806 C C . LEU B 1 268 ? 19.25 6.105 -5.672 1 98.06 268 LEU B C 1
ATOM 6808 O O . LEU B 1 268 ? 19.391 6.238 -4.457 1 98.06 268 LEU B O 1
ATOM 6812 N N . ARG B 1 269 ? 18.109 6.434 -6.312 1 98.56 269 ARG B N 1
ATOM 6813 C CA . ARG B 1 269 ? 16.969 7.035 -5.625 1 98.56 269 ARG B CA 1
ATOM 6814 C C . ARG B 1 269 ? 15.852 6.02 -5.434 1 98.56 269 ARG B C 1
ATOM 6816 O O . ARG B 1 269 ? 15.062 5.781 -6.352 1 98.56 269 ARG B O 1
ATOM 6823 N N . MET B 1 270 ? 15.719 5.449 -4.242 1 98.5 270 MET B N 1
ATOM 6824 C CA . MET B 1 270 ? 14.68 4.469 -3.949 1 98.5 270 MET B CA 1
ATOM 6825 C C . MET B 1 270 ? 13.508 5.117 -3.209 1 98.5 270 MET B C 1
ATOM 6827 O O . MET B 1 270 ? 13.711 5.809 -2.207 1 98.5 270 MET B O 1
ATOM 6831 N N . ALA B 1 271 ? 12.359 4.969 -3.764 1 98.25 271 ALA B N 1
ATOM 6832 C CA . ALA B 1 271 ? 11.148 5.492 -3.137 1 98.25 271 ALA B CA 1
ATOM 6833 C C . ALA B 1 271 ? 10.219 4.363 -2.705 1 98.25 271 ALA B C 1
ATOM 6835 O O . ALA B 1 271 ? 10.102 3.35 -3.398 1 98.25 271 ALA B O 1
ATOM 6836 N N . ASP B 1 272 ? 9.555 4.508 -1.589 1 96.12 272 ASP B N 1
ATOM 6837 C CA . ASP B 1 272 ? 8.734 3.471 -0.973 1 96.12 272 ASP B CA 1
ATOM 6838 C C . ASP B 1 272 ? 7.531 4.074 -0.252 1 96.12 272 ASP B C 1
ATOM 6840 O O . ASP B 1 272 ? 7.676 5.023 0.519 1 96.12 272 ASP B O 1
ATOM 6844 N N . PHE B 1 273 ? 6.32 3.574 -0.543 1 94.94 273 PHE B N 1
ATOM 6845 C CA . PHE B 1 273 ? 5.133 3.918 0.235 1 94.94 273 PHE B CA 1
ATOM 6846 C C . PHE B 1 273 ? 4.789 2.807 1.217 1 94.94 273 PHE B C 1
ATOM 6848 O O . PHE B 1 273 ? 3.613 2.504 1.433 1 94.94 273 PHE B O 1
ATOM 6855 N N . GLY B 1 274 ? 5.766 2.189 1.714 1 92.38 274 GLY B N 1
ATOM 6856 C CA . GLY B 1 274 ? 5.52 1.132 2.682 1 92.38 274 GLY B CA 1
ATOM 6857 C C . GLY B 1 274 ? 4.824 1.621 3.938 1 92.38 274 GLY B C 1
ATOM 6858 O O . GLY B 1 274 ? 5.094 2.725 4.414 1 92.38 274 GLY B O 1
ATOM 6859 N N . VAL B 1 275 ? 3.939 0.874 4.441 1 96.56 275 VAL B N 1
ATOM 6860 C CA . VAL B 1 275 ? 3.178 1.206 5.641 1 96.56 275 VAL B CA 1
ATOM 6861 C C . VAL B 1 275 ? 4.098 1.182 6.859 1 96.56 275 VAL B C 1
ATOM 6863 O O . VAL B 1 275 ? 4.898 0.257 7.023 1 96.56 275 VAL B O 1
ATOM 6866 N N . LEU B 1 276 ? 4.055 2.184 7.652 1 98 276 LEU B N 1
ATOM 6867 C CA . LEU B 1 276 ? 4.863 2.314 8.859 1 98 276 LEU B CA 1
ATOM 6868 C C . LEU B 1 276 ? 3.99 2.26 10.109 1 98 276 LEU B C 1
ATOM 6870 O O . LEU B 1 276 ? 2.816 2.637 10.062 1 98 276 LEU B O 1
ATOM 6874 N N . HIS B 1 277 ? 4.547 1.785 11.188 1 98.31 277 HIS B N 1
ATOM 6875 C CA . HIS B 1 277 ? 3.861 1.714 12.477 1 98.31 277 HIS B CA 1
ATOM 6876 C C . HIS B 1 277 ? 4.734 2.262 13.594 1 98.31 277 HIS B C 1
ATOM 6878 O O . HIS B 1 277 ? 5.891 1.856 13.742 1 98.31 277 HIS B O 1
ATOM 6884 N N . ARG B 1 278 ? 4.254 3.184 14.32 1 97.56 278 ARG B N 1
ATOM 6885 C CA . ARG B 1 278 ? 4.883 3.727 15.523 1 97.56 278 ARG B CA 1
ATOM 6886 C C . ARG B 1 278 ? 3.939 3.646 16.719 1 97.56 278 ARG B C 1
ATOM 6888 O O . ARG B 1 278 ? 2.773 4.035 16.625 1 97.56 278 ARG B O 1
ATOM 6895 N N . ASN B 1 279 ? 4.438 3.061 17.797 1 96.19 279 ASN B N 1
ATOM 6896 C CA . ASN B 1 279 ? 3.619 2.873 18.984 1 96.19 279 ASN B CA 1
ATOM 6897 C C . ASN B 1 279 ? 3.498 4.164 19.797 1 96.19 279 ASN B C 1
ATOM 6899 O O . ASN B 1 279 ? 3.971 4.242 20.922 1 96.19 279 ASN B O 1
ATOM 6903 N N . GLU B 1 280 ? 2.729 5.09 19.234 1 92.56 280 GLU B N 1
ATOM 6904 C CA . GLU B 1 280 ? 2.443 6.344 19.938 1 92.56 280 GLU B CA 1
ATOM 6905 C C . GLU B 1 280 ? 1.572 6.113 21.156 1 92.56 280 GLU B C 1
ATOM 6907 O O . GLU B 1 280 ? 0.671 5.27 21.141 1 92.56 280 GLU B O 1
ATOM 6912 N N . LEU B 1 281 ? 1.851 6.891 22.172 1 85.56 281 LEU B N 1
ATOM 6913 C CA . LEU B 1 281 ? 1.023 6.793 23.359 1 85.56 281 LEU B CA 1
ATOM 6914 C C . LEU B 1 281 ? -0.42 7.18 23.062 1 85.56 281 LEU B C 1
ATOM 6916 O O . LEU B 1 281 ? -0.669 8.117 22.297 1 85.56 281 LEU B O 1
ATOM 6920 N N . SER B 1 282 ? -1.31 6.492 23.672 1 85.5 282 SER B N 1
ATOM 6921 C CA . SER B 1 282 ? -2.734 6.695 23.438 1 85.5 282 SER B CA 1
ATOM 6922 C C . SER B 1 282 ? -3.131 8.148 23.656 1 85.5 282 SER B C 1
ATOM 6924 O O . SER B 1 282 ? -3.953 8.688 22.906 1 85.5 282 SER B O 1
ATOM 6926 N N . GLY B 1 283 ? -2.6 8.797 24.594 1 78.19 283 GLY B N 1
ATOM 6927 C CA . GLY B 1 283 ? -2.959 10.164 24.953 1 78.19 283 GLY B CA 1
ATOM 6928 C C . GLY B 1 283 ? -2.449 11.188 23.953 1 78.19 283 GLY B C 1
ATOM 6929 O O . GLY B 1 283 ? -2.914 12.328 23.938 1 78.19 283 GLY B O 1
ATOM 6930 N N . THR B 1 284 ? -1.479 10.773 23.062 1 83.94 284 THR B N 1
ATOM 6931 C CA . THR B 1 284 ? -0.866 11.719 22.141 1 83.94 284 THR B CA 1
ATOM 6932 C C . THR B 1 284 ? -1.512 11.625 20.766 1 83.94 284 THR B C 1
ATOM 6934 O O . THR B 1 284 ? -1.271 12.469 19.891 1 83.94 284 THR B O 1
ATOM 6937 N N . LEU B 1 285 ? -2.312 10.617 20.562 1 90 285 LEU B N 1
ATOM 6938 C CA . LEU B 1 285 ? -2.98 10.43 19.281 1 90 285 LEU B CA 1
ATOM 6939 C C . LEU B 1 285 ? -3.922 11.586 18.969 1 90 285 LEU B C 1
ATOM 6941 O O . LEU B 1 285 ? -4.594 12.094 19.875 1 90 285 LEU B O 1
ATOM 6945 N N . SER B 1 286 ? -3.928 12.125 17.719 1 91.19 286 SER B N 1
ATOM 6946 C CA . SER B 1 286 ? -4.762 13.266 17.344 1 91.19 286 SER B CA 1
ATOM 6947 C C . SER B 1 286 ? -5.195 13.18 15.891 1 91.19 286 SER B C 1
ATOM 6949 O O . SER B 1 286 ? -4.473 13.625 14.992 1 91.19 286 SER B O 1
ATOM 6951 N N . GLY B 1 287 ? -6.402 12.75 15.727 1 95.25 287 GLY B N 1
ATOM 6952 C CA . GLY B 1 287 ? -6.91 12.641 14.367 1 95.25 287 GLY B CA 1
ATOM 6953 C C . GLY B 1 287 ? -5.934 11.984 13.414 1 95.25 287 GLY B C 1
ATOM 6954 O O . GLY B 1 287 ? -5.406 10.906 13.703 1 95.25 287 GLY B O 1
ATOM 6955 N N . LEU B 1 288 ? -5.734 12.664 12.281 1 97.56 288 LEU B N 1
ATOM 6956 C CA . LEU B 1 288 ? -4.836 12.141 11.266 1 97.56 288 LEU B CA 1
ATOM 6957 C C . LEU B 1 288 ? -3.434 12.719 11.414 1 97.56 288 LEU B C 1
ATOM 6959 O O . LEU B 1 288 ? -2.508 12.32 10.711 1 97.56 288 LEU B O 1
ATOM 6963 N N . THR B 1 289 ? -3.223 13.594 12.344 1 93.88 289 THR B N 1
ATOM 6964 C CA . THR B 1 289 ? -1.951 14.297 12.461 1 93.88 289 THR B CA 1
ATOM 6965 C C . THR B 1 289 ? -0.955 13.484 13.281 1 93.88 289 THR B C 1
ATOM 6967 O O . THR B 1 289 ? 0.258 13.609 13.094 1 93.88 289 THR B O 1
ATOM 6970 N N . ARG B 1 290 ? -1.427 12.75 14.211 1 93.69 290 ARG B N 1
ATOM 6971 C CA . ARG B 1 290 ? -0.61 11.82 14.984 1 93.69 290 ARG B CA 1
ATOM 6972 C C . ARG B 1 290 ? -1.286 10.461 15.109 1 93.69 290 ARG B C 1
ATOM 6974 O O . ARG B 1 290 ? -2.236 10.297 15.875 1 93.69 290 ARG B O 1
ATOM 6981 N N . VAL B 1 291 ? -0.781 9.516 14.375 1 97.62 291 VAL B N 1
ATOM 6982 C CA . VAL B 1 291 ? -1.411 8.203 14.258 1 97.62 291 VAL B CA 1
ATOM 6983 C C . VAL B 1 291 ? -0.374 7.105 14.5 1 97.62 291 VAL B C 1
ATOM 6985 O O . VAL B 1 291 ? 0.827 7.383 14.555 1 97.62 291 VAL B O 1
ATOM 6988 N N . ARG B 1 292 ? -0.811 5.867 14.711 1 97.94 292 ARG B N 1
ATOM 6989 C CA . ARG B 1 292 ? 0.065 4.719 14.922 1 97.94 292 ARG B CA 1
ATOM 6990 C C . ARG B 1 292 ? 0.411 4.043 13.602 1 97.94 292 ARG B C 1
ATOM 6992 O O . ARG B 1 292 ? 1.442 3.377 13.484 1 97.94 292 ARG B O 1
ATOM 6999 N N . ARG B 1 293 ? -0.438 4.156 12.641 1 98.25 293 ARG B N 1
ATOM 7000 C CA . ARG B 1 293 ? -0.251 3.592 11.305 1 98.25 293 ARG B CA 1
ATOM 7001 C C . ARG B 1 293 ? -0.305 4.68 10.242 1 98.25 293 ARG B C 1
ATOM 7003 O O . ARG B 1 293 ? -1.265 5.449 10.18 1 98.25 293 ARG B O 1
ATOM 7010 N N . PHE B 1 294 ? 0.73 4.793 9.398 1 97.75 294 PHE B N 1
ATOM 7011 C CA . PHE B 1 294 ? 0.732 5.816 8.359 1 97.75 294 PHE B CA 1
ATOM 7012 C C . PHE B 1 294 ? 1.619 5.398 7.195 1 97.75 294 PHE B C 1
ATOM 7014 O O . PHE B 1 294 ? 2.395 4.449 7.305 1 97.75 294 PHE B O 1
ATOM 7021 N N . GLN B 1 295 ? 1.431 5.98 6.074 1 97.06 295 GLN B N 1
ATOM 7022 C CA . GLN B 1 295 ? 2.299 5.812 4.914 1 97.06 295 GLN B CA 1
ATOM 7023 C C . GLN B 1 295 ? 3.018 7.113 4.57 1 97.06 295 GLN B C 1
ATOM 7025 O O . GLN B 1 295 ? 2.391 8.172 4.48 1 97.06 295 GLN B O 1
ATOM 7030 N N . GLN B 1 296 ? 4.301 6.996 4.484 1 96.25 296 GLN B N 1
ATOM 7031 C CA . GLN B 1 296 ? 5.125 8.141 4.105 1 96.25 296 GLN B CA 1
ATOM 7032 C C . GLN B 1 296 ? 5.578 8.031 2.652 1 96.25 296 GLN B C 1
ATOM 7034 O O . GLN B 1 296 ? 5.781 6.93 2.141 1 96.25 296 GLN B O 1
ATOM 7039 N N . ASP B 1 297 ? 5.594 9.156 1.953 1 96.19 297 ASP B N 1
ATOM 7040 C CA . ASP B 1 297 ? 6.266 9.18 0.658 1 96.19 297 ASP B CA 1
ATOM 7041 C C . ASP B 1 297 ? 7.785 9.18 0.829 1 96.19 297 ASP B C 1
ATOM 7043 O O . ASP B 1 297 ? 8.477 10.047 0.291 1 96.19 297 ASP B O 1
ATOM 7047 N N . ASP B 1 298 ? 8.258 8.188 1.388 1 95.06 298 ASP B N 1
ATOM 7048 C CA . ASP B 1 298 ? 9.633 8.047 1.844 1 95.06 298 ASP B CA 1
ATOM 7049 C C . ASP B 1 298 ? 10.562 7.68 0.686 1 95.06 298 ASP B C 1
ATOM 7051 O O . ASP B 1 298 ? 10.242 6.805 -0.12 1 95.06 298 ASP B O 1
ATOM 7055 N N . ALA B 1 299 ? 11.633 8.422 0.588 1 97.94 299 ALA B N 1
ATOM 7056 C CA . ALA B 1 299 ? 12.664 8.047 -0.381 1 97.94 299 ALA B CA 1
ATOM 7057 C C . ALA B 1 299 ? 14.062 8.18 0.225 1 97.94 299 ALA B C 1
ATOM 7059 O O . ALA B 1 299 ? 14.281 9.008 1.108 1 97.94 299 ALA B O 1
ATOM 7060 N N . HIS B 1 300 ? 14.938 7.367 -0.178 1 98.56 300 HIS B N 1
ATOM 7061 C CA . HIS B 1 300 ? 16.344 7.375 0.223 1 98.56 300 HIS B CA 1
ATOM 7062 C C . HIS B 1 300 ? 17.25 7.414 -0.993 1 98.56 300 HIS B C 1
ATOM 7064 O O . HIS B 1 300 ? 17.234 6.504 -1.825 1 98.56 300 HIS B O 1
ATOM 7070 N N . ILE B 1 301 ? 18.016 8.484 -1.054 1 98.62 301 ILE B N 1
ATOM 7071 C CA . ILE B 1 301 ? 18.953 8.68 -2.156 1 98.62 301 ILE B CA 1
ATOM 7072 C C . ILE B 1 301 ? 20.359 8.328 -1.706 1 98.62 301 ILE B C 1
ATOM 7074 O O . ILE B 1 301 ? 20.922 8.992 -0.829 1 98.62 301 ILE B O 1
ATOM 7078 N N . PHE B 1 302 ? 20.891 7.25 -2.223 1 98.69 302 PHE B N 1
ATOM 7079 C CA . PHE B 1 302 ? 22.297 6.898 -2.018 1 98.69 302 PHE B CA 1
ATOM 7080 C C . PHE B 1 302 ? 23.188 7.594 -3.041 1 98.69 302 PHE B C 1
ATOM 7082 O O . PHE B 1 302 ? 23.078 7.344 -4.242 1 98.69 302 PHE B O 1
ATOM 7089 N N . CYS B 1 303 ? 24.062 8.469 -2.602 1 97.81 303 CYS B N 1
ATOM 7090 C CA . CYS B 1 303 ? 24.844 9.25 -3.547 1 97.81 303 CYS B CA 1
ATOM 7091 C C . CYS B 1 303 ? 26.281 9.406 -3.064 1 97.81 303 CYS B C 1
ATOM 7093 O O . CYS B 1 303 ? 26.594 9.055 -1.93 1 97.81 303 CYS B O 1
ATOM 7095 N N . THR B 1 304 ? 27.156 9.805 -3.973 1 95.88 304 THR B N 1
ATOM 7096 C CA . THR B 1 304 ? 28.531 10.141 -3.605 1 95.88 304 THR B CA 1
ATOM 7097 C C . THR B 1 304 ? 28.578 11.484 -2.891 1 95.88 304 THR B C 1
ATOM 7099 O O . THR B 1 304 ? 27.609 12.242 -2.906 1 95.88 304 THR B O 1
ATOM 7102 N N . ALA B 1 305 ? 29.688 11.734 -2.27 1 92.25 305 ALA B N 1
ATOM 7103 C CA . ALA B 1 305 ? 29.844 12.977 -1.52 1 92.25 305 ALA B CA 1
ATOM 7104 C C . ALA B 1 305 ? 29.688 14.195 -2.43 1 92.25 305 ALA B C 1
ATOM 7106 O O . ALA B 1 305 ? 29.125 15.219 -2.02 1 92.25 305 ALA B O 1
ATOM 7107 N N . ASP B 1 306 ? 30.125 14.078 -3.648 1 92.75 306 ASP B N 1
ATOM 7108 C CA . ASP B 1 306 ? 30.109 15.195 -4.582 1 92.75 306 ASP B CA 1
ATOM 7109 C C . ASP B 1 306 ? 28.703 15.445 -5.125 1 92.75 306 ASP B C 1
ATOM 7111 O O . ASP B 1 306 ? 28.422 16.5 -5.688 1 92.75 306 ASP B O 1
ATOM 7115 N N . GLN B 1 307 ? 27.797 14.516 -4.934 1 95.31 307 GLN B N 1
ATOM 7116 C CA . GLN B 1 307 ? 26.438 14.617 -5.465 1 95.31 307 GLN B CA 1
ATOM 7117 C C . GLN B 1 307 ? 25.484 15.203 -4.434 1 95.31 307 GLN B C 1
ATOM 7119 O O . GLN B 1 307 ? 24.344 15.539 -4.754 1 95.31 307 GLN B O 1
ATOM 7124 N N . ILE B 1 308 ? 25.906 15.461 -3.205 1 94.38 308 ILE B N 1
ATOM 7125 C CA . ILE B 1 308 ? 25.062 15.852 -2.082 1 94.38 308 ILE B CA 1
ATOM 7126 C C . ILE B 1 308 ? 24.344 17.156 -2.4 1 94.38 308 ILE B C 1
ATOM 7128 O O . ILE B 1 308 ? 23.125 17.266 -2.291 1 94.38 308 ILE B O 1
ATOM 7132 N N . GLY B 1 309 ? 25.109 18.156 -2.768 1 91.44 309 GLY B N 1
ATOM 7133 C CA . GLY B 1 309 ? 24.547 19.469 -3.041 1 91.44 309 GLY B CA 1
ATOM 7134 C C . GLY B 1 309 ? 23.422 19.438 -4.07 1 91.44 309 GLY B C 1
ATOM 7135 O O . GLY B 1 309 ? 22.344 19.984 -3.842 1 91.44 309 GLY B O 1
ATOM 7136 N N . GLN B 1 310 ? 23.688 18.781 -5.129 1 94.56 310 GLN B N 1
ATOM 7137 C CA . GLN B 1 310 ? 22.719 18.688 -6.211 1 94.56 310 GLN B CA 1
ATOM 7138 C C . GLN B 1 310 ? 21.469 17.922 -5.766 1 94.56 310 GLN B C 1
ATOM 7140 O O . GLN B 1 310 ? 20.344 18.297 -6.129 1 94.56 310 GLN B O 1
ATOM 7145 N N . GLU B 1 311 ? 21.641 16.859 -5.051 1 96.81 311 GLU B N 1
ATOM 7146 C CA . GLU B 1 311 ? 20.5 16.047 -4.59 1 96.81 311 GLU B CA 1
ATOM 7147 C C . GLU B 1 311 ? 19.625 16.828 -3.621 1 96.81 311 GLU B C 1
ATOM 7149 O O . GLU B 1 311 ? 18.406 16.766 -3.686 1 96.81 311 GLU B O 1
ATOM 7154 N N . ILE B 1 312 ? 20.234 17.609 -2.725 1 95.25 312 ILE B N 1
ATOM 7155 C CA . ILE B 1 312 ? 19.469 18.406 -1.763 1 95.25 312 ILE B CA 1
ATOM 7156 C C . ILE B 1 312 ? 18.672 19.469 -2.494 1 95.25 312 ILE B C 1
ATOM 7158 O O . ILE B 1 312 ? 17.484 19.672 -2.209 1 95.25 312 ILE B O 1
ATOM 7162 N N . ILE B 1 313 ? 19.281 20.141 -3.438 1 94.56 313 ILE B N 1
ATOM 7163 C CA . ILE B 1 313 ? 18.609 21.188 -4.203 1 94.56 313 ILE B CA 1
ATOM 7164 C C . ILE B 1 313 ? 17.438 20.578 -4.973 1 94.56 313 ILE B C 1
ATOM 7166 O O . ILE B 1 313 ? 16.359 21.156 -5.047 1 94.56 313 ILE B O 1
ATOM 7170 N N . SER B 1 314 ? 17.688 19.391 -5.562 1 96.88 314 SER B N 1
ATOM 7171 C CA . SER B 1 314 ? 16.625 18.688 -6.289 1 96.88 314 SER B CA 1
ATOM 7172 C C . SER B 1 314 ? 15.453 18.359 -5.371 1 96.88 314 SER B C 1
ATOM 7174 O O . SER B 1 314 ? 14.289 18.438 -5.785 1 96.88 314 SER B O 1
ATOM 7176 N N . CYS B 1 315 ? 15.742 17.953 -4.16 1 96.88 315 CYS B N 1
ATOM 7177 C CA . CYS B 1 315 ? 14.695 17.656 -3.191 1 96.88 315 CYS B CA 1
ATOM 7178 C C . CYS B 1 315 ? 13.914 18.906 -2.826 1 96.88 315 CYS B C 1
ATOM 7180 O O . CYS B 1 315 ? 12.688 18.859 -2.688 1 96.88 315 CYS B O 1
ATOM 7182 N N . LEU B 1 316 ? 14.625 20 -2.666 1 95.31 316 LEU B N 1
ATOM 7183 C CA . LEU B 1 316 ? 13.969 21.266 -2.342 1 95.31 316 LEU B CA 1
ATOM 7184 C C . LEU B 1 316 ? 13.078 21.734 -3.49 1 95.31 316 LEU B C 1
ATOM 7186 O O . LEU B 1 316 ? 11.992 22.266 -3.262 1 95.31 316 LEU B O 1
ATOM 7190 N N . ASP B 1 317 ? 13.523 21.516 -4.664 1 96.25 317 ASP B N 1
ATOM 7191 C CA . ASP B 1 317 ? 12.711 21.844 -5.832 1 96.25 317 ASP B CA 1
ATOM 7192 C C . ASP B 1 317 ? 11.453 20.984 -5.879 1 96.25 317 ASP B C 1
ATOM 7194 O O . ASP B 1 317 ? 10.383 21.453 -6.25 1 96.25 317 ASP B O 1
ATOM 7198 N N . PHE B 1 318 ? 11.656 19.703 -5.602 1 97.31 318 PHE B N 1
ATOM 7199 C CA . PHE B 1 318 ? 10.531 18.781 -5.508 1 97.31 318 PHE B CA 1
ATOM 7200 C C . PHE B 1 318 ? 9.5 19.297 -4.508 1 97.31 318 PHE B C 1
ATOM 7202 O O . PHE B 1 318 ? 8.305 19.344 -4.805 1 97.31 318 PHE B O 1
ATOM 7209 N N . LEU B 1 319 ? 9.969 19.688 -3.418 1 95.69 319 LEU B N 1
ATOM 7210 C CA . LEU B 1 319 ? 9.125 20.219 -2.35 1 95.69 319 LEU B CA 1
ATOM 7211 C C . LEU B 1 319 ? 8.383 21.469 -2.809 1 95.69 319 LEU B C 1
ATOM 7213 O O . LEU B 1 319 ? 7.172 21.594 -2.607 1 95.69 319 LEU B O 1
ATOM 7217 N N . LYS B 1 320 ? 9.062 22.391 -3.357 1 94.75 320 LYS B N 1
ATOM 7218 C CA . LYS B 1 320 ? 8.484 23.641 -3.834 1 94.75 320 LYS B CA 1
ATOM 7219 C C . LYS B 1 320 ? 7.371 23.375 -4.848 1 94.75 320 LYS B C 1
ATOM 7221 O O . LYS B 1 320 ? 6.32 24.031 -4.805 1 94.75 320 LYS B O 1
ATOM 7226 N N . HIS B 1 321 ? 7.613 22.453 -5.711 1 96.69 321 HIS B N 1
ATOM 7227 C CA . HIS B 1 321 ? 6.617 22.125 -6.727 1 96.69 321 HIS B CA 1
ATOM 7228 C C . HIS B 1 321 ? 5.34 21.594 -6.086 1 96.69 321 HIS B C 1
ATOM 7230 O O . HIS B 1 321 ? 4.242 22.078 -6.395 1 96.69 321 HIS B O 1
ATOM 7236 N N . VAL B 1 322 ? 5.461 20.641 -5.227 1 96.75 322 VAL B N 1
ATOM 7237 C CA . VAL B 1 322 ? 4.305 19.984 -4.629 1 96.75 322 VAL B CA 1
ATOM 7238 C C . VAL B 1 322 ? 3.537 20.969 -3.76 1 96.75 322 VAL B C 1
ATOM 7240 O O . VAL B 1 322 ? 2.311 21.078 -3.857 1 96.75 322 VAL B O 1
ATOM 7243 N N . TYR B 1 323 ? 4.219 21.703 -2.904 1 93.94 323 TYR B N 1
ATOM 7244 C CA . TYR B 1 323 ? 3.553 22.656 -2.021 1 93.94 323 TYR B CA 1
ATOM 7245 C C . TYR B 1 323 ? 2.967 23.812 -2.814 1 93.94 323 TYR B C 1
ATOM 7247 O O . TYR B 1 323 ? 1.949 24.391 -2.422 1 93.94 323 TYR B O 1
ATOM 7255 N N . GLY B 1 324 ? 3.609 24.156 -3.945 1 93.44 324 GLY B N 1
ATOM 7256 C CA . GLY B 1 324 ? 3.021 25.141 -4.852 1 93.44 324 GLY B CA 1
ATOM 7257 C C . GLY B 1 324 ? 1.687 24.688 -5.418 1 93.44 324 GLY B C 1
ATOM 7258 O O . GLY B 1 324 ? 0.752 25.484 -5.516 1 93.44 324 GLY B O 1
ATOM 7259 N N . VAL B 1 325 ? 1.606 23.438 -5.773 1 95.88 325 VAL B N 1
ATOM 7260 C CA . VAL B 1 325 ? 0.367 22.875 -6.297 1 95.88 325 VAL B CA 1
ATOM 7261 C C . VAL B 1 325 ? -0.736 22.984 -5.246 1 95.88 325 VAL B C 1
ATOM 7263 O O . VAL B 1 325 ? -1.887 23.281 -5.574 1 95.88 325 VAL B O 1
ATOM 7266 N N . PHE B 1 326 ? -0.387 22.766 -3.943 1 94.06 326 PHE B N 1
ATOM 7267 C CA . PHE B 1 326 ? -1.365 22.812 -2.863 1 94.06 326 PHE B CA 1
ATOM 7268 C C . PHE B 1 326 ? -1.638 24.266 -2.445 1 94.06 326 PHE B C 1
ATOM 7270 O O . PHE B 1 326 ? -2.594 24.531 -1.716 1 94.06 326 PHE B O 1
ATOM 7277 N N . GLY B 1 327 ? -0.798 25.188 -2.869 1 90.56 327 GLY B N 1
ATOM 7278 C CA . GLY B 1 327 ? -0.949 26.578 -2.5 1 90.56 327 GLY B CA 1
ATOM 7279 C C . GLY B 1 327 ? -0.404 26.891 -1.119 1 90.56 327 GLY B C 1
ATOM 7280 O O . GLY B 1 327 ? -0.863 27.828 -0.464 1 90.56 327 GLY B O 1
ATOM 7281 N N . PHE B 1 328 ? 0.506 26.125 -0.625 1 91.12 328 PHE B N 1
ATOM 7282 C CA . PHE B 1 328 ? 1.085 26.328 0.698 1 91.12 328 PHE B CA 1
ATOM 7283 C C . PHE B 1 328 ? 2.318 27.219 0.621 1 91.12 328 PHE B C 1
ATOM 7285 O O . PHE B 1 328 ? 3.035 27.203 -0.382 1 91.12 328 PHE B O 1
ATOM 7292 N N . THR B 1 329 ? 2.463 27.953 1.678 1 89.25 329 THR B N 1
ATOM 7293 C CA . THR B 1 329 ? 3.754 28.578 1.951 1 89.25 329 THR B CA 1
ATOM 7294 C C . THR B 1 329 ? 4.523 27.781 3.004 1 89.25 329 THR B C 1
ATOM 7296 O O . THR B 1 329 ? 3.926 27.109 3.84 1 89.25 329 THR B O 1
ATOM 7299 N N . PHE B 1 330 ? 5.828 27.734 2.779 1 89.88 330 PHE B N 1
ATOM 7300 C CA . PHE B 1 330 ? 6.578 26.906 3.711 1 89.88 330 PHE B CA 1
ATOM 7301 C C . PHE B 1 330 ? 7.805 27.641 4.23 1 89.88 330 PHE B C 1
ATOM 7303 O O . PHE B 1 330 ? 8.266 28.594 3.611 1 89.88 330 PHE B O 1
ATOM 7310 N N . LYS B 1 331 ? 8.18 27.312 5.414 1 91.94 331 LYS B N 1
ATOM 7311 C CA . LYS B 1 331 ? 9.406 27.766 6.062 1 91.94 331 LYS B CA 1
ATOM 7312 C C . LYS B 1 331 ? 10.414 26.641 6.215 1 91.94 331 LYS B C 1
ATOM 7314 O O . LYS B 1 331 ? 10.031 25.484 6.445 1 91.94 331 LYS B O 1
ATOM 7319 N N . LEU B 1 332 ? 11.727 27.047 6.039 1 94.31 332 LEU B N 1
ATOM 7320 C CA . LEU B 1 332 ? 12.805 26.078 6.133 1 94.31 332 LEU B CA 1
ATOM 7321 C C . LEU B 1 332 ? 13.586 26.234 7.43 1 94.31 332 LEU B C 1
ATOM 7323 O O . LEU B 1 332 ? 13.938 27.359 7.805 1 94.31 332 LEU B O 1
ATOM 7327 N N . ASN B 1 333 ? 13.773 25.141 8.117 1 94.38 333 ASN B N 1
ATOM 7328 C CA . ASN B 1 333 ? 14.578 25.125 9.344 1 94.38 333 ASN B CA 1
ATOM 7329 C C . ASN B 1 333 ? 15.734 24.125 9.234 1 94.38 333 ASN B C 1
ATOM 7331 O O . ASN B 1 333 ? 15.539 22.984 8.836 1 94.38 333 ASN B O 1
ATOM 7335 N N . LEU B 1 334 ? 16.922 24.625 9.508 1 95.75 334 LEU B N 1
ATOM 7336 C CA . LEU B 1 334 ? 18.062 23.719 9.578 1 95.75 334 LEU B CA 1
ATOM 7337 C C . LEU B 1 334 ? 18.234 23.172 10.992 1 95.75 334 LEU B C 1
ATOM 7339 O O . LEU B 1 334 ? 18.688 23.891 11.891 1 95.75 334 LEU B O 1
ATOM 7343 N N . SER B 1 335 ? 17.906 21.938 11.148 1 94.12 335 SER B N 1
ATOM 7344 C CA . SER B 1 335 ? 18.031 21.297 12.445 1 94.12 335 SER B CA 1
ATOM 7345 C C . SER B 1 335 ? 19.359 20.562 12.586 1 94.12 335 SER B C 1
ATOM 7347 O O . SER B 1 335 ? 19.625 19.609 11.844 1 94.12 335 SER B O 1
ATOM 7349 N N . THR B 1 336 ? 20.109 20.984 13.57 1 94.31 336 THR B N 1
ATOM 7350 C CA . THR B 1 336 ? 21.484 20.5 13.695 1 94.31 336 THR B CA 1
ATOM 7351 C C . THR B 1 336 ? 21.594 19.469 14.805 1 94.31 336 THR B C 1
ATOM 7353 O O . THR B 1 336 ? 20.578 18.938 15.281 1 94.31 336 THR B O 1
ATOM 7356 N N . ARG B 1 337 ? 22.75 19.078 15.148 1 93.06 337 ARG B N 1
ATOM 7357 C CA . ARG B 1 337 ? 23.094 17.938 16 1 93.06 337 ARG B CA 1
ATOM 7358 C C . ARG B 1 337 ? 22.344 18.016 17.328 1 93.06 337 ARG B C 1
ATOM 7360 O O . ARG B 1 337 ? 22.422 19.016 18.031 1 93.06 337 ARG B O 1
ATOM 7367 N N . PRO B 1 338 ? 21.656 16.891 17.656 1 91.38 338 PRO B N 1
ATOM 7368 C CA . PRO B 1 338 ? 21.016 16.812 18.969 1 91.38 338 PRO B CA 1
ATOM 7369 C C . PRO B 1 338 ? 21.984 16.406 20.078 1 91.38 338 PRO B C 1
ATOM 7371 O O . PRO B 1 338 ? 23.172 16.156 19.812 1 91.38 338 PRO B O 1
ATOM 7374 N N . GLU B 1 339 ? 21.438 16.328 21.234 1 86 339 GLU B N 1
ATOM 7375 C CA . GLU B 1 339 ? 22.266 15.898 22.359 1 86 339 GLU B CA 1
ATOM 7376 C C . GLU B 1 339 ? 22.703 14.438 22.203 1 86 339 GLU B C 1
ATOM 7378 O O . GLU B 1 339 ? 23.875 14.117 22.344 1 86 339 GLU B O 1
ATOM 7383 N N . LYS B 1 340 ? 21.719 13.68 21.906 1 84.38 340 LYS B N 1
ATOM 7384 C CA . LYS B 1 340 ? 22 12.266 21.641 1 84.38 340 LYS B CA 1
ATOM 7385 C C . LYS B 1 340 ? 22.172 12.008 20.156 1 84.38 340 LYS B C 1
ATOM 7387 O O . LYS B 1 340 ? 21.203 11.992 19.391 1 84.38 340 LYS B O 1
ATOM 7392 N N . TYR B 1 341 ? 23.453 12.016 19.719 1 87.44 341 TYR B N 1
ATOM 7393 C CA . TYR B 1 341 ? 23.719 11.789 18.297 1 87.44 341 TYR B CA 1
ATOM 7394 C C . TYR B 1 341 ? 24.703 10.656 18.094 1 87.44 341 TYR B C 1
ATOM 7396 O O . TYR B 1 341 ? 25.406 10.266 19.031 1 87.44 341 TYR B O 1
ATOM 7404 N N . LEU B 1 342 ? 24.703 10.078 16.969 1 87.69 342 LEU B N 1
ATOM 7405 C CA . LEU B 1 342 ? 25.625 9.016 16.562 1 87.69 342 LEU B CA 1
ATOM 7406 C C . LEU B 1 342 ? 26.734 9.57 15.672 1 87.69 342 LEU B C 1
ATOM 7408 O O . LEU B 1 342 ? 26.516 10.508 14.906 1 87.69 342 LEU B O 1
ATOM 7412 N N . GLY B 1 343 ? 27.906 8.977 15.82 1 86.19 343 GLY B N 1
ATOM 7413 C CA . GLY B 1 343 ? 28.969 9.25 14.859 1 86.19 343 GLY B CA 1
ATOM 7414 C C . GLY B 1 343 ? 29.938 10.312 15.328 1 86.19 343 GLY B C 1
ATOM 7415 O O . GLY B 1 343 ? 29.812 10.836 16.438 1 86.19 343 GLY B O 1
ATOM 7416 N N . LYS B 1 344 ? 30.891 10.664 14.438 1 88.31 344 LYS B N 1
ATOM 7417 C CA . LYS B 1 344 ? 31.953 11.609 14.75 1 88.31 344 LYS B CA 1
ATOM 7418 C C . LYS B 1 344 ? 31.516 13.047 14.492 1 88.31 344 LYS B C 1
ATOM 7420 O O . LYS B 1 344 ? 30.781 13.32 13.547 1 88.31 344 LYS B O 1
ATOM 7425 N N . ILE B 1 345 ? 32.031 13.914 15.242 1 91.12 345 ILE B N 1
ATOM 7426 C CA . ILE B 1 345 ? 31.656 15.328 15.195 1 91.12 345 ILE B CA 1
ATOM 7427 C C . ILE B 1 345 ? 32.062 15.914 13.844 1 91.12 345 ILE B C 1
ATOM 7429 O O . ILE B 1 345 ? 31.375 16.781 13.305 1 91.12 345 ILE B O 1
ATOM 7433 N N . GLU B 1 346 ? 33.188 15.406 13.32 1 90.69 346 GLU B N 1
ATOM 7434 C CA . GLU B 1 346 ? 33.656 15.922 12.047 1 90.69 346 GLU B CA 1
ATOM 7435 C C . GLU B 1 346 ? 32.656 15.664 10.922 1 90.69 346 GLU B C 1
ATOM 7437 O O . GLU B 1 346 ? 32.469 16.516 10.055 1 90.69 346 GLU B O 1
ATOM 7442 N N . LEU B 1 347 ? 32.094 14.539 10.977 1 87.5 347 LEU B N 1
ATOM 7443 C CA . LEU B 1 347 ? 31.094 14.195 9.977 1 87.5 347 LEU B CA 1
ATOM 7444 C C . LEU B 1 347 ? 29.844 15.062 10.125 1 87.5 347 LEU B C 1
ATOM 7446 O O . LEU B 1 347 ? 29.234 15.453 9.133 1 87.5 347 LEU B O 1
ATOM 7450 N N . TRP B 1 348 ? 29.516 15.367 11.328 1 91.44 348 TRP B N 1
ATOM 7451 C CA . TRP B 1 348 ? 28.359 16.234 11.586 1 91.44 348 TRP B CA 1
ATOM 7452 C C . TRP B 1 348 ? 28.625 17.641 11.07 1 91.44 348 TRP B C 1
ATOM 7454 O O . TRP B 1 348 ? 27.766 18.234 10.406 1 91.44 348 TRP B O 1
ATOM 7464 N N . ASN B 1 349 ? 29.766 18.062 11.438 1 92.56 349 ASN B N 1
ATOM 7465 C CA . ASN B 1 349 ? 30.125 19.406 10.969 1 92.56 349 ASN B CA 1
ATOM 7466 C C . ASN B 1 349 ? 30.062 19.5 9.445 1 92.56 349 ASN B C 1
ATOM 7468 O O . ASN B 1 349 ? 29.562 20.484 8.898 1 92.56 349 ASN B O 1
ATOM 7472 N N . GLN B 1 350 ? 30.547 18.5 8.875 1 89.75 350 GLN B N 1
ATOM 7473 C CA . GLN B 1 350 ? 30.531 18.469 7.418 1 89.75 350 GLN B CA 1
ATOM 7474 C C . GLN B 1 350 ? 29.109 18.422 6.887 1 89.75 350 GLN B C 1
ATOM 7476 O O . GLN B 1 350 ? 28.766 19.141 5.949 1 89.75 350 GLN B O 1
ATOM 7481 N N . ALA B 1 351 ? 28.359 17.562 7.422 1 90.75 351 ALA B N 1
ATOM 7482 C CA . ALA B 1 351 ? 26.969 17.406 6.988 1 90.75 351 ALA B CA 1
ATOM 7483 C C . ALA B 1 351 ? 26.188 18.703 7.152 1 90.75 351 ALA B C 1
ATOM 7485 O O . ALA B 1 351 ? 25.438 19.109 6.254 1 90.75 351 ALA B O 1
ATOM 7486 N N . GLU B 1 352 ? 26.328 19.359 8.266 1 94 352 GLU B N 1
ATOM 7487 C CA . GLU B 1 352 ? 25.625 20.609 8.531 1 94 352 GLU B CA 1
ATOM 7488 C C . GLU B 1 352 ? 26.047 21.703 7.555 1 94 352 GLU B C 1
ATOM 7490 O O . GLU B 1 352 ? 25.219 22.484 7.094 1 94 352 GLU B O 1
ATOM 7495 N N . LYS B 1 353 ? 27.328 21.703 7.258 1 93.06 353 LYS B N 1
ATOM 7496 C CA . LYS B 1 353 ? 27.844 22.672 6.297 1 93.06 353 LYS B CA 1
ATOM 7497 C C . LYS B 1 353 ? 27.25 22.438 4.914 1 93.06 353 LYS B C 1
ATOM 7499 O O . LYS B 1 353 ? 26.922 23.391 4.207 1 93.06 353 LYS B O 1
ATOM 7504 N N . GLU B 1 354 ? 27.141 21.219 4.562 1 91.25 354 GLU B N 1
ATOM 7505 C CA . GLU B 1 354 ? 26.578 20.875 3.264 1 91.25 354 GLU B CA 1
ATOM 7506 C C . GLU B 1 354 ? 25.109 21.297 3.17 1 91.25 354 GLU B C 1
ATOM 7508 O O . GLU B 1 354 ? 24.688 21.844 2.15 1 91.25 354 GLU B O 1
ATOM 7513 N N . LEU B 1 355 ? 24.328 21.031 4.184 1 94.5 355 LEU B N 1
ATOM 7514 C CA . LEU B 1 355 ? 22.922 21.406 4.191 1 94.5 355 LEU B CA 1
ATOM 7515 C C . LEU B 1 355 ? 22.781 22.922 4.164 1 94.5 355 LEU B C 1
ATOM 7517 O O . LEU B 1 355 ? 21.906 23.453 3.473 1 94.5 355 LEU B O 1
ATOM 7521 N N . GLU B 1 356 ? 23.609 23.594 4.934 1 94.88 356 GLU B N 1
ATOM 7522 C CA . GLU B 1 356 ? 23.578 25.047 4.957 1 94.88 356 GLU B CA 1
ATOM 7523 C C . GLU B 1 356 ? 23.875 25.625 3.58 1 94.88 356 GLU B C 1
ATOM 7525 O O . GLU B 1 356 ? 23.219 26.562 3.135 1 94.88 356 GLU B O 1
ATOM 7530 N N . ALA B 1 357 ? 24.875 25.078 2.965 1 93.75 357 ALA B N 1
ATOM 7531 C CA . ALA B 1 357 ? 25.234 25.531 1.626 1 93.75 357 ALA B CA 1
ATOM 7532 C C . ALA B 1 357 ? 24.094 25.328 0.643 1 93.75 357 ALA B C 1
ATOM 7534 O O . ALA B 1 357 ? 23.828 26.188 -0.202 1 93.75 357 ALA B O 1
ATOM 7535 N N . ALA B 1 358 ? 23.484 24.219 0.743 1 91.94 358 ALA B N 1
ATOM 7536 C CA . ALA B 1 358 ? 22.359 23.922 -0.137 1 91.94 358 ALA B CA 1
ATOM 7537 C C . ALA B 1 358 ? 21.203 24.891 0.102 1 91.94 358 ALA B C 1
ATOM 7539 O O . ALA B 1 358 ? 20.562 25.344 -0.847 1 91.94 358 ALA B O 1
ATOM 7540 N N . LEU B 1 359 ? 20.906 25.156 1.335 1 94.62 359 LEU B N 1
ATOM 7541 C CA . LEU B 1 359 ? 19.844 26.094 1.696 1 94.62 359 LEU B CA 1
ATOM 7542 C C . LEU B 1 359 ? 20.125 27.484 1.158 1 94.62 359 LEU B C 1
ATOM 7544 O O . LEU B 1 359 ? 19.234 28.156 0.634 1 94.62 359 LEU B O 1
ATOM 7548 N N . ASN B 1 360 ? 21.344 27.906 1.288 1 94.06 360 ASN B N 1
ATOM 7549 C CA . ASN B 1 360 ? 21.75 29.203 0.757 1 94.06 360 ASN B CA 1
ATOM 7550 C C . ASN B 1 360 ? 21.594 29.25 -0.76 1 94.06 360 ASN B C 1
ATOM 7552 O O . ASN B 1 360 ? 21.188 30.281 -1.308 1 94.06 360 ASN B O 1
ATOM 7556 N N . GLY B 1 361 ? 21.922 28.203 -1.369 1 91 361 GLY B N 1
ATOM 7557 C CA . GLY B 1 361 ? 21.797 28.141 -2.814 1 91 361 GLY B CA 1
ATOM 7558 C C . GLY B 1 361 ? 20.344 28.141 -3.285 1 91 361 GLY B C 1
ATOM 7559 O O . GLY B 1 361 ? 20.047 28.609 -4.383 1 91 361 GLY B O 1
ATOM 7560 N N . PHE B 1 362 ? 19.562 27.562 -2.533 1 90.25 362 PHE B N 1
ATOM 7561 C CA . PHE B 1 362 ? 18.141 27.5 -2.873 1 90.25 362 PHE B CA 1
ATOM 7562 C C . PHE B 1 362 ? 17.516 28.891 -2.852 1 90.25 362 PHE B C 1
ATOM 7564 O O . PHE B 1 362 ? 16.578 29.172 -3.607 1 90.25 362 PHE B O 1
ATOM 7571 N N . GLY B 1 363 ? 17.969 29.781 -1.996 1 87.38 363 GLY B N 1
ATOM 7572 C CA . GLY B 1 363 ? 17.594 31.188 -2.049 1 87.38 363 GLY B CA 1
ATOM 7573 C C . GLY B 1 363 ? 16.391 31.531 -1.196 1 87.38 363 GLY B C 1
ATOM 7574 O O . GLY B 1 363 ? 16 32.688 -1.089 1 87.38 363 GLY B O 1
ATOM 7575 N N . GLN B 1 364 ? 15.781 30.625 -0.547 1 90.19 364 GLN B N 1
ATOM 7576 C CA . GLN B 1 364 ? 14.664 30.906 0.355 1 90.19 364 GLN B CA 1
ATOM 7577 C C . GLN B 1 364 ? 15.156 31.109 1.785 1 90.19 364 GLN B C 1
ATOM 7579 O O . GLN B 1 364 ? 16.172 30.547 2.188 1 90.19 364 GLN B O 1
ATOM 7584 N N . ALA B 1 365 ? 14.438 31.922 2.479 1 90.62 365 ALA B N 1
ATOM 7585 C CA . ALA B 1 365 ? 14.805 32.188 3.865 1 90.62 365 ALA B CA 1
ATOM 7586 C C . ALA B 1 365 ? 14.703 30.938 4.719 1 90.62 365 ALA B C 1
ATOM 7588 O O . ALA B 1 365 ? 13.797 30.125 4.531 1 90.62 365 ALA B O 1
ATOM 7589 N N . TRP B 1 366 ? 15.719 30.719 5.492 1 93.5 366 TRP B N 1
ATOM 7590 C CA . TRP B 1 366 ? 15.711 29.594 6.418 1 93.5 366 TRP B CA 1
ATOM 7591 C C . TRP B 1 366 ? 16.219 30.016 7.793 1 93.5 366 TRP B C 1
ATOM 7593 O O . TRP B 1 366 ? 16.844 31.078 7.934 1 93.5 366 TRP B O 1
ATOM 7603 N N . VAL B 1 367 ? 15.867 29.297 8.867 1 93.44 367 VAL B N 1
ATOM 7604 C CA . VAL B 1 367 ? 16.281 29.594 10.234 1 93.44 367 VAL B CA 1
ATOM 7605 C C . VAL B 1 367 ? 16.984 28.375 10.836 1 93.44 367 VAL B C 1
ATOM 7607 O O . VAL B 1 367 ? 16.719 27.234 10.445 1 93.44 367 VAL B O 1
ATOM 7610 N N . LEU B 1 368 ? 17.922 28.672 11.742 1 93.5 368 LEU B N 1
ATOM 7611 C CA . LEU B 1 368 ? 18.625 27.609 12.461 1 93.5 368 LEU B CA 1
ATOM 7612 C C . LEU B 1 368 ? 17.766 27.078 13.602 1 93.5 368 LEU B C 1
ATOM 7614 O O . LEU B 1 368 ? 17.141 27.844 14.328 1 93.5 368 LEU B O 1
ATOM 7618 N N . ASN B 1 369 ? 17.625 25.781 13.648 1 91.94 369 ASN B N 1
ATOM 7619 C CA . ASN B 1 369 ? 16.969 25.078 14.742 1 91.94 369 ASN B CA 1
ATOM 7620 C C . ASN B 1 369 ? 17.922 24.125 15.445 1 91.94 369 ASN B C 1
ATOM 7622 O O . ASN B 1 369 ? 17.859 22.906 15.211 1 91.94 369 ASN B O 1
ATOM 7626 N N . PRO B 1 370 ? 18.703 24.656 16.359 1 91.75 370 PRO B N 1
ATOM 7627 C CA . PRO B 1 370 ? 19.75 23.844 16.984 1 91.75 370 PRO B CA 1
ATOM 7628 C C . PRO B 1 370 ? 19.203 22.688 17.812 1 91.75 370 PRO B C 1
ATOM 7630 O O . PRO B 1 370 ? 18.219 22.859 18.531 1 91.75 370 PRO B O 1
ATOM 7633 N N . GLY B 1 371 ? 19.797 21.516 17.672 1 89.94 371 GLY B N 1
ATOM 7634 C CA . GLY B 1 371 ? 19.516 20.406 18.562 1 89.94 371 GLY B CA 1
ATOM 7635 C C . GLY B 1 371 ? 18.328 19.562 18.125 1 89.94 371 GLY B C 1
ATOM 7636 O O . GLY B 1 371 ? 17.953 18.609 18.812 1 89.94 371 GLY B O 1
ATOM 7637 N N . ASP B 1 372 ? 17.781 19.859 16.969 1 87.88 372 ASP B N 1
ATOM 7638 C CA . ASP B 1 372 ? 16.562 19.172 16.562 1 87.88 372 ASP B CA 1
ATOM 7639 C C . ASP B 1 372 ? 16.812 18.266 15.367 1 87.88 372 ASP B C 1
ATOM 7641 O O . ASP B 1 372 ? 15.875 17.844 14.68 1 87.88 372 ASP B O 1
ATOM 7645 N N . GLY B 1 373 ? 18 17.984 15.156 1 88 373 GLY B N 1
ATOM 7646 C CA . GLY B 1 373 ? 18.328 17.016 14.125 1 88 373 GLY B CA 1
ATOM 7647 C C . GLY B 1 373 ? 18 15.578 14.523 1 88 373 GLY B C 1
ATOM 7648 O O . GLY B 1 373 ? 17.641 15.32 15.672 1 88 373 GLY B O 1
ATOM 7649 N N . ALA B 1 374 ? 17.969 14.719 13.539 1 87 374 ALA B N 1
ATOM 7650 C CA . ALA B 1 374 ? 17.859 13.297 13.844 1 87 374 ALA B CA 1
ATOM 7651 C C . ALA B 1 374 ? 19.125 12.797 14.539 1 87 374 ALA B C 1
ATOM 7653 O O . ALA B 1 374 ? 20.172 13.438 14.477 1 87 374 ALA B O 1
ATOM 7654 N N . PHE B 1 375 ? 19.047 11.633 15.188 1 87.56 375 PHE B N 1
ATOM 7655 C CA . PHE B 1 375 ? 20.188 11.109 15.922 1 87.56 375 PHE B CA 1
ATOM 7656 C C . PHE B 1 375 ? 21.297 10.688 14.969 1 87.56 375 PHE B C 1
ATOM 7658 O O . PHE B 1 375 ? 22.453 10.547 15.383 1 87.56 375 PHE B O 1
ATOM 7665 N N . TYR B 1 376 ? 20.953 10.531 13.703 1 87 376 TYR B N 1
ATOM 7666 C CA . TYR B 1 376 ? 21.938 10.023 12.766 1 87 376 TYR B CA 1
ATOM 7667 C C . TYR B 1 376 ? 22.359 11.102 11.773 1 87 376 TYR B C 1
ATOM 7669 O O . TYR B 1 376 ? 23.234 10.875 10.93 1 87 376 TYR B O 1
ATOM 7677 N N . GLY B 1 377 ? 21.766 12.328 11.789 1 89.38 377 GLY B N 1
ATOM 7678 C CA . GLY B 1 377 ? 22.172 13.383 10.875 1 89.38 377 GLY B CA 1
ATOM 7679 C C . GLY B 1 377 ? 21.328 14.633 10.984 1 89.38 377 GLY B C 1
ATOM 7680 O O . GLY B 1 377 ? 20.219 14.594 11.531 1 89.38 377 GLY B O 1
ATOM 7681 N N . PRO B 1 378 ? 21.922 15.727 10.492 1 93.94 378 PRO B N 1
ATOM 7682 C CA . PRO B 1 378 ? 21.141 16.969 10.453 1 93.94 378 PRO B CA 1
ATOM 7683 C C . PRO B 1 378 ? 20.031 16.922 9.398 1 93.94 378 PRO B C 1
ATOM 7685 O O . PRO B 1 378 ? 20.062 16.078 8.5 1 93.94 378 PRO B O 1
ATOM 7688 N N . LYS B 1 379 ? 19.047 17.781 9.602 1 94.81 379 LYS B N 1
ATOM 7689 C CA . LYS B 1 379 ? 17.906 17.75 8.672 1 94.81 379 LYS B CA 1
ATOM 7690 C C . LYS B 1 379 ? 17.375 19.141 8.398 1 94.81 379 LYS B C 1
ATOM 7692 O O . LYS B 1 379 ? 17.578 20.062 9.195 1 94.81 379 LYS B O 1
ATOM 7697 N N . ILE B 1 380 ? 16.859 19.297 7.25 1 94.38 380 ILE B N 1
ATOM 7698 C CA . ILE B 1 380 ? 16.016 20.438 6.91 1 94.38 380 ILE B CA 1
ATOM 7699 C C . ILE B 1 380 ? 14.555 20.109 7.199 1 94.38 380 ILE B C 1
ATOM 7701 O O . ILE B 1 380 ? 13.977 19.219 6.57 1 94.38 380 ILE B O 1
ATOM 7705 N N . ASP B 1 381 ? 14.031 20.797 8.156 1 92.94 381 ASP B N 1
ATOM 7706 C CA . ASP B 1 381 ? 12.609 20.656 8.461 1 92.94 381 ASP B CA 1
ATOM 7707 C C . ASP B 1 381 ? 11.789 21.719 7.723 1 92.94 381 ASP B C 1
ATOM 7709 O O . ASP B 1 381 ? 12.188 22.875 7.652 1 92.94 381 ASP B O 1
ATOM 7713 N N . ILE B 1 382 ? 10.758 21.188 7.223 1 91.31 382 ILE B N 1
ATOM 7714 C CA . ILE B 1 382 ? 9.898 22.109 6.469 1 91.31 382 ILE B CA 1
ATOM 7715 C C . ILE B 1 382 ? 8.547 22.234 7.168 1 91.31 382 ILE B C 1
ATOM 7717 O O . ILE B 1 382 ? 7.871 21.25 7.43 1 91.31 382 ILE B O 1
ATOM 7721 N N . GLN B 1 383 ? 8.211 23.453 7.477 1 90.75 383 GLN B N 1
ATOM 7722 C CA . GLN B 1 383 ? 6.918 23.766 8.07 1 90.75 383 GLN B CA 1
ATOM 7723 C C . GLN B 1 383 ? 6.012 24.484 7.062 1 90.75 383 GLN B C 1
ATOM 7725 O O . GLN B 1 383 ? 6.422 25.438 6.414 1 90.75 383 GLN B O 1
ATOM 7730 N N . ILE B 1 384 ? 4.875 23.953 6.926 1 89.88 384 ILE B N 1
ATOM 7731 C CA . ILE B 1 384 ? 3.922 24.5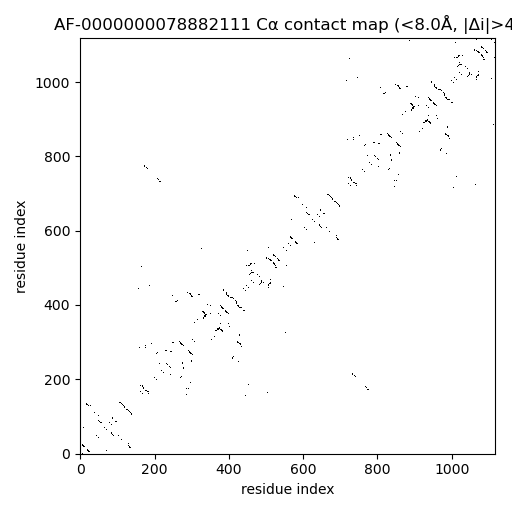78 6.016 1 89.88 384 ILE B CA 1
ATOM 7732 C C . ILE B 1 384 ? 2.881 25.359 6.816 1 89.88 384 ILE B C 1
ATOM 7734 O O . ILE B 1 384 ? 2.523 24.969 7.93 1 89.88 384 ILE B O 1
ATOM 7738 N N . GLN B 1 385 ? 2.539 26.422 6.281 1 87.31 385 GLN B N 1
ATOM 7739 C CA . GLN B 1 385 ? 1.459 27.203 6.863 1 87.31 385 GLN B CA 1
ATOM 7740 C C . GLN B 1 385 ? 0.13 26.922 6.172 1 87.31 385 GLN B C 1
ATOM 7742 O O . GLN B 1 385 ? 0.016 27.047 4.953 1 87.31 385 GLN B O 1
ATOM 7747 N N . ASP B 1 386 ? -0.798 26.5 7.008 1 78.81 386 ASP B N 1
ATOM 7748 C CA . ASP B 1 386 ? -2.096 26.172 6.426 1 78.81 386 ASP B CA 1
ATOM 7749 C C . ASP B 1 386 ? -2.951 27.422 6.266 1 78.81 386 ASP B C 1
ATOM 7751 O O . ASP B 1 386 ? -2.475 28.547 6.48 1 78.81 386 ASP B O 1
ATOM 7755 N N . ALA B 1 387 ? -4.172 27.234 5.738 1 74.31 387 ALA B N 1
ATOM 7756 C CA . ALA B 1 387 ? -5.062 28.344 5.434 1 74.31 387 ALA B CA 1
ATOM 7757 C C . ALA B 1 387 ? -5.434 29.109 6.703 1 74.31 387 ALA B C 1
ATOM 7759 O O . ALA B 1 387 ? -5.84 30.266 6.637 1 74.31 387 ALA B O 1
ATOM 7760 N N . LEU B 1 388 ? -5.262 28.469 7.934 1 75.44 388 LEU B N 1
ATOM 7761 C CA . LEU B 1 388 ? -5.562 29.109 9.211 1 75.44 388 LEU B CA 1
ATOM 7762 C C . LEU B 1 388 ? -4.301 29.703 9.836 1 75.44 388 LEU B C 1
ATOM 7764 O O . LEU B 1 388 ? -4.297 30.062 11.016 1 75.44 388 LEU B O 1
ATOM 7768 N N . ARG B 1 389 ? -3.262 29.672 9.086 1 77 389 ARG B N 1
ATOM 7769 C CA . ARG B 1 389 ? -1.987 30.266 9.469 1 77 389 ARG B CA 1
ATOM 7770 C C . ARG B 1 389 ? -1.321 29.469 10.586 1 77 389 ARG B C 1
ATOM 7772 O O . ARG B 1 389 ? -0.672 30.047 11.461 1 77 389 ARG B O 1
ATOM 7779 N N . ARG B 1 390 ? -1.673 28.328 10.68 1 80.75 390 ARG B N 1
ATOM 7780 C CA . ARG B 1 390 ? -0.975 27.422 11.586 1 80.75 390 ARG B CA 1
ATOM 7781 C C . ARG B 1 390 ? 0.187 26.734 10.883 1 80.75 390 ARG B C 1
ATOM 7783 O O . ARG B 1 390 ? 0.088 26.391 9.703 1 80.75 390 ARG B O 1
ATOM 7790 N N . TYR B 1 391 ? 1.205 26.484 11.594 1 84.81 391 TYR B N 1
ATOM 7791 C CA . TYR B 1 391 ? 2.367 25.828 11.016 1 84.81 391 TYR B CA 1
ATOM 7792 C C . TYR B 1 391 ? 2.379 24.344 11.383 1 84.81 391 TYR B C 1
ATOM 7794 O O . TYR B 1 391 ? 2.068 23.969 12.516 1 84.81 391 TYR B O 1
ATOM 7802 N N . HIS B 1 392 ? 2.613 23.531 10.398 1 86.94 392 HIS B N 1
ATOM 7803 C CA . HIS B 1 392 ? 2.717 22.094 10.562 1 86.94 392 HIS B CA 1
ATOM 7804 C C . HIS B 1 392 ? 4.031 21.562 10 1 86.94 392 HIS B C 1
ATOM 7806 O O . HIS B 1 392 ? 4.457 21.984 8.922 1 86.94 392 HIS B O 1
ATOM 7812 N N . GLN B 1 393 ? 4.668 20.766 10.836 1 86.44 393 GLN B N 1
ATOM 7813 C CA . GLN B 1 393 ? 5.848 20.078 10.312 1 86.44 393 GLN B CA 1
ATOM 7814 C C . GLN B 1 393 ? 5.453 18.906 9.43 1 86.44 393 GLN B C 1
ATOM 7816 O O . GLN B 1 393 ? 4.727 18.016 9.867 1 86.44 393 GLN B O 1
ATOM 7821 N N . CYS B 1 394 ? 5.832 18.875 8.242 1 89.88 394 CYS B N 1
ATOM 7822 C CA . CYS B 1 394 ? 5.426 17.828 7.312 1 89.88 394 CYS B CA 1
ATOM 7823 C C . CYS B 1 394 ? 6.637 17.219 6.602 1 89.88 394 CYS B C 1
ATOM 7825 O O . CYS B 1 394 ? 7.164 16.203 7.02 1 89.88 394 CYS B O 1
ATOM 7827 N N . ALA B 1 395 ? 7.355 17.906 5.73 1 90.31 395 ALA B N 1
ATOM 7828 C CA . ALA B 1 395 ? 8.43 17.406 4.879 1 90.31 395 ALA B CA 1
ATOM 7829 C C . ALA B 1 395 ? 9.773 17.484 5.59 1 90.31 395 ALA B C 1
ATOM 7831 O O . ALA B 1 395 ? 9.961 18.312 6.492 1 90.31 395 ALA B O 1
ATOM 7832 N N . THR B 1 396 ? 10.617 16.562 5.219 1 92.81 396 THR B N 1
ATOM 7833 C CA . THR B 1 396 ? 11.961 16.562 5.777 1 92.81 396 THR B CA 1
ATOM 7834 C C . THR B 1 396 ? 12.984 16.141 4.73 1 92.81 396 THR B C 1
ATOM 7836 O O . THR B 1 396 ? 12.664 15.383 3.812 1 92.81 396 THR B O 1
ATOM 7839 N N . ILE B 1 397 ? 14.102 16.75 4.777 1 96.12 397 ILE B N 1
ATOM 7840 C CA . ILE B 1 397 ? 15.305 16.328 4.059 1 96.12 397 ILE B CA 1
ATOM 7841 C C . ILE B 1 397 ? 16.453 16.141 5.039 1 96.12 397 ILE B C 1
ATOM 7843 O O . ILE B 1 397 ? 16.844 17.078 5.746 1 96.12 397 ILE B O 1
ATOM 7847 N N . GLN B 1 398 ? 16.953 14.969 5.129 1 95.19 398 GLN B N 1
ATOM 7848 C CA . GLN B 1 398 ? 17.984 14.656 6.109 1 95.19 398 GLN B CA 1
ATOM 7849 C C . GLN B 1 398 ? 19.25 14.133 5.434 1 95.19 398 GLN B C 1
ATOM 7851 O O . GLN B 1 398 ? 19.172 13.398 4.445 1 95.19 398 GLN B O 1
ATOM 7856 N N . LEU B 1 399 ? 20.359 14.547 5.883 1 95.75 399 LEU B N 1
ATOM 7857 C CA . LEU B 1 399 ? 21.641 14.039 5.41 1 95.75 399 LEU B CA 1
ATOM 7858 C C . LEU B 1 399 ? 22.234 13.055 6.406 1 95.75 399 LEU B C 1
ATOM 7860 O O . LEU B 1 399 ? 22.5 13.406 7.559 1 95.75 399 LEU B O 1
ATOM 7864 N N . ASP B 1 400 ? 22.5 11.797 5.906 1 95 400 ASP B N 1
ATOM 7865 C CA . ASP B 1 400 ? 22.875 10.703 6.797 1 95 400 ASP B CA 1
ATOM 7866 C C . ASP B 1 400 ? 24.203 10.078 6.379 1 95 400 ASP B C 1
ATOM 7868 O O . ASP B 1 400 ? 24.266 9.398 5.352 1 95 400 ASP B O 1
ATOM 7872 N N . PHE B 1 401 ? 25.25 10.227 7.262 1 92.12 401 PHE B N 1
ATOM 7873 C CA . PHE B 1 401 ? 26.547 9.594 7.051 1 92.12 401 PHE B CA 1
ATOM 7874 C C . PHE B 1 401 ? 26.703 8.375 7.961 1 92.12 401 PHE B C 1
ATOM 7876 O O . PHE B 1 401 ? 27.672 7.617 7.82 1 92.12 401 PHE B O 1
ATOM 7883 N N . GLN B 1 402 ? 25.719 8.125 8.805 1 92.5 402 GLN B N 1
ATOM 7884 C CA . GLN B 1 402 ? 25.859 7.125 9.859 1 92.5 402 GLN B CA 1
ATOM 7885 C C . GLN B 1 402 ? 25.422 5.742 9.375 1 92.5 402 GLN B C 1
ATOM 7887 O O . GLN B 1 402 ? 26.141 4.762 9.562 1 92.5 402 GLN B O 1
ATOM 7892 N N . LEU B 1 403 ? 24.266 5.625 8.773 1 95.62 403 LEU B N 1
ATOM 7893 C CA . LEU B 1 403 ? 23.75 4.32 8.375 1 95.62 403 LEU B CA 1
ATOM 7894 C C . LEU B 1 403 ? 24.688 3.639 7.391 1 95.62 403 LEU B C 1
ATOM 7896 O O . LEU B 1 403 ? 24.891 2.424 7.453 1 95.62 403 LEU B O 1
ATOM 7900 N N . PRO B 1 404 ? 25.219 4.43 6.422 1 96.81 404 PRO B N 1
ATOM 7901 C CA . PRO B 1 404 ? 26.188 3.768 5.527 1 96.81 404 PRO B CA 1
ATOM 7902 C C . PRO B 1 404 ? 27.359 3.15 6.281 1 96.81 404 PRO B C 1
ATOM 7904 O O . PRO B 1 404 ? 27.859 2.098 5.883 1 96.81 404 PRO B O 1
ATOM 7907 N N . GLU B 1 405 ? 27.812 3.799 7.305 1 95 405 GLU B N 1
ATOM 7908 C CA . GLU B 1 405 ? 28.891 3.252 8.125 1 95 405 GLU B CA 1
ATOM 7909 C C . GLU B 1 405 ? 28.406 2.029 8.914 1 95 405 GLU B C 1
ATOM 7911 O O . GLU B 1 405 ? 29.094 1.007 8.945 1 95 405 GLU B O 1
ATOM 7916 N N . ARG B 1 406 ? 27.312 2.148 9.5 1 95.69 406 ARG B N 1
ATOM 7917 C CA . ARG B 1 406 ? 26.812 1.106 10.383 1 95.69 406 ARG B CA 1
ATOM 7918 C C . ARG B 1 406 ? 26.438 -0.148 9.602 1 95.69 406 ARG B C 1
ATOM 7920 O O . ARG B 1 406 ? 26.578 -1.265 10.102 1 95.69 406 ARG B O 1
ATOM 7927 N N . PHE B 1 407 ? 25.938 -0.031 8.375 1 97.88 407 PHE B N 1
ATOM 7928 C CA . PHE B 1 407 ? 25.562 -1.162 7.531 1 97.88 407 PHE B CA 1
ATOM 7929 C C . PHE B 1 407 ? 26.719 -1.566 6.625 1 97.88 407 PHE B C 1
ATOM 7931 O O . PHE B 1 407 ? 26.578 -2.473 5.801 1 97.88 407 PHE B O 1
ATOM 7938 N N . ASN B 1 408 ? 27.812 -0.881 6.746 1 97.31 408 ASN B N 1
ATOM 7939 C CA . ASN B 1 408 ? 29 -1.128 5.934 1 97.31 408 ASN B CA 1
ATOM 7940 C C . ASN B 1 408 ? 28.688 -1.084 4.441 1 97.31 408 ASN B C 1
ATOM 7942 O O . ASN B 1 408 ? 29 -2.016 3.705 1 97.31 408 ASN B O 1
ATOM 7946 N N . LEU B 1 409 ? 27.938 -0.072 4.066 1 98.12 409 LEU B N 1
ATOM 7947 C CA . LEU B 1 409 ? 27.594 0.094 2.656 1 98.12 409 LEU B CA 1
ATOM 7948 C C . LEU B 1 409 ? 28.797 0.641 1.874 1 98.12 409 LEU B C 1
ATOM 7950 O O . LEU B 1 409 ? 29.5 1.521 2.357 1 98.12 409 LEU B O 1
ATOM 7954 N N . THR B 1 410 ? 29.031 0.079 0.72 1 97.44 410 THR B N 1
ATOM 7955 C CA . THR B 1 410 ? 30.141 0.549 -0.11 1 97.44 410 THR B CA 1
ATOM 7956 C C . THR B 1 410 ? 29.766 0.49 -1.589 1 97.44 410 THR B C 1
ATOM 7958 O O . THR B 1 410 ? 28.812 -0.193 -1.968 1 97.44 410 THR B O 1
ATOM 7961 N N . TYR B 1 411 ? 30.391 1.281 -2.369 1 97 411 TYR B N 1
ATOM 7962 C CA . TYR B 1 411 ? 30.359 1.201 -3.824 1 97 411 TYR B CA 1
ATOM 7963 C C . TYR B 1 411 ? 31.781 1.26 -4.398 1 97 411 TYR B C 1
ATOM 7965 O O . TYR B 1 411 ? 32.688 1.819 -3.779 1 97 411 TYR B O 1
ATOM 7973 N N . VAL B 1 412 ? 31.969 0.562 -5.469 1 95.69 412 VAL B N 1
ATOM 7974 C CA . VAL B 1 412 ? 33.25 0.58 -6.152 1 95.69 412 VAL B CA 1
ATOM 7975 C C . VAL B 1 412 ? 33.406 1.878 -6.941 1 95.69 412 VAL B C 1
ATOM 7977 O O . VAL B 1 412 ? 32.531 2.25 -7.711 1 95.69 412 VAL B O 1
ATOM 7980 N N . THR B 1 413 ? 34.625 2.332 -6.652 1 91.38 413 THR B N 1
ATOM 7981 C CA . THR B 1 413 ? 34.906 3.586 -7.352 1 91.38 413 THR B CA 1
ATOM 7982 C C . THR B 1 413 ? 35.469 3.32 -8.742 1 91.38 413 THR B C 1
ATOM 7984 O O . THR B 1 413 ? 35.719 2.17 -9.102 1 91.38 413 THR B O 1
ATOM 7987 N N . GLY B 1 414 ? 35.469 4.152 -9.797 1 82.94 414 GLY B N 1
ATOM 7988 C CA . GLY B 1 414 ? 36.031 4.023 -11.125 1 82.94 414 GLY B CA 1
ATOM 7989 C C . GLY B 1 414 ? 37.562 3.93 -11.125 1 82.94 414 GLY B C 1
ATOM 7990 O O . GLY B 1 414 ? 38.156 3.646 -12.156 1 82.94 414 GLY B O 1
ATOM 7991 N N . GLU B 1 415 ? 38.094 4.074 -9.984 1 83.69 415 GLU B N 1
ATOM 7992 C CA . GLU B 1 415 ? 39.531 4.047 -9.859 1 83.69 415 GLU B CA 1
ATOM 7993 C C . GLU B 1 415 ? 40 2.75 -9.203 1 83.69 415 GLU B C 1
ATOM 7995 O O . GLU B 1 415 ? 40.094 2.656 -7.977 1 83.69 415 GLU B O 1
ATOM 8000 N N . GLY B 1 416 ? 40.406 1.77 -10 1 78.62 416 GLY B N 1
ATOM 8001 C CA . GLY B 1 416 ? 40.844 0.49 -9.477 1 78.62 416 GLY B CA 1
ATOM 8002 C C . GLY B 1 416 ? 39.781 -0.249 -8.703 1 78.62 416 GLY B C 1
ATOM 8003 O O . GLY B 1 416 ? 38.656 -0.36 -9.164 1 78.62 416 GLY B O 1
ATOM 8004 N N . ASP B 1 417 ? 40.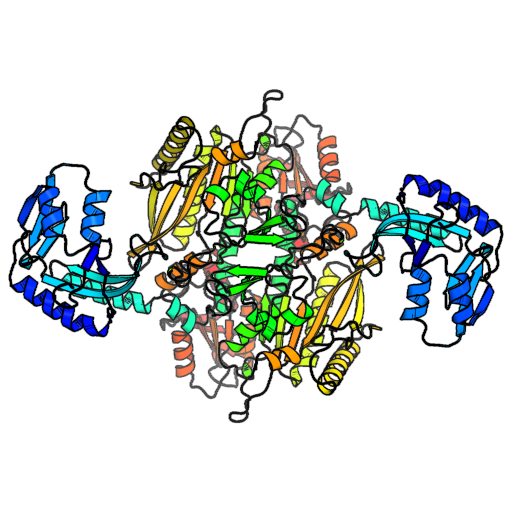125 -0.855 -7.531 1 81.44 417 ASP B N 1
ATOM 8005 C CA . ASP B 1 417 ? 39.25 -1.62 -6.676 1 81.44 417 ASP B CA 1
ATOM 8006 C C . ASP B 1 417 ? 38.938 -0.872 -5.379 1 81.44 417 ASP B C 1
ATOM 8008 O O . ASP B 1 417 ? 38.594 -1.485 -4.367 1 81.44 417 ASP B O 1
ATOM 8012 N N . GLU B 1 418 ? 39 0.437 -5.586 1 91.12 418 GLU B N 1
ATOM 8013 C CA . GLU B 1 418 ? 38.75 1.243 -4.391 1 91.12 418 GLU B CA 1
ATOM 8014 C C . GLU B 1 418 ? 37.281 1.305 -4.047 1 91.12 418 GLU B C 1
ATOM 8016 O O . GLU B 1 418 ? 36.438 1.434 -4.938 1 91.12 418 GLU B O 1
ATOM 8021 N N . ARG B 1 419 ? 36.969 1.112 -2.758 1 94.56 419 ARG B N 1
ATOM 8022 C CA . ARG B 1 419 ? 35.625 1.173 -2.25 1 94.56 419 ARG B CA 1
ATOM 8023 C C . ARG B 1 419 ? 35.406 2.391 -1.353 1 94.56 419 ARG B C 1
ATOM 8025 O O . ARG B 1 419 ? 36.312 2.75 -0.582 1 94.56 419 ARG B O 1
ATOM 8032 N N . LYS B 1 420 ? 34.312 3.078 -1.571 1 95.88 420 LYS B N 1
ATOM 8033 C CA . LYS B 1 420 ? 33.906 4.203 -0.733 1 95.88 420 LYS B CA 1
ATOM 8034 C C . LYS B 1 420 ? 32.5 4.02 -0.204 1 95.88 420 LYS B C 1
ATOM 8036 O O . LYS B 1 420 ? 31.75 3.137 -0.665 1 95.88 420 LYS B O 1
ATOM 8041 N N . ARG B 1 421 ? 32.219 4.824 0.785 1 96.06 421 ARG B N 1
ATOM 8042 C CA . ARG B 1 421 ? 30.875 4.762 1.371 1 96.06 421 ARG B CA 1
ATOM 8043 C C . ARG B 1 421 ? 29.953 5.82 0.763 1 96.06 421 ARG B C 1
ATOM 8045 O O . ARG B 1 421 ? 30.375 6.953 0.531 1 96.06 421 ARG B O 1
ATOM 8052 N N . PRO B 1 422 ? 28.781 5.434 0.445 1 97.62 422 PRO B N 1
ATOM 8053 C CA . PRO B 1 422 ? 27.812 6.438 -0 1 97.62 422 PRO B CA 1
ATOM 8054 C C . PRO B 1 422 ? 27.266 7.285 1.149 1 97.62 422 PRO B C 1
ATOM 8056 O O . PRO B 1 422 ? 27.531 6.984 2.318 1 97.62 422 PRO B O 1
ATOM 8059 N N . VAL B 1 423 ? 26.672 8.352 0.81 1 96.44 423 VAL B N 1
ATOM 8060 C CA . VAL B 1 423 ? 25.875 9.164 1.731 1 96.44 423 VAL B CA 1
ATOM 8061 C C . VAL B 1 423 ? 24.391 9.008 1.413 1 96.44 423 VAL B C 1
ATOM 8063 O O . VAL B 1 423 ? 24.016 8.852 0.25 1 96.44 423 VAL B O 1
ATOM 8066 N N . ILE B 1 424 ? 23.547 9.016 2.461 1 97.94 424 ILE B N 1
ATOM 8067 C CA . ILE B 1 424 ? 22.125 8.836 2.236 1 97.94 424 ILE B CA 1
ATOM 8068 C C . ILE B 1 424 ? 21.391 10.164 2.457 1 97.94 424 ILE B C 1
ATOM 8070 O O . ILE B 1 424 ? 21.609 10.836 3.471 1 97.94 424 ILE B O 1
ATOM 8074 N N . VAL B 1 425 ? 20.609 10.578 1.553 1 97.81 425 VAL B N 1
ATOM 8075 C CA . VAL B 1 425 ? 19.656 11.672 1.731 1 97.81 425 VAL B CA 1
ATOM 8076 C C . VAL B 1 425 ? 18.25 11.102 1.95 1 97.81 425 VAL B C 1
ATOM 8078 O O . VAL B 1 425 ? 17.688 10.469 1.054 1 97.81 425 VAL B O 1
ATOM 8081 N N . HIS B 1 426 ? 17.75 11.258 3.174 1 97.69 426 HIS B N 1
ATOM 8082 C CA . HIS B 1 426 ? 16.375 10.898 3.48 1 97.69 426 HIS B CA 1
ATOM 8083 C C . HIS B 1 426 ? 15.414 12.016 3.104 1 97.69 426 HIS B C 1
ATOM 8085 O O . HIS B 1 426 ? 15.648 13.18 3.43 1 97.69 426 HIS B O 1
ATOM 8091 N N . ARG B 1 427 ? 14.383 11.672 2.402 1 96.44 427 ARG B N 1
ATOM 8092 C CA . ARG B 1 427 ? 13.461 12.75 2.08 1 96.44 427 ARG B CA 1
ATOM 8093 C C . ARG B 1 427 ? 12.016 12.258 2.09 1 96.44 427 ARG B C 1
ATOM 8095 O O . ARG B 1 427 ? 11.742 11.125 1.7 1 96.44 427 ARG B O 1
ATOM 8102 N N . ALA B 1 428 ? 11.102 13.047 2.586 1 96.56 428 ALA B N 1
ATOM 8103 C CA . ALA B 1 428 ? 9.648 12.953 2.484 1 96.56 428 ALA B CA 1
ATOM 8104 C C . ALA B 1 428 ? 9.031 14.305 2.141 1 96.56 428 ALA B C 1
ATOM 8106 O O . ALA B 1 428 ? 9.438 15.336 2.684 1 96.56 428 ALA B O 1
ATOM 8107 N N . ILE B 1 429 ? 8.102 14.328 1.208 1 96.38 429 ILE B N 1
ATOM 8108 C CA . ILE B 1 429 ? 7.512 15.578 0.733 1 96.38 429 ILE B CA 1
ATOM 8109 C C . ILE B 1 429 ? 6.18 15.82 1.437 1 96.38 429 ILE B C 1
ATOM 8111 O O . ILE B 1 429 ? 5.98 16.875 2.055 1 96.38 429 ILE B O 1
ATOM 8115 N N . LEU B 1 430 ? 5.316 14.836 1.453 1 95.81 430 LEU B N 1
ATOM 8116 C CA . LEU B 1 430 ? 4.027 14.945 2.127 1 95.81 430 LEU B CA 1
ATOM 8117 C C . LEU B 1 430 ? 4.18 14.758 3.631 1 95.81 430 LEU B C 1
ATOM 8119 O O . LEU B 1 430 ? 3.303 15.148 4.402 1 95.81 430 LEU B O 1
ATOM 8123 N N . GLY B 1 431 ? 5.32 14.25 4.055 1 93.69 431 GLY B N 1
ATOM 8124 C CA . GLY B 1 431 ? 5.375 13.633 5.375 1 93.69 431 GLY B CA 1
ATOM 8125 C C . GLY B 1 431 ? 4.672 12.289 5.434 1 93.69 431 GLY B C 1
ATOM 8126 O O . GLY B 1 431 ? 5.172 11.297 4.902 1 93.69 431 GLY B O 1
ATOM 8127 N N . SER B 1 432 ? 3.521 12.297 5.941 1 96.19 432 SER B N 1
ATOM 8128 C CA . SER B 1 432 ? 2.637 11.141 5.801 1 96.19 432 SER B CA 1
ATOM 8129 C C . SER B 1 432 ? 1.378 11.5 5.023 1 96.19 432 SER B C 1
ATOM 8131 O O . SER B 1 432 ? 0.958 12.664 5.016 1 96.19 432 SER B O 1
ATOM 8133 N N . VAL B 1 433 ? 0.877 10.539 4.32 1 98 433 VAL B N 1
ATOM 8134 C CA . VAL B 1 433 ? -0.356 10.758 3.572 1 98 433 VAL B CA 1
ATOM 8135 C C . VAL B 1 433 ? -1.473 11.18 4.523 1 98 433 VAL B C 1
ATOM 8137 O O . VAL B 1 433 ? -2.25 12.086 4.219 1 98 433 VAL B O 1
ATOM 8140 N N . GLU B 1 434 ? -1.521 10.578 5.699 1 97.88 434 GLU B N 1
ATOM 8141 C CA . GLU B 1 434 ? -2.527 10.875 6.715 1 97.88 434 GLU B CA 1
ATOM 8142 C C . GLU B 1 434 ? -2.436 12.328 7.172 1 97.88 434 GLU B C 1
ATOM 8144 O O . GLU B 1 434 ? -3.43 13.055 7.148 1 97.88 434 GLU B O 1
ATOM 8149 N N . ARG B 1 435 ? -1.262 12.719 7.559 1 96.12 435 ARG B N 1
ATOM 8150 C CA . ARG B 1 435 ? -1.076 14.086 8.031 1 96.12 435 ARG B CA 1
ATOM 8151 C C . ARG B 1 435 ? -1.415 15.102 6.941 1 96.12 435 ARG B C 1
ATOM 8153 O O . ARG B 1 435 ? -2.027 16.141 7.215 1 96.12 435 ARG B O 1
ATOM 8160 N N . MET B 1 436 ? -1.021 14.828 5.723 1 97.06 436 MET B N 1
ATOM 8161 C CA . MET B 1 436 ? -1.305 15.742 4.613 1 97.06 436 MET B CA 1
ATOM 8162 C C . MET B 1 436 ? -2.807 15.859 4.379 1 97.06 436 MET B C 1
ATOM 8164 O O . MET B 1 436 ? -3.312 16.953 4.109 1 97.06 436 MET B O 1
ATOM 8168 N N . ILE B 1 437 ? -3.514 14.758 4.445 1 98.12 437 ILE B N 1
ATOM 8169 C CA . ILE B 1 437 ? -4.961 14.789 4.27 1 98.12 437 ILE B CA 1
ATOM 8170 C C . ILE B 1 437 ? -5.59 15.656 5.355 1 98.12 437 ILE B C 1
ATOM 8172 O O . ILE B 1 437 ? -6.516 16.438 5.086 1 98.12 437 ILE B O 1
ATOM 8176 N N . ALA B 1 438 ? -5.094 15.523 6.602 1 97 438 ALA B N 1
ATOM 8177 C CA . ALA B 1 438 ? -5.582 16.375 7.68 1 97 438 ALA B CA 1
ATOM 8178 C C . ALA B 1 438 ? -5.395 17.859 7.34 1 97 438 ALA B C 1
ATOM 8180 O O . ALA B 1 438 ? -6.34 18.641 7.434 1 97 438 ALA B O 1
ATOM 8181 N N . ILE B 1 439 ? -4.223 18.219 6.934 1 95.31 439 ILE B N 1
ATOM 8182 C CA . ILE B 1 439 ? -3.875 19.609 6.66 1 95.31 439 ILE B CA 1
ATOM 8183 C C . ILE B 1 439 ? -4.688 20.109 5.469 1 95.31 439 ILE B C 1
ATOM 8185 O O . ILE B 1 439 ? -5.234 21.219 5.508 1 95.31 439 ILE B O 1
ATOM 8189 N N . LEU B 1 440 ? -4.785 19.344 4.438 1 96.75 440 LEU B N 1
ATOM 8190 C CA . LEU B 1 440 ? -5.531 19.734 3.25 1 96.75 440 LEU B CA 1
ATOM 8191 C C . LEU B 1 440 ? -7.012 19.891 3.568 1 96.75 440 LEU B C 1
ATOM 8193 O O . LEU B 1 440 ? -7.66 20.828 3.08 1 96.75 440 LEU B O 1
ATOM 8197 N N . THR B 1 441 ? -7.555 18.938 4.324 1 97.19 441 THR B N 1
ATOM 8198 C CA . THR B 1 441 ? -8.961 19.016 4.715 1 97.19 441 THR B CA 1
ATOM 8199 C C . THR B 1 441 ? -9.25 20.328 5.43 1 97.19 441 THR B C 1
ATOM 8201 O O . THR B 1 441 ? -10.242 21 5.125 1 97.19 441 THR B O 1
ATOM 8204 N N . GLU B 1 442 ? -8.398 20.688 6.324 1 94.88 442 GLU B N 1
ATOM 8205 C CA . GLU B 1 442 ? -8.602 21.906 7.098 1 94.88 442 GLU B CA 1
ATOM 8206 C C . GLU B 1 442 ? -8.344 23.141 6.242 1 94.88 442 GLU B C 1
ATOM 8208 O O . GLU B 1 442 ? -9.039 24.156 6.375 1 94.88 442 GLU B O 1
ATOM 8213 N N . SER B 1 443 ? -7.359 23.078 5.418 1 93.5 443 SER B N 1
ATOM 8214 C CA . SER B 1 443 ? -7.004 24.203 4.57 1 93.5 443 SER B CA 1
ATOM 8215 C C . SER B 1 443 ? -8.109 24.516 3.568 1 93.5 443 SER B C 1
ATOM 8217 O O . SER B 1 443 ? -8.453 25.688 3.352 1 93.5 443 SER B O 1
ATOM 8219 N N . PHE B 1 444 ? -8.688 23.5 2.975 1 94.44 444 PHE B N 1
ATOM 8220 C CA . PHE B 1 444 ? -9.727 23.703 1.972 1 94.44 444 PHE B CA 1
ATOM 8221 C C . PHE B 1 444 ? -11.102 23.812 2.627 1 94.44 444 PHE B C 1
ATOM 8223 O O . PHE B 1 444 ? -12.078 24.203 1.979 1 94.44 444 PHE B O 1
ATOM 8230 N N . GLY B 1 445 ? -11.195 23.453 3.893 1 94.06 445 GLY B N 1
ATOM 8231 C CA . GLY B 1 445 ? -12.477 23.469 4.582 1 94.06 445 GLY B CA 1
ATOM 8232 C C . GLY B 1 445 ? -13.484 22.5 3.994 1 94.06 445 GLY B C 1
ATOM 8233 O O . GLY B 1 445 ? -14.68 22.781 3.957 1 94.06 445 GLY B O 1
ATOM 8234 N N . GLY B 1 446 ? -13.016 21.453 3.408 1 95.31 446 GLY B N 1
ATOM 8235 C CA . GLY B 1 446 ? -13.891 20.469 2.797 1 95.31 446 GLY B CA 1
ATOM 8236 C C . GLY B 1 446 ? -14.227 20.781 1.353 1 95.31 446 GLY B C 1
ATOM 8237 O O . GLY B 1 446 ? -14.844 19.969 0.663 1 95.31 446 GLY B O 1
ATOM 8238 N N . LYS B 1 447 ? -13.859 21.938 0.887 1 96.06 447 LYS B N 1
ATOM 8239 C CA . LYS B 1 447 ? -14.039 22.312 -0.512 1 96.06 447 LYS B CA 1
ATOM 8240 C C . LYS B 1 447 ? -12.852 21.875 -1.358 1 96.06 447 LYS B C 1
ATOM 8242 O O . LYS B 1 447 ? -12.062 22.719 -1.816 1 96.06 447 LYS B O 1
ATOM 8247 N N . TRP B 1 448 ? -12.852 20.625 -1.721 1 97.69 448 TRP B N 1
ATOM 8248 C CA . TRP B 1 448 ? -11.719 20 -2.398 1 97.69 448 TRP B CA 1
ATOM 8249 C C . TRP B 1 448 ? -11.57 20.547 -3.816 1 97.69 448 TRP B C 1
ATOM 8251 O O . TRP B 1 448 ? -12.562 20.703 -4.531 1 97.69 448 TRP B O 1
ATOM 8261 N N . PRO B 1 449 ? -10.305 20.875 -4.238 1 97.44 449 PRO B N 1
ATOM 8262 C CA . PRO B 1 449 ? -10.117 21.141 -5.664 1 97.44 449 PRO B CA 1
ATOM 8263 C C . PRO B 1 449 ? -10.555 19.969 -6.543 1 97.44 449 PRO B C 1
ATOM 8265 O O . PRO B 1 449 ? -10.445 18.812 -6.133 1 97.44 449 PRO B O 1
ATOM 8268 N N . PHE B 1 450 ? -10.898 20.219 -7.754 1 98.06 450 PHE B N 1
ATOM 8269 C CA . PHE B 1 450 ? -11.508 19.25 -8.656 1 98.06 450 PHE B CA 1
ATOM 8270 C C . PHE B 1 450 ? -10.641 17.984 -8.758 1 98.06 450 PHE B C 1
ATOM 8272 O O . PHE B 1 450 ? -11.148 16.875 -8.656 1 98.06 450 PHE B O 1
ATOM 8279 N N . TRP B 1 451 ? -9.328 18.141 -8.93 1 98.12 451 TRP B N 1
ATOM 8280 C CA . TRP B 1 451 ? -8.453 17 -9.203 1 98.12 451 TRP B CA 1
ATOM 8281 C C . TRP B 1 451 ? -8.305 16.125 -7.973 1 98.12 451 TRP B C 1
ATOM 8283 O O . TRP B 1 451 ? -7.938 14.953 -8.078 1 98.12 451 TRP B O 1
ATOM 8293 N N . LEU B 1 452 ? -8.609 16.609 -6.75 1 98.12 452 LEU B N 1
ATOM 8294 C CA . LEU B 1 452 ? -8.484 15.867 -5.504 1 98.12 452 LEU B CA 1
ATOM 8295 C C . LEU B 1 452 ? -9.852 15.453 -4.973 1 98.12 452 LEU B C 1
ATOM 8297 O O . LEU B 1 452 ? -9.945 14.633 -4.059 1 98.12 452 LEU B O 1
ATOM 8301 N N . SER B 1 453 ? -10.914 15.906 -5.578 1 98.5 453 SER B N 1
ATOM 8302 C CA . SER B 1 453 ? -12.258 15.805 -5.016 1 98.5 453 SER B CA 1
ATOM 8303 C C . SER B 1 453 ? -12.852 14.422 -5.246 1 98.5 453 SER B C 1
ATOM 8305 O O . SER B 1 453 ? -12.836 13.914 -6.367 1 98.5 453 SER B O 1
ATOM 8307 N N . PRO B 1 454 ? -13.391 13.82 -4.191 1 98.12 454 PRO B N 1
ATOM 8308 C CA . PRO B 1 454 ? -14.148 12.586 -4.398 1 98.12 454 PRO B CA 1
ATOM 8309 C C . PRO B 1 454 ? -15.555 12.844 -4.945 1 98.12 454 PRO B C 1
ATOM 8311 O O . PRO B 1 454 ? -16.25 11.906 -5.348 1 98.12 454 PRO B O 1
ATOM 8314 N N . ARG B 1 455 ? -16.016 14.055 -4.918 1 98.19 455 ARG B N 1
ATOM 8315 C CA . ARG B 1 455 ? -17.312 14.492 -5.434 1 98.19 455 ARG B CA 1
ATOM 8316 C C . ARG B 1 455 ? -17.141 15.523 -6.543 1 98.19 455 ARG B C 1
ATOM 8318 O O . ARG B 1 455 ? -17.516 16.688 -6.383 1 98.19 455 ARG B O 1
ATOM 8325 N N . GLN B 1 456 ? -16.75 14.992 -7.645 1 98.5 456 GLN B N 1
ATOM 8326 C CA . GLN B 1 456 ? -16.391 15.891 -8.734 1 98.5 456 GLN B CA 1
ATOM 8327 C C . GLN B 1 456 ? -17.625 16.438 -9.438 1 98.5 456 GLN B C 1
ATOM 8329 O O . GLN B 1 456 ? -17.688 17.625 -9.766 1 98.5 456 GLN B O 1
ATOM 8334 N N . ALA B 1 457 ? -18.609 15.578 -9.672 1 98.56 457 ALA B N 1
ATOM 8335 C CA . ALA B 1 457 ? -19.812 16.031 -10.367 1 98.56 457 ALA B CA 1
ATOM 8336 C C . ALA B 1 457 ? -21.031 15.211 -9.953 1 98.56 457 ALA B C 1
ATOM 8338 O O . ALA B 1 457 ? -20.891 14.117 -9.398 1 98.56 457 ALA B O 1
ATOM 8339 N N . ILE B 1 458 ? -22.172 15.75 -10.172 1 98.69 458 ILE B N 1
ATOM 8340 C CA . ILE B 1 458 ? -23.438 15.055 -9.969 1 98.69 458 ILE B CA 1
ATOM 8341 C C . ILE B 1 458 ? -24.438 15.484 -11.031 1 98.69 458 ILE B C 1
ATOM 8343 O O . ILE B 1 458 ? -24.484 16.656 -11.406 1 98.69 458 ILE B O 1
ATOM 8347 N N . VAL B 1 459 ? -25.172 14.531 -11.625 1 98.75 459 VAL B N 1
ATOM 8348 C CA . VAL B 1 459 ? -26.172 14.797 -12.656 1 98.75 459 VAL B CA 1
ATOM 8349 C C . VAL B 1 459 ? -27.562 14.75 -12.039 1 98.75 459 VAL B C 1
ATOM 8351 O O . VAL B 1 459 ? -27.922 13.781 -11.367 1 98.75 459 VAL B O 1
ATOM 8354 N N . ILE B 1 460 ? -28.375 15.797 -12.266 1 98.38 460 ILE B N 1
ATOM 8355 C CA . ILE B 1 460 ? -29.719 15.914 -11.711 1 98.38 460 ILE B CA 1
ATOM 8356 C C . ILE B 1 460 ? -30.719 16.141 -12.836 1 98.38 460 ILE B C 1
ATOM 8358 O O . ILE B 1 460 ? -30.75 17.219 -13.438 1 98.38 460 ILE B O 1
ATOM 8362 N N . PRO B 1 461 ? -31.594 15.18 -13.078 1 98.25 461 PRO B N 1
ATOM 8363 C CA . PRO B 1 461 ? -32.656 15.391 -14.055 1 98.25 461 PRO B CA 1
ATOM 8364 C C . PRO B 1 461 ? -33.812 16.219 -13.5 1 98.25 461 PRO B C 1
ATOM 8366 O O . PRO B 1 461 ? -34.156 16.109 -12.312 1 98.25 461 PRO B O 1
ATOM 8369 N N . ILE B 1 462 ? -34.5 16.984 -14.305 1 96.56 462 ILE B N 1
ATOM 8370 C CA . ILE B 1 462 ? -35.594 17.859 -13.867 1 96.56 462 ILE B CA 1
ATOM 8371 C C . ILE B 1 462 ? -36.844 17.016 -13.617 1 96.56 462 ILE B C 1
ATOM 8373 O O . ILE B 1 462 ? -37.781 17.469 -12.945 1 96.56 462 ILE B O 1
ATOM 8377 N N . GLY B 1 463 ? -36.906 15.844 -14.227 1 95.44 463 GLY B N 1
ATOM 8378 C CA . GLY B 1 463 ? -38.031 14.93 -14.062 1 95.44 463 GLY B CA 1
ATOM 8379 C C . GLY B 1 463 ? -37.688 13.508 -14.484 1 95.44 463 GLY B C 1
ATOM 8380 O O . GLY B 1 463 ? -36.656 13.266 -15.109 1 95.44 463 GLY B O 1
ATOM 8381 N N . PRO B 1 464 ? -38.562 12.562 -14.156 1 95.94 464 PRO B N 1
ATOM 8382 C CA . PRO B 1 464 ? -38.281 11.148 -14.414 1 95.94 464 PRO B CA 1
ATOM 8383 C C . PRO B 1 464 ? -38.094 10.844 -15.898 1 95.94 464 PRO B C 1
ATOM 8385 O O . PRO B 1 464 ? -37.406 9.891 -16.25 1 95.94 464 PRO B O 1
ATOM 8388 N N . LYS B 1 465 ? -38.688 11.719 -16.719 1 95.88 465 LYS B N 1
ATOM 8389 C CA . LYS B 1 465 ? -38.594 11.531 -18.172 1 95.88 465 LYS B CA 1
ATOM 8390 C C . LYS B 1 465 ? -37.156 11.586 -18.641 1 95.88 465 LYS B C 1
ATOM 8392 O O . LYS B 1 465 ? -36.812 11.016 -19.688 1 95.88 465 LYS B O 1
ATOM 8397 N N . TYR B 1 466 ? -36.344 12.203 -17.891 1 97.31 466 TYR B N 1
ATOM 8398 C CA . TYR B 1 466 ? -35 12.453 -18.359 1 97.31 466 TYR B CA 1
ATOM 8399 C C . TYR B 1 466 ? -33.969 11.656 -17.547 1 97.31 466 TYR B C 1
ATOM 8401 O O . TYR B 1 466 ? -32.781 11.938 -17.594 1 97.31 466 TYR B O 1
ATOM 8409 N N . ASP B 1 467 ? -34.406 10.641 -16.812 1 97.56 467 ASP B N 1
ATOM 8410 C CA . ASP B 1 467 ? -33.531 9.781 -16.016 1 97.56 467 ASP B CA 1
ATOM 8411 C C . ASP B 1 467 ? -32.562 9.008 -16.906 1 97.56 467 ASP B C 1
ATOM 8413 O O . ASP B 1 467 ? -31.391 8.836 -16.547 1 97.56 467 ASP B O 1
ATOM 8417 N N . GLU B 1 468 ? -33.031 8.578 -17.984 1 97.56 468 GLU B N 1
ATOM 8418 C CA . GLU B 1 468 ? -32.219 7.812 -18.906 1 97.56 468 GLU B CA 1
ATOM 8419 C C . GLU B 1 468 ? -31.047 8.656 -19.422 1 97.56 468 GLU B C 1
ATOM 8421 O O . GLU B 1 468 ? -29.906 8.172 -19.516 1 97.56 468 GLU B O 1
ATOM 8426 N N . TYR B 1 469 ? -31.422 9.867 -19.797 1 98.06 469 TYR B N 1
ATOM 8427 C CA . TYR B 1 469 ? -30.359 10.75 -20.281 1 98.06 469 TYR B CA 1
ATOM 8428 C C . TYR B 1 469 ? -29.375 11.062 -19.156 1 98.06 469 TYR B C 1
ATOM 8430 O O . TYR B 1 469 ? -28.172 11.109 -19.391 1 98.06 469 TYR B O 1
ATOM 8438 N N . ALA B 1 470 ? -29.844 11.297 -17.969 1 98.38 470 ALA B N 1
ATOM 8439 C CA . ALA B 1 470 ? -28.969 11.547 -16.828 1 98.38 470 ALA B CA 1
ATOM 8440 C C . ALA B 1 470 ? -28.016 10.383 -16.594 1 98.38 470 ALA B C 1
ATOM 8442 O O . ALA B 1 470 ? -26.828 10.586 -16.328 1 98.38 470 ALA B O 1
ATOM 8443 N N . GLN B 1 471 ? -28.5 9.211 -16.734 1 97.94 471 GLN B N 1
ATOM 8444 C CA . GLN B 1 471 ? -27.688 8.008 -16.547 1 97.94 471 GLN B CA 1
ATOM 8445 C C . GLN B 1 471 ? -26.625 7.891 -17.656 1 97.94 471 GLN B C 1
ATOM 8447 O O . GLN B 1 471 ? -25.5 7.457 -17.391 1 97.94 471 GLN B O 1
ATOM 8452 N N . LYS B 1 472 ? -27.047 8.211 -18.812 1 98.06 472 LYS B N 1
ATOM 8453 C CA . LYS B 1 472 ? -26.094 8.18 -19.922 1 98.06 472 LYS B CA 1
ATOM 8454 C C . LYS B 1 472 ? -24.938 9.148 -19.688 1 98.06 472 LYS B C 1
ATOM 8456 O O . LYS B 1 472 ? -23.781 8.805 -19.891 1 98.06 472 LYS B O 1
ATOM 8461 N N . VAL B 1 473 ? -25.297 10.406 -19.281 1 98.44 473 VAL B N 1
ATOM 8462 C CA . VAL B 1 473 ? -24.281 11.414 -19 1 98.44 473 VAL B CA 1
ATOM 8463 C C . VAL B 1 473 ? -23.344 10.914 -17.906 1 98.44 473 VAL B C 1
ATOM 8465 O O . VAL B 1 473 ? -22.125 11.039 -18.016 1 98.44 473 VAL B O 1
ATOM 8468 N N . MET B 1 474 ? -23.922 10.375 -16.875 1 98.31 474 MET B N 1
ATOM 8469 C CA . MET B 1 474 ? -23.125 9.836 -15.773 1 98.31 474 MET B CA 1
ATOM 8470 C C . MET B 1 474 ? -22.172 8.758 -16.266 1 98.31 474 MET B C 1
ATOM 8472 O O . MET B 1 474 ? -20.984 8.766 -15.914 1 98.31 474 MET B O 1
ATOM 8476 N N . SER B 1 475 ? -22.656 7.848 -17.094 1 97.75 475 SER B N 1
ATOM 8477 C CA . SER B 1 475 ? -21.844 6.746 -17.625 1 97.75 475 SER B CA 1
ATOM 8478 C C . SER B 1 475 ? -20.688 7.266 -18.469 1 97.75 475 SER B C 1
ATOM 8480 O O . SER B 1 475 ? -19.594 6.719 -18.422 1 97.75 475 SER B O 1
ATOM 8482 N N . ASP B 1 476 ? -20.984 8.273 -19.266 1 97.88 476 ASP B N 1
ATOM 8483 C CA . ASP B 1 476 ? -19.953 8.859 -20.109 1 97.88 476 ASP B CA 1
ATOM 8484 C C . ASP B 1 476 ? -18.844 9.477 -19.266 1 97.88 476 ASP B C 1
ATOM 8486 O O . ASP B 1 476 ? -17.656 9.312 -19.562 1 97.88 476 ASP B O 1
ATOM 8490 N N . ILE B 1 477 ? -19.25 10.172 -18.25 1 98.25 477 ILE B N 1
ATOM 8491 C CA . ILE B 1 477 ? -18.281 10.844 -17.375 1 98.25 477 ILE B CA 1
ATOM 8492 C C . ILE B 1 477 ? -17.5 9.805 -16.594 1 98.25 477 ILE B C 1
ATOM 8494 O O . ILE B 1 477 ? -16.281 9.93 -16.438 1 98.25 477 ILE B O 1
ATOM 8498 N N . LEU B 1 478 ? -18.141 8.766 -16.172 1 97.75 478 LEU B N 1
ATOM 8499 C CA . LEU B 1 478 ? -17.484 7.672 -15.461 1 97.75 478 LEU B CA 1
ATOM 8500 C C . LEU B 1 478 ? -16.469 6.973 -16.359 1 97.75 478 LEU B C 1
ATOM 8502 O O . LEU B 1 478 ? -15.367 6.637 -15.93 1 97.75 478 LEU B O 1
ATOM 8506 N N . ALA B 1 479 ? -16.875 6.746 -17.562 1 96.81 479 ALA B N 1
ATOM 8507 C CA . ALA B 1 479 ? -16.016 6.07 -18.516 1 96.81 479 ALA B CA 1
ATOM 8508 C C . ALA B 1 479 ? -14.758 6.891 -18.812 1 96.81 479 ALA B C 1
ATOM 8510 O O . ALA B 1 479 ? -13.703 6.336 -19.125 1 96.81 479 ALA B O 1
ATOM 8511 N N . ALA B 1 480 ? -14.883 8.195 -18.656 1 97.38 480 ALA B N 1
ATOM 8512 C CA . ALA B 1 480 ? -13.758 9.094 -18.891 1 97.38 480 ALA B CA 1
ATOM 8513 C C . ALA B 1 480 ? -12.828 9.141 -17.688 1 97.38 480 ALA B C 1
ATOM 8515 O O . ALA B 1 480 ? -11.742 9.719 -17.75 1 97.38 480 ALA B O 1
ATOM 8516 N N . GLY B 1 481 ? -13.195 8.562 -16.578 1 97.31 481 GLY B N 1
ATOM 8517 C CA . GLY B 1 481 ? -12.297 8.422 -15.453 1 97.31 481 GLY B CA 1
ATOM 8518 C C . GLY B 1 481 ? -12.57 9.414 -14.336 1 97.31 481 GLY B C 1
ATOM 8519 O O . GLY B 1 481 ? -11.711 9.641 -13.477 1 97.31 481 GLY B O 1
ATOM 8520 N N . TYR B 1 482 ? -13.828 10.039 -14.328 1 98.5 482 TYR B N 1
ATOM 8521 C CA . TYR B 1 482 ? -14.141 11.031 -13.312 1 98.5 482 TYR B CA 1
ATOM 8522 C C . TYR B 1 482 ? -15.25 10.539 -12.391 1 98.5 482 TYR B C 1
ATOM 8524 O O . TYR B 1 482 ? -16.109 9.758 -12.805 1 98.5 482 TYR B O 1
ATOM 8532 N N . HIS B 1 483 ? -15.172 10.977 -11.148 1 98.25 483 HIS B N 1
ATOM 8533 C CA . HIS B 1 483 ? -16.188 10.617 -10.164 1 98.25 483 HIS B CA 1
ATOM 8534 C C . HIS B 1 483 ? -17.484 11.398 -10.391 1 98.25 483 HIS B C 1
ATOM 8536 O O . HIS B 1 483 ? -17.469 12.633 -10.391 1 98.25 483 HIS B O 1
ATOM 8542 N N . VAL B 1 484 ? -18.562 10.68 -10.609 1 98.25 484 VAL B N 1
ATOM 8543 C CA . VAL B 1 484 ? -19.844 11.336 -10.891 1 98.25 484 VAL B CA 1
ATOM 8544 C C . VAL B 1 484 ? -20.984 10.508 -10.32 1 98.25 484 VAL B C 1
ATOM 8546 O O . VAL B 1 484 ? -20.953 9.273 -10.352 1 98.25 484 VAL B O 1
ATOM 8549 N N . ASP B 1 485 ? -21.922 11.148 -9.734 1 97.12 485 ASP B N 1
ATOM 8550 C CA . ASP B 1 485 ? -23.156 10.539 -9.25 1 97.12 485 ASP B CA 1
ATOM 8551 C C . ASP B 1 485 ? -24.375 11.07 -10.016 1 97.12 485 ASP B C 1
ATOM 8553 O O . ASP B 1 485 ? -24.25 12.016 -10.797 1 97.12 485 ASP B O 1
ATOM 8557 N N . ALA B 1 486 ? -25.484 10.383 -9.898 1 97.25 486 ALA B N 1
ATOM 8558 C CA . ALA B 1 486 ? -26.781 10.859 -10.391 1 97.25 486 ALA B CA 1
ATOM 8559 C C . ALA B 1 486 ? -27.828 10.82 -9.297 1 97.25 486 ALA B C 1
ATOM 8561 O O . ALA B 1 486 ? -27.906 9.852 -8.531 1 97.25 486 ALA B O 1
ATOM 8562 N N . ASP B 1 487 ? -28.484 11.891 -9.125 1 97 487 ASP B N 1
ATOM 8563 C CA . ASP B 1 487 ? -29.609 11.93 -8.195 1 97 487 ASP B CA 1
ATOM 8564 C C . ASP B 1 487 ? -30.938 11.727 -8.922 1 97 487 ASP B C 1
ATOM 8566 O O . ASP B 1 487 ? -31.531 12.688 -9.414 1 97 487 ASP B O 1
ATOM 8570 N N . LEU B 1 488 ? -31.453 10.5 -8.836 1 95.12 488 LEU B N 1
ATOM 8571 C CA . LEU B 1 488 ? -32.656 10.141 -9.586 1 95.12 488 LEU B CA 1
ATOM 8572 C C . LEU B 1 488 ? -33.875 10.039 -8.664 1 95.12 488 LEU B C 1
ATOM 8574 O O . LEU B 1 488 ? -34.875 9.406 -9.016 1 95.12 488 LEU B O 1
ATOM 8578 N N . ASP B 1 489 ? -33.719 10.609 -7.48 1 92 489 ASP B N 1
ATOM 8579 C CA . ASP B 1 489 ? -34.844 10.57 -6.523 1 92 489 ASP B CA 1
ATOM 8580 C C . ASP B 1 489 ? -35.875 11.656 -6.832 1 92 489 ASP B C 1
ATOM 8582 O O . ASP B 1 489 ? -35.688 12.82 -6.477 1 92 489 ASP B O 1
ATOM 8586 N N . HIS B 1 490 ? -37.031 11.305 -7.309 1 91.12 490 HIS B N 1
ATOM 8587 C CA . HIS B 1 490 ? -38.031 12.297 -7.727 1 91.12 490 HIS B CA 1
ATOM 8588 C C . HIS B 1 490 ? -38.969 12.656 -6.582 1 91.12 490 HIS B C 1
ATOM 8590 O O . HIS B 1 490 ? -39.875 13.477 -6.754 1 91.12 490 HIS B O 1
ATOM 8596 N N . GLY B 1 491 ? -38.688 12.102 -5.445 1 90.94 491 GLY B N 1
ATOM 8597 C CA . GLY B 1 491 ? -39.375 12.555 -4.254 1 90.94 491 GLY B CA 1
ATOM 8598 C C . GLY B 1 491 ? -38.875 13.883 -3.734 1 90.94 491 GLY B C 1
ATOM 8599 O O . GLY B 1 491 ? -39.562 14.562 -2.969 1 90.94 491 GLY B O 1
ATOM 8600 N N . THR B 1 492 ? -37.781 14.281 -4.215 1 92.56 492 THR B N 1
ATOM 8601 C CA . THR B 1 492 ? -37.156 15.539 -3.828 1 92.56 492 THR B CA 1
ATOM 8602 C C . THR B 1 492 ? -37.219 16.547 -4.969 1 92.56 492 THR B C 1
ATOM 8604 O O . THR B 1 492 ? -37.031 16.188 -6.137 1 92.56 492 THR B O 1
ATOM 8607 N N . THR B 1 493 ? -37.5 17.875 -4.566 1 94.62 493 THR B N 1
ATOM 8608 C CA . THR B 1 493 ? -37.594 18.922 -5.582 1 94.62 493 THR B CA 1
ATOM 8609 C C . THR B 1 493 ? -36.25 19.219 -6.199 1 94.62 493 THR B C 1
ATOM 8611 O O . THR B 1 493 ? -35.188 18.938 -5.59 1 94.62 493 THR B O 1
ATOM 8614 N N . LEU B 1 494 ? -36.312 19.766 -7.371 1 95 494 LEU B N 1
ATOM 8615 C CA . LEU B 1 494 ? -35.094 20.109 -8.078 1 95 494 LEU B CA 1
ATOM 8616 C C . LEU B 1 494 ? -34.219 21.031 -7.242 1 95 494 LEU B C 1
ATOM 8618 O O . LEU B 1 494 ? -33 20.812 -7.102 1 95 494 LEU B O 1
ATOM 8622 N N . ASN B 1 495 ? -34.812 22.094 -6.703 1 95.06 495 ASN B N 1
ATOM 8623 C CA . ASN B 1 495 ? -34.062 23.078 -5.902 1 95.06 495 ASN B CA 1
ATOM 8624 C C . ASN B 1 495 ? -33.406 22.422 -4.684 1 95.06 495 ASN B C 1
ATOM 8626 O O . ASN B 1 495 ? -32.281 22.781 -4.32 1 95.06 495 ASN B O 1
ATOM 8630 N N . LYS B 1 496 ? -34.125 21.547 -4.152 1 96.56 496 LYS B N 1
ATOM 8631 C CA . LYS B 1 496 ? -33.594 20.859 -2.986 1 96.56 496 LYS B CA 1
ATOM 8632 C C . LYS B 1 496 ? -32.438 19.938 -3.379 1 96.56 496 LYS B C 1
ATOM 8634 O O . LYS B 1 496 ? -31.438 19.828 -2.643 1 96.56 496 LYS B O 1
ATOM 8639 N N . LYS B 1 497 ? -32.531 19.25 -4.508 1 96.75 497 LYS B N 1
ATOM 8640 C CA . LYS B 1 497 ? -31.438 18.406 -5 1 96.75 497 LYS B CA 1
ATOM 8641 C C . LYS B 1 497 ? -30.172 19.219 -5.234 1 96.75 497 LYS B C 1
ATOM 8643 O O . LYS B 1 497 ? -29.078 18.797 -4.855 1 96.75 497 LYS B O 1
ATOM 8648 N N . VAL B 1 498 ? -30.375 20.344 -5.836 1 96.69 498 VAL B N 1
ATOM 8649 C CA . VAL B 1 498 ? -29.25 21.219 -6.129 1 96.69 498 VAL B CA 1
ATOM 8650 C C . VAL B 1 498 ? -28.625 21.703 -4.824 1 96.69 498 VAL B C 1
ATOM 8652 O O . VAL B 1 498 ? -27.391 21.719 -4.688 1 96.69 498 VAL B O 1
ATOM 8655 N N . ARG B 1 499 ? -29.422 22.109 -3.904 1 96.81 499 ARG B N 1
ATOM 8656 C CA . ARG B 1 499 ? -28.938 22.578 -2.609 1 96.81 499 ARG B CA 1
ATOM 8657 C C . ARG B 1 499 ? -28.172 21.484 -1.882 1 96.81 499 ARG B C 1
ATOM 8659 O O . ARG B 1 499 ? -27.109 21.734 -1.308 1 96.81 499 ARG B O 1
ATOM 8666 N N . ASN B 1 500 ? -28.75 20.266 -1.91 1 96.5 500 ASN B N 1
ATOM 8667 C CA . ASN B 1 500 ? -28.078 19.141 -1.279 1 96.5 500 ASN B CA 1
ATOM 8668 C C . ASN B 1 500 ? -26.703 18.875 -1.903 1 96.5 500 ASN B C 1
ATOM 8670 O O . ASN B 1 500 ? -25.75 18.547 -1.198 1 96.5 500 ASN B O 1
ATOM 8674 N N . ALA B 1 501 ? -26.656 18.984 -3.195 1 97.56 501 ALA B N 1
ATOM 8675 C CA . ALA B 1 501 ? -25.391 18.781 -3.912 1 97.56 501 ALA B CA 1
ATOM 8676 C C . ALA B 1 501 ? -24.375 19.844 -3.531 1 97.56 501 ALA B C 1
ATOM 8678 O O . ALA B 1 501 ? -23.188 19.562 -3.402 1 97.56 501 ALA B O 1
ATOM 8679 N N . GLN B 1 502 ? -24.844 21.078 -3.379 1 96.81 502 GLN B N 1
ATOM 8680 C CA . GLN B 1 502 ? -23.984 22.172 -2.957 1 96.81 502 GLN B CA 1
ATOM 8681 C C . GLN B 1 502 ? -23.438 21.938 -1.551 1 96.81 502 GLN B C 1
ATOM 8683 O O . GLN B 1 502 ? -22.25 22.109 -1.305 1 96.81 502 GLN B O 1
ATOM 8688 N N . LEU B 1 503 ? -24.297 21.5 -0.706 1 95.69 503 LEU B N 1
ATOM 8689 C CA . LEU B 1 503 ? -23.922 21.25 0.677 1 95.69 503 LEU B CA 1
ATOM 8690 C C . LEU B 1 503 ? -22.938 20.078 0.76 1 95.69 503 LEU B C 1
ATOM 8692 O O . LEU B 1 503 ? -22.062 20.062 1.622 1 95.69 503 LEU B O 1
ATOM 8696 N N . ALA B 1 504 ? -23.109 19.156 -0.149 1 96.75 504 ALA B N 1
ATOM 8697 C CA . ALA B 1 504 ? -22.234 18 -0.197 1 96.75 504 ALA B CA 1
ATOM 8698 C C . ALA B 1 504 ? -20.906 18.344 -0.882 1 96.75 504 ALA B C 1
ATOM 8700 O O . ALA B 1 504 ? -19.984 17.516 -0.93 1 96.75 504 ALA B O 1
ATOM 8701 N N . GLN B 1 505 ? -20.797 19.516 -1.378 1 96.88 505 GLN B N 1
ATOM 8702 C CA . GLN B 1 505 ? -19.578 20.109 -1.917 1 96.88 505 GLN B CA 1
ATOM 8703 C C . GLN B 1 505 ? -19.188 19.453 -3.234 1 96.88 505 GLN B C 1
ATOM 8705 O O . GLN B 1 505 ? -18 19.234 -3.496 1 96.88 505 GLN B O 1
ATOM 8710 N N . TYR B 1 506 ? -20.219 19.047 -4.086 1 98.31 506 TYR B N 1
ATOM 8711 C CA . TYR B 1 506 ? -19.906 18.656 -5.457 1 98.31 506 TYR B CA 1
ATOM 8712 C C . TYR B 1 506 ? -19.297 19.812 -6.234 1 98.31 506 TYR B C 1
ATOM 8714 O O . TYR B 1 506 ? -19.812 20.938 -6.195 1 98.31 506 TYR B O 1
ATOM 8722 N N . ASN B 1 507 ? -18.203 19.562 -6.902 1 98.31 507 ASN B N 1
ATOM 8723 C CA . ASN B 1 507 ? -17.594 20.641 -7.664 1 98.31 507 ASN B CA 1
ATOM 8724 C C . ASN B 1 507 ? -18.531 21.172 -8.734 1 98.31 507 ASN B C 1
ATOM 8726 O O . ASN B 1 507 ? -18.672 22.391 -8.883 1 98.31 507 ASN B O 1
ATOM 8730 N N . PHE B 1 508 ? -19.125 20.234 -9.5 1 98.31 508 PHE B N 1
ATOM 8731 C CA . PHE B 1 508 ? -20.016 20.609 -10.594 1 98.31 508 PHE B CA 1
ATOM 8732 C C . PHE B 1 508 ? -21.344 19.891 -10.5 1 98.31 508 PHE B C 1
ATOM 8734 O O . PHE B 1 508 ? -21.391 18.703 -10.164 1 98.31 508 PHE B O 1
ATOM 8741 N N . ILE B 1 509 ? -22.391 20.609 -10.711 1 98.44 509 ILE B N 1
ATOM 8742 C CA . ILE B 1 509 ? -23.75 20.094 -10.695 1 98.44 509 ILE B CA 1
ATOM 8743 C C . ILE B 1 509 ? -24.375 20.266 -12.078 1 98.44 509 ILE B C 1
ATOM 8745 O O . ILE B 1 509 ? -24.5 21.375 -12.578 1 98.44 509 ILE B O 1
ATOM 8749 N N . PHE B 1 510 ? -24.75 19.156 -12.727 1 98.5 510 PHE B N 1
ATOM 8750 C CA . PHE B 1 510 ? -25.328 19.156 -14.062 1 98.5 510 PHE B CA 1
ATOM 8751 C C . PHE B 1 510 ? -26.844 18.969 -14 1 98.5 510 PHE B C 1
ATOM 8753 O O . PHE B 1 510 ? -27.328 17.922 -13.57 1 98.5 510 PHE B O 1
ATOM 8760 N N . VAL B 1 511 ? -27.516 19.938 -14.43 1 98.12 511 VAL B N 1
ATOM 8761 C CA . VAL B 1 511 ? -28.969 19.812 -14.555 1 98.12 511 VAL B CA 1
ATOM 8762 C C . VAL B 1 511 ? -29.344 19.469 -15.992 1 98.12 511 VAL B C 1
ATOM 8764 O O . VAL B 1 511 ? -28.891 20.125 -16.938 1 98.12 511 VAL B O 1
ATOM 8767 N N . VAL B 1 512 ? -30.188 18.406 -16.156 1 98.44 512 VAL B N 1
ATOM 8768 C CA . VAL B 1 512 ? -30.516 17.953 -17.516 1 98.44 512 VAL B CA 1
ATOM 8769 C C . VAL B 1 512 ? -32.031 17.891 -17.672 1 98.44 512 VAL B C 1
ATOM 8771 O O . VAL B 1 512 ? -32.75 17.375 -16.797 1 98.44 512 VAL B O 1
ATOM 8774 N N . GLY B 1 513 ? -32.562 18.5 -18.688 1 97.19 513 GLY B N 1
ATOM 8775 C CA . GLY B 1 513 ? -33.969 18.469 -19.078 1 97.19 513 GLY B CA 1
ATOM 8776 C C . GLY B 1 513 ? -34.188 18.141 -20.547 1 97.19 513 GLY B C 1
ATOM 8777 O O . GLY B 1 513 ? -33.406 17.375 -21.125 1 97.19 513 GLY B O 1
ATOM 8778 N N . GLU B 1 514 ? -35.219 18.672 -21.047 1 96.44 514 GLU B N 1
ATOM 8779 C CA . GLU B 1 514 ? -35.594 18.375 -22.438 1 96.44 514 GLU B CA 1
ATOM 8780 C C . GLU B 1 514 ? -34.562 18.906 -23.406 1 96.44 514 GLU B C 1
ATOM 8782 O O . GLU B 1 514 ? -34.094 18.172 -24.297 1 96.44 514 GLU B O 1
ATOM 8787 N N . LYS B 1 515 ? -34.25 20.109 -23.25 1 96.19 515 LYS B N 1
ATOM 8788 C CA . LYS B 1 515 ? -33.281 20.734 -24.141 1 96.19 515 LYS B CA 1
ATOM 8789 C C . LYS B 1 515 ? -31.953 20 -24.109 1 96.19 515 LYS B C 1
ATOM 8791 O O . LYS B 1 515 ? -31.375 19.703 -25.156 1 96.19 515 LYS B O 1
ATOM 8796 N N . GLU B 1 516 ? -31.406 19.703 -22.922 1 96.62 516 GLU B N 1
ATOM 8797 C CA . GLU B 1 516 ? -30.125 19.031 -22.75 1 96.62 516 GLU B CA 1
ATOM 8798 C C . GLU B 1 516 ? -30.156 17.641 -23.375 1 96.62 516 GLU B C 1
ATOM 8800 O O . GLU B 1 516 ? -29.203 17.219 -24.031 1 96.62 516 GLU B O 1
ATOM 8805 N N . ALA B 1 517 ? -31.234 16.922 -23.188 1 97.06 517 ALA B N 1
ATOM 8806 C CA . ALA B 1 517 ? -31.359 15.562 -23.703 1 97.06 517 ALA B CA 1
ATOM 8807 C C . ALA B 1 517 ? -31.391 15.555 -25.234 1 97.06 517 ALA B C 1
ATOM 8809 O O . ALA B 1 517 ? -30.844 14.648 -25.859 1 97.06 517 ALA B O 1
ATOM 8810 N N . THR B 1 518 ? -32.031 16.562 -25.797 1 96.31 518 THR B N 1
ATOM 8811 C CA . THR B 1 518 ? -32.188 16.625 -27.25 1 96.31 518 THR B CA 1
ATOM 8812 C C . THR B 1 518 ? -30.875 17.062 -27.906 1 96.31 518 THR B C 1
ATOM 8814 O O . THR B 1 518 ? -30.547 16.625 -29 1 96.31 518 THR B O 1
ATOM 8817 N N . THR B 1 519 ? -30.094 17.828 -27.234 1 96.31 519 THR B N 1
ATOM 8818 C CA . THR B 1 519 ? -28.906 18.406 -27.844 1 96.31 519 THR B CA 1
ATOM 8819 C C . THR B 1 519 ? -27.641 17.734 -27.344 1 96.31 519 THR B C 1
ATOM 8821 O O . THR B 1 519 ? -26.531 18.031 -27.812 1 96.31 519 THR B O 1
ATOM 8824 N N . GLY B 1 520 ? -27.75 16.828 -26.406 1 96.81 520 GLY B N 1
ATOM 8825 C CA . GLY B 1 520 ? -26.594 16.156 -25.844 1 96.81 520 GLY B CA 1
ATOM 8826 C C . GLY B 1 520 ? -25.719 17.047 -24.984 1 96.81 520 GLY B C 1
ATOM 8827 O O . GLY B 1 520 ? -24.5 17 -25.062 1 96.81 520 GLY B O 1
ATOM 8828 N N . THR B 1 521 ? -26.406 17.938 -24.25 1 98.06 521 THR B N 1
ATOM 8829 C CA . THR B 1 521 ? -25.688 18.922 -23.438 1 98.06 521 THR B CA 1
ATOM 8830 C C . THR B 1 521 ? -26.062 18.781 -21.969 1 98.06 521 THR B C 1
ATOM 8832 O O . THR B 1 521 ? -26.828 17.891 -21.594 1 98.06 521 THR B O 1
ATOM 8835 N N . VAL B 1 522 ? -25.391 19.5 -21.125 1 98.5 522 VAL B N 1
ATOM 8836 C CA . VAL B 1 522 ? -25.719 19.609 -19.703 1 98.5 522 VAL B CA 1
ATOM 8837 C C . VAL B 1 522 ? -25.672 21.078 -19.281 1 98.5 522 VAL B C 1
ATOM 8839 O O . VAL B 1 522 ? -24.906 21.859 -19.828 1 98.5 522 VAL B O 1
ATOM 8842 N N . ASN B 1 523 ? -26.562 21.469 -18.375 1 97.94 523 ASN B N 1
ATOM 8843 C CA . ASN B 1 523 ? -26.484 22.781 -17.75 1 97.94 523 ASN B CA 1
ATOM 8844 C C . ASN B 1 523 ? -25.594 22.75 -16.5 1 97.94 523 ASN B C 1
ATOM 8846 O O . ASN B 1 523 ? -25.922 22.078 -15.516 1 97.94 523 ASN B O 1
ATOM 8850 N N . VAL B 1 524 ? -24.516 23.516 -16.531 1 97.69 524 VAL B N 1
ATOM 8851 C CA . VAL B 1 524 ? -23.453 23.391 -15.547 1 97.69 524 VAL B CA 1
ATOM 8852 C C . VAL B 1 524 ? -23.625 24.453 -14.461 1 97.69 524 VAL B C 1
ATOM 8854 O O . VAL B 1 524 ? -23.703 25.641 -14.758 1 97.69 524 VAL B O 1
ATOM 8857 N N . ARG B 1 525 ? -23.688 23.969 -13.25 1 96.69 525 ARG B N 1
ATOM 8858 C CA . ARG B 1 525 ? -23.641 24.797 -12.047 1 96.69 525 ARG B CA 1
ATOM 8859 C C . ARG B 1 525 ? -22.516 24.344 -11.117 1 96.69 525 ARG B C 1
ATOM 8861 O O . ARG B 1 525 ? -22.031 23.219 -11.219 1 96.69 525 ARG B O 1
ATOM 8868 N N . THR B 1 526 ? -22.062 25.281 -10.258 1 96.38 526 THR B N 1
ATOM 8869 C CA . THR B 1 526 ? -21 24.938 -9.32 1 96.38 526 THR B CA 1
ATOM 8870 C C . THR B 1 526 ? -21.516 24.938 -7.887 1 96.38 526 THR B C 1
ATOM 8872 O O . THR B 1 526 ? -22.641 25.359 -7.629 1 96.38 526 THR B O 1
ATOM 8875 N N . ARG B 1 527 ? -20.719 24.406 -6.953 1 95.38 527 ARG B N 1
ATOM 8876 C CA . ARG B 1 527 ? -21.094 24.312 -5.547 1 95.38 527 ARG B CA 1
ATOM 8877 C C . ARG B 1 527 ? -21.328 25.703 -4.949 1 95.38 527 ARG B C 1
ATOM 8879 O O . ARG B 1 527 ? -22.062 25.844 -3.973 1 95.38 527 ARG B O 1
ATOM 8886 N N . ASP B 1 528 ? -20.766 26.766 -5.559 1 91.75 528 ASP B N 1
ATOM 8887 C CA . ASP B 1 528 ? -20.953 28.125 -5.078 1 91.75 528 ASP B CA 1
ATOM 8888 C C . ASP B 1 528 ? -22.141 28.797 -5.766 1 91.75 528 ASP B C 1
ATOM 8890 O O . ASP B 1 528 ? -22.297 30.016 -5.711 1 91.75 528 ASP B O 1
ATOM 8894 N N . ASN B 1 529 ? -22.859 28.047 -6.445 1 89.12 529 ASN B N 1
ATOM 8895 C CA . ASN B 1 529 ? -24.109 28.469 -7.078 1 89.12 529 ASN B CA 1
ATOM 8896 C C . ASN B 1 529 ? -23.844 29.375 -8.273 1 89.12 529 ASN B C 1
ATOM 8898 O O . ASN B 1 529 ? -24.672 30.234 -8.594 1 89.12 529 ASN B O 1
ATOM 8902 N N . LYS B 1 530 ? -22.75 29.203 -8.789 1 92.62 530 LYS B N 1
ATOM 8903 C CA . LYS B 1 530 ? -22.484 29.875 -10.055 1 92.62 530 LYS B CA 1
ATOM 8904 C C . LYS B 1 530 ? -22.984 29.047 -11.234 1 92.62 530 LYS B C 1
ATOM 8906 O O . LYS B 1 530 ? -22.75 27.844 -11.305 1 92.62 530 LYS B O 1
ATOM 8911 N N . VAL B 1 531 ? -23.703 29.734 -12.109 1 93.88 531 VAL B N 1
ATOM 8912 C CA . VAL B 1 531 ? -24.234 29.062 -13.297 1 93.88 531 VAL B CA 1
ATOM 8913 C C . VAL B 1 531 ? -23.344 29.359 -14.5 1 93.88 531 VAL B C 1
ATOM 8915 O O . VAL B 1 531 ? -23.156 30.516 -14.875 1 93.88 531 VAL B O 1
ATOM 8918 N N . HIS B 1 532 ? -22.812 28.375 -15.109 1 93.94 532 HIS B N 1
ATOM 8919 C CA . HIS B 1 532 ? -21.938 28.547 -16.266 1 93.94 532 HIS B CA 1
ATOM 8920 C C . HIS B 1 532 ? -22.703 28.422 -17.578 1 93.94 532 HIS B C 1
ATOM 8922 O O . HIS B 1 532 ? -22.25 28.906 -18.609 1 93.94 532 HIS B O 1
ATOM 8928 N N . GLY B 1 533 ? -23.828 27.719 -17.531 1 93.88 533 GLY B N 1
ATOM 8929 C CA . GLY B 1 533 ? -24.656 27.594 -18.719 1 93.88 533 GLY B CA 1
ATOM 8930 C C . GLY B 1 533 ? -24.547 26.219 -19.359 1 93.88 533 GLY B C 1
ATOM 8931 O O . GLY B 1 533 ? -24.234 25.234 -18.688 1 93.88 533 GLY B O 1
ATOM 8932 N N . GLU B 1 534 ? -24.906 26.141 -20.609 1 96.44 534 GLU B N 1
ATOM 8933 C CA . GLU B 1 534 ? -25.047 24.875 -21.312 1 96.44 534 GLU B CA 1
ATOM 8934 C C . GLU B 1 534 ? -23.75 24.5 -22.031 1 96.44 534 GLU B C 1
ATOM 8936 O O . GLU B 1 534 ? -23.156 25.328 -22.703 1 96.44 534 GLU B O 1
ATOM 8941 N N . PHE B 1 535 ? -23.281 23.297 -21.859 1 97.81 535 PHE B N 1
ATOM 8942 C CA . PHE B 1 535 ? -22.094 22.75 -22.516 1 97.81 535 PHE B CA 1
ATOM 8943 C C . PHE B 1 535 ? -22.375 21.344 -23.047 1 97.81 535 PHE B C 1
ATOM 8945 O O . PHE B 1 535 ? -23.172 20.594 -22.469 1 97.81 535 PHE B O 1
ATOM 8952 N N . SER B 1 536 ? -21.734 20.984 -24.141 1 98.06 536 SER B N 1
ATOM 8953 C CA . SER B 1 536 ? -21.766 19.594 -24.562 1 98.06 536 SER B CA 1
ATOM 8954 C C . SER B 1 536 ? -21 18.703 -23.594 1 98.06 536 SER B C 1
ATOM 8956 O O . SER B 1 536 ? -20.078 19.172 -22.906 1 98.06 536 SER B O 1
ATOM 8958 N N . VAL B 1 537 ? -21.391 17.422 -23.547 1 97.88 537 VAL B N 1
ATOM 8959 C CA . VAL B 1 537 ? -20.688 16.484 -22.672 1 97.88 537 VAL B CA 1
ATOM 8960 C C . VAL B 1 537 ? -19.219 16.406 -23.062 1 97.88 537 VAL B C 1
ATOM 8962 O O . VAL B 1 537 ? -18.344 16.344 -22.188 1 97.88 537 VAL B O 1
ATOM 8965 N N . GLU B 1 538 ? -18.938 16.469 -24.266 1 97.69 538 GLU B N 1
ATOM 8966 C CA . GLU B 1 538 ? -17.562 16.438 -24.766 1 97.69 538 GLU B CA 1
ATOM 8967 C C . GLU B 1 538 ? -16.766 17.641 -24.281 1 97.69 538 GLU B C 1
ATOM 8969 O O . GLU B 1 538 ? -15.609 17.516 -23.875 1 97.69 538 GLU B O 1
ATOM 8974 N N . ALA B 1 539 ? -17.375 18.781 -24.375 1 97.62 539 ALA B N 1
ATOM 8975 C CA . ALA B 1 539 ? -16.719 20 -23.906 1 97.62 539 ALA B CA 1
ATOM 8976 C C . ALA B 1 539 ? -16.422 19.922 -22.406 1 97.62 539 ALA B C 1
ATOM 8978 O O . ALA B 1 539 ? -15.375 20.375 -21.953 1 97.62 539 ALA B O 1
ATOM 8979 N N . VAL B 1 540 ? -17.344 19.391 -21.656 1 97.88 540 VAL B N 1
ATOM 8980 C CA . VAL B 1 540 ? -17.188 19.219 -20.219 1 97.88 540 VAL B CA 1
ATOM 8981 C C . VAL B 1 540 ? -16 18.312 -19.938 1 97.88 540 VAL B C 1
ATOM 8983 O O . VAL B 1 540 ? -15.164 18.625 -19.094 1 97.88 540 VAL B O 1
ATOM 8986 N N . LEU B 1 541 ? -15.891 17.203 -20.656 1 98.19 541 LEU B N 1
ATOM 8987 C CA . LEU B 1 541 ? -14.812 16.25 -20.453 1 98.19 541 LEU B CA 1
ATOM 8988 C C . LEU B 1 541 ? -13.461 16.859 -20.781 1 98.19 541 LEU B C 1
ATOM 8990 O O . LEU B 1 541 ? -12.461 16.562 -20.109 1 98.19 541 LEU B O 1
ATOM 8994 N N . ASN B 1 542 ? -13.438 17.672 -21.797 1 97.81 542 ASN B N 1
ATOM 8995 C CA . ASN B 1 542 ? -12.195 18.375 -22.125 1 97.81 542 ASN B CA 1
ATOM 8996 C C . ASN B 1 542 ? -11.773 19.328 -21 1 97.81 542 ASN B C 1
ATOM 8998 O O . ASN B 1 542 ? -10.586 19.422 -20.688 1 97.81 542 ASN B O 1
ATOM 9002 N N . LYS B 1 543 ? -12.75 20.031 -20.469 1 97.12 543 LYS B N 1
ATOM 9003 C CA . LYS B 1 543 ? -12.461 20.938 -19.359 1 97.12 543 LYS B CA 1
ATOM 9004 C C . LYS B 1 543 ? -11.992 20.156 -18.141 1 97.12 543 LYS B C 1
ATOM 9006 O O . LYS B 1 543 ? -11.07 20.594 -17.438 1 97.12 543 LYS B O 1
ATOM 9011 N N . PHE B 1 544 ? -12.68 19.016 -17.844 1 98.19 544 PHE B N 1
ATOM 9012 C CA . PHE B 1 544 ? -12.281 18.172 -16.734 1 98.19 544 PHE B CA 1
ATOM 9013 C C . PHE B 1 544 ? -10.836 17.703 -16.891 1 98.19 544 PHE B C 1
ATOM 9015 O O . PHE B 1 544 ? -10.078 17.688 -15.914 1 98.19 544 PHE B O 1
ATOM 9022 N N . ALA B 1 545 ? -10.453 17.344 -18.109 1 97.69 545 ALA B N 1
ATOM 9023 C CA . ALA B 1 545 ? -9.094 16.891 -18.375 1 97.69 545 ALA B CA 1
ATOM 9024 C C . ALA B 1 545 ? -8.078 17.984 -18.062 1 97.69 545 ALA B C 1
ATOM 9026 O O . ALA B 1 545 ? -7.027 17.719 -17.484 1 97.69 545 ALA B O 1
ATOM 9027 N N . THR B 1 546 ? -8.375 19.203 -18.391 1 96.94 546 THR B N 1
ATOM 9028 C CA . THR B 1 546 ? -7.496 20.344 -18.141 1 96.94 546 THR B CA 1
ATOM 9029 C C . THR B 1 546 ? -7.391 20.625 -16.656 1 96.94 546 THR B C 1
ATOM 9031 O O . THR B 1 546 ? -6.289 20.828 -16.125 1 96.94 546 THR B O 1
ATOM 9034 N N . LEU B 1 547 ? -8.562 20.672 -15.969 1 97.25 547 LEU B N 1
ATOM 9035 C CA . LEU B 1 547 ? -8.586 20.938 -14.531 1 97.25 547 LEU B CA 1
ATOM 9036 C C . LEU B 1 547 ? -7.766 19.891 -13.773 1 97.25 547 LEU B C 1
ATOM 9038 O O . LEU B 1 547 ? -7.129 20.219 -12.766 1 97.25 547 LEU B O 1
ATOM 9042 N N . THR B 1 548 ? -7.793 18.656 -14.266 1 97.44 548 THR B N 1
ATOM 9043 C CA . THR B 1 548 ? -7.105 17.562 -13.602 1 97.44 548 THR B CA 1
ATOM 9044 C C . THR B 1 548 ? -5.613 17.594 -13.906 1 97.44 548 THR B C 1
ATOM 9046 O O . THR B 1 548 ? -4.781 17.484 -13 1 97.44 548 THR B O 1
ATOM 9049 N N . SER B 1 549 ? -5.23 17.781 -15.219 1 95.69 549 SER B N 1
ATOM 9050 C CA . SER B 1 549 ? -3.83 17.75 -15.625 1 95.69 549 SER B CA 1
ATOM 9051 C C . SER B 1 549 ? -3.055 18.938 -15.07 1 95.69 549 SER B C 1
ATOM 9053 O O . SER B 1 549 ? -1.885 18.797 -14.703 1 95.69 549 SER B O 1
ATOM 9055 N N . GLU B 1 550 ? -3.699 20.078 -14.969 1 95.19 550 GLU B N 1
ATOM 9056 C CA . GLU B 1 550 ? -3.039 21.281 -14.469 1 95.19 550 GLU B CA 1
ATOM 9057 C C . GLU B 1 550 ? -3.215 21.422 -12.961 1 95.19 550 GLU B C 1
ATOM 9059 O O . GLU B 1 550 ? -2.633 22.312 -12.352 1 95.19 550 GLU B O 1
ATOM 9064 N N . ARG B 1 551 ? -3.943 20.531 -12.398 1 96.5 551 ARG B N 1
ATOM 9065 C CA . ARG B 1 551 ? -4.203 20.5 -10.969 1 96.5 551 ARG B CA 1
ATOM 9066 C C . ARG B 1 551 ? -4.637 21.875 -10.469 1 96.5 551 ARG B C 1
ATOM 9068 O O . ARG B 1 551 ? -4.055 22.422 -9.523 1 96.5 551 ARG B O 1
ATOM 9075 N N . VAL B 1 552 ? -5.684 22.344 -11.062 1 94.44 552 VAL B N 1
ATOM 9076 C CA . VAL B 1 552 ? -6.184 23.672 -10.781 1 94.44 552 VAL B CA 1
ATOM 9077 C C . VAL B 1 552 ? -6.855 23.703 -9.406 1 94.44 552 VAL B C 1
ATOM 9079 O O . VAL B 1 552 ? -7.738 22.875 -9.133 1 94.44 552 VAL B O 1
ATOM 9082 N N . ARG B 1 553 ? -6.547 24.656 -8.539 1 91.69 553 ARG B N 1
ATOM 9083 C CA . ARG B 1 553 ? -7.098 24.734 -7.188 1 91.69 553 ARG B CA 1
ATOM 9084 C C . ARG B 1 553 ? -8.492 25.359 -7.203 1 91.69 553 ARG B C 1
ATOM 9086 O O . ARG B 1 553 ? -9.422 24.812 -6.602 1 91.69 553 ARG B O 1
ATOM 9093 N N . ASN B 1 554 ? -8.609 26.484 -7.902 1 90.19 554 ASN B N 1
ATOM 9094 C CA . ASN B 1 554 ? -9.906 27.141 -8.031 1 90.19 554 ASN B CA 1
ATOM 9095 C C . ASN B 1 554 ? -10.641 26.688 -9.289 1 90.19 554 ASN B C 1
ATOM 9097 O O . ASN B 1 554 ? -10.969 27.5 -10.156 1 90.19 554 ASN B O 1
ATOM 9101 N N . SER B 1 555 ? -11.008 25.484 -9.359 1 87.44 555 SER B N 1
ATOM 9102 C CA . SER B 1 555 ? -11.516 24.812 -10.555 1 87.44 555 SER B CA 1
ATOM 9103 C C . SER B 1 555 ? -12.875 25.375 -10.961 1 87.44 555 SER B C 1
ATOM 9105 O O . SER B 1 555 ? -13.156 25.516 -12.156 1 87.44 555 SER B O 1
ATOM 9107 N N . GLU B 1 556 ? -13.734 25.703 -10.016 1 86 556 GLU B N 1
ATOM 9108 C CA . GLU B 1 556 ? -15.086 26.188 -10.297 1 86 556 GLU B CA 1
ATOM 9109 C C . GLU B 1 556 ? -15.055 27.547 -10.992 1 86 556 GLU B C 1
ATOM 9111 O O . GLU B 1 556 ? -15.914 27.859 -11.812 1 86 556 GLU B O 1
ATOM 9116 N N . GLU B 1 557 ? -14.062 28.25 -10.617 1 82.44 557 GLU B N 1
ATOM 9117 C CA . GLU B 1 557 ? -13.922 29.578 -11.227 1 82.44 557 GLU B CA 1
ATOM 9118 C C . GLU B 1 557 ? -13.289 29.484 -12.609 1 82.44 557 GLU B C 1
ATOM 9120 O O . GLU B 1 557 ? -13.664 30.219 -13.523 1 82.44 557 GLU B O 1
ATOM 9125 N N . GLU B 1 558 ? -12.445 28.547 -12.781 1 82.06 558 GLU B N 1
ATOM 9126 C CA . GLU B 1 558 ? -11.664 28.469 -14.008 1 82.06 558 GLU B CA 1
ATOM 9127 C C . GLU B 1 558 ? -12.359 27.562 -15.039 1 82.06 558 GLU B C 1
ATOM 9129 O O . GLU B 1 558 ? -11.945 27.516 -16.203 1 82.06 558 GLU B O 1
ATOM 9134 N N . PHE B 1 559 ? -13.375 27.031 -14.664 1 86.56 559 PHE B N 1
ATOM 9135 C CA . PHE B 1 559 ? -14.102 26.156 -15.586 1 86.56 559 PHE B CA 1
ATOM 9136 C C . PHE B 1 559 ? -14.508 26.922 -16.844 1 86.56 559 PHE B C 1
ATOM 9138 O O . PHE B 1 559 ? -14.523 26.359 -17.938 1 86.56 559 PHE B O 1
#

InterPro domains:
  IPR002314 Aminoacyl-tRNA synthetase, class II (G/ P/ S/T) [PF00587] (234-443)
  IPR002320 Threonine-tRNA ligase, class IIa [MF_00184] (1-550)
  IPR002320 Threonine-tRNA ligase, class IIa [PR01047] (244-272)
  IPR002320 Threonine-tRNA ligase, class IIa [PR01047] (277-300)
  IPR002320 Threonine-tRNA ligase, class IIa [PR01047] (378-406)
  IPR002320 Threonine-tRNA ligase, class IIa [PR01047] (422-435)
  IPR002320 Threonine-tRNA ligase, class IIa [PR01047] (449-461)
  IPR002320 Threonine-tRNA ligase, class IIa [TIGR00418] (6-544)
  IPR004154 Anticodon-binding [PF03129] (456-545)
  IPR006195 Aminoacyl-tRNA synthetase, class II [PS50862] (183-449)
  IPR012947 Threonyl/alanyl tRNA synthetase, SAD [PF07973] (86-134)
  IPR012947 Threonyl/alanyl tRNA synthetase, SAD [SM00863] (85-134)
  IPR018163 Threonyl/alanyl tRNA synthetase, class II-like, putative editing domain superfamily [SSF55186] (3-156)
  IPR033728 Threonine-tRNA ligase catalytic core domain [cd00771] (157-454)
  IPR036621 Anticodon-binding domain superfamily [G3DSA:3.40.50.800] (448-559)
  IPR045864 Class II Aminoacyl-tRNA synthetase/Biotinyl protein ligase (BPL) and lipoyl protein ligase (LPL) [G3DSA:3.30.930.10] (140-447)
  IPR045864 Class II Aminoacyl-tRNA synthetase/Biotinyl protein ligase (BPL) and lipoyl protein ligase (LPL) [SSF55681] (158-440)
  IPR047246 Threonine-tRNA ligase, class IIa, anticodon-binding domain [cd00860] (454-544)

Radius of gyration: 35.07 Å; Cα contacts (8 Å, |Δi|>4): 2184; chains: 2; bounding box: 82×106×94 Å

Solvent-accessible surface area (backbone atoms only — not comparable to full-atom values): 58428 Å² total; per-residue (Å²): 99,52,88,80,70,64,41,40,67,65,53,65,54,79,48,96,86,26,32,39,38,33,26,39,47,82,97,56,77,88,53,81,82,45,40,65,60,51,37,53,50,52,51,53,49,20,74,61,42,36,47,55,42,82,41,79,42,44,46,72,58,47,46,62,70,35,62,88,28,67,59,50,41,49,46,46,69,72,71,51,88,53,69,56,47,50,28,33,34,42,76,92,45,71,44,85,42,86,68,86,74,66,69,28,37,49,60,50,60,27,70,43,65,73,48,73,47,78,47,32,52,94,68,33,84,88,44,57,66,26,37,32,41,29,27,39,71,29,70,36,58,66,57,46,53,51,48,51,51,49,50,52,52,48,61,68,20,30,38,66,55,44,24,52,77,64,48,18,41,50,75,46,86,55,25,69,46,26,56,34,27,32,48,47,26,26,44,36,54,50,45,53,52,51,52,52,50,54,49,30,60,77,70,64,42,36,48,36,42,63,62,48,55,32,31,46,65,58,32,50,53,63,46,46,41,82,74,44,44,88,37,40,50,54,37,70,55,97,90,36,58,30,27,43,34,66,63,60,64,66,62,51,50,53,60,61,59,69,49,93,36,49,54,85,58,50,66,38,37,41,27,33,68,52,70,26,32,35,49,62,55,78,87,68,49,43,79,46,70,32,48,26,48,45,32,31,57,35,29,45,32,39,22,50,79,88,44,46,53,60,52,51,44,51,51,52,50,52,42,51,52,55,35,52,61,74,67,45,50,72,45,42,28,46,15,30,69,24,91,68,56,59,78,57,68,67,58,48,54,49,48,47,50,49,53,50,52,30,45,62,68,69,66,59,75,65,45,84,35,80,46,61,19,48,45,50,29,32,25,40,39,32,31,35,37,44,73,84,68,45,76,41,81,44,24,38,41,29,45,30,66,39,55,30,60,58,68,65,38,56,28,36,41,94,62,76,89,38,70,44,61,45,34,35,38,41,35,25,62,54,26,27,58,44,34,39,50,32,51,48,33,33,42,45,55,61,54,55,31,52,57,55,32,59,41,31,28,35,29,36,37,76,46,81,89,30,43,66,53,35,51,50,53,36,50,53,43,41,72,72,73,45,52,56,43,69,57,83,60,80,90,51,55,65,70,54,52,51,49,50,39,29,74,68,40,21,42,30,39,29,44,30,44,69,69,23,59,74,69,54,33,31,34,39,29,29,43,86,70,45,76,78,45,78,41,42,57,66,57,50,53,54,49,52,52,49,35,43,75,66,44,34,61,63,34,74,80,70,102,99,52,89,79,71,63,40,40,66,66,53,64,54,80,48,96,86,26,32,38,37,33,26,40,48,82,97,57,77,87,51,81,82,46,40,64,59,51,38,53,51,51,52,52,49,20,73,62,42,36,48,55,43,82,42,80,41,44,44,72,58,48,45,60,72,34,61,87,28,65,59,48,40,49,44,46,68,74,72,49,87,52,70,55,47,48,27,34,34,44,75,91,44,70,44,85,41,85,66,87,74,66,69,27,36,48,59,50,60,26,69,42,65,73,48,72,45,77,44,31,51,94,69,33,85,88,46,58,66,25,35,32,42,31,28,39,71,29,71,36,58,67,57,46,53,51,48,51,52,48,50,53,53,46,61,69,19,29,36,67,56,45,24,53,77,65,49,18,40,50,74,47,86,54,24,69,46,25,57,34,27,33,48,47,28,25,46,34,54,51,45,52,52,52,51,50,50,56,50,29,60,77,71,63,41,36,48,37,42,63,61,49,53,31,33,46,66,57,32,51,53,64,45,45,41,83,74,43,45,86,38,39,50,54,38,70,54,96,90,37,58,31,27,42,33,67,64,62,65,67,60,51,50,52,60,60,57,68,48,92,36,50,55,84,58,48,66,38,37,41,27,33,68,52,67,26,32,35,48,62,56,78,89,67,49,43,78,48,69,32,48,25,47,45,34,28,57,34,31,42,31,39,22,49,79,87,44,47,52,60,53,52,44,51,50,50,50,52,40,51,52,56,36,52,61,74,68,45,51,72,46,42,28,45,15,30,68,24,90,70,56,61,80,58,68,68,58,50,55,50,50,46,50,48,53,52,51,30,44,61,69,67,66,58,77,65,44,83,35,81,46,62,19,47,45,50,28,31,26,40,41,30,29,35,38,44,74,84,69,46,74,41,82,43,24,40,41,31,47,30,67,39,54,31,58,58,68,65,36,57,27,35,41,93,62,78,88,40,68,44,61,45,34,35,37,40,36,24,61,55,24,26,56,45,33,40,50,33,50,49,34,34,43,45,55,60,54,55,30,51,57,53,31,59,41,31,29,36,30,36,36,75,45,78,89,29,43,64,53,35,49,50,54,35,50,53,43,42,72,71,72,45,52,54,44,69,57,83,62,81,90,52,54,64,71,55,51,52,50,51,40,30,74,68,39,21,41,30,39,30,44,29,44,70,68,23,61,76,69,52,32,33,34,38,28,30,42,85,71,45,76,78,43,77,41,42,58,65,58,50,53,54,48,50,50,49,35,43,75,67,44,35,60,64,34,74,80,68,104

pLDDT: mean 93.54, std 4.95, range [70.12, 98.75]

Secondary structure (DSSP, 8-state):
-HHHH--EE----EETTEEEEEEE-SS----GGGHHHHHHHHHHHHHTTPBEEEEEEEHHHHHHHTTT-HHHHHHHHHH--SSEEEEEEETTEEEE------SBGGG--EEEEEEEEEEEGGG-TTS-EEEEEEEEEESSHHHHHHHHHHHHHHHHT-HHHHHHHTT-EE--TTSTT--EE-HHHHHHHHHHHHHHHHHHHHHT-EE-B--SEEEHHHHHHHTHHHHHGGGS-EEEETTEEEEE-S-SHHHHHHHHTTS--BGGG-SEEEEE--EEE----GGG-BTTTB-SEEEB-EEEEEE-GGGHHHHHHHHHHHHHHHHHHHT-EEEEEEE---SS--S-HHHHHHHHHHHHHHHHHH-S-EEEETT-SBTTB-EEEEEEE-TTS-EEEEEEEEEESHHHHHTT--EE-SSTT-EE--EEEEEESSSBHHHHHHHHHHHHTT---GGG-S--EEEEESSGGGHHHHHHHHHHHHHTT--EEE---TTS-HHHHHHHHHHTT-SEEEEE-HHHHHHTEEEEEETT--EEEEEEHHHHHHHHHHHHHTT-SSHHHH-/-HHHH--EE----EETTEEEEEEE-SS----GGGHHHHHHHHHHHHHTTPBEEEEEEEHHHHHHHTTT-HHHHHHHHHH--SSEEEEEEETTEEEE------SBGGG--EEEEEEEEEEEGGG-TTS-EEEEEEEEEESSHHHHHHHHHHHHHHHHT-HHHHHHHTT-EEE-TTSTT-EEE-HHHHHHHHHHHHHHHHHHHHHT-EE-B--SEEEHHHHHHHTHHHHHGGGS-EEEETTEEEEE-S-SHHHHHHHHTTS--BGGG-SEEEEE--EEE----GGG-BTTTB-SEEEB-EEEEEE-GGGHHHHHHHHHHHHHHHHHHHT-EEEEEEE---SS--S-HHHHHHHHHHHHHHHHHH-S-EEEETT-SBTTB-EEEEEEE-TTS-EEEEEEEEEESHHHHHTT--EE-SSTT-EE--EEEEEESSSBHHHHHHHHHHHHTT---GGG-S--EEEEESSGGGHHHHHHHHHHHHHTT--EEE---TTS-HHHHHHHHHHTT-SEEEEE-HHHHHHTEEEEEETT--EEEEEEHHHHHHHHHHHHHTT-SSHHHH-

Foldseek 3Di:
DCVVQVFAWADWDADPAFIKTKTFHPPDADDPVCFVVVQVVLQVLLVVFWFKDKDKDFLVVVCVVCVVHVNLNVCSVPPPPDRIAIWIDTVPDIDGDPDDDDGTSNQFADKGWDDKDWAADVRDPVHGIIIMIGMHTDSDVVVVVVVVVLVVLLVLLFLQVLCVVLVQWDDDPVFAQDIGGDPQVVLLLVLVVVVVVVVCVVLVADEDEFDFKDFCVLCVLQVCCVPPVVFWAWDDDPRTIMTTAQDCVSRVLCVLVVDAAALVCPFHKYWYQDKHATNDDNVPRDFLQGGGIFTFRKMKTWHAPVCLLVVLLSQVVVLCVVCVLLVKDKAKEKEAAAPQADDDVVVRVVQSVSNVVSVVVNPDDYYYDYRPADRFFIKIWMWIQAQSRDTDTAKMKTKGPRSQVSSVRWHAYPPPRDIDTTIMIMITNRRTSSNNSSRSSSRCSSQFQLLSGLQAEEEEEQDLVCVVVSVVLQVVLVVLPHRYYYDNDPVDHPVVVLLVSLVSNHQWYWYDYDVCSVVQWTFIAGSVGDTPGIDHSVVVSVLSVVCNVSSPGPSSVVD/DCVVQVFAWADWDADPAFIKTKTFHPPDADDPVCFVVVQVVLQVQLVVFWFKDKDKDFLVVVCVVCVVHVNLNVCSVPPPPDRIAIWIDTVPDIGGDPDDDDGTSNQFADKGWDDKDWAADVRDPPHGIIIMIGMHTDSDVVVVVVVVVLVVLLVLLFLQVLCVVLVQWDDDPVFAQDIGGDPQVVLLLVLVVVVVVVVCVVLVADEDEFDFKDFCVLCVLQVCCVPPVVFWAWDDDPRTIMTTAQDCVSRVLCVLVVDAAALVCPFHKYWYQDKHATNDDNVPRDFLQGGGIFTFRKMKTWHAPVCLLVVLLSQVVVLCVVCVLLVKDKAKEKEAAAPQADDDVVVRVVQSVSNVVSVVVNPDDYYYDYRPADRFFIKIWMWIQAQSRDTDTAKMKTKGPRSQVSSVRWHAYPPPRDIDTTIMIMITNRRTSSNNSSRSSSRCSSQFQLLSGLQAEEEEEQDLVCVVVSVVLQVVCVVLPHRYYYDNDPVDHPVVVLLVSLVSNHQWYWYDYDVCSVVQWTFIAGSVGDTPGIDHSVVVSVLSVVCNVSSPGPSSVVD

Organism: Nematostella vectensis (NCBI:txid45351)